Protein 6NV6 (pdb70)

Solvent-accessible surface area: 31573 Å² total; per-residue (Å²): 213,43,74,6,19,0,81,13,29,96,43,13,16,45,0,4,4,0,9,0,0,0,38,38,22,66,34,72,54,34,30,61,83,127,122,126,82,0,28,0,70,17,48,113,16,60,0,154,24,7,4,0,0,0,8,11,0,0,21,76,70,9,97,94,11,11,31,136,47,25,36,103,20,3,57,3,7,28,4,1,1,0,0,33,56,45,0,20,54,26,5,45,52,0,16,134,8,29,49,82,34,82,101,104,132,75,83,93,81,143,26,55,58,6,42,93,93,0,2,111,8,0,31,66,0,16,56,30,10,48,145,91,54,35,6,10,5,57,73,18,5,6,1,0,0,0,0,0,0,13,0,22,2,1,31,90,4,103,29,158,76,56,148,18,76,78,0,96,44,0,4,38,79,0,90,108,64,75,8,0,84,143,0,0,66,34,69,39,84,149,52,77,3,23,1,42,0,28,97,25,10,12,56,0,0,5,0,7,0,0,0,36,41,22,65,30,71,52,45,31,70,45,16,2,44,107,111,23,48,42,90,48,116,71,7,53,91,33,0,50,19,21,85,21,5,0,0,57,18,54,110,18,44,0,12,31,8,1,0,0,0,8,9,0,0,17,76,76,12,89,75,12,13,12,134,50,24,40,95,15,2,58,3,5,70,26,0,4,28,0,25,51,43,0,29,61,39,3,113,37,0,21,91,9,17,33,67,24,82,138,103,126,75,59,122,80,114,21,55,45,6,42,82,81,0,9,96,12,0,42,141,0,15,62,38,8,17,106,88,30,22,6,11,5,52,123,16,1,1,1,0,0,0,0,0,0,12,0,10,0,1,31,84,3,113,31,159,82,64,144,21,71,63,0,66,17,0,6,1,28,0,88,41,58,50,6,0,39,126,3,0,19,44,68,39,79,149,55,74,7,24,0,17,1,34,97,49,13,16,17,0,3,2,0,8,0,0,0,40,38,24,63,29,73,52,48,24,43,88,84,61,36,36,135,93,60,0,5,0,6,21,32,46,20,15,0,38,12,8,3,1,0,0,6,12,0,0,18,77,81,11,73,70,15,12,8,132,49,25,38,107,16,2,44,3,5,41,13,0,3,8,0,31,52,50,0,2,48,26,3,101,47,0,16,141,15,16,51,79,32,85,128,112,126,64,75,127,81,146,25,56,55,5,37,78,93,0,7,112,20,0,41,134,0,15,60,33,8,51,144,88,49,38,4,12,6,58,127,15,0,1,1,0,0,0,0,0,0,2,0,19,2,1,42,104,6,107,29,114,68,62,153,20,78,71,0,97,45,0,13,50,71,0,119,105,66,79,7,0,82,138,3,0,64,44,75,40,87,214,45,71,7,23,1,109,21,29,25,39,4,16,36,1,2,1,0,13,0,0,0,39,41,23,66,33,70,51,31,65,58,99,122,68,136,114,78,3,40,0,72,19,46,106,23,58,0,70,22,8,1,0,0,0,6,8,0,0,17,74,73,12,82,93,13,23,32,153,51,25,41,41,16,2,49,3,4,38,11,0,6,21,0,27,54,49,0,19,51,45,4,42,87,1,16,121,5,36,48,60,31,98,99,111,79,75,87,118,82,42,31,57,44,6,44,77,82,0,4,111,37,0,30,81,0,18,18,33,6,45,89,84,49,36,3,10,4,51,76,17,5,2,1,0,0,0,0,0,0,9,0,24,2,1,21,83,5,116,26,155,69,71,171,17,85,70,0,103,42,0,13,51,79,0,102,116,60,80,5,0,84,133,1,0,45,38,72,42,87

Secondary structure (DSSP, 8-state):
--SEEEES-TTSHHHHHHHHHHHHHT--EEEE------EEEETTEEE--HHHHHHHHHHHH-GGGS-SSHHHHHHHHHHHHHIIIIIHHHHHHHHIIIIIS-GGG--HHHHHHHHHHHHHHHHHHHHHTTTSSBTTBSS--GGGHHHHHHHHHHHHSSSPPP--HHHHHHHHHHHT-HHHHHHT-----/--SEEEES-TT-HHHHHHHHHHHHHT--EEEE--SGGG--SSSHHHHTT-TT--S-EEEETTEEEESHHHHHHHHHHHH-GGGS-SSHHHHHHHHHHHHHIIIIIHHHHHHHHHHHHHS-GGG--HHHHHHHHHHHHHHHHHHHHHHHHSSBTTBSS--GGGHHHHHHHHHHHHSSS-----HHHHHHHHHHHT-HHHHHHT-S---/--SEEEES-TT-HHHHHHHHHHHHHT---EEE-S-S-----EEEETTEEE--HHHHHHHHHHHH-GGGS-SSHHHHHHHHHHHHHIIIIIHHHHHHHHIIIIIS-GGG--HHHHHHHHHHHHHHHHHHHHHHHHSSBTTBSS--TTHHHHHHHHHHHHHSSS-----HHHHHHHHHHHT-HHHHHHTSS---/--SEEEES-TT-HHHHHHHHHHHHHT--EEEE-------EEEETTEEE--HHHHHHHHHHHH-TTSS-SSHHHHHHHHHHHHHIIIIIHHHHHHHHHHHHTS-GGG--HHHHHHHHHHHHHHHHHHHHHHHHSSBTTBSS--GGGHHHHHHHHHHHHSS------HHHHHHHHHHHH-HHHHHHT-----

Structure (mmCIF, N/CA/C/O backbone):
data_6NV6
#
_entry.id   6NV6
#
_cell.length_a   89.120
_cell.length_b   106.510
_cell.length_c   125.230
_cell.angle_alpha   90.000
_cell.angle_beta   90.000
_cell.angle_gamma   90.000
#
_symmetry.space_group_name_H-M   'P 21 21 21'
#
loop_
_entity.id
_entity.type
_entity.pdbx_description
1 polymer 'Glutathione S-transferase'
2 non-polymer 'CHLORIDE ION'
3 non-polymer GLUTATHIONE
4 water water
#
loop_
_atom_site.group_PDB
_atom_site.id
_atom_site.type_symbol
_atom_site.label_atom_id
_atom_site.label_alt_id
_atom_site.label_comp_id
_atom_site.label_asym_id
_atom_site.label_entity_id
_atom_site.label_seq_id
_atom_site.pdbx_PDB_ins_code
_atom_site.Cartn_x
_atom_site.Cartn_y
_atom_site.Cartn_z
_atom_site.occupancy
_atom_site.B_iso_or_equiv
_atom_site.auth_seq_id
_atom_site.auth_comp_id
_atom_site.auth_asym_id
_atom_site.auth_atom_id
_atom_site.pdbx_PDB_model_num
ATOM 1 N N . MET A 1 1 ? -68.463 -10.273 -27.661 1.00 67.20 1 MET A N 1
ATOM 2 C CA . MET A 1 1 ? -68.261 -9.010 -26.959 1.00 69.64 1 MET A CA 1
ATOM 3 C C . MET A 1 1 ? -67.106 -8.224 -27.578 1.00 70.43 1 MET A C 1
ATOM 4 O O . MET A 1 1 ? -66.138 -8.827 -28.046 1.00 62.95 1 MET A O 1
ATOM 9 N N . PRO A 1 2 ? -67.224 -6.890 -27.581 1.00 69.89 2 PRO A N 1
ATOM 10 C CA . PRO A 1 2 ? -66.193 -6.045 -28.201 1.00 57.32 2 PRO A CA 1
ATOM 11 C C . PRO A 1 2 ? -64.809 -6.269 -27.609 1.00 59.87 2 PRO A C 1
ATOM 12 O O . PRO A 1 2 ? -64.647 -6.591 -26.428 1.00 53.84 2 PRO A O 1
ATOM 16 N N . ALA A 1 3 ? -63.797 -6.079 -28.459 1.00 58.75 3 ALA A N 1
ATOM 17 C CA . ALA A 1 3 ? -62.417 -6.250 -28.017 1.00 58.77 3 ALA A CA 1
ATOM 18 C C . ALA A 1 3 ? -62.035 -5.259 -26.926 1.00 55.66 3 ALA A C 1
ATOM 19 O O . ALA A 1 3 ? -61.142 -5.545 -26.120 1.00 56.63 3 ALA A O 1
ATOM 21 N N . ILE A 1 4 ? -62.677 -4.092 -26.891 1.00 48.79 4 ILE A N 1
ATOM 22 C CA . ILE A 1 4 ? -62.312 -3.024 -25.970 1.00 45.38 4 ILE A CA 1
ATOM 23 C C . ILE A 1 4 ? -63.260 -3.056 -24.786 1.00 48.10 4 ILE A C 1
ATOM 24 O O . ILE A 1 4 ? -64.482 -2.992 -24.964 1.00 51.81 4 ILE A O 1
ATOM 29 N N . THR A 1 5 ? -62.706 -3.134 -23.579 1.00 42.19 5 THR A N 1
ATOM 30 C CA . THR A 1 5 ? -63.504 -3.041 -22.365 1.00 40.80 5 THR A CA 1
ATOM 31 C C . THR A 1 5 ? -62.911 -1.982 -21.445 1.00 42.46 5 THR A C 1
ATOM 32 O O . THR A 1 5 ? -61.687 -1.896 -21.287 1.00 36.10 5 THR A O 1
ATOM 36 N N . ILE A 1 6 ? -63.784 -1.181 -20.836 1.00 38.89 6 ILE A N 1
ATOM 37 C CA . ILE A 1 6 ? -63.386 -0.113 -19.923 1.00 36.70 6 ILE A CA 1
ATOM 38 C C . ILE A 1 6 ? -64.137 -0.317 -18.608 1.00 34.56 6 ILE A C 1
ATOM 39 O O . ILE A 1 6 ? -65.354 -0.115 -18.549 1.00 37.32 6 ILE A O 1
ATOM 44 N N . TRP A 1 7 ? -63.422 -0.715 -17.561 1.00 35.01 7 TRP A N 1
ATOM 45 C CA . TRP A 1 7 ? -64.012 -0.873 -16.241 1.00 30.08 7 TRP A CA 1
ATOM 46 C C . TRP A 1 7 ? -63.981 0.453 -15.508 1.00 29.75 7 TRP A C 1
ATOM 47 O O . TRP A 1 7 ? -62.989 1.186 -15.583 1.00 34.81 7 TRP A O 1
ATOM 58 N N . GLY A 1 8 ? -65.047 0.751 -14.791 1.00 28.23 8 GLY A N 1
ATOM 59 C CA . GLY A 1 8 ? -65.020 1.873 -13.871 1.00 32.94 8 GLY A CA 1
ATOM 60 C C . GLY A 1 8 ? -66.322 2.648 -13.774 1.00 38.87 8 GLY A C 1
ATOM 61 O O . GLY A 1 8 ? -67.130 2.697 -14.703 1.00 43.88 8 GLY A O 1
ATOM 62 N N . ARG A 1 9 ? -66.519 3.277 -12.613 1.00 40.54 9 ARG A N 1
ATOM 63 C CA . ARG A 1 9 ? -67.690 4.112 -12.369 1.00 36.73 9 ARG A CA 1
ATOM 64 C C . ARG A 1 9 ? -67.746 5.282 -13.350 1.00 44.49 9 ARG A C 1
ATOM 65 O O . ARG A 1 9 ? -66.748 5.975 -13.573 1.00 42.31 9 ARG A O 1
ATOM 67 N N . ARG A 1 10 ? -68.926 5.495 -13.938 1.00 44.34 10 ARG A N 1
ATOM 68 C CA . ARG A 1 10 ? -69.123 6.509 -14.964 1.00 39.85 10 ARG A CA 1
ATOM 69 C C . ARG A 1 10 ? -69.216 7.917 -14.395 1.00 37.70 10 ARG A C 1
ATOM 70 O O . ARG A 1 10 ? -69.219 8.879 -15.168 1.00 38.05 10 ARG A O 1
ATOM 78 N N . ASN A 1 11 ? -69.264 8.062 -13.073 1.00 39.27 11 ASN A N 1
ATOM 79 C CA . ASN A 1 11 ? -69.267 9.361 -12.412 1.00 39.52 11 ASN A CA 1
ATOM 80 C C . ASN A 1 11 ? -67.871 9.801 -11.981 1.00 40.19 11 ASN A C 1
ATOM 81 O O . ASN A 1 11 ? -67.739 10.765 -11.219 1.00 40.57 11 ASN A O 1
ATOM 86 N N . SER A 1 12 ? -66.832 9.115 -12.445 1.00 40.10 12 SER A N 1
ATOM 87 C CA . SER A 1 12 ? -65.451 9.535 -12.254 1.00 34.78 12 SER A CA 1
ATOM 88 C C . SER A 1 12 ? -64.951 10.291 -13.483 1.00 38.83 12 SER A C 1
ATOM 89 O O . SER A 1 12 ? -65.237 9.911 -14.625 1.00 34.69 12 SER A O 1
ATOM 92 N N . SER A 1 13 ? -64.208 11.371 -13.236 1.00 31.08 13 SER A N 1
ATOM 93 C CA . SER A 1 13 ? -63.698 12.199 -14.328 1.00 39.67 13 SER A CA 1
ATOM 94 C C . SER A 1 13 ? -62.644 11.462 -15.146 1.00 32.62 13 SER A C 1
ATOM 95 O O . SER A 1 13 ? -62.536 11.660 -16.365 1.00 25.18 13 SER A O 1
ATOM 98 N N . ASN A 1 14 ? -61.866 10.610 -14.484 1.00 27.57 14 ASN A N 1
ATOM 99 C CA . ASN A 1 14 ? -60.876 9.815 -15.191 1.00 30.14 14 ASN A CA 1
ATOM 100 C C . ASN A 1 14 ? -61.545 8.800 -16.109 1.00 37.35 14 ASN A C 1
ATOM 101 O O . ASN A 1 14 ? -61.111 8.603 -17.251 1.00 34.72 14 ASN A O 1
ATOM 106 N N . VAL A 1 15 ? -62.616 8.161 -15.633 1.00 32.86 15 VAL A N 1
ATOM 107 C CA . VAL A 1 15 ? -63.348 7.221 -16.467 1.00 28.26 15 VAL A CA 1
ATOM 108 C C . VAL A 1 15 ? -64.075 7.972 -17.579 1.00 34.30 15 VAL A C 1
ATOM 109 O O . VAL A 1 15 ? -64.154 7.500 -18.721 1.00 33.74 15 VAL A O 1
ATOM 113 N N . ARG A 1 16 ? -64.576 9.174 -17.278 1.00 28.56 16 ARG A N 1
ATOM 114 C CA . ARG A 1 16 ? -65.180 9.998 -18.319 1.00 28.07 16 ARG A CA 1
ATOM 115 C C . ARG A 1 16 ? -64.194 10.265 -19.445 1.00 26.14 16 ARG A C 1
ATOM 116 O O . ARG A 1 16 ? -64.559 10.217 -20.625 1.00 26.30 16 ARG A O 1
ATOM 124 N N . LYS A 1 17 ? -62.940 10.562 -19.090 1.00 28.95 17 LYS A N 1
ATOM 125 C CA . LYS A 1 17 ? -61.889 10.763 -20.083 1.00 30.24 17 LYS A CA 1
ATOM 126 C C . LYS A 1 17 ? -61.834 9.611 -21.068 1.00 29.80 17 LYS A C 1
ATOM 127 O O . LYS A 1 17 ? -61.699 9.817 -22.282 1.00 27.32 17 LYS A O 1
ATOM 133 N N . ALA A 1 18 ? -61.925 8.386 -20.558 1.00 29.37 18 ALA A N 1
ATOM 134 C CA . ALA A 1 18 ? -61.788 7.224 -21.417 1.00 29.79 18 ALA A CA 1
ATOM 135 C C . ALA A 1 18 ? -63.057 6.974 -22.221 1.00 28.96 18 ALA A C 1
ATOM 136 O O . ALA A 1 18 ? -62.979 6.682 -23.419 1.00 24.77 18 ALA A O 1
ATOM 138 N N . LEU A 1 19 ? -64.231 7.096 -21.581 1.00 29.42 19 LEU A N 1
ATOM 139 C CA . LEU A 1 19 ? -65.494 6.890 -22.290 1.00 30.10 19 LEU A CA 1
ATOM 140 C C . LEU A 1 19 ? -65.649 7.900 -23.408 1.00 29.90 19 LEU A C 1
ATOM 141 O O . LEU A 1 19 ? -66.016 7.545 -24.536 1.00 28.70 19 LEU A O 1
ATOM 146 N N . TRP A 1 20 ? -65.335 9.160 -23.121 1.00 28.47 20 TRP A N 1
ATOM 147 C CA . TRP A 1 20 ? -65.423 10.191 -24.143 1.00 36.59 20 TRP A CA 1
ATOM 148 C C . TRP A 1 20 ? -64.496 9.879 -25.320 1.00 33.31 20 TRP A C 1
ATOM 149 O O . TRP A 1 20 ? -64.890 10.011 -26.486 1.00 28.81 20 TRP A O 1
ATOM 160 N N . CYS A 1 21 ? -63.261 9.462 -25.034 1.00 29.82 21 CYS A N 1
ATOM 161 C CA . CYS A 1 21 ? -62.327 9.118 -26.102 1.00 33.23 21 CYS A CA 1
ATOM 162 C C . CYS A 1 21 ? -62.814 7.921 -26.915 1.00 30.58 21 CYS A C 1
ATOM 163 O O . CYS A 1 21 ? -62.808 7.950 -28.155 1.00 27.53 21 CYS A O 1
ATOM 166 N N . ALA A 1 22 ? -63.224 6.854 -26.229 1.00 27.32 22 ALA A N 1
ATOM 167 C CA . ALA A 1 22 ? -63.860 5.743 -26.921 1.00 29.81 22 ALA A CA 1
ATOM 168 C C . ALA A 1 22 ? -64.959 6.247 -27.848 1.00 32.50 22 ALA A C 1
ATOM 169 O O . ALA A 1 22 ? -64.961 5.954 -29.051 1.00 34.90 22 ALA A O 1
ATOM 171 N N . GLU A 1 23 ? -65.880 7.048 -27.301 1.00 30.59 23 GLU A N 1
ATOM 172 C CA . GLU A 1 23 ? -67.004 7.553 -28.081 1.00 30.97 23 GLU A CA 1
ATOM 173 C C . GLU A 1 23 ? -66.535 8.375 -29.279 1.00 30.39 23 GLU A C 1
ATOM 174 O O . GLU A 1 23 ? -67.043 8.204 -30.391 1.00 36.46 23 GLU A O 1
ATOM 180 N N . GLU A 1 24 ? -65.557 9.269 -29.079 1.00 31.21 24 GLU A N 1
ATOM 181 C CA . GLU A 1 24 ? -65.023 10.049 -30.199 1.00 35.14 24 GLU A CA 1
ATOM 182 C C . GLU A 1 24 ? -64.520 9.158 -31.330 1.00 32.39 24 GLU A C 1
ATOM 183 O O . GLU A 1 24 ? -64.543 9.556 -32.498 1.00 35.82 24 GLU A O 1
ATOM 189 N N . ALA A 1 25 ? -64.047 7.961 -31.003 1.00 38.82 25 ALA A N 1
ATOM 190 C CA . ALA A 1 25 ? -63.462 7.056 -31.981 1.00 39.24 25 ALA A CA 1
ATOM 191 C C . ALA A 1 25 ? -64.491 6.172 -32.665 1.00 40.32 25 ALA A C 1
ATOM 192 O O . ALA A 1 25 ? -64.190 5.594 -33.713 1.00 42.07 25 ALA A O 1
ATOM 194 N N . GLY A 1 26 ? -65.679 6.030 -32.088 1.00 40.03 26 GLY A N 1
ATOM 195 C CA . GLY A 1 26 ? -66.730 5.246 -32.688 1.00 41.86 26 GLY A CA 1
ATOM 196 C C . GLY A 1 26 ? -66.582 3.750 -32.548 1.00 45.41 26 GLY A C 1
ATOM 197 O O . GLY A 1 26 ? -67.398 3.014 -33.120 1.00 54.11 26 GLY A O 1
ATOM 198 N N . VAL A 1 27 ? -65.596 3.274 -31.789 1.00 42.31 27 VAL A N 1
ATOM 199 C CA . VAL A 1 27 ? -65.303 1.846 -31.761 1.00 48.84 27 VAL A CA 1
ATOM 200 C C . VAL A 1 27 ? -66.333 1.105 -30.912 1.00 56.05 27 VAL A C 1
ATOM 201 O O . VAL A 1 27 ? -66.999 1.664 -30.027 1.00 43.22 27 VAL A O 1
ATOM 205 N N . ALA A 1 28 ? -66.461 -0.188 -31.194 1.00 49.72 28 ALA A N 1
ATOM 206 C CA . ALA A 1 28 ? -67.186 -1.069 -30.298 1.00 54.59 28 ALA A CA 1
ATOM 207 C C . ALA A 1 28 ? -66.444 -1.145 -28.975 1.00 52.96 28 ALA A C 1
ATOM 208 O O . ALA A 1 28 ? -65.250 -1.466 -28.943 1.00 52.87 28 ALA A O 1
ATOM 210 N N . TYR A 1 29 ? -67.138 -0.839 -27.883 1.00 44.47 29 TYR A N 1
ATOM 211 C CA . TYR A 1 29 ? -66.528 -1.022 -26.576 1.00 49.92 29 TYR A CA 1
ATOM 212 C C . TYR A 1 29 ? -67.601 -1.414 -25.570 1.00 45.88 29 TYR A C 1
ATOM 213 O O . TYR A 1 29 ? -68.777 -1.068 -25.718 1.00 41.40 29 TYR A O 1
ATOM 222 N N . THR A 1 30 ? -67.172 -2.148 -24.551 1.00 46.21 30 THR A N 1
ATOM 223 C CA . THR A 1 30 ? -67.978 -2.442 -23.377 1.00 42.20 30 THR A CA 1
ATOM 224 C C . THR A 1 30 ? -67.548 -1.546 -22.225 1.00 45.20 30 THR A C 1
ATOM 225 O O . THR A 1 30 ? -66.349 -1.365 -21.980 1.00 44.01 30 THR A O 1
ATOM 229 N N . SER A 1 31 ? -68.528 -1.001 -21.511 1.00 34.55 31 SER A N 1
ATOM 230 C CA . SER A 1 31 ? -68.291 -0.281 -20.269 1.00 34.27 31 SER A CA 1
ATOM 231 C C . SER A 1 31 ? -68.876 -1.089 -19.122 1.00 38.01 31 SER A C 1
ATOM 232 O O . SER A 1 31 ? -70.090 -1.296 -19.070 1.00 35.51 31 SER A O 1
ATOM 235 N N . ILE A 1 32 ? -68.026 -1.511 -18.188 1.00 36.76 32 ILE A N 1
ATOM 236 C CA . ILE A 1 32 ? -68.455 -2.292 -17.034 1.00 40.20 32 ILE A CA 1
ATOM 237 C C . ILE A 1 32 ? -68.367 -1.420 -15.791 1.00 45.55 32 ILE A C 1
ATOM 238 O O . ILE A 1 32 ? -67.324 -0.817 -15.514 1.00 46.73 32 ILE A O 1
ATOM 243 N N . GLU A 1 33 ? -69.463 -1.361 -15.044 1.00 52.85 33 GLU A N 1
ATOM 244 C CA . GLU A 1 33 ? -69.540 -0.656 -13.771 1.00 57.72 33 GLU A CA 1
ATOM 245 C C . GLU A 1 33 ? -69.937 -1.679 -12.720 1.00 61.37 33 GLU A C 1
ATOM 246 O O . GLU A 1 33 ? -71.059 -2.195 -12.741 1.00 60.64 33 GLU A O 1
ATOM 252 N N . VAL A 1 34 ? -69.026 -1.981 -11.823 1.00 71.25 34 VAL A N 1
ATOM 253 C CA . VAL A 1 34 ? -69.231 -3.035 -10.838 1.00 73.19 34 VAL A CA 1
ATOM 254 C C . VAL A 1 34 ? -69.853 -2.430 -9.587 1.00 71.70 34 VAL A C 1
ATOM 255 O O . VAL A 1 34 ? -69.676 -1.246 -9.284 1.00 77.33 34 VAL A O 1
ATOM 259 N N . GLY A 1 35 ? -70.614 -3.243 -8.865 1.00 75.16 35 GLY A N 1
ATOM 260 C CA . GLY A 1 35 ? -71.211 -2.820 -7.613 1.00 82.81 35 GLY A CA 1
ATOM 261 C C . GLY A 1 35 ? -71.047 -3.848 -6.508 1.00 83.48 35 GLY A C 1
ATOM 262 O O . GLY A 1 35 ? -71.247 -3.550 -5.326 1.00 87.59 35 GLY A O 1
ATOM 263 N N . VAL A 1 54 ? -61.496 7.179 -8.506 1.00 73.31 54 VAL A N 1
ATOM 264 C CA . VAL A 1 54 ? -61.597 5.866 -9.139 1.00 79.48 54 VAL A CA 1
ATOM 265 C C . VAL A 1 54 ? -60.826 5.886 -10.453 1.00 77.64 54 VAL A C 1
ATOM 266 O O . VAL A 1 54 ? -60.681 6.931 -11.097 1.00 69.61 54 VAL A O 1
ATOM 270 N N . VAL A 1 55 ? -60.307 4.720 -10.831 1.00 80.77 55 VAL A N 1
ATOM 271 C CA . VAL A 1 55 ? -59.350 4.578 -11.912 1.00 63.08 55 VAL A CA 1
ATOM 272 C C . VAL A 1 55 ? -60.022 3.746 -13.023 1.00 49.80 55 VAL A C 1
ATOM 273 O O . VAL A 1 55 ? -60.714 2.781 -12.707 1.00 49.65 55 VAL A O 1
ATOM 277 N N . PRO A 1 56 ? -59.925 4.157 -14.279 1.00 43.42 56 PRO A N 1
ATOM 278 C CA . PRO A 1 56 ? -60.360 3.266 -15.367 1.00 46.68 56 PRO A CA 1
ATOM 279 C C . PRO A 1 56 ? -59.329 2.180 -15.635 1.00 49.82 56 PRO A C 1
ATOM 280 O O . PRO A 1 56 ? -58.120 2.411 -15.554 1.00 52.40 56 PRO A O 1
ATOM 284 N N . THR A 1 57 ? -59.817 0.984 -15.946 1.00 46.53 57 THR A N 1
ATOM 285 C CA . THR A 1 57 ? -58.984 -0.065 -16.522 1.00 43.14 57 THR A CA 1
ATOM 286 C C . THR A 1 57 ? -59.417 -0.264 -17.966 1.00 40.57 57 THR A C 1
ATOM 287 O O . THR A 1 57 ? -60.586 -0.567 -18.231 1.00 42.35 57 THR A O 1
ATOM 291 N N . LEU A 1 58 ? -58.487 -0.078 -18.894 1.00 42.68 58 LEU A N 1
ATOM 292 C CA . LEU A 1 58 ? -58.719 -0.379 -20.297 1.00 36.99 58 LEU A CA 1
ATOM 293 C C . LEU A 1 58 ? -58.151 -1.751 -20.610 1.00 44.98 58 LEU A C 1
ATOM 294 O O . LEU A 1 58 ? -57.069 -2.104 -20.137 1.00 39.83 58 LEU A O 1
ATOM 299 N N . GLN A 1 59 ? -58.895 -2.526 -21.398 1.00 50.09 59 GLN A N 1
ATOM 300 C CA . GLN A 1 59 ? -58.400 -3.761 -21.989 1.00 49.70 59 GLN A CA 1
ATOM 301 C C . GLN A 1 59 ? -58.776 -3.765 -23.461 1.00 48.13 59 GLN A C 1
ATOM 302 O O . GLN A 1 59 ? -59.948 -3.593 -23.810 1.00 47.19 59 GLN A O 1
ATOM 308 N N . ASP A 1 60 ? -57.781 -3.946 -24.317 1.00 47.76 60 ASP A N 1
ATOM 309 C CA . ASP A 1 60 ? -57.995 -4.037 -25.759 1.00 51.05 60 ASP A CA 1
ATOM 310 C C . ASP A 1 60 ? -57.072 -5.148 -26.247 1.00 58.45 60 ASP A C 1
ATOM 311 O O . ASP A 1 60 ? -55.873 -4.920 -26.454 1.00 52.73 60 ASP A O 1
ATOM 316 N N . GLY A 1 61 ? -57.639 -6.334 -26.443 1.00 52.47 61 GLY A N 1
ATOM 317 C CA . GLY A 1 61 ? -56.816 -7.495 -26.730 1.00 52.88 61 GLY A CA 1
ATOM 318 C C . GLY A 1 61 ? -55.871 -7.781 -25.579 1.00 52.37 61 GLY A C 1
ATOM 319 O O . GLY A 1 61 ? -56.282 -7.899 -24.415 1.00 55.11 61 GLY A O 1
ATOM 320 N N . ALA A 1 62 ? -54.582 -7.881 -25.894 1.00 53.35 62 ALA A N 1
ATOM 321 C CA . ALA A 1 62 ? -53.570 -8.178 -24.889 1.00 56.72 62 ALA A CA 1
ATOM 322 C C . ALA A 1 62 ? -53.211 -6.979 -24.018 1.00 61.73 62 ALA A C 1
ATOM 323 O O . ALA A 1 62 ? -52.568 -7.162 -22.976 1.00 62.83 62 ALA A O 1
ATOM 325 N N . LEU A 1 63 ? -53.602 -5.772 -24.418 1.00 60.17 63 LEU A N 1
ATOM 326 C CA . LEU A 1 63 ? -53.203 -4.559 -23.719 1.00 49.79 63 LEU A CA 1
ATOM 327 C C . LEU A 1 63 ? -54.077 -4.320 -22.497 1.00 47.38 63 LEU A C 1
ATOM 328 O O . LEU A 1 63 ? -55.293 -4.519 -22.539 1.00 46.06 63 LEU A O 1
ATOM 333 N N . VAL A 1 64 ? -53.448 -3.886 -21.404 1.00 45.22 64 VAL A N 1
ATOM 334 C CA . VAL A 1 64 ? -54.151 -3.489 -20.185 1.00 49.91 64 VAL A CA 1
ATOM 335 C C . VAL A 1 64 ? -53.552 -2.173 -19.686 1.00 44.57 64 VAL A C 1
ATOM 336 O O . VAL A 1 64 ? -52.349 -2.096 -19.407 1.00 46.05 64 VAL A O 1
ATOM 340 N N . LEU A 1 65 ? -54.390 -1.147 -19.566 1.00 42.90 65 LEU A N 1
ATOM 341 C CA . LEU A 1 65 ? -53.956 0.196 -19.207 1.00 44.90 65 LEU A CA 1
ATOM 342 C C . LEU A 1 65 ? -54.705 0.671 -17.970 1.00 49.04 65 LEU A C 1
ATOM 343 O O . LEU A 1 65 ? -55.924 0.488 -17.869 1.00 48.88 65 LEU A O 1
ATOM 348 N N . TRP A 1 66 ? -53.981 1.299 -17.042 1.00 50.12 66 TRP A N 1
ATOM 349 C CA . TRP A 1 66 ? -54.578 1.832 -15.827 1.00 54.53 66 TRP A CA 1
ATOM 350 C C . TRP A 1 66 ? -54.502 3.349 -15.714 1.00 46.96 66 TRP A C 1
ATOM 351 O O . TRP A 1 66 ? -54.932 3.897 -14.697 1.00 51.17 66 TRP A O 1
ATOM 362 N N . GLU A 1 67 ? -53.976 4.045 -16.707 1.00 39.42 67 GLU A N 1
ATOM 363 C CA . GLU A 1 67 ? -53.735 5.475 -16.593 1.00 32.99 67 GLU A CA 1
ATOM 364 C C . GLU A 1 67 ? -54.628 6.215 -17.576 1.00 27.42 67 GLU A C 1
ATOM 365 O O . GLU A 1 67 ? -54.520 5.992 -18.782 1.00 29.51 67 GLU A O 1
ATOM 371 N N . SER A 1 68 ? -55.483 7.105 -17.053 1.00 31.93 68 SER A N 1
ATOM 372 C CA . SER A 1 68 ? -56.460 7.845 -17.856 1.00 29.09 68 SER A CA 1
ATOM 373 C C . SER A 1 68 ? -55.826 8.406 -19.130 1.00 31.80 68 SER A C 1
ATOM 374 O O . SER A 1 68 ? -56.235 8.082 -20.255 1.00 29.65 68 SER A O 1
ATOM 377 N N . ASN A 1 69 ? -54.798 9.249 -18.966 1.00 30.38 69 ASN A N 1
ATOM 378 C CA . ASN A 1 69 ? -54.270 9.979 -20.112 1.00 36.48 69 ASN A CA 1
ATOM 379 C C . ASN A 1 69 ? -53.518 9.062 -21.070 1.00 32.35 69 ASN A C 1
ATOM 380 O O . ASN A 1 69 ? -53.532 9.303 -22.282 1.00 34.93 69 ASN A O 1
ATOM 385 N N . ALA A 1 70 ? -52.867 8.014 -20.558 1.00 32.05 70 ALA A N 1
ATOM 386 C CA . ALA A 1 70 ? -52.318 6.993 -21.441 1.00 34.01 70 ALA A CA 1
ATOM 387 C C . ALA A 1 70 ? -53.428 6.290 -22.218 1.00 33.76 70 ALA A C 1
ATOM 388 O O . ALA A 1 70 ? -53.290 6.037 -23.423 1.00 33.72 70 ALA A O 1
ATOM 390 N N . ILE A 1 71 ? -54.529 5.953 -21.539 1.00 25.53 71 ILE A N 1
ATOM 391 C CA . ILE A 1 71 ? -55.674 5.357 -22.216 1.00 31.26 71 ILE A CA 1
ATOM 392 C C . ILE A 1 71 ? -56.156 6.272 -23.333 1.00 35.21 71 ILE A C 1
ATOM 393 O O . ILE A 1 71 ? -56.491 5.815 -24.434 1.00 37.06 71 ILE A O 1
ATOM 398 N N . VAL A 1 72 ? -56.183 7.580 -23.078 1.00 29.52 72 VAL A N 1
ATOM 399 C CA . VAL A 1 72 ? -56.671 8.508 -24.095 1.00 31.21 72 VAL A CA 1
ATOM 400 C C . VAL A 1 72 ? -55.720 8.516 -25.278 1.00 28.96 72 VAL A C 1
ATOM 401 O O . VAL A 1 72 ? -56.119 8.273 -26.424 1.00 29.60 72 VAL A O 1
ATOM 405 N N . ARG A 1 73 ? -54.440 8.784 -25.006 1.00 36.25 73 ARG A N 1
ATOM 406 C CA . ARG A 1 73 ? -53.458 8.875 -26.077 1.00 34.97 73 ARG A CA 1
ATOM 407 C C . ARG A 1 73 ? -53.452 7.607 -26.909 1.00 30.56 73 ARG A C 1
ATOM 408 O O . ARG A 1 73 ? -53.358 7.658 -28.141 1.00 30.77 73 ARG A O 1
ATOM 416 N N . TYR A 1 74 ? -53.600 6.460 -26.250 1.00 27.70 74 TYR A N 1
ATOM 417 C CA . TYR A 1 74 ? -53.668 5.204 -26.976 1.00 29.87 74 TYR A CA 1
ATOM 418 C C . TYR A 1 74 ? -54.898 5.157 -27.882 1.00 36.82 74 TYR A C 1
ATOM 419 O O . TYR A 1 74 ? -54.781 4.969 -29.101 1.00 36.12 74 TYR A O 1
ATOM 428 N N . LEU A 1 75 ? -56.092 5.334 -27.299 1.00 28.29 75 LEU A N 1
ATOM 429 C CA . LEU A 1 75 ? -57.324 5.201 -28.069 1.00 31.66 75 LEU A CA 1
ATOM 430 C C . LEU A 1 75 ? -57.338 6.125 -29.280 1.00 37.01 75 LEU A C 1
ATOM 431 O O . LEU A 1 75 ? -57.812 5.739 -30.356 1.00 41.67 75 LEU A O 1
ATOM 436 N N . ALA A 1 76 ? -56.808 7.342 -29.144 1.00 33.53 76 ALA A N 1
ATOM 437 C CA . ALA A 1 76 ? -56.843 8.246 -30.291 1.00 46.96 76 ALA A CA 1
ATOM 438 C C . ALA A 1 76 ? -55.816 7.839 -31.344 1.00 37.09 76 ALA A C 1
ATOM 439 O O . ALA A 1 76 ? -56.142 7.733 -32.531 1.00 41.49 76 ALA A O 1
ATOM 441 N N . ALA A 1 77 ? -54.572 7.592 -30.931 1.00 35.88 77 ALA A N 1
ATOM 442 C CA . ALA A 1 77 ? -53.569 7.144 -31.891 1.00 37.02 77 ALA A CA 1
ATOM 443 C C . ALA A 1 77 ? -53.992 5.846 -32.582 1.00 40.83 77 ALA A C 1
ATOM 444 O O . ALA A 1 77 ? -53.808 5.692 -33.795 1.00 41.73 77 ALA A O 1
ATOM 446 N N . GLN A 1 78 ? -54.571 4.904 -31.831 1.00 35.69 78 GLN A N 1
ATOM 447 C CA . GLN A 1 78 ? -54.932 3.610 -32.406 1.00 35.98 78 GLN A CA 1
ATOM 448 C C . GLN A 1 78 ? -56.237 3.661 -33.194 1.00 42.60 78 GLN A C 1
ATOM 449 O O . GLN A 1 78 ? -56.387 2.928 -34.177 1.00 41.32 78 GLN A O 1
ATOM 455 N N . TYR A 1 79 ? -57.189 4.504 -32.794 1.00 43.50 79 TYR A N 1
ATOM 456 C CA . TYR A 1 79 ? -58.534 4.419 -33.345 1.00 39.14 79 TYR A CA 1
ATOM 457 C C . TYR A 1 79 ? -59.098 5.720 -33.878 1.00 40.02 79 TYR A C 1
ATOM 458 O O . TYR A 1 79 ? -60.045 5.664 -34.671 1.00 57.60 79 TYR A O 1
ATOM 467 N N . ALA A 1 80 ? -58.594 6.876 -33.471 1.00 42.72 80 ALA A N 1
ATOM 468 C CA . ALA A 1 80 ? -59.154 8.156 -33.896 1.00 43.94 80 ALA A CA 1
ATOM 469 C C . ALA A 1 80 ? -58.013 9.085 -34.273 1.00 46.53 80 ALA A C 1
ATOM 470 O O . ALA A 1 80 ? -57.656 9.993 -33.512 1.00 51.87 80 ALA A O 1
ATOM 472 N N . PRO A 1 81 ? -57.409 8.887 -35.447 1.00 54.21 81 PRO A N 1
ATOM 473 C CA . PRO A 1 81 ? -56.237 9.700 -35.806 1.00 52.29 81 PRO A CA 1
ATOM 474 C C . PRO A 1 81 ? -56.575 11.157 -36.032 1.00 47.73 81 PRO A C 1
ATOM 475 O O . PRO A 1 81 ? -55.658 11.989 -36.073 1.00 47.54 81 PRO A O 1
ATOM 479 N N . ALA A 1 82 ? -57.860 11.485 -36.196 1.00 46.78 82 ALA A N 1
ATOM 480 C CA . ALA A 1 82 ? -58.273 12.883 -36.203 1.00 43.52 82 ALA A CA 1
ATOM 481 C C . ALA A 1 82 ? -57.949 13.561 -34.881 1.00 52.81 82 ALA A C 1
ATOM 482 O O . ALA A 1 82 ? -57.818 14.793 -34.831 1.00 55.85 82 ALA A O 1
ATOM 484 N N . LEU A 1 83 ? -57.815 12.777 -33.805 1.00 43.92 83 LEU A N 1
ATOM 485 C CA . LEU A 1 83 ? -57.603 13.301 -32.465 1.00 40.23 83 LEU A CA 1
ATOM 486 C C . LEU A 1 83 ? -56.148 13.308 -32.035 1.00 42.75 83 LEU A C 1
ATOM 487 O O . LEU A 1 83 ? -55.835 13.873 -30.978 1.00 41.51 83 LEU A O 1
ATOM 492 N N . TYR A 1 84 ? -55.261 12.689 -32.813 1.00 46.57 84 TYR A N 1
ATOM 493 C CA . TYR A 1 84 ? -53.850 12.563 -32.469 1.00 44.30 84 TYR A CA 1
ATOM 494 C C . TYR A 1 84 ? -53.038 13.332 -33.499 1.00 39.79 84 TYR A C 1
ATOM 495 O O . TYR A 1 84 ? -52.750 12.801 -34.580 1.00 49.96 84 TYR A O 1
ATOM 504 N N . PRO A 1 85 ? -52.684 14.594 -33.236 1.00 44.42 85 PRO A N 1
ATOM 505 C CA . PRO A 1 85 ? -51.854 15.349 -34.186 1.00 50.20 85 PRO A CA 1
ATOM 506 C C . PRO A 1 85 ? -50.539 14.635 -34.467 1.00 49.70 85 PRO A C 1
ATOM 507 O O . PRO A 1 85 ? -49.829 14.213 -33.548 1.00 44.66 85 PRO A O 1
ATOM 511 N N . GLN A 1 86 ? -50.214 14.491 -35.758 1.00 53.36 86 GLN A N 1
ATOM 512 C CA . GLN A 1 86 ? -49.056 13.687 -36.132 1.00 50.54 86 GLN A CA 1
ATOM 513 C C . GLN A 1 86 ? -47.740 14.450 -35.994 1.00 44.86 86 GLN A C 1
ATOM 514 O O . GLN A 1 86 ? -46.715 13.840 -35.680 1.00 43.19 86 GLN A O 1
ATOM 520 N N . ALA A 1 87 ? -47.740 15.760 -36.195 1.00 43.80 87 ALA A N 1
ATOM 521 C CA . ALA A 1 87 ? -46.504 16.512 -35.999 1.00 45.50 87 ALA A CA 1
ATOM 522 C C . ALA A 1 87 ? -46.221 16.694 -34.509 1.00 55.34 87 ALA A C 1
ATOM 523 O O . ALA A 1 87 ? -47.084 17.198 -33.777 1.00 47.18 87 ALA A O 1
ATOM 525 N N . PRO A 1 88 ? -45.026 16.326 -34.033 1.00 43.72 88 PRO A N 1
ATOM 526 C CA . PRO A 1 88 ? -44.751 16.431 -32.590 1.00 41.68 88 PRO A CA 1
ATOM 527 C C . PRO A 1 88 ? -44.997 17.818 -32.034 1.00 38.48 88 PRO A C 1
ATOM 528 O O . PRO A 1 88 ? -45.511 17.957 -30.919 1.00 37.07 88 PRO A O 1
ATOM 532 N N . ALA A 1 89 ? -44.672 18.855 -32.806 1.00 46.84 89 ALA A N 1
ATOM 533 C CA . ALA A 1 89 ? -44.785 20.223 -32.310 1.00 48.95 89 ALA A CA 1
ATOM 534 C C . ALA A 1 89 ? -46.233 20.628 -32.069 1.00 48.08 89 ALA A C 1
ATOM 535 O O . ALA A 1 89 ? -46.501 21.439 -31.175 1.00 51.93 89 ALA A O 1
ATOM 537 N N . GLU A 1 90 ? -47.177 20.097 -32.854 1.00 48.15 90 GLU A N 1
ATOM 538 C CA . GLU A 1 90 ? -48.575 20.452 -32.633 1.00 51.39 90 GLU A CA 1
ATOM 539 C C . GLU A 1 90 ? -49.208 19.586 -31.554 1.00 46.88 90 GLU A C 1
ATOM 540 O O . GLU A 1 90 ? -50.023 20.075 -30.767 1.00 47.40 90 GLU A O 1
ATOM 546 N N . ARG A 1 91 ? -48.849 18.304 -31.506 1.00 42.98 91 ARG A N 1
ATOM 547 C CA . ARG A 1 91 ? -49.296 17.445 -30.413 1.00 47.42 91 ARG A CA 1
ATOM 548 C C . ARG A 1 91 ? -48.896 18.018 -29.056 1.00 50.00 91 ARG A C 1
ATOM 549 O O . ARG A 1 91 ? -49.665 17.943 -28.084 1.00 38.41 91 ARG A O 1
ATOM 557 N N . ALA A 1 92 ? -47.692 18.593 -28.976 1.00 42.73 92 ALA A N 1
ATOM 558 C CA . ALA A 1 92 ? -47.178 19.085 -27.707 1.00 41.07 92 ALA A CA 1
ATOM 559 C C . ALA A 1 92 ? -48.055 20.189 -27.141 1.00 42.95 92 ALA A C 1
ATOM 560 O O . ALA A 1 92 ? -48.074 20.400 -25.922 1.00 43.86 92 ALA A O 1
ATOM 562 N N . LEU A 1 93 ? -48.791 20.899 -28.000 1.00 37.17 93 LEU A N 1
ATOM 563 C CA . LEU A 1 93 ? -49.673 21.954 -27.510 1.00 42.74 93 LEU A CA 1
ATOM 564 C C . LEU A 1 93 ? -50.722 21.401 -26.557 1.00 37.53 93 LEU A C 1
ATOM 565 O O . LEU A 1 93 ? -50.895 21.912 -25.447 1.00 37.15 93 LEU A O 1
ATOM 570 N N . GLY A 1 94 ? -51.437 20.365 -26.975 1.00 31.88 94 GLY A N 1
ATOM 571 C CA . GLY A 1 94 ? -52.446 19.791 -26.117 1.00 32.80 94 GLY A CA 1
ATOM 572 C C . GLY A 1 94 ? -51.864 18.799 -25.132 1.00 36.28 94 GLY A C 1
ATOM 573 O O . GLY A 1 94 ? -52.465 18.513 -24.090 1.00 34.94 94 GLY A O 1
ATOM 574 N N . ASP A 1 95 ? -50.685 18.265 -25.458 1.00 33.80 95 ASP A N 1
ATOM 575 C CA . ASP A 1 95 ? -50.027 17.326 -24.559 1.00 31.44 95 ASP A CA 1
ATOM 576 C C . ASP A 1 95 ? -49.787 17.950 -23.194 1.00 35.23 95 ASP A C 1
ATOM 577 O O . ASP A 1 95 ? -50.006 17.308 -22.160 1.00 36.72 95 ASP A O 1
ATOM 582 N N . ARG A 1 96 ? -49.362 19.215 -23.175 1.00 32.76 96 ARG A N 1
ATOM 583 C CA . ARG A 1 96 ? -49.043 19.890 -21.923 1.00 37.31 96 ARG A CA 1
ATOM 584 C C . ARG A 1 96 ? -50.270 20.066 -21.036 1.00 37.97 96 ARG A C 1
ATOM 585 O O . ARG A 1 96 ? -50.140 20.129 -19.805 1.00 35.16 96 ARG A O 1
ATOM 593 N N . TRP A 1 97 ? -51.463 20.160 -21.632 1.00 33.98 97 TRP A N 1
ATOM 594 C CA . TRP A 1 97 ? -52.657 20.331 -20.823 1.00 29.61 97 TRP A CA 1
ATOM 595 C C . TRP A 1 97 ? -53.126 18.996 -20.292 1.00 32.21 97 TRP A C 1
ATOM 596 O O . TRP A 1 97 ? -53.779 18.941 -19.244 1.00 34.40 97 TRP A O 1
ATOM 607 N N . MET A 1 98 ? -52.761 17.912 -20.972 1.00 29.79 98 MET A N 1
ATOM 608 C CA . MET A 1 98 ? -53.013 16.590 -20.416 1.00 33.65 98 MET A CA 1
ATOM 609 C C . MET A 1 98 ? -52.205 16.378 -19.140 1.00 34.12 98 MET A C 1
ATOM 610 O O . MET A 1 98 ? -52.752 15.986 -18.103 1.00 28.60 98 MET A O 1
ATOM 615 N N . ASP A 1 99 ? -50.898 16.649 -19.196 1.00 36.08 99 ASP A N 1
ATOM 616 C CA . ASP A 1 99 ? -50.061 16.535 -18.004 1.00 32.29 99 ASP A CA 1
ATOM 617 C C . ASP A 1 99 ? -50.474 17.532 -16.926 1.00 33.57 99 ASP A C 1
ATOM 618 O O . ASP A 1 99 ? -50.500 17.195 -15.738 1.00 35.51 99 ASP A O 1
ATOM 623 N N . TRP A 1 100 ? -50.784 18.769 -17.320 1.00 32.64 100 TRP A N 1
ATOM 624 C CA . TRP A 1 100 ? -51.143 19.796 -16.348 1.00 34.54 100 TRP A CA 1
ATOM 625 C C . TRP A 1 100 ? -52.447 19.459 -15.623 1.00 33.33 100 TRP A C 1
ATOM 626 O O . TRP A 1 100 ? -52.594 19.747 -14.427 1.00 29.63 100 TRP A O 1
ATOM 637 N N . THR A 1 101 ? -53.404 18.850 -16.324 1.00 29.62 101 THR A N 1
ATOM 638 C CA . THR A 1 101 ? -54.643 18.451 -15.668 1.00 34.51 101 THR A CA 1
ATOM 639 C C . THR A 1 101 ? -54.357 17.493 -14.520 1.00 29.27 101 THR A C 1
ATOM 640 O O . THR A 1 101 ? -54.902 17.641 -13.417 1.00 33.60 101 THR A O 1
ATOM 644 N N . THR A 1 102 ? -53.491 16.514 -14.757 1.00 27.51 102 THR A N 1
ATOM 645 C CA . THR A 1 102 ? -53.138 15.579 -13.699 1.00 34.25 102 THR A CA 1
ATOM 646 C C . THR A 1 102 ? -52.197 16.215 -12.679 1.00 30.39 102 THR A C 1
ATOM 647 O O . THR A 1 102 ? -52.435 16.136 -11.469 1.00 36.11 102 THR A O 1
ATOM 651 N N . SER A 1 103 ? -51.127 16.860 -13.148 1.00 28.47 103 SER A N 1
ATOM 652 C CA . SER A 1 103 ? -50.082 17.301 -12.236 1.00 28.18 103 SER A CA 1
ATOM 653 C C . SER A 1 103 ? -50.534 18.451 -11.341 1.00 37.46 103 SER A C 1
ATOM 654 O O . SER A 1 103 ? -50.028 18.591 -10.219 1.00 43.16 103 SER A O 1
ATOM 657 N N . THR A 1 104 ? -51.468 19.284 -11.803 1.00 33.52 104 THR A N 1
ATOM 658 C CA . THR A 1 104 ? -51.697 20.553 -11.123 1.00 34.00 104 THR A CA 1
ATOM 659 C C . THR A 1 104 ? -53.157 20.783 -10.747 1.00 36.28 104 THR A C 1
ATOM 660 O O . THR A 1 104 ? -53.441 21.350 -9.691 1.00 35.28 104 THR A O 1
ATOM 664 N N . PHE A 1 105 ? -54.099 20.352 -11.579 1.00 37.44 105 PHE A N 1
ATOM 665 C CA . PHE A 1 105 ? -55.484 20.718 -11.326 1.00 33.04 105 PHE A CA 1
ATOM 666 C C . PHE A 1 105 ? -56.267 19.650 -10.577 1.00 35.70 105 PHE A C 1
ATOM 667 O O . PHE A 1 105 ? -57.058 19.980 -9.685 1.00 36.51 105 PHE A O 1
ATOM 675 N N . ALA A 1 106 ? -56.062 18.376 -10.913 1.00 31.41 106 ALA A N 1
ATOM 676 C CA . ALA A 1 106 ? -56.977 17.332 -10.459 1.00 33.49 106 ALA A CA 1
ATOM 677 C C . ALA A 1 106 ? -56.989 17.199 -8.936 1.00 43.68 106 ALA A C 1
ATOM 678 O O . ALA A 1 106 ? -58.054 17.007 -8.333 1.00 41.75 106 ALA A O 1
ATOM 680 N N . GLY A 1 107 ? -55.821 17.317 -8.295 1.00 36.47 107 GLY A N 1
ATOM 681 C CA . GLY A 1 107 ? -55.754 17.090 -6.861 1.00 33.33 107 GLY A CA 1
ATOM 682 C C . GLY A 1 107 ? -56.581 18.092 -6.078 1.00 43.95 107 GLY A C 1
ATOM 683 O O . GLY A 1 107 ? -57.435 17.713 -5.268 1.00 47.79 107 GLY A O 1
ATOM 684 N N . VAL A 1 108 ? -56.350 19.388 -6.315 1.00 34.70 108 VAL A N 1
ATOM 685 C CA . VAL A 1 108 ? -57.112 20.408 -5.599 1.00 34.90 108 VAL A CA 1
ATOM 686 C C . VAL A 1 108 ? -58.581 20.339 -5.987 1.00 39.65 108 VAL A C 1
ATOM 687 O O . VAL A 1 108 ? -59.468 20.506 -5.142 1.00 45.63 108 VAL A O 1
ATOM 691 N N . PHE A 1 109 ? -58.873 20.050 -7.256 1.00 41.04 109 PHE A N 1
ATOM 692 C CA . PHE A 1 109 ? -60.269 20.033 -7.660 1.00 34.31 109 PHE A CA 1
ATOM 693 C C . PHE A 1 109 ? -60.996 18.832 -7.084 1.00 40.72 109 PHE A C 1
ATOM 694 O O . PHE A 1 109 ? -62.144 18.958 -6.641 1.00 48.99 109 PHE A O 1
ATOM 702 N N . ARG A 1 110 ? -60.364 17.655 -7.099 1.00 36.21 110 ARG A N 1
ATOM 703 C CA . ARG A 1 110 ? -61.006 16.505 -6.477 1.00 50.27 110 ARG A CA 1
ATOM 704 C C . ARG A 1 110 ? -61.295 16.790 -5.011 1.00 52.53 110 ARG A C 1
ATOM 705 O O . ARG A 1 110 ? -62.305 16.321 -4.468 1.00 47.99 110 ARG A O 1
ATOM 707 N N . ASP A 1 111 ? -60.445 17.599 -4.374 1.00 41.72 111 ASP A N 1
ATOM 708 C CA . ASP A 1 111 ? -60.680 17.998 -2.991 1.00 43.82 111 ASP A CA 1
ATOM 709 C C . ASP A 1 111 ? -61.883 18.924 -2.891 1.00 48.20 111 ASP A C 1
ATOM 710 O O . ASP A 1 111 ? -62.779 18.707 -2.064 1.00 51.11 111 ASP A O 1
ATOM 715 N N . LEU A 1 112 ? -61.918 19.967 -3.729 1.00 49.96 112 LEU A N 1
ATOM 716 C CA . LEU A 1 112 ? -63.090 20.832 -3.792 1.00 43.32 112 LEU A CA 1
ATOM 717 C C . LEU A 1 112 ? -64.342 20.010 -4.032 1.00 37.02 112 LEU A C 1
ATOM 718 O O . LEU A 1 112 ? -65.338 20.140 -3.317 1.00 39.94 112 LEU A O 1
ATOM 723 N N . PHE A 1 113 ? -64.294 19.134 -5.028 1.00 42.85 113 PHE A N 1
ATOM 724 C CA . PHE A 1 113 ? -65.490 18.390 -5.390 1.00 50.31 113 PHE A CA 1
ATOM 725 C C . PHE A 1 113 ? -65.943 17.457 -4.275 1.00 44.69 113 PHE A C 1
ATOM 726 O O . PHE A 1 113 ? -67.146 17.221 -4.127 1.00 42.60 113 PHE A O 1
ATOM 734 N N . TRP A 1 114 ? -65.017 16.912 -3.486 1.00 48.30 114 TRP A N 1
ATOM 735 C CA . TRP A 1 114 ? -65.438 16.001 -2.426 1.00 58.28 114 TRP A CA 1
ATOM 736 C C . TRP A 1 114 ? -66.188 16.753 -1.334 1.00 57.33 114 TRP A C 1
ATOM 737 O O . TRP A 1 114 ? -67.304 16.373 -0.959 1.00 54.70 114 TRP A O 1
ATOM 748 N N . GLY A 1 115 ? -65.599 17.835 -0.831 1.00 49.69 115 GLY A N 1
ATOM 749 C CA . GLY A 1 115 ? -66.234 18.644 0.189 1.00 58.11 115 GLY A CA 1
ATOM 750 C C . GLY A 1 115 ? -67.634 19.159 -0.110 1.00 65.79 115 GLY A C 1
ATOM 751 O O . GLY A 1 115 ? -68.369 19.521 0.810 1.00 66.40 115 GLY A O 1
ATOM 752 N N . VAL A 1 116 ? -68.028 19.203 -1.378 1.00 57.11 116 VAL A N 1
ATOM 753 C CA . VAL A 1 116 ? -69.228 19.909 -1.794 1.00 46.32 116 VAL A CA 1
ATOM 754 C C . VAL A 1 116 ? -70.314 18.950 -2.249 1.00 46.68 116 VAL A C 1
ATOM 755 O O . VAL A 1 116 ? -71.491 19.152 -1.949 1.00 57.88 116 VAL A O 1
ATOM 759 N N . VAL A 1 117 ? -69.937 17.895 -2.957 1.00 53.14 117 VAL A N 1
ATOM 760 C CA . VAL A 1 117 ? -70.903 16.958 -3.508 1.00 52.40 117 VAL A CA 1
ATOM 761 C C . VAL A 1 117 ? -71.010 15.688 -2.671 1.00 61.43 117 VAL A C 1
ATOM 762 O O . VAL A 1 117 ? -72.037 14.993 -2.743 1.00 62.21 117 VAL A O 1
ATOM 766 N N . ARG A 1 118 ? -69.999 15.383 -1.855 1.00 60.63 118 ARG A N 1
ATOM 767 C CA . ARG A 1 118 ? -69.881 14.067 -1.259 1.00 66.64 118 ARG A CA 1
ATOM 768 C C . ARG A 1 118 ? -69.693 14.060 0.252 1.00 65.96 118 ARG A C 1
ATOM 769 O O . ARG A 1 118 ? -69.845 12.995 0.859 1.00 69.48 118 ARG A O 1
ATOM 777 N N . THR A 1 119 ? -69.387 15.189 0.880 1.00 63.14 119 THR A N 1
ATOM 778 C CA . THR A 1 119 ? -69.303 15.113 2.329 1.00 73.87 119 THR A CA 1
ATOM 779 C C . THR A 1 119 ? -70.493 15.818 2.979 1.00 78.16 119 THR A C 1
ATOM 780 O O . THR A 1 119 ? -70.987 16.827 2.461 1.00 74.26 119 THR A O 1
ATOM 784 N N . 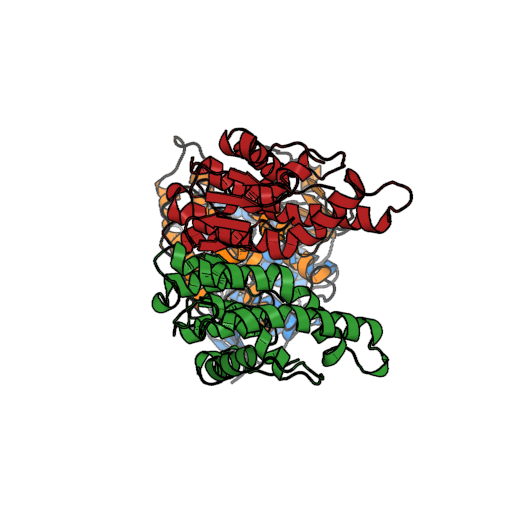PRO A 1 120 ? -70.989 15.290 4.101 1.00 89.94 120 PRO A N 1
ATOM 785 C CA . PRO A 1 120 ? -72.066 15.970 4.831 1.00 88.53 120 PRO A CA 1
ATOM 786 C C . PRO A 1 120 ? -71.565 17.246 5.492 1.00 91.84 120 PRO A C 1
ATOM 787 O O . PRO A 1 120 ? -70.419 17.328 5.945 1.00 90.55 120 PRO A O 1
ATOM 791 N N . GLU A 1 121 ? -72.452 18.250 5.549 1.00 89.20 121 GLU A N 1
ATOM 792 C CA . GLU A 1 121 ? -72.060 19.568 6.044 1.00 91.82 121 GLU A CA 1
ATOM 793 C C . GLU A 1 121 ? -71.465 19.488 7.443 1.00 95.42 121 GLU A C 1
ATOM 794 O O . GLU A 1 121 ? -70.581 20.281 7.788 1.00 93.72 121 GLU A O 1
ATOM 800 N N . ALA A 1 122 ? -71.912 18.523 8.249 1.00 98.03 122 ALA A N 1
ATOM 801 C CA . ALA A 1 122 ? -71.297 18.289 9.550 1.00 95.56 122 ALA A CA 1
ATOM 802 C C . ALA A 1 122 ? -69.805 17.981 9.451 1.00 98.78 122 ALA A C 1
ATOM 803 O O . ALA A 1 122 ? -69.077 18.198 10.426 1.00 95.54 122 ALA A O 1
ATOM 805 N N . GLU A 1 123 ? -69.332 17.489 8.305 1.00 99.01 123 GLU A N 1
ATOM 806 C CA . GLU A 1 123 ? -67.948 17.056 8.154 1.00 93.09 123 GLU A CA 1
ATOM 807 C C . GLU A 1 123 ? -67.105 17.990 7.290 1.00 86.02 123 GLU A C 1
ATOM 808 O O . GLU A 1 123 ? -65.897 17.766 7.155 1.00 84.00 123 GLU A O 1
ATOM 814 N N . ARG A 1 124 ? -67.692 19.047 6.738 1.00 85.68 124 ARG A N 1
ATOM 815 C CA . ARG A 1 124 ? -67.006 19.898 5.773 1.00 80.57 124 ARG A CA 1
ATOM 816 C C . ARG A 1 124 ? -65.981 20.791 6.461 1.00 80.30 124 ARG A C 1
ATOM 817 O O . ARG A 1 124 ? -66.333 21.585 7.337 1.00 81.43 124 ARG A O 1
ATOM 825 N N . ASP A 1 125 ? -64.718 20.675 6.056 1.00 82.06 125 ASP A N 1
ATOM 826 C CA . ASP A 1 125 ? -63.692 21.649 6.430 1.00 82.11 125 ASP A CA 1
ATOM 827 C C . ASP A 1 125 ? -63.826 22.825 5.472 1.00 81.77 125 ASP A C 1
ATOM 828 O O . ASP A 1 125 ? -63.262 22.831 4.377 1.00 83.25 125 ASP A O 1
ATOM 833 N N . HIS A 1 126 ? -64.580 23.840 5.899 1.00 80.33 126 HIS A N 1
ATOM 834 C CA . HIS A 1 126 ? -64.973 24.912 4.991 1.00 77.95 126 HIS A CA 1
ATOM 835 C C . HIS A 1 126 ? -63.780 25.751 4.562 1.00 74.34 126 HIS A C 1
ATOM 836 O O . HIS A 1 126 ? -63.634 26.073 3.378 1.00 74.52 126 HIS A O 1
ATOM 843 N N . ALA A 1 127 ? -62.922 26.125 5.511 1.00 72.72 127 ALA A N 1
ATOM 844 C CA . ALA A 1 127 ? -61.713 26.859 5.158 1.00 71.72 127 ALA A CA 1
ATOM 845 C C . ALA A 1 127 ? -60.943 26.150 4.054 1.00 68.89 127 ALA A C 1
ATOM 846 O O . ALA A 1 127 ? -60.407 26.792 3.144 1.00 67.87 127 ALA A O 1
ATOM 848 N N . ARG A 1 128 ? -60.909 24.817 4.107 1.00 71.73 128 ARG A N 1
ATOM 849 C CA . ARG A 1 128 ? -60.195 24.027 3.111 1.00 67.16 128 ARG A CA 1
ATOM 850 C C . ARG A 1 128 ? -60.918 24.035 1.767 1.00 60.74 128 ARG A C 1
ATOM 851 O O . ARG A 1 128 ? -60.303 24.290 0.723 1.00 58.46 128 ARG A O 1
ATOM 859 N N . ILE A 1 129 ? -62.220 23.732 1.772 1.00 60.20 129 ILE A N 1
ATOM 860 C CA . ILE A 1 129 ? -63.035 23.865 0.561 1.00 56.17 129 ILE A CA 1
ATOM 861 C C . ILE A 1 129 ? -62.831 25.245 -0.050 1.00 57.60 129 ILE A C 1
ATOM 862 O O . ILE A 1 129 ? -62.428 25.387 -1.211 1.00 56.55 129 ILE A O 1
ATOM 867 N N . ALA A 1 130 ? -63.092 26.282 0.745 1.00 62.89 130 ALA A N 1
ATOM 868 C CA . ALA A 1 130 ? -62.861 27.670 0.372 1.00 54.14 130 ALA A CA 1
ATOM 869 C C . ALA A 1 130 ? -61.507 27.870 -0.296 1.00 53.51 130 ALA A C 1
ATOM 870 O O . ALA A 1 130 ? -61.393 28.637 -1.259 1.00 56.35 130 ALA A O 1
ATOM 872 N N . ALA A 1 131 ? -60.475 27.187 0.209 1.00 52.49 131 ALA A N 1
ATOM 873 C CA . ALA A 1 131 ? -59.144 27.325 -0.369 1.00 55.60 131 ALA A CA 1
ATOM 874 C C . ALA A 1 131 ? -59.024 26.517 -1.652 1.00 52.21 131 ALA A C 1
ATOM 875 O O . ALA A 1 131 ? -58.420 26.976 -2.629 1.00 43.32 131 ALA A O 1
ATOM 877 N N . ALA A 1 132 ? -59.602 25.316 -1.670 1.00 54.94 132 ALA A N 1
ATOM 878 C CA . ALA A 1 132 ? -59.678 24.558 -2.912 1.00 49.87 132 ALA A CA 1
ATOM 879 C C . ALA A 1 132 ? -60.408 25.354 -3.986 1.00 51.54 132 ALA A C 1
ATOM 880 O O . ALA A 1 132 ? -59.904 25.512 -5.107 1.00 48.23 132 ALA A O 1
ATOM 882 N N . LEU A 1 133 ? -61.593 25.881 -3.652 1.00 44.97 133 LEU A N 1
ATOM 883 C CA . LEU A 1 133 ? -62.361 26.644 -4.630 1.00 44.94 133 LEU A CA 1
ATOM 884 C C . LEU A 1 133 ? -61.565 27.826 -5.156 1.00 45.33 133 LEU A C 1
ATOM 885 O O . LEU A 1 133 ? -61.584 28.111 -6.360 1.00 51.90 133 LEU A O 1
ATOM 890 N N . THR A 1 134 ? -60.850 28.520 -4.273 1.00 42.27 134 THR A N 1
ATOM 891 C CA . THR A 1 134 ? -60.115 29.697 -4.712 1.00 51.68 134 THR A CA 1
ATOM 892 C C . THR A 1 134 ? -58.930 29.306 -5.587 1.00 46.18 134 THR A C 1
ATOM 893 O O . THR A 1 134 ? -58.624 29.989 -6.570 1.00 54.84 134 THR A O 1
ATOM 897 N N . GLN A 1 135 ? -58.257 28.207 -5.258 1.00 47.48 135 GLN A N 1
ATOM 898 C CA . GLN A 1 135 ? -57.093 27.814 -6.043 1.00 49.86 135 GLN A CA 1
ATOM 899 C C . GLN A 1 135 ? -57.495 27.124 -7.340 1.00 48.95 135 GLN A C 1
ATOM 900 O O . GLN A 1 135 ? -56.882 27.356 -8.390 1.00 45.36 135 GLN A O 1
ATOM 906 N N . SER A 1 136 ? -58.498 26.246 -7.274 1.00 39.84 136 SER A N 1
ATOM 907 C CA . SER A 1 136 ? -59.122 25.734 -8.488 1.00 42.30 136 SER A CA 1
ATOM 908 C C . SER A 1 136 ? -59.348 26.864 -9.483 1.00 50.07 136 SER A C 1
ATOM 909 O O . SER A 1 136 ? -58.917 26.796 -10.646 1.00 40.20 136 SER A O 1
ATOM 912 N N . GLY A 1 137 ? -59.981 27.941 -8.999 1.00 46.23 137 GLY A N 1
ATOM 913 C CA . GLY A 1 137 ? -60.318 29.062 -9.861 1.00 49.19 137 GLY A CA 1
ATOM 914 C C . GLY A 1 137 ? -59.106 29.717 -10.499 1.00 47.25 137 GLY A C 1
ATOM 915 O O . GLY A 1 137 ? -59.099 30.004 -11.700 1.00 44.62 137 GLY A O 1
ATOM 916 N N . GLU A 1 138 ? -58.064 29.975 -9.705 1.00 46.38 138 GLU A N 1
ATOM 917 C CA . GLU A 1 138 ? -56.921 30.682 -10.273 1.00 52.75 138 GLU A CA 1
ATOM 918 C C . GLU A 1 138 ? -56.059 29.760 -11.118 1.00 45.64 138 GLU A C 1
ATOM 919 O O . GLU A 1 138 ? -55.386 30.226 -12.042 1.00 49.10 138 GLU A O 1
ATOM 925 N N . LEU A 1 139 ? -56.075 28.461 -10.835 1.00 45.34 139 LEU A N 1
ATOM 926 C CA . LEU A 1 139 ? -55.481 27.512 -11.767 1.00 38.86 139 LEU A CA 1
ATOM 927 C C . LEU A 1 139 ? -56.225 27.530 -13.093 1.00 42.14 139 LEU A C 1
ATOM 928 O O . LEU A 1 139 ? -55.614 27.653 -14.163 1.00 35.94 139 LEU A O 1
ATOM 933 N N . LEU A 1 140 ? -57.557 27.422 -13.040 1.00 37.07 140 LEU A N 1
ATOM 934 C CA . LEU A 1 140 ? -58.344 27.460 -14.268 1.00 38.47 140 LEU A CA 1
ATOM 935 C C . LEU A 1 140 ? -58.119 28.749 -15.055 1.00 40.18 140 LEU A C 1
ATOM 936 O O . LEU A 1 140 ? -58.199 28.743 -16.292 1.00 30.53 140 LEU A O 1
ATOM 941 N N . ALA A 1 141 ? -57.836 29.858 -14.358 1.00 37.66 141 ALA A N 1
ATOM 942 C CA . ALA A 1 141 ? -57.523 31.109 -15.040 1.00 36.83 141 ALA A CA 1
ATOM 943 C C . ALA A 1 141 ? -56.371 30.947 -16.026 1.00 35.54 141 ALA A C 1
ATOM 944 O O . ALA A 1 141 ? -56.328 31.637 -17.053 1.00 37.10 141 ALA A O 1
ATOM 946 N N . ARG A 1 142 ? -55.445 30.026 -15.747 1.00 32.62 142 ARG A N 1
ATOM 947 C CA . ARG A 1 142 ? -54.360 29.767 -16.687 1.00 37.65 142 ARG A CA 1
ATOM 948 C C . ARG A 1 142 ? -54.885 29.116 -17.964 1.00 35.24 142 ARG A C 1
ATOM 949 O O . ARG A 1 142 ? -54.506 29.508 -19.076 1.00 33.94 142 ARG A O 1
ATOM 957 N N . ALA A 1 143 ? -55.757 28.118 -17.828 1.00 37.24 143 ALA A N 1
ATOM 958 C CA . ALA A 1 143 ? -56.368 27.528 -19.009 1.00 34.25 143 ALA A CA 1
ATOM 959 C C . ALA A 1 143 ? -57.240 28.547 -19.738 1.00 34.63 143 ALA A C 1
ATOM 960 O O . ALA A 1 143 ? -57.254 28.592 -20.978 1.00 28.62 143 ALA A O 1
ATOM 962 N N . ASP A 1 144 ? -57.978 29.368 -18.977 1.00 29.85 144 ASP A N 1
ATOM 963 C CA . ASP A 1 144 ? -58.778 30.435 -19.568 1.00 30.67 144 ASP A CA 1
ATOM 964 C C . ASP A 1 144 ? -57.913 31.357 -20.408 1.00 31.69 144 ASP A C 1
ATOM 965 O O . ASP A 1 144 ? -58.340 31.827 -21.468 1.00 32.83 144 ASP A O 1
ATOM 970 N N . ALA A 1 145 ? -56.692 31.624 -19.952 1.00 34.00 145 ALA A N 1
ATOM 971 C CA . ALA A 1 145 ? -55.791 32.470 -20.723 1.00 32.53 145 ALA A CA 1
ATOM 972 C C . ALA A 1 145 ? -55.332 31.775 -22.000 1.00 34.38 145 ALA A C 1
ATOM 973 O O . ALA A 1 145 ? -55.202 32.413 -23.052 1.00 35.55 145 ALA A O 1
ATOM 975 N N . ALA A 1 146 ? -55.080 30.467 -21.932 1.00 31.97 146 ALA A N 1
ATOM 976 C CA . ALA A 1 146 ? -54.672 29.756 -23.137 1.00 36.96 146 ALA A CA 1
ATOM 977 C C . ALA A 1 146 ? -55.817 29.665 -24.134 1.00 38.02 146 ALA A C 1
ATOM 978 O O . ALA A 1 146 ? -55.590 29.682 -25.352 1.00 33.03 146 ALA A O 1
ATOM 980 N N . LEU A 1 147 ? -57.049 29.589 -23.638 1.00 34.35 147 LEU A N 1
ATOM 981 C CA . LEU A 1 147 ? -58.215 29.515 -24.504 1.00 35.61 147 LEU A CA 1
ATOM 982 C C . LEU A 1 147 ? -58.675 30.882 -24.971 1.00 33.82 147 LEU A C 1
ATOM 983 O O . LEU A 1 147 ? -59.670 30.972 -25.697 1.00 43.40 147 LEU A O 1
ATOM 988 N N . ALA A 1 148 ? -57.985 31.940 -24.560 1.00 37.59 148 ALA A N 1
ATOM 989 C CA . ALA A 1 148 ? -58.101 33.238 -25.204 1.00 41.80 148 ALA A CA 1
ATOM 990 C C . ALA A 1 148 ? -57.155 33.377 -26.390 1.00 42.95 148 ALA A C 1
ATOM 991 O O . ALA A 1 148 ? -57.326 34.294 -27.196 1.00 51.31 148 ALA A O 1
ATOM 993 N N . GLN A 1 149 ? -56.182 32.478 -26.530 1.00 41.89 149 GLN A N 1
ATOM 994 C CA . GLN A 1 149 ? -55.238 32.498 -27.638 1.00 38.90 149 GLN A CA 1
ATOM 995 C C . GLN A 1 149 ? -55.636 31.550 -28.758 1.00 44.82 149 GLN A C 1
ATOM 996 O O . GLN A 1 149 ? -55.454 31.876 -29.933 1.00 47.71 149 GLN A O 1
ATOM 1002 N N . GLN A 1 150 ? -56.156 30.376 -28.419 1.00 50.61 150 GLN A N 1
ATOM 1003 C CA . GLN A 1 150 ? -56.646 29.392 -29.371 1.00 47.55 150 GLN A CA 1
ATOM 1004 C C . GLN A 1 150 ? -57.970 28.839 -28.845 1.00 40.93 150 GLN A C 1
ATOM 1005 O O . GLN A 1 150 ? -58.210 28.856 -27.639 1.00 41.66 150 GLN A O 1
ATOM 1011 N N . PRO A 1 151 ? -58.828 28.341 -29.735 1.00 43.01 151 PRO A N 1
ATOM 1012 C CA . PRO A 1 151 ? -60.144 27.879 -29.268 1.00 38.61 151 PRO A CA 1
ATOM 1013 C C . PRO A 1 151 ? -60.112 26.530 -2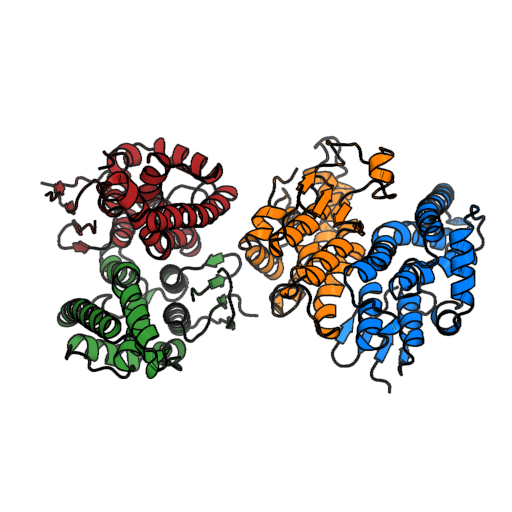8.558 1.00 39.85 151 PRO A C 1
ATOM 1014 O O . PRO A 1 151 ? -61.107 26.176 -27.903 1.00 32.46 151 PRO A O 1
ATOM 1018 N N . TYR A 1 152 ? -59.011 25.779 -28.657 1.00 32.40 152 TYR A N 1
ATOM 1019 C CA . TYR A 1 152 ? -58.889 24.497 -27.981 1.00 31.33 152 TYR A CA 1
ATOM 1020 C C . TYR A 1 152 ? -57.525 24.367 -27.323 1.00 37.17 152 TYR A C 1
ATOM 1021 O O . TYR A 1 152 ? -56.527 24.947 -27.769 1.00 37.14 152 TYR A O 1
ATOM 1030 N N . LEU A 1 153 ? -57.514 23.621 -26.220 1.00 34.36 153 LEU A N 1
ATOM 1031 C CA . LEU A 1 153 ? -56.264 23.275 -25.566 1.00 32.52 153 LEU A CA 1
ATOM 1032 C C . LEU A 1 153 ? -55.298 22.618 -26.534 1.00 28.73 153 LEU A C 1
ATOM 1033 O O . LEU A 1 153 ? -54.081 22.760 -26.383 1.00 28.62 153 LEU A O 1
ATOM 1038 N N . SER A 1 154 ? -55.820 21.895 -27.528 1.00 27.21 154 SER A N 1
ATOM 1039 C CA . SER A 1 154 ? -54.996 21.268 -28.553 1.00 35.01 154 SER A CA 1
ATOM 1040 C C . SER A 1 154 ? -54.588 22.244 -29.648 1.00 39.51 154 SER A C 1
ATOM 1041 O O . SER A 1 154 ? -53.798 21.868 -30.527 1.00 34.49 154 SER A O 1
ATOM 1044 N N . GLY A 1 155 ? -55.098 23.481 -29.615 1.00 31.11 155 GLY A N 1
ATOM 1045 C CA . GLY A 1 155 ? -54.733 24.464 -30.611 1.00 35.54 155 GLY A CA 1
ATOM 1046 C C . GLY A 1 155 ? -55.896 24.888 -31.487 1.00 39.47 155 GLY A C 1
ATOM 1047 O O . GLY A 1 155 ? -56.999 25.144 -30.988 1.00 36.39 155 GLY A O 1
ATOM 1048 N N . GLY A 1 156 ? -55.669 24.953 -32.799 1.00 30.68 156 GLY A N 1
ATOM 1049 C CA . GLY A 1 156 ? -56.710 25.443 -33.686 1.00 35.20 156 GLY A CA 1
ATOM 1050 C C . GLY A 1 156 ? -57.928 24.540 -33.731 1.00 34.77 156 GLY A C 1
ATOM 1051 O O . GLY A 1 156 ? -59.063 25.016 -33.823 1.00 32.68 156 GLY A O 1
ATOM 1052 N N . ARG A 1 157 ? -57.717 23.230 -33.666 1.00 35.27 157 ARG A N 1
ATOM 1053 C CA . ARG A 1 157 ? -58.801 22.266 -33.713 1.00 38.46 157 ARG A CA 1
ATOM 1054 C C . ARG A 1 157 ? -58.774 21.400 -32.458 1.00 41.36 157 ARG A C 1
ATOM 1055 O O . ARG A 1 157 ? -57.719 21.193 -31.847 1.00 33.81 157 ARG A O 1
ATOM 1057 N N . PHE A 1 158 ? -59.955 20.923 -32.070 1.00 32.76 158 PHE A N 1
ATOM 1058 C CA . PHE A 1 158 ? -60.085 19.973 -30.974 1.00 31.22 158 PHE A CA 1
ATOM 1059 C C . PHE A 1 158 ? -59.248 18.716 -31.235 1.00 29.19 158 PHE A C 1
ATOM 1060 O O . PHE A 1 158 ? -59.107 18.260 -32.372 1.00 32.20 158 PHE A O 1
ATOM 1068 N N . ALA A 1 159 ? -58.687 18.155 -30.171 1.00 27.58 159 ALA A N 1
ATOM 1069 C CA . ALA A 1 159 ? -57.938 16.897 -30.253 1.00 30.93 159 ALA A CA 1
ATOM 1070 C C . ALA A 1 159 ? -57.813 16.328 -28.837 1.00 31.12 159 ALA A C 1
ATOM 1071 O O . ALA A 1 159 ? -58.412 16.850 -27.889 1.00 32.39 159 ALA A O 1
ATOM 1073 N N . MET A 1 160 ? -57.030 15.254 -28.698 1.00 30.92 160 MET A N 1
ATOM 1074 C CA . MET A 1 160 ? -56.919 14.539 -27.427 1.00 29.77 160 MET A CA 1
ATOM 1075 C C . MET A 1 160 ? -56.535 15.454 -26.275 1.00 36.02 160 MET A C 1
ATOM 1076 O O . MET A 1 160 ? -56.904 15.188 -25.121 1.00 30.11 160 MET A O 1
ATOM 1081 N N . GLY A 1 161 ? -55.783 16.519 -26.568 1.00 32.17 161 GLY A N 1
ATOM 1082 C CA . GLY A 1 161 ? -55.308 17.405 -25.525 1.00 28.31 161 GLY A CA 1
ATOM 1083 C C . GLY A 1 161 ? -56.419 18.084 -24.752 1.00 29.62 161 GLY A C 1
ATOM 1084 O O . GLY A 1 161 ? -56.235 18.444 -23.587 1.00 27.60 161 GLY A O 1
ATOM 1085 N N . ASP A 1 162 ? -57.585 18.259 -25.370 1.00 28.18 162 ASP A N 1
ATOM 1086 C CA . ASP A 1 162 ? -58.706 18.874 -24.671 1.00 25.96 162 ASP A CA 1
ATOM 1087 C C . ASP A 1 162 ? -59.441 17.909 -23.747 1.00 27.69 162 ASP A C 1
ATOM 1088 O O . ASP A 1 162 ? -60.246 18.351 -22.914 1.00 25.40 162 ASP A O 1
ATOM 1093 N N . ILE A 1 163 ? -59.186 16.613 -23.866 1.00 24.07 163 ILE A N 1
ATOM 1094 C CA . ILE A 1 163 ? -60.048 15.609 -23.260 1.00 21.59 163 ILE A CA 1
ATOM 1095 C C . ILE A 1 163 ? -59.857 15.514 -21.746 1.00 25.98 163 ILE A C 1
ATOM 1096 O O . ILE A 1 163 ? -60.862 15.502 -21.025 1.00 24.35 163 ILE A O 1
ATOM 1101 N N . PRO A 1 164 ? -58.632 15.458 -21.197 1.00 27.31 164 PRO A N 1
ATOM 1102 C CA . PRO A 1 164 ? -58.523 15.340 -19.727 1.00 24.66 164 PRO A CA 1
ATOM 1103 C C . PRO A 1 164 ? -59.142 16.507 -18.972 1.00 26.87 164 PRO A C 1
ATOM 1104 O O . PRO A 1 164 ? -60.006 16.285 -18.104 1.00 30.19 164 PRO A O 1
ATOM 1108 N N . LEU A 1 165 ? -58.751 17.753 -19.280 1.00 26.29 165 LEU A N 1
ATOM 1109 C CA . LEU A 1 165 ? -59.387 18.891 -18.610 1.00 28.96 165 LEU A CA 1
ATOM 1110 C C . LEU A 1 165 ? -60.865 19.021 -18.984 1.00 33.19 165 LEU A C 1
ATOM 1111 O O . LEU A 1 165 ? -61.680 19.434 -18.148 1.00 31.07 165 LEU A O 1
ATOM 1116 N N . GLY A 1 166 ? -61.227 18.676 -20.228 1.00 30.15 166 GLY A N 1
ATOM 1117 C CA . GLY A 1 166 ? -62.620 18.737 -20.637 1.00 27.38 166 GLY A CA 1
ATOM 1118 C C . GLY A 1 166 ? -63.519 17.834 -19.815 1.00 29.56 166 GLY A C 1
ATOM 1119 O O . GLY A 1 166 ? -64.685 18.165 -19.574 1.00 28.54 166 GLY A O 1
ATOM 1120 N N . SER A 1 167 ? -62.995 16.693 -19.361 1.00 24.48 167 SER A N 1
ATOM 1121 C CA . SER A 1 167 ? -63.805 15.796 -18.546 1.00 25.59 167 SER A CA 1
ATOM 1122 C C . SER A 1 167 ? -63.957 16.306 -17.119 1.00 30.95 167 SER A C 1
ATOM 1123 O O . SER A 1 167 ? -64.962 16.006 -16.463 1.00 29.18 167 SER A O 1
ATOM 1126 N N . PHE A 1 168 ? -62.980 17.067 -16.619 1.00 31.58 168 PHE A N 1
ATOM 1127 C CA . PHE A 1 168 ? -63.147 17.701 -15.313 1.00 26.78 168 PHE A CA 1
ATOM 1128 C C . PHE A 1 168 ? -64.067 18.907 -15.397 1.00 30.20 168 PHE A C 1
ATOM 1129 O O . PHE A 1 168 ? -64.888 19.126 -14.496 1.00 28.81 168 PHE A O 1
ATOM 1137 N N . ILE A 1 169 ? -63.957 19.686 -16.480 1.00 30.75 169 ILE A N 1
ATOM 1138 C CA . ILE A 1 169 ? -64.614 20.989 -16.524 1.00 32.98 169 ILE A CA 1
ATOM 1139 C C . ILE A 1 169 ? -66.127 20.853 -16.576 1.00 34.36 169 ILE A C 1
ATOM 1140 O O . ILE A 1 169 ? -66.845 21.826 -16.297 1.00 33.48 169 ILE A O 1
ATOM 1145 N N . TYR A 1 170 ? -66.631 19.664 -16.913 1.00 26.99 170 TYR A N 1
ATOM 1146 C CA . TYR A 1 170 ? -68.045 19.385 -16.704 1.00 30.67 170 TYR A CA 1
ATOM 1147 C C . TYR A 1 170 ? -68.401 19.496 -15.222 1.00 31.01 170 TYR A C 1
ATOM 1148 O O . TYR A 1 170 ? -69.361 20.180 -14.847 1.00 27.96 170 TYR A O 1
ATOM 1157 N N . ALA A 1 171 ? -67.623 18.839 -14.360 1.00 31.59 171 ALA A N 1
ATOM 1158 C CA . ALA A 1 171 ? -67.867 18.955 -12.927 1.00 33.29 171 ALA A CA 1
ATOM 1159 C C . ALA A 1 171 ? -67.749 20.402 -12.469 1.00 36.15 171 ALA A C 1
ATOM 1160 O O . ALA A 1 171 ? -68.597 20.895 -11.716 1.00 40.98 171 ALA A O 1
ATOM 1162 N N . TRP A 1 172 ? -66.714 21.104 -12.932 1.00 29.34 172 TRP A N 1
ATOM 1163 C CA . TRP A 1 172 ? -66.514 22.494 -12.540 1.00 38.02 172 TRP A CA 1
ATOM 1164 C C . TRP A 1 172 ? -67.755 23.349 -12.786 1.00 37.83 172 TRP A C 1
ATOM 1165 O O . TRP A 1 172 ? -68.162 24.126 -11.921 1.00 33.49 172 TRP A O 1
ATOM 1176 N N . PHE A 1 173 ? -68.375 23.216 -13.951 1.00 38.24 173 PHE A N 1
ATOM 1177 C CA . PHE A 1 173 ? -69.436 24.138 -14.319 1.00 38.01 173 PHE A CA 1
ATOM 1178 C C . PHE A 1 173 ? -70.802 23.713 -13.806 1.00 44.14 173 PHE A C 1
ATOM 1179 O O . PHE A 1 173 ? -71.679 24.569 -13.631 1.00 49.19 173 PHE A O 1
ATOM 1187 N N . GLU A 1 174 ? -71.010 22.427 -13.546 1.00 44.27 174 GLU A N 1
ATOM 1188 C CA . GLU A 1 174 ? -72.318 21.955 -13.118 1.00 42.72 174 GLU A CA 1
ATOM 1189 C C . GLU A 1 174 ? -72.381 21.673 -11.627 1.00 38.17 174 GLU A C 1
ATOM 1190 O O . GLU A 1 174 ? -73.474 21.440 -11.104 1.00 45.49 174 GLU A O 1
ATOM 1196 N N . MET A 1 175 ? -71.240 21.691 -10.941 1.00 39.30 175 MET A N 1
ATOM 1197 C CA . MET A 1 175 ? -71.141 21.729 -9.488 1.00 47.39 175 MET A CA 1
ATOM 1198 C C . MET A 1 175 ? -71.934 22.885 -8.901 1.00 50.41 175 MET A C 1
ATOM 1199 O O . MET A 1 175 ? -71.969 23.977 -9.483 1.00 45.62 175 MET A O 1
ATOM 1204 N N . PRO A 1 176 ? -72.538 22.700 -7.730 1.00 54.90 176 PRO A N 1
ATOM 1205 C CA . PRO A 1 176 ? -73.197 23.830 -7.053 1.00 43.36 176 PRO A CA 1
ATOM 1206 C C . PRO A 1 176 ? -72.192 24.683 -6.283 1.00 46.18 176 PRO A C 1
ATOM 1207 O O . PRO A 1 176 ? -71.983 24.546 -5.078 1.00 50.59 176 PRO A O 1
ATOM 1211 N N . ILE A 1 177 ? -71.526 25.590 -7.004 1.00 48.93 177 ILE A N 1
ATOM 1212 C CA . ILE A 1 177 ? -70.543 26.501 -6.430 1.00 37.63 177 ILE A CA 1
ATOM 1213 C C . ILE A 1 177 ? -70.669 27.859 -7.115 1.00 47.81 177 ILE A C 1
ATOM 1214 O O . ILE A 1 177 ? -71.304 27.998 -8.162 1.00 37.74 177 ILE A O 1
ATOM 1219 N N . GLU A 1 178 ? -70.041 28.870 -6.513 1.00 47.91 178 GLU A N 1
ATOM 1220 C CA . GLU A 1 178 ? -69.908 30.184 -7.133 1.00 45.66 178 GLU A CA 1
ATOM 1221 C C . GLU A 1 178 ? -68.553 30.229 -7.824 1.00 51.62 178 GLU A C 1
ATOM 1222 O O . GLU A 1 178 ? -67.512 30.113 -7.164 1.00 43.92 178 GLU A O 1
ATOM 1228 N N . ARG A 1 179 ? -68.570 30.378 -9.158 1.00 43.57 179 ARG A N 1
ATOM 1229 C CA . ARG A 1 179 ? -67.379 30.333 -9.996 1.00 38.80 179 ARG A CA 1
ATOM 1230 C C . ARG A 1 179 ? -66.916 31.731 -10.373 1.00 37.32 179 ARG A C 1
ATOM 1231 O O . ARG A 1 179 ? -67.741 32.613 -10.616 1.00 45.93 179 ARG A O 1
ATOM 1239 N N . PRO A 1 180 ? -65.615 31.979 -10.456 1.00 35.82 180 PRO A N 1
ATOM 1240 C CA . PRO A 1 180 ? -65.153 33.246 -11.024 1.00 38.03 180 PRO A CA 1
ATOM 1241 C C . PRO A 1 180 ? -65.430 33.299 -12.520 1.00 45.61 180 PRO A C 1
ATOM 1242 O O . PRO A 1 180 ? -65.557 32.277 -13.199 1.00 40.97 180 PRO A O 1
ATOM 1246 N N . GLU A 1 181 ? -65.521 34.519 -13.037 1.00 49.61 181 GLU A N 1
ATOM 1247 C CA . GLU A 1 181 ? -65.812 34.710 -14.453 1.00 50.87 181 GLU A CA 1
ATOM 1248 C C . GLU A 1 181 ? -64.590 34.309 -15.277 1.00 45.45 181 GLU A C 1
ATOM 1249 O O . GLU A 1 181 ? -63.537 34.949 -15.197 1.00 44.30 181 GLU A O 1
ATOM 1255 N N . LEU A 1 182 ? -64.718 33.239 -16.063 1.00 47.00 182 LEU A N 1
ATOM 1256 C CA . LEU A 1 182 ? -63.653 32.773 -16.952 1.00 46.36 182 LEU A CA 1
ATOM 1257 C C . LEU A 1 182 ? -64.258 32.496 -18.322 1.00 44.25 182 LEU A C 1
ATOM 1258 O O . LEU A 1 182 ? -64.604 31.350 -18.645 1.00 43.22 182 LEU A O 1
ATOM 1263 N N . PRO A 1 183 ? -64.357 33.517 -19.176 1.00 48.33 183 PRO A N 1
ATOM 1264 C CA . PRO A 1 183 ? -65.271 33.434 -20.322 1.00 39.79 183 PRO A CA 1
ATOM 1265 C C . PRO A 1 183 ? -64.718 32.645 -21.492 1.00 39.03 183 PRO A C 1
ATOM 1266 O O . PRO A 1 183 ? -65.497 32.093 -22.278 1.00 42.79 183 PRO A O 1
ATOM 1270 N N . HIS A 1 184 ? -63.396 32.605 -21.654 1.00 30.75 184 HIS A N 1
ATOM 1271 C CA . HIS A 1 184 ? -62.845 31.754 -22.703 1.00 39.34 184 HIS A CA 1
ATOM 1272 C C . HIS A 1 184 ? -62.965 30.287 -22.311 1.00 38.37 184 HIS A C 1
ATOM 1273 O O . HIS A 1 184 ? -63.384 29.446 -23.119 1.00 34.52 184 HIS A O 1
ATOM 1280 N N . LEU A 1 185 ? -62.631 29.973 -21.058 1.00 34.42 185 LEU A N 1
ATOM 1281 C CA . LEU A 1 185 ? -62.892 28.644 -20.526 1.00 35.91 185 LEU A CA 1
ATOM 1282 C C . LEU A 1 185 ? -64.338 28.231 -20.756 1.00 32.88 185 LEU A C 1
ATOM 1283 O O . LEU A 1 185 ? -64.607 27.099 -21.165 1.00 35.10 185 LEU A O 1
ATOM 1288 N N . GLN A 1 186 ? -65.280 29.147 -20.515 1.00 32.07 186 GLN A N 1
ATOM 1289 C CA . GLN A 1 186 ? -66.696 28.810 -20.616 1.00 30.72 186 GLN A CA 1
ATOM 1290 C C . GLN A 1 186 ? -67.133 28.590 -22.062 1.00 32.43 186 GLN A C 1
ATOM 1291 O O . GLN A 1 186 ? -67.903 27.665 -22.349 1.00 29.75 186 GLN A O 1
ATOM 1297 N N . ALA A 1 187 ? -66.677 29.445 -22.983 1.00 33.17 187 ALA A N 1
ATOM 1298 C CA . ALA A 1 187 ? -67.031 29.270 -24.390 1.00 30.71 187 ALA A CA 1
ATOM 1299 C C . ALA A 1 187 ? -66.469 27.965 -24.938 1.00 35.79 187 ALA A C 1
ATOM 1300 O O . ALA A 1 187 ? -67.080 27.341 -25.818 1.00 31.09 187 ALA A O 1
ATOM 1302 N N . TRP A 1 188 ? -65.300 27.552 -24.438 1.00 29.54 188 TRP A N 1
ATOM 1303 C CA . TRP A 1 188 ? -64.736 26.255 -24.787 1.00 28.78 188 TRP A CA 1
ATOM 1304 C C . TRP A 1 188 ? -65.632 25.128 -24.292 1.00 31.23 188 TRP A C 1
ATOM 1305 O O . TRP A 1 188 ? -65.917 24.178 -25.030 1.00 24.88 188 TRP A O 1
ATOM 1316 N N . TYR A 1 189 ? -66.108 25.237 -23.052 1.00 27.43 189 TYR A N 1
ATOM 1317 C CA . TYR A 1 189 ? -67.045 24.255 -22.533 1.00 28.27 189 TYR A CA 1
ATOM 1318 C C . TYR A 1 189 ? -68.332 24.242 -23.343 1.00 36.27 189 TYR A C 1
ATOM 1319 O O . TYR A 1 189 ? -68.929 23.178 -23.544 1.00 35.25 189 TYR A O 1
ATOM 1328 N N . ALA A 1 190 ? -68.773 25.413 -23.818 1.00 38.52 190 ALA A N 1
ATOM 1329 C CA . ALA A 1 190 ? -69.961 25.466 -24.664 1.00 33.31 190 ALA A CA 1
ATOM 1330 C C . ALA A 1 190 ? -69.743 24.723 -25.975 1.00 31.69 190 ALA A C 1
ATOM 1331 O O . ALA A 1 190 ? -70.671 24.097 -26.493 1.00 34.44 190 ALA A O 1
ATOM 1333 N N . ARG A 1 191 ? -68.526 24.757 -26.515 1.00 26.56 191 ARG A N 1
ATOM 1334 C CA . ARG A 1 191 ? -68.268 24.065 -27.770 1.00 27.77 191 ARG A CA 1
ATOM 1335 C C . ARG A 1 191 ? -68.053 22.577 -27.546 1.00 33.48 191 ARG A C 1
ATOM 1336 O O . ARG A 1 191 ? -68.344 21.761 -28.433 1.00 33.62 191 ARG A O 1
ATOM 1344 N N . LEU A 1 192 ? -67.534 22.208 -26.376 1.00 30.71 192 LEU A N 1
ATOM 1345 C CA . LEU A 1 192 ? -67.468 20.796 -26.028 1.00 36.09 192 LEU A CA 1
ATOM 1346 C C . LEU A 1 192 ? -68.866 20.203 -25.948 1.00 35.33 192 LEU A C 1
ATOM 1347 O O . LEU A 1 192 ? -69.112 19.098 -26.444 1.00 32.20 192 LEU A O 1
ATOM 1352 N N . ARG A 1 193 ? -69.805 20.948 -25.357 1.00 35.49 193 ARG A N 1
ATOM 1353 C CA . ARG A 1 193 ? -71.144 20.429 -25.122 1.00 32.04 193 ARG A CA 1
ATOM 1354 C C . ARG A 1 193 ? -71.888 20.124 -26.414 1.00 31.69 193 ARG A C 1
ATOM 1355 O O . ARG A 1 193 ? -72.801 19.295 -26.399 1.00 34.85 193 ARG A O 1
ATOM 1363 N N . VAL A 1 194 ? -71.501 20.725 -27.541 1.00 30.24 194 VAL A N 1
ATOM 1364 C CA . VAL A 1 194 ? -72.174 20.387 -28.795 1.00 34.02 194 VAL A CA 1
ATOM 1365 C C . VAL A 1 194 ? -71.742 19.038 -29.356 1.00 38.51 194 VAL A C 1
ATOM 1366 O O . VAL A 1 194 ? -72.417 18.509 -30.252 1.00 38.27 194 VAL A O 1
ATOM 1370 N N . ARG A 1 195 ? -70.646 18.451 -28.849 1.00 32.19 195 ARG A N 1
ATOM 1371 C CA . ARG A 1 195 ? -70.185 17.159 -29.365 1.00 35.49 195 ARG A CA 1
ATOM 1372 C C . ARG A 1 195 ? -71.010 16.018 -28.771 1.00 33.22 195 ARG A C 1
ATOM 1373 O O . ARG A 1 195 ? -71.161 15.945 -27.548 1.00 35.27 195 ARG A O 1
ATOM 1381 N N . PRO A 1 196 ? -71.565 15.123 -29.595 1.00 39.95 196 PRO A N 1
ATOM 1382 C CA . PRO A 1 196 ? -72.292 13.972 -29.024 1.00 43.52 196 PRO A CA 1
ATOM 1383 C C . PRO A 1 196 ? -71.413 13.072 -28.179 1.00 34.05 196 PRO A C 1
ATOM 1384 O O . PRO A 1 196 ? -71.854 12.623 -27.113 1.00 34.60 196 PRO A O 1
ATOM 1388 N N . ALA A 1 197 ? -70.174 12.809 -28.622 1.00 30.41 197 ALA A N 1
ATOM 1389 C CA . ALA A 1 197 ? -69.270 11.969 -27.843 1.00 28.81 197 ALA A CA 1
ATOM 1390 C C . ALA A 1 197 ? -69.054 12.543 -26.454 1.00 32.03 197 ALA A C 1
ATOM 1391 O O . ALA A 1 197 ? -68.925 11.791 -25.480 1.00 35.95 197 ALA A O 1
ATOM 1393 N N . TYR A 1 198 ? -69.045 13.871 -26.340 1.00 25.28 198 TYR A N 1
ATOM 1394 C CA . TYR A 1 198 ? -68.928 14.502 -25.034 1.00 29.77 198 TYR A CA 1
ATOM 1395 C C . TYR A 1 198 ? -70.215 14.355 -24.226 1.00 32.73 198 TYR A C 1
ATOM 1396 O O . TYR A 1 198 ? -70.173 14.143 -23.007 1.00 30.69 198 TYR A O 1
ATOM 1405 N N . GLN A 1 199 ? -71.369 14.463 -24.888 1.00 32.52 199 GLN A N 1
ATOM 1406 C CA . GLN A 1 199 ? -72.641 14.298 -24.189 1.00 44.48 199 GLN A CA 1
ATOM 1407 C C . GLN A 1 199 ? -72.790 12.886 -23.635 1.00 36.82 199 GLN A C 1
ATOM 1408 O O . GLN A 1 199 ? -73.252 12.698 -22.503 1.00 34.26 199 GLN A O 1
ATOM 1414 N N . ARG A 1 200 ? -72.416 11.880 -24.423 1.00 38.17 200 ARG A N 1
ATOM 1415 C CA . ARG A 1 200 ? -72.568 10.501 -23.976 1.00 47.39 200 ARG A CA 1
ATOM 1416 C C . ARG A 1 200 ? -71.423 10.062 -23.071 1.00 42.26 200 ARG A C 1
ATOM 1417 O O . ARG A 1 200 ? -71.626 9.250 -22.161 1.00 37.74 200 ARG A O 1
ATOM 1425 N N . GLY A 1 201 ? -70.218 10.576 -23.307 1.00 38.31 201 GLY A N 1
ATOM 1426 C CA . GLY A 1 201 ? -69.061 10.129 -22.558 1.00 34.47 201 GLY A CA 1
ATOM 1427 C C . GLY A 1 201 ? -68.817 10.849 -21.248 1.00 38.65 201 GLY A C 1
ATOM 1428 O O . GLY A 1 201 ? -68.309 10.244 -20.302 1.00 37.07 201 GLY A O 1
ATOM 1429 N N . VAL A 1 202 ? -69.167 12.132 -21.168 1.00 37.17 202 VAL A N 1
ATOM 1430 C CA . VAL A 1 202 ? -68.778 12.973 -20.046 1.00 42.07 202 VAL A CA 1
ATOM 1431 C C . VAL A 1 202 ? -69.979 13.413 -19.220 1.00 32.29 202 VAL A C 1
ATOM 1432 O O . VAL A 1 202 ? -69.931 13.382 -17.989 1.00 29.61 202 VAL A O 1
ATOM 1436 N N . MET A 1 203 ? -71.064 13.820 -19.867 1.00 33.76 203 MET A N 1
ATOM 1437 C CA . MET A 1 203 ? -72.140 14.488 -19.136 1.00 44.28 203 MET A CA 1
ATOM 1438 C C . MET A 1 203 ? -73.062 13.440 -18.523 1.00 37.69 203 MET A C 1
ATOM 1439 O O . MET A 1 203 ? -74.194 13.214 -18.953 1.00 45.49 203 MET A O 1
ATOM 1444 N N . THR A 1 204 ? -72.565 12.823 -17.463 1.00 35.85 204 THR A N 1
ATOM 1445 C CA . THR A 1 204 ? -73.260 11.779 -16.736 1.00 35.39 204 THR A CA 1
ATOM 1446 C C . THR A 1 204 ? -73.752 12.337 -15.402 1.00 40.81 204 THR A C 1
ATOM 1447 O O . THR A 1 204 ? -73.586 13.523 -15.089 1.00 40.82 204 THR A O 1
ATOM 1451 N N . ALA A 1 205 ? -74.381 11.471 -14.615 1.00 41.61 205 ALA A N 1
ATOM 1452 C CA . ALA A 1 205 ? -74.821 11.852 -13.279 1.00 41.90 205 ALA A CA 1
ATOM 1453 C C . ALA A 1 205 ? -73.659 12.439 -12.482 1.00 44.16 205 ALA A C 1
ATOM 1454 O O . ALA A 1 205 ? -72.623 11.793 -12.299 1.00 44.69 205 ALA A O 1
ATOM 1456 N N . LEU A 1 206 ? -73.818 13.679 -12.024 1.00 42.66 206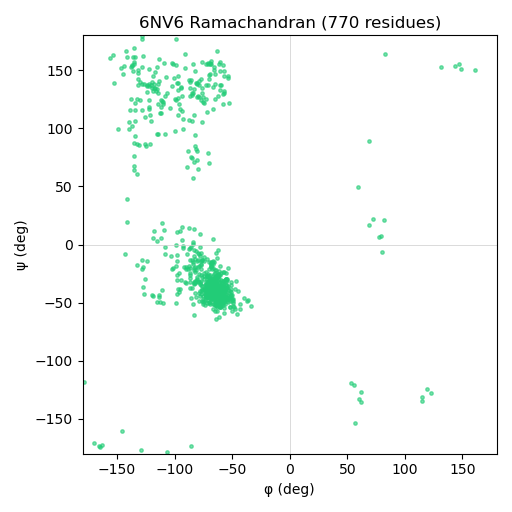 LEU A N 1
ATOM 1457 C CA . LEU A 1 206 ? -72.731 14.365 -11.330 1.00 41.58 206 LEU A CA 1
ATOM 1458 C C . LEU A 1 206 ? -72.812 14.078 -9.832 1.00 50.14 206 LEU A C 1
ATOM 1459 O O . LEU A 1 206 ? -73.025 14.954 -8.989 1.00 52.84 206 LEU A O 1
ATOM 1464 N N . THR A 1 207 ? -72.582 12.811 -9.513 1.00 54.28 207 THR A N 1
ATOM 1465 C CA . THR A 1 207 ? -72.673 12.325 -8.144 1.00 54.27 207 THR A CA 1
ATOM 1466 C C . THR A 1 207 ? -71.288 12.131 -7.498 1.00 59.34 207 THR A C 1
ATOM 1467 O O . THR A 1 207 ? -71.132 11.377 -6.529 1.00 58.83 207 THR A O 1
ATOM 1472 N N . MET B 1 1 ? -27.708 30.847 -28.489 1.00 103.29 1 MET B N 1
ATOM 1473 C CA . MET B 1 1 ? -27.633 30.677 -29.939 1.00 103.84 1 MET B CA 1
ATOM 1474 C C . MET B 1 1 ? -28.240 29.363 -30.506 1.00 105.45 1 MET B C 1
ATOM 1475 O O . MET B 1 1 ? -28.791 29.399 -31.606 1.00 107.21 1 MET B O 1
ATOM 1477 N N . PRO B 1 2 ? -28.156 28.218 -29.810 1.00 107.55 2 PRO B N 1
ATOM 1478 C CA . PRO B 1 2 ? -28.805 27.010 -30.345 1.00 99.04 2 PRO B CA 1
ATOM 1479 C C . PRO B 1 2 ? -30.324 27.125 -30.331 1.00 95.76 2 PRO B C 1
ATOM 1480 O O . PRO B 1 2 ? -30.918 27.909 -29.586 1.00 94.00 2 PRO B O 1
ATOM 1484 N N . ALA B 1 3 ? -30.952 26.311 -31.188 1.00 91.12 3 ALA B N 1
ATOM 1485 C CA . ALA B 1 3 ? -32.390 26.426 -31.417 1.00 84.63 3 ALA B CA 1
ATOM 1486 C C . ALA B 1 3 ? -33.202 26.141 -30.159 1.00 78.17 3 ALA B C 1
ATOM 1487 O O . ALA B 1 3 ? -34.289 26.704 -29.985 1.00 71.76 3 ALA B O 1
ATOM 1489 N N . ILE B 1 4 ? -32.696 25.294 -29.267 1.00 69.09 4 ILE B N 1
ATOM 1490 C CA . ILE B 1 4 ? -33.439 24.833 -28.100 1.00 61.25 4 ILE B CA 1
ATOM 1491 C C . ILE B 1 4 ? -32.901 25.508 -26.842 1.00 53.32 4 ILE B C 1
ATOM 1492 O O . ILE B 1 4 ? -31.690 25.512 -26.595 1.00 56.98 4 ILE B O 1
ATOM 1497 N N . THR B 1 5 ? -33.805 26.063 -26.044 1.00 49.96 5 THR B N 1
ATOM 1498 C CA . THR B 1 5 ? -33.513 26.474 -24.679 1.00 54.21 5 THR B CA 1
ATOM 1499 C C . THR B 1 5 ? -34.312 25.611 -23.709 1.00 48.43 5 THR B C 1
ATOM 1500 O O . THR B 1 5 ? -35.489 25.323 -23.947 1.00 50.34 5 THR B O 1
ATOM 1504 N N . ILE B 1 6 ? -33.679 25.193 -22.618 1.00 42.02 6 ILE B N 1
ATOM 1505 C CA . ILE B 1 6 ? -34.373 24.488 -21.546 1.00 47.62 6 ILE B CA 1
ATOM 1506 C C . ILE B 1 6 ? -34.194 25.307 -20.276 1.00 43.34 6 ILE B C 1
ATOM 1507 O O . ILE B 1 6 ? -33.104 25.339 -19.694 1.00 39.56 6 ILE B O 1
ATOM 1512 N N . TRP B 1 7 ? -35.260 25.978 -19.857 1.00 41.23 7 TRP B N 1
ATOM 1513 C CA . TRP B 1 7 ? -35.242 26.764 -18.634 1.00 48.44 7 TRP B CA 1
ATOM 1514 C C . TRP B 1 7 ? -35.440 25.869 -17.423 1.00 42.16 7 TRP B C 1
ATOM 1515 O O . TRP B 1 7 ? -36.407 25.107 -17.363 1.00 51.74 7 TRP B O 1
ATOM 1526 N N . GLY B 1 8 ? -34.547 25.965 -16.456 1.00 44.09 8 GLY B N 1
ATOM 1527 C CA . GLY B 1 8 ? -34.778 25.325 -15.172 1.00 44.40 8 GLY B CA 1
ATOM 1528 C C . GLY B 1 8 ? -33.505 24.875 -14.494 1.00 39.57 8 GLY B C 1
ATOM 1529 O O . GLY B 1 8 ? -32.508 24.531 -15.117 1.00 46.27 8 GLY B O 1
ATOM 1530 N N . ARG B 1 9 ? -33.545 24.858 -13.166 1.00 44.46 9 ARG B N 1
ATOM 1531 C CA . ARG B 1 9 ? -32.369 24.478 -12.398 1.00 45.62 9 ARG B CA 1
ATOM 1532 C C . ARG B 1 9 ? -32.094 22.989 -12.550 1.00 39.10 9 ARG B C 1
ATOM 1533 O O . ARG B 1 9 ? -33.011 22.169 -12.607 1.00 38.66 9 ARG B O 1
ATOM 1541 N N . ARG B 1 10 ? -30.814 22.646 -12.618 1.00 41.14 10 ARG B N 1
ATOM 1542 C CA . ARG B 1 10 ? -30.388 21.301 -12.976 1.00 44.69 10 ARG B CA 1
ATOM 1543 C C . ARG B 1 10 ? -30.389 20.323 -11.804 1.00 38.15 10 ARG B C 1
ATOM 1544 O O . ARG B 1 10 ? -30.131 19.131 -12.017 1.00 43.87 10 ARG B O 1
ATOM 1552 N N . ASN B 1 11 ? -30.674 20.781 -10.585 1.00 38.39 11 ASN B N 1
ATOM 1553 C CA . ASN B 1 11 ? -30.863 19.894 -9.444 1.00 36.80 11 ASN B CA 1
ATOM 1554 C C . ASN B 1 11 ? -32.329 19.535 -9.233 1.00 35.80 11 ASN B C 1
ATOM 1555 O O . ASN B 1 11 ? -32.693 19.042 -8.161 1.00 35.37 11 ASN B O 1
ATOM 1560 N N . SER B 1 12 ? -33.171 19.784 -10.232 1.00 39.51 12 SER B N 1
ATOM 1561 C CA . SER B 1 12 ? -34.591 19.455 -10.200 1.00 41.02 12 SER B CA 1
ATOM 1562 C C . SER B 1 12 ? -34.863 18.128 -10.901 1.00 40.95 12 SER B C 1
ATOM 1563 O O . SER B 1 12 ? -34.393 17.898 -12.024 1.00 32.75 12 SER B O 1
ATOM 1566 N N . SER B 1 13 ? -35.653 17.275 -10.240 1.00 38.10 13 SER B N 1
ATOM 1567 C CA . SER B 1 13 ? -36.023 15.994 -10.823 1.00 33.78 13 SER B CA 1
ATOM 1568 C C . SER B 1 13 ? -36.733 16.203 -12.149 1.00 33.52 13 SER B C 1
ATOM 1569 O O . SER B 1 13 ? -36.413 15.551 -13.151 1.00 32.83 13 SER B O 1
ATOM 1572 N N . ASN B 1 14 ? -37.676 17.145 -12.185 1.00 32.20 14 ASN B N 1
ATOM 1573 C CA . ASN B 1 14 ? -38.451 17.347 -13.400 1.00 33.11 14 ASN B CA 1
ATOM 1574 C C . ASN B 1 14 ? -37.583 17.920 -14.513 1.00 31.96 14 ASN B C 1
ATOM 1575 O O . ASN B 1 14 ? -37.704 17.509 -15.671 1.00 33.41 14 ASN B O 1
ATOM 1580 N N . VAL B 1 15 ? -36.679 18.843 -14.173 1.00 34.39 15 VAL B N 1
ATOM 1581 C CA . VAL B 1 15 ? -35.785 19.411 -15.174 1.00 30.71 15 VAL B CA 1
ATOM 1582 C C . VAL B 1 15 ? -34.802 18.356 -15.669 1.00 36.01 15 VAL B C 1
ATOM 1583 O O . VAL B 1 15 ? -34.449 18.331 -16.860 1.00 34.31 15 VAL B O 1
ATOM 1587 N N . ARG B 1 16 ? -34.378 17.444 -14.786 1.00 29.60 16 ARG B N 1
ATOM 1588 C CA . ARG B 1 16 ? -33.491 16.368 -15.216 1.00 33.36 16 ARG B CA 1
ATOM 1589 C C . ARG B 1 16 ? -34.107 15.544 -16.336 1.00 32.67 16 ARG B C 1
ATOM 1590 O O . ARG B 1 16 ? -33.393 15.121 -17.254 1.00 29.93 16 ARG B O 1
ATOM 1598 N N . LYS B 1 17 ? -35.425 15.311 -16.279 1.00 27.77 17 LYS B N 1
ATOM 1599 C CA . LYS B 1 17 ? -36.077 14.527 -17.320 1.00 26.29 17 LYS B CA 1
ATOM 1600 C C . LYS B 1 17 ? -35.867 15.166 -18.679 1.00 33.98 17 LYS B C 1
ATOM 1601 O O . LYS B 1 17 ? -35.586 14.477 -19.670 1.00 29.64 17 LYS B O 1
ATOM 1607 N N . ALA B 1 18 ? -36.027 16.488 -18.745 1.00 29.13 18 ALA B N 1
ATOM 1608 C CA . ALA B 1 18 ? -35.922 17.175 -20.020 1.00 29.84 18 ALA B CA 1
ATOM 1609 C C . ALA B 1 18 ? -34.477 17.264 -20.472 1.00 36.21 18 ALA B C 1
ATOM 1610 O O . ALA B 1 18 ? -34.188 17.116 -21.666 1.00 34.07 18 ALA B O 1
ATOM 1612 N N . LEU B 1 19 ? -33.553 17.506 -19.531 1.00 33.68 19 LEU B N 1
ATOM 1613 C CA . LEU B 1 19 ? -32.140 17.563 -19.893 1.00 34.26 19 LEU B CA 1
ATOM 1614 C C . LEU B 1 19 ? -31.650 16.203 -20.366 1.00 31.51 19 LEU B C 1
ATOM 1615 O O . LEU B 1 19 ? -30.917 16.110 -21.356 1.00 32.65 19 LEU B O 1
ATOM 1620 N N . TRP B 1 20 ? -32.054 15.135 -19.674 1.00 32.07 20 TRP B N 1
ATOM 1621 C CA . TRP B 1 20 ? -31.659 13.789 -20.079 1.00 33.18 20 TRP B CA 1
ATOM 1622 C C . TRP B 1 20 ? -32.198 13.459 -21.463 1.00 39.15 20 TRP B C 1
ATOM 1623 O O . TRP B 1 20 ? -31.491 12.879 -22.297 1.00 38.89 20 TRP B O 1
ATOM 1634 N N . CYS B 1 21 ? -33.432 13.852 -21.743 1.00 33.48 21 CYS B N 1
ATOM 1635 C CA . CYS B 1 21 ? -33.980 13.540 -23.049 1.00 33.21 21 CYS B CA 1
ATOM 1636 C C . CYS B 1 21 ? -33.288 14.348 -24.139 1.00 30.51 21 CYS B C 1
ATOM 1637 O O . CYS B 1 21 ? -33.009 13.830 -25.226 1.00 33.04 21 CYS B O 1
ATOM 1640 N N . ALA B 1 22 ? -33.028 15.628 -23.878 1.00 29.03 22 ALA B N 1
ATOM 1641 C CA . ALA B 1 22 ? -32.238 16.415 -24.817 1.00 37.35 22 ALA B CA 1
ATOM 1642 C C . ALA B 1 22 ? -30.899 15.744 -25.093 1.00 37.03 22 ALA B C 1
ATOM 1643 O O . ALA B 1 22 ? -30.479 15.620 -26.252 1.00 40.21 22 ALA B O 1
ATOM 1645 N N . GLU B 1 23 ? -30.235 15.276 -24.038 1.00 31.10 23 GLU B N 1
ATOM 1646 C CA . GLU B 1 23 ? -28.933 14.649 -24.201 1.00 36.39 23 GLU B CA 1
ATOM 1647 C C . GLU B 1 23 ? -29.030 13.353 -24.995 1.00 37.36 23 GLU B C 1
ATOM 1648 O O . GLU B 1 23 ? -28.199 13.101 -25.876 1.00 42.09 23 GLU B O 1
ATOM 1654 N N . GLU B 1 24 ? -30.035 12.524 -24.707 1.00 36.31 24 GLU B N 1
ATOM 1655 C CA . GLU B 1 24 ? -30.202 11.286 -25.460 1.00 37.89 24 GLU B CA 1
ATOM 1656 C C . GLU B 1 24 ? -30.413 11.553 -26.944 1.00 38.11 24 GLU B C 1
ATOM 1657 O O . GLU B 1 24 ? -30.027 10.733 -27.783 1.00 32.69 24 GLU B O 1
ATOM 1663 N N . ALA B 1 25 ? -31.026 12.686 -27.284 1.00 38.16 25 ALA B N 1
ATOM 1664 C CA . ALA B 1 25 ? -31.340 13.011 -28.663 1.00 37.68 25 ALA B CA 1
ATOM 1665 C C . ALA B 1 25 ? -30.174 13.649 -29.400 1.00 52.33 25 ALA B C 1
ATOM 1666 O O . ALA B 1 25 ? -30.211 13.735 -30.634 1.00 42.79 25 ALA B O 1
ATOM 1668 N N . GLY B 1 26 ? -29.150 14.110 -28.678 1.00 55.01 26 GLY B N 1
ATOM 1669 C CA . GLY B 1 26 ? -27.994 14.709 -29.300 1.00 42.91 26 GLY B CA 1
ATOM 1670 C C . GLY B 1 26 ? -28.174 16.145 -29.712 1.00 44.42 26 GLY B C 1
ATOM 1671 O O . GLY B 1 26 ? -27.200 16.773 -30.134 1.00 52.52 26 GLY B O 1
ATOM 1672 N N . VAL B 1 27 ? -29.384 16.693 -29.594 1.00 46.62 27 VAL B N 1
ATOM 1673 C CA . VAL B 1 27 ? -29.623 18.060 -30.027 1.00 50.77 27 VAL B CA 1
ATOM 1674 C C . VAL B 1 27 ? -28.700 19.025 -29.285 1.00 54.06 27 VAL B C 1
ATOM 1675 O O . VAL B 1 27 ? -28.223 18.757 -28.176 1.00 63.54 27 VAL B O 1
ATOM 1679 N N . ALA B 1 28 ? -28.442 20.164 -29.917 1.00 56.23 28 ALA B N 1
ATOM 1680 C CA . ALA B 1 28 ? -27.848 21.286 -29.212 1.00 54.18 28 ALA B CA 1
ATOM 1681 C C . ALA B 1 28 ? -28.932 22.025 -28.435 1.00 60.19 28 ALA B C 1
ATOM 1682 O O . ALA B 1 28 ? -30.044 22.227 -28.933 1.00 61.03 28 ALA B 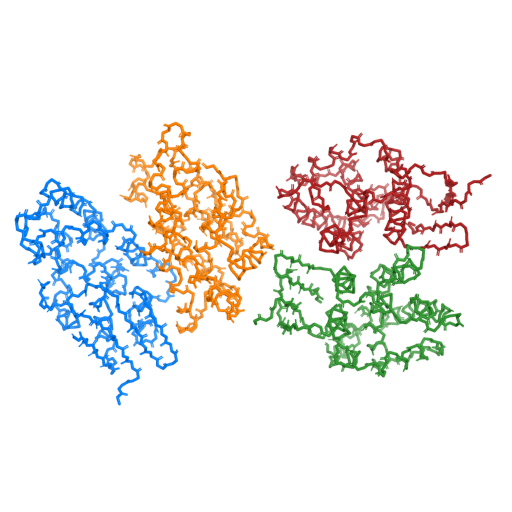O 1
ATOM 1684 N N . TYR B 1 29 ? -28.611 22.421 -27.205 1.00 58.86 29 TYR B N 1
ATOM 1685 C CA . TYR B 1 29 ? -29.569 23.151 -26.384 1.00 52.29 29 TYR B CA 1
ATOM 1686 C C . TYR B 1 29 ? -28.808 24.015 -25.393 1.00 56.69 29 TYR B C 1
ATOM 1687 O O . TYR B 1 29 ? -27.622 23.797 -25.135 1.00 61.48 29 TYR B O 1
ATOM 1696 N N . THR B 1 30 ? -29.508 24.989 -24.824 1.00 51.98 30 THR B N 1
ATOM 1697 C CA . THR B 1 30 ? -28.961 25.842 -23.780 1.00 51.23 30 THR B CA 1
ATOM 1698 C C . THR B 1 30 ? -29.699 25.602 -22.469 1.00 55.31 30 THR B C 1
ATOM 1699 O O . THR B 1 30 ? -30.934 25.624 -22.434 1.00 51.60 30 THR B O 1
ATOM 1703 N N . SER B 1 31 ? -28.944 25.387 -21.396 1.00 55.83 31 SER B N 1
ATOM 1704 C CA . SER B 1 31 ? -29.500 25.311 -20.051 1.00 47.30 31 SER B CA 1
ATOM 1705 C C . SER B 1 31 ? -29.417 26.675 -19.364 1.00 45.40 31 SER B C 1
ATOM 1706 O O . SER B 1 31 ? -28.396 27.361 -19.437 1.00 58.24 31 SER B O 1
ATOM 1709 N N . ILE B 1 32 ? -30.506 27.079 -18.718 1.00 45.01 32 ILE B N 1
ATOM 1710 C CA . ILE B 1 32 ? -30.566 28.336 -17.980 1.00 45.20 32 ILE B CA 1
ATOM 1711 C C . ILE B 1 32 ? -31.316 28.057 -16.690 1.00 45.70 32 ILE B C 1
ATOM 1712 O O . ILE B 1 32 ? -32.506 27.733 -16.724 1.00 46.65 32 ILE B O 1
ATOM 1717 N N . GLU B 1 33 ? -30.638 28.203 -15.558 1.00 52.54 33 GLU B N 1
ATOM 1718 C CA . GLU B 1 33 ? -31.185 27.740 -14.294 1.00 49.61 33 GLU B CA 1
ATOM 1719 C C . GLU B 1 33 ? -32.120 28.783 -13.700 1.00 51.56 33 GLU B C 1
ATOM 1720 O O . GLU B 1 33 ? -31.788 29.971 -13.629 1.00 53.69 33 GLU B O 1
ATOM 1726 N N . VAL B 1 34 ? -33.308 28.323 -13.306 1.00 53.98 34 VAL B N 1
ATOM 1727 C CA . VAL B 1 34 ? -34.429 29.170 -12.917 1.00 59.43 34 VAL B CA 1
ATOM 1728 C C . VAL B 1 34 ? -35.171 28.450 -11.797 1.00 64.41 34 VAL B C 1
ATOM 1729 O O . VAL B 1 34 ? -35.224 27.216 -11.763 1.00 62.35 34 VAL B O 1
ATOM 1733 N N . GLY B 1 35 ? -35.726 29.220 -10.864 1.00 65.21 35 GLY B N 1
ATOM 1734 C CA . GLY B 1 35 ? -36.445 28.666 -9.734 1.00 61.21 35 GLY B CA 1
ATOM 1735 C C . GLY B 1 35 ? -35.521 28.241 -8.604 1.00 60.58 35 GLY B C 1
ATOM 1736 O O . GLY B 1 35 ? -34.312 28.082 -8.767 1.00 56.19 35 GLY B O 1
ATOM 1737 N N . GLY B 1 36 ? -36.117 28.040 -7.431 1.00 65.59 36 GLY B N 1
ATOM 1738 C CA . GLY B 1 36 ? -35.310 27.739 -6.258 1.00 62.50 36 GLY B CA 1
ATOM 1739 C C . GLY B 1 36 ? -34.373 28.893 -5.956 1.00 69.26 36 GLY B C 1
ATOM 1740 O O . GLY B 1 36 ? -34.763 30.069 -6.012 1.00 61.52 36 GLY B O 1
ATOM 1741 N N . ALA B 1 37 ? -33.109 28.555 -5.655 1.00 65.72 37 ALA B N 1
ATOM 1742 C CA . ALA B 1 37 ? -32.119 29.575 -5.310 1.00 70.16 37 ALA B CA 1
ATOM 1743 C C . ALA B 1 37 ? -31.896 30.557 -6.451 1.00 77.95 37 ALA B C 1
ATOM 1744 O O . ALA B 1 37 ? -31.644 31.745 -6.207 1.00 75.04 37 ALA B O 1
ATOM 1746 N N . PHE B 1 38 ? -31.997 30.085 -7.699 1.00 74.45 38 PHE B N 1
ATOM 1747 C CA . PHE B 1 38 ? -31.852 30.958 -8.856 1.00 65.29 38 PHE B CA 1
ATOM 1748 C C . PHE B 1 38 ? -33.028 31.909 -9.009 1.00 68.27 38 PHE B C 1
ATOM 1749 O O . PHE B 1 38 ? -32.888 32.940 -9.673 1.00 69.24 38 PHE B O 1
ATOM 1757 N N . GLY B 1 39 ? -34.172 31.585 -8.410 1.00 71.54 39 GLY B N 1
ATOM 1758 C CA . GLY B 1 39 ? -35.357 32.420 -8.378 1.00 75.87 39 GLY B CA 1
ATOM 1759 C C . GLY B 1 39 ? -35.842 32.804 -9.763 1.00 75.82 39 GLY B C 1
ATOM 1760 O O . GLY B 1 39 ? -35.627 32.100 -10.756 1.00 75.44 39 GLY B O 1
ATOM 1761 N N . GLY B 1 40 ? -36.521 33.946 -9.827 1.00 85.62 40 GLY B N 1
ATOM 1762 C CA . GLY B 1 40 ? -36.952 34.482 -11.101 1.00 90.00 40 GLY B CA 1
ATOM 1763 C C . GLY B 1 40 ? -38.030 33.697 -11.808 1.00 88.23 40 GLY B C 1
ATOM 1764 O O . GLY B 1 40 ? -38.223 33.884 -13.010 1.00 84.52 40 GLY B O 1
ATOM 1765 N N . ASN B 1 41 ? -38.730 32.807 -11.110 1.00 88.65 41 ASN B N 1
ATOM 1766 C CA . ASN B 1 41 ? -39.840 32.087 -11.717 1.00 90.69 41 ASN B CA 1
ATOM 1767 C C . ASN B 1 41 ? -41.180 32.771 -11.473 1.00 90.67 41 ASN B C 1
ATOM 1768 O O . ASN B 1 41 ? -42.218 32.239 -11.880 1.00 89.56 41 ASN B O 1
ATOM 1773 N N . ASP B 1 42 ? -41.179 33.940 -10.832 1.00 94.70 42 ASP B N 1
ATOM 1774 C CA . ASP B 1 42 ? -42.372 34.769 -10.720 1.00 97.52 42 ASP B CA 1
ATOM 1775 C C . ASP B 1 42 ? -42.186 36.125 -11.391 1.00 95.96 42 ASP B C 1
ATOM 1776 O O . ASP B 1 42 ? -43.008 37.024 -11.187 1.00 95.87 42 ASP B O 1
ATOM 1778 N N . THR B 1 43 ? -41.122 36.301 -12.174 1.00 94.93 43 THR B N 1
ATOM 1779 C CA . THR B 1 43 ? -41.043 37.454 -13.055 1.00 94.98 43 THR B CA 1
ATOM 1780 C C . THR B 1 43 ? -42.136 37.340 -14.113 1.00 98.04 43 THR B C 1
ATOM 1781 O O . THR B 1 43 ? -42.543 36.233 -14.475 1.00 94.92 43 THR B O 1
ATOM 1785 N N . PRO B 1 44 ? -42.650 38.466 -14.615 1.00 104.17 44 PRO B N 1
ATOM 1786 C CA . PRO B 1 44 ? -43.538 38.398 -15.786 1.00 100.05 44 PRO B CA 1
ATOM 1787 C C . PRO B 1 44 ? -42.825 37.913 -17.036 1.00 93.08 44 PRO B C 1
ATOM 1788 O O . PRO B 1 44 ? -43.498 37.536 -18.004 1.00 92.68 44 PRO B O 1
ATOM 1792 N N . ALA B 1 45 ? -41.488 37.902 -17.040 1.00 91.44 45 ALA B N 1
ATOM 1793 C CA . ALA B 1 45 ? -40.750 37.310 -18.149 1.00 91.94 45 ALA B CA 1
ATOM 1794 C C . ALA B 1 45 ? -40.915 35.795 -18.169 1.00 85.76 45 ALA B C 1
ATOM 1795 O O . ALA B 1 45 ? -41.152 35.202 -19.229 1.00 83.23 45 ALA B O 1
ATOM 1797 N N . TYR B 1 46 ? -40.783 35.145 -17.010 1.00 85.13 46 TYR B N 1
ATOM 1798 C CA . TYR B 1 46 ? -40.939 33.699 -16.971 1.00 80.85 46 TYR B CA 1
ATOM 1799 C C . TYR B 1 46 ? -42.394 33.262 -16.927 1.00 83.56 46 TYR B C 1
ATOM 1800 O O . TYR B 1 46 ? -42.694 32.115 -17.276 1.00 83.19 46 TYR B O 1
ATOM 1809 N N . ARG B 1 47 ? -43.298 34.136 -16.498 1.00 86.00 47 ARG B N 1
ATOM 1810 C CA . ARG B 1 47 ? -44.713 33.813 -16.509 1.00 75.90 47 ARG B CA 1
ATOM 1811 C C . ARG B 1 47 ? -45.335 33.987 -17.884 1.00 72.21 47 ARG B C 1
ATOM 1812 O O . ARG B 1 47 ? -46.443 33.496 -18.116 1.00 65.65 47 ARG B O 1
ATOM 1815 N N . ALA B 1 48 ? -44.641 34.657 -18.803 1.00 76.94 48 ALA B N 1
ATOM 1816 C CA . ALA B 1 48 ? -45.035 34.665 -20.204 1.00 74.72 48 ALA B CA 1
ATOM 1817 C C . ALA B 1 48 ? -44.528 33.443 -20.954 1.00 73.86 48 ALA B C 1
ATOM 1818 O O . ALA B 1 48 ? -44.936 33.225 -22.100 1.00 75.22 48 ALA B O 1
ATOM 1820 N N . LEU B 1 49 ? -43.647 32.654 -20.337 1.00 73.49 49 LEU B N 1
ATOM 1821 C CA . LEU B 1 49 ? -43.228 31.357 -20.850 1.00 67.97 49 LEU B CA 1
ATOM 1822 C C . LEU B 1 49 ? -44.022 30.214 -20.240 1.00 65.21 49 LEU B C 1
ATOM 1823 O O . LEU B 1 49 ? -44.366 29.257 -20.938 1.00 66.38 49 LEU B O 1
ATOM 1828 N N . ASN B 1 50 ? -44.328 30.306 -18.950 1.00 66.10 50 ASN B N 1
ATOM 1829 C CA . ASN B 1 50 ? -44.930 29.204 -18.200 1.00 67.68 50 ASN B CA 1
ATOM 1830 C C . ASN B 1 50 ? -45.812 29.825 -17.121 1.00 66.37 50 ASN B C 1
ATOM 1831 O O . ASN B 1 50 ? -45.318 30.239 -16.062 1.00 59.44 50 ASN B O 1
ATOM 1836 N N . PRO B 1 51 ? -47.133 29.892 -17.356 1.00 67.65 51 PRO B N 1
ATOM 1837 C CA . PRO B 1 51 ? -48.024 30.588 -16.406 1.00 64.57 51 PRO B CA 1
ATOM 1838 C C . PRO B 1 51 ? -48.124 29.888 -15.062 1.00 57.90 51 PRO B C 1
ATOM 1839 O O . PRO B 1 51 ? -48.908 30.290 -14.198 1.00 57.59 51 PRO B O 1
ATOM 1843 N N . ASN B 1 52 ? -47.338 28.829 -14.883 1.00 56.20 52 ASN B N 1
ATOM 1844 C CA . ASN B 1 52 ? -47.388 28.015 -13.679 1.00 63.99 52 ASN B CA 1
ATOM 1845 C C . ASN B 1 52 ? -46.308 28.368 -12.668 1.00 60.91 52 ASN B C 1
ATOM 1846 O O . ASN B 1 52 ? -46.401 27.935 -11.514 1.00 55.51 52 ASN B O 1
ATOM 1851 N N . GLY B 1 53 ? -45.295 29.136 -13.072 1.00 61.17 53 GLY B N 1
ATOM 1852 C CA . GLY B 1 53 ? -44.244 29.547 -12.158 1.00 66.33 53 GLY B CA 1
ATOM 1853 C C . GLY B 1 53 ? -43.276 28.457 -11.755 1.00 67.31 53 GLY B C 1
ATOM 1854 O O . GLY B 1 53 ? -42.615 28.581 -10.718 1.00 66.97 53 GLY B O 1
ATOM 1855 N N . VAL B 1 54 ? -43.161 27.392 -12.548 1.00 65.09 54 VAL B N 1
ATOM 1856 C CA . VAL B 1 54 ? -42.363 26.228 -12.209 1.00 56.95 54 VAL B CA 1
ATOM 1857 C C . VAL B 1 54 ? -41.420 25.924 -13.370 1.00 55.48 54 VAL B C 1
ATOM 1858 O O . VAL B 1 54 ? -41.407 26.607 -14.398 1.00 60.53 54 VAL B O 1
ATOM 1862 N N . VAL B 1 55 ? -40.615 24.886 -13.181 1.00 47.75 55 VAL B N 1
ATOM 1863 C CA . VAL B 1 55 ? -39.633 24.459 -14.172 1.00 47.81 55 VAL B CA 1
ATOM 1864 C C . VAL B 1 55 ? -39.808 22.954 -14.337 1.00 41.50 55 VAL B C 1
ATOM 1865 O O . VAL B 1 55 ? -40.167 22.267 -13.367 1.00 40.14 55 VAL B O 1
ATOM 1869 N N . PRO B 1 56 ? -39.531 22.384 -15.523 1.00 41.40 56 PRO B N 1
ATOM 1870 C CA . PRO B 1 56 ? -38.870 23.029 -16.657 1.00 33.84 56 PRO B CA 1
ATOM 1871 C C . PRO B 1 56 ? -39.800 23.703 -17.649 1.00 41.52 56 PRO B C 1
ATOM 1872 O O . PRO B 1 56 ? -41.011 23.462 -17.650 1.00 46.59 56 PRO B O 1
ATOM 1876 N N . THR B 1 57 ? -39.215 24.553 -18.485 1.00 35.91 57 THR B N 1
ATOM 1877 C CA . THR B 1 57 ? -39.857 25.061 -19.683 1.00 39.24 57 THR B CA 1
ATOM 1878 C C . THR B 1 57 ? -38.891 24.872 -20.843 1.00 39.60 57 THR B C 1
ATOM 1879 O O . THR B 1 57 ? -37.678 25.037 -20.682 1.00 41.43 57 THR B O 1
ATOM 1883 N N . LEU B 1 58 ? -39.425 24.479 -21.997 1.00 36.65 58 LEU B N 1
ATOM 1884 C CA . LEU B 1 58 ? -38.647 24.335 -23.218 1.00 40.55 58 LEU B CA 1
ATOM 1885 C C . LEU B 1 58 ? -39.086 25.357 -24.253 1.00 45.74 58 LEU B C 1
ATOM 1886 O O . LEU B 1 58 ? -40.281 25.629 -24.417 1.00 40.04 58 LEU B O 1
ATOM 1891 N N . GLN B 1 59 ? -38.108 25.906 -24.962 1.00 45.25 59 GLN B N 1
ATOM 1892 C CA . GLN B 1 59 ? -38.354 26.674 -26.170 1.00 51.39 59 GLN B CA 1
ATOM 1893 C C . GLN B 1 59 ? -37.659 25.977 -27.329 1.00 51.07 59 GLN B C 1
ATOM 1894 O O . GLN B 1 59 ? -36.498 25.573 -27.211 1.00 48.81 59 GLN B O 1
ATOM 1900 N N . ASP B 1 60 ? -38.385 25.795 -28.429 1.00 50.55 60 ASP B N 1
ATOM 1901 C CA . ASP B 1 60 ? -37.799 25.306 -29.675 1.00 54.50 60 ASP B CA 1
ATOM 1902 C C . ASP B 1 60 ? -38.436 26.100 -30.803 1.00 60.28 60 ASP B C 1
ATOM 1903 O O . ASP B 1 60 ? -39.598 25.864 -31.159 1.00 52.57 60 ASP B O 1
ATOM 1908 N N . GLY B 1 61 ? -37.668 27.028 -31.367 1.00 60.87 61 GLY B N 1
ATOM 1909 C CA . GLY B 1 61 ? -38.218 28.025 -32.259 1.00 62.92 61 GLY B CA 1
ATOM 1910 C C . GLY B 1 61 ? -39.386 28.751 -31.626 1.00 60.23 61 GLY B C 1
ATOM 1911 O O . GLY B 1 61 ? -39.241 29.384 -30.575 1.00 58.18 61 GLY B O 1
ATOM 1912 N N . ALA B 1 62 ? -40.556 28.647 -32.248 1.00 59.34 62 ALA B N 1
ATOM 1913 C CA . ALA B 1 62 ? -41.768 29.281 -31.749 1.00 62.73 62 ALA B CA 1
ATOM 1914 C C . ALA B 1 62 ? -42.526 28.413 -30.753 1.00 62.80 62 ALA B C 1
ATOM 1915 O O . ALA B 1 62 ? -43.542 28.861 -30.207 1.00 65.47 62 ALA B O 1
ATOM 1917 N N . LEU B 1 63 ? -42.063 27.190 -30.510 1.00 58.79 63 LEU B N 1
ATOM 1918 C CA . LEU B 1 63 ? -42.735 26.289 -29.590 1.00 51.61 63 LEU B CA 1
ATOM 1919 C C . LEU B 1 63 ? -42.318 26.586 -28.156 1.00 52.59 63 LEU B C 1
ATOM 1920 O O . LEU B 1 63 ? -41.132 26.751 -27.860 1.00 50.75 63 LEU B O 1
ATOM 1925 N N . VAL B 1 64 ? -43.297 26.660 -27.263 1.00 45.13 64 VAL B N 1
ATOM 1926 C CA . VAL B 1 64 ? -43.031 26.861 -25.845 1.00 46.89 64 VAL B CA 1
ATOM 1927 C C . VAL B 1 64 ? -43.773 25.772 -25.088 1.00 47.77 64 VAL B C 1
ATOM 1928 O O . VAL B 1 64 ? -45.007 25.727 -25.110 1.00 50.93 64 VAL B O 1
ATOM 1932 N N . LEU B 1 65 ? -43.024 24.905 -24.416 1.00 48.64 65 LEU B N 1
ATOM 1933 C CA . LEU B 1 65 ? -43.557 23.732 -23.741 1.00 39.81 65 LEU B CA 1
ATOM 1934 C C . LEU B 1 65 ? -43.198 23.775 -22.261 1.00 43.90 65 LEU B C 1
ATOM 1935 O O . LEU B 1 65 ? -42.069 24.115 -21.902 1.00 47.85 65 LEU B O 1
ATOM 1940 N N . TRP B 1 66 ? -44.161 23.445 -21.403 1.00 41.86 66 TRP B N 1
ATOM 1941 C CA . TRP B 1 66 ? -43.916 23.103 -20.004 1.00 38.20 66 TRP B CA 1
ATOM 1942 C C . TRP B 1 66 ? -44.622 21.775 -19.730 1.00 36.57 66 TRP B C 1
ATOM 1943 O O . TRP B 1 66 ? -45.260 21.221 -20.631 1.00 36.89 66 TRP B O 1
ATOM 1954 N N . GLU B 1 67 ? -44.586 21.291 -18.474 1.00 34.27 67 GLU B N 1
ATOM 1955 C CA . GLU B 1 67 ? -44.862 19.874 -18.205 1.00 34.82 67 GLU B CA 1
ATOM 1956 C C . GLU B 1 67 ? -43.763 18.951 -18.741 1.00 33.78 67 GLU B C 1
ATOM 1957 O O . GLU B 1 67 ? -43.721 18.631 -19.937 1.00 26.67 67 GLU B O 1
ATOM 1963 N N . SER B 1 68 ? -42.765 18.713 -17.890 1.00 33.80 68 SER B N 1
ATOM 1964 C CA . SER B 1 68 ? -41.642 17.832 -18.197 1.00 32.00 68 SER B CA 1
ATOM 1965 C C . SER B 1 68 ? -42.036 16.593 -19.015 1.00 26.86 68 SER B C 1
ATOM 1966 O O . SER B 1 68 ? -41.374 16.268 -20.008 1.00 25.07 68 SER B O 1
ATOM 1969 N N . ASN B 1 69 ? -43.085 15.866 -18.619 1.00 24.33 69 ASN B N 1
ATOM 1970 C CA . ASN B 1 69 ? -43.431 14.682 -19.411 1.00 30.81 69 ASN B CA 1
ATOM 1971 C C . ASN B 1 69 ? -43.829 15.059 -20.839 1.00 31.18 69 ASN B C 1
ATOM 1972 O O . ASN B 1 69 ? -43.488 14.350 -21.800 1.00 30.85 69 ASN B O 1
ATOM 1977 N N . ALA B 1 70 ? -44.545 16.173 -21.002 1.00 25.15 70 ALA B N 1
ATOM 1978 C CA . ALA B 1 70 ? -44.847 16.654 -22.345 1.00 30.86 70 ALA B CA 1
ATOM 1979 C C . ALA B 1 70 ? -43.567 16.991 -23.100 1.00 32.59 70 ALA B C 1
ATOM 1980 O O . ALA B 1 70 ? -43.452 16.707 -24.300 1.00 35.87 70 ALA B O 1
ATOM 1982 N N . ILE B 1 71 ? -42.582 17.568 -22.405 1.00 28.31 71 ILE B N 1
ATOM 1983 C CA . ILE B 1 71 ? -41.333 17.957 -23.049 1.00 26.76 71 ILE B CA 1
ATOM 1984 C C . ILE B 1 71 ? -40.538 16.726 -23.464 1.00 31.16 71 ILE B C 1
ATOM 1985 O O . ILE B 1 71 ? -39.942 16.687 -24.548 1.00 33.41 71 ILE B O 1
ATOM 1990 N N . VAL B 1 72 ? -40.503 15.708 -22.606 1.00 29.38 72 VAL B N 1
ATOM 1991 C CA . VAL B 1 72 ? -39.825 14.463 -22.956 1.00 31.96 72 VAL B CA 1
ATOM 1992 C C . VAL B 1 72 ? -40.451 13.858 -24.206 1.00 33.33 72 VAL B C 1
ATOM 1993 O O . VAL B 1 72 ? -39.750 13.465 -25.151 1.00 34.03 72 VAL B O 1
ATOM 1997 N N . ARG B 1 73 ? -41.788 13.785 -24.234 1.00 33.20 73 ARG B N 1
ATOM 1998 C CA . ARG B 1 73 ? -42.459 13.152 -25.365 1.00 36.93 73 ARG B CA 1
ATOM 1999 C C . ARG B 1 73 ? -42.190 13.917 -26.652 1.00 33.26 73 ARG B C 1
ATOM 2000 O O . ARG B 1 73 ? -42.007 13.314 -27.715 1.00 30.43 73 ARG B O 1
ATOM 2008 N N . TYR B 1 74 ? -42.153 15.248 -26.576 1.00 30.33 74 TYR B N 1
ATOM 2009 C CA . TYR B 1 74 ? -41.793 16.037 -27.745 1.00 28.09 74 TYR B CA 1
ATOM 2010 C C . TYR B 1 74 ? -40.376 15.712 -28.201 1.00 37.63 74 TYR B C 1
ATOM 2011 O O . TYR B 1 74 ? -40.165 15.223 -29.318 1.00 44.27 74 TYR B O 1
ATOM 2020 N N . LEU B 1 75 ? -39.388 15.973 -27.339 1.00 31.33 75 LEU B N 1
ATOM 2021 C CA . LEU B 1 75 ? -37.992 15.750 -27.704 1.00 34.07 75 LEU B CA 1
ATOM 2022 C C . LEU B 1 75 ? -37.753 14.356 -28.264 1.00 37.98 75 LEU B C 1
ATOM 2023 O O . LEU B 1 75 ? -36.892 14.172 -29.134 1.00 38.85 75 LEU B O 1
ATOM 2028 N N . ALA B 1 76 ? -38.502 13.361 -27.788 1.00 37.80 76 ALA B N 1
ATOM 2029 C CA . ALA B 1 76 ? -38.332 12.015 -28.321 1.00 45.30 76 ALA B CA 1
ATOM 2030 C C . ALA B 1 76 ? -38.987 11.867 -29.696 1.00 40.04 76 ALA B C 1
ATOM 2031 O O . ALA B 1 76 ? -38.362 11.366 -30.638 1.00 41.81 76 ALA B O 1
ATOM 2033 N N . ALA B 1 77 ? -40.242 12.310 -29.834 1.00 40.73 77 ALA B N 1
ATOM 2034 C CA . ALA B 1 77 ? -40.927 12.186 -31.118 1.00 43.16 77 ALA B CA 1
ATOM 2035 C C . ALA B 1 77 ? -40.227 13.005 -32.196 1.00 45.76 77 ALA B C 1
ATOM 2036 O O . ALA B 1 77 ? -40.117 12.565 -33.346 1.00 43.85 77 ALA B O 1
ATOM 2038 N N . GLN B 1 78 ? -39.738 14.193 -31.842 1.00 39.27 78 GLN B N 1
ATOM 2039 C CA . GLN B 1 78 ? -39.202 15.121 -32.832 1.00 40.94 78 GLN B CA 1
ATOM 2040 C C . GLN B 1 78 ? -37.731 14.888 -33.157 1.00 42.83 78 GLN B C 1
ATOM 2041 O O . GLN B 1 78 ? -37.309 15.170 -34.280 1.00 39.00 78 GLN B O 1
ATOM 2047 N N . TYR B 1 79 ? -36.937 14.365 -32.220 1.00 41.89 79 TYR B N 1
ATOM 2048 C CA . TYR B 1 79 ? -35.489 14.312 -32.413 1.00 39.92 79 TYR B CA 1
ATOM 2049 C C . TYR B 1 79 ? -34.840 12.978 -32.086 1.00 50.78 79 TYR B C 1
ATOM 2050 O O . TYR B 1 79 ? -33.701 12.759 -32.512 1.00 50.39 79 TYR B O 1
ATOM 2059 N N . ALA B 1 80 ? -35.482 12.087 -31.336 1.00 52.30 80 ALA B N 1
ATOM 2060 C CA . ALA B 1 80 ? -34.898 10.801 -30.957 1.00 40.62 80 ALA B CA 1
ATOM 2061 C C . ALA B 1 80 ? -35.960 9.734 -31.150 1.00 41.69 80 ALA B C 1
ATOM 2062 O O . ALA B 1 80 ? -36.445 9.134 -30.186 1.00 44.49 80 ALA B O 1
ATOM 2064 N N . PRO B 1 81 ? -36.339 9.467 -32.398 1.00 50.86 81 PRO B N 1
ATOM 2065 C CA . PRO B 1 81 ? -37.518 8.622 -32.639 1.00 49.62 81 PRO B CA 1
ATOM 2066 C C . PRO B 1 81 ? -37.386 7.222 -32.076 1.00 41.63 81 PRO B C 1
ATOM 2067 O O . PRO B 1 81 ? -38.407 6.601 -31.762 1.00 50.34 81 PRO B O 1
ATOM 2071 N N . ALA B 1 82 ? -36.166 6.703 -31.926 1.00 39.66 82 ALA B N 1
ATOM 2072 C CA . ALA B 1 82 ? -36.000 5.417 -31.255 1.00 45.92 82 ALA B CA 1
ATOM 2073 C C . ALA B 1 82 ? -36.626 5.422 -29.863 1.00 54.07 82 ALA B C 1
ATOM 2074 O O . ALA B 1 82 ? -37.085 4.378 -29.375 1.00 49.87 82 ALA B O 1
ATOM 2076 N N . LEU B 1 83 ? -36.658 6.586 -29.216 1.00 42.53 83 LEU B N 1
ATOM 2077 C CA . LEU B 1 83 ? -37.218 6.702 -27.884 1.00 42.94 83 LEU B CA 1
ATOM 2078 C C . LEU B 1 83 ? -38.733 6.746 -27.894 1.00 44.28 83 LEU B C 1
ATOM 2079 O O . LEU B 1 83 ? -39.342 6.661 -26.825 1.00 47.90 83 LEU B O 1
ATOM 2084 N N . TYR B 1 84 ? -39.348 6.847 -29.073 1.00 45.00 84 TYR B N 1
ATOM 2085 C CA . TYR B 1 84 ? -40.784 7.057 -29.226 1.00 40.75 84 TYR B CA 1
ATOM 2086 C C . TYR B 1 84 ? -41.359 5.905 -30.044 1.00 43.11 84 TYR B C 1
ATOM 2087 O O . TYR B 1 84 ? -41.487 6.019 -31.271 1.00 45.59 84 TYR B O 1
ATOM 2096 N N . PRO B 1 85 ? -41.721 4.786 -29.404 1.00 53.53 85 PRO B N 1
ATOM 2097 C CA . PRO B 1 85 ? -42.269 3.648 -30.160 1.00 45.11 85 PRO B CA 1
ATOM 2098 C C . PRO B 1 85 ? -43.444 4.096 -31.022 1.00 48.26 85 PRO B C 1
ATOM 2099 O O . PRO B 1 85 ? -44.233 4.958 -30.625 1.00 44.30 85 PRO B O 1
ATOM 2103 N N . GLN B 1 86 ? -43.558 3.525 -32.221 1.00 48.15 86 GLN B N 1
ATOM 2104 C CA . GLN B 1 86 ? -44.526 4.089 -33.151 1.00 46.33 86 GLN B CA 1
ATOM 2105 C C . GLN B 1 86 ? -45.851 3.350 -33.183 1.00 39.58 86 GLN B C 1
ATOM 2106 O O . GLN B 1 86 ? -46.877 3.972 -33.462 1.00 42.76 86 GLN B O 1
ATOM 2112 N N . ALA B 1 87 ? -45.886 2.080 -32.854 1.00 38.16 87 ALA B N 1
ATOM 2113 C CA . ALA B 1 87 ? -47.177 1.423 -32.683 1.00 38.96 87 ALA B CA 1
ATOM 2114 C C . ALA B 1 87 ? -47.818 1.908 -31.386 1.00 44.89 87 ALA B C 1
ATOM 2115 O O . ALA B 1 87 ? -47.188 1.824 -30.325 1.00 43.70 87 ALA B O 1
ATOM 2117 N N . PRO B 1 88 ? -49.045 2.431 -31.424 1.00 37.49 88 PRO B N 1
ATOM 2118 C CA . PRO B 1 88 ? -49.654 2.948 -30.188 1.00 40.71 88 PRO B CA 1
ATOM 2119 C C . PRO B 1 88 ? -49.615 1.975 -29.017 1.00 40.02 88 PRO B C 1
ATOM 2120 O O . PRO B 1 88 ? -49.440 2.397 -27.866 1.00 38.73 88 PRO B O 1
ATOM 2124 N N . ALA B 1 89 ? -49.746 0.677 -29.275 1.00 37.64 89 ALA B N 1
ATOM 2125 C CA . ALA B 1 89 ? -49.809 -0.273 -28.173 1.00 42.15 89 ALA B CA 1
ATOM 2126 C C . ALA B 1 89 ? -48.438 -0.534 -27.578 1.00 40.56 89 ALA B C 1
ATOM 2127 O O . ALA B 1 89 ? -48.338 -0.803 -26.376 1.00 47.48 89 ALA B O 1
ATOM 2129 N N . GLU B 1 90 ? -47.377 -0.469 -28.390 1.00 42.67 90 GLU B N 1
ATOM 2130 C CA . GLU B 1 90 ? -46.032 -0.523 -27.828 1.00 43.54 90 GLU B CA 1
ATOM 2131 C C . GLU B 1 90 ? -45.722 0.751 -27.066 1.00 42.00 90 GLU B C 1
ATOM 2132 O O . GLU B 1 90 ? -45.061 0.712 -26.022 1.00 43.95 90 GLU B O 1
ATOM 2138 N N . ARG B 1 91 ? -46.197 1.891 -27.572 1.00 42.25 91 ARG B N 1
ATOM 2139 C CA . ARG B 1 91 ? -45.956 3.160 -26.899 1.00 40.51 91 ARG B CA 1
ATOM 2140 C C . ARG B 1 91 ? -46.654 3.211 -25.546 1.00 40.35 91 ARG B C 1
ATOM 2141 O O . ARG B 1 91 ? -46.133 3.804 -24.595 1.00 42.95 91 ARG B O 1
ATOM 2149 N N . ALA B 1 92 ? -47.821 2.574 -25.434 1.00 33.05 92 ALA B N 1
ATOM 2150 C CA . ALA B 1 92 ? -48.576 2.631 -24.193 1.00 35.82 92 ALA B CA 1
ATOM 2151 C C . ALA B 1 92 ? -47.890 1.882 -23.061 1.00 41.00 92 ALA B C 1
ATOM 2152 O O . ALA B 1 92 ? -48.215 2.122 -21.897 1.00 38.10 92 ALA B O 1
ATOM 2154 N N . LEU B 1 93 ? -46.951 0.984 -23.360 1.00 40.28 93 LEU B N 1
ATOM 2155 C CA . LEU B 1 93 ? -46.293 0.269 -22.273 1.00 45.46 93 LEU B CA 1
ATOM 2156 C C . LEU B 1 93 ? -45.400 1.200 -21.463 1.00 51.14 93 LEU B C 1
ATOM 2157 O O . LEU B 1 93 ? -45.287 1.039 -20.240 1.00 46.28 93 LEU B O 1
ATOM 2162 N N . GLY B 1 94 ? -44.774 2.180 -22.117 1.00 44.03 94 GLY B N 1
ATOM 2163 C CA . GLY B 1 94 ? -43.992 3.165 -21.406 1.00 36.21 94 GLY B CA 1
ATOM 2164 C C . GLY B 1 94 ? -44.824 4.367 -21.024 1.00 35.40 94 GLY B C 1
ATOM 2165 O O . GLY B 1 94 ? -44.590 4.979 -19.982 1.00 43.54 94 GLY B O 1
ATOM 2166 N N . ASP B 1 95 ? -45.815 4.696 -21.858 1.00 36.89 95 ASP B N 1
ATOM 2167 C CA . ASP B 1 95 ? -46.629 5.897 -21.665 1.00 37.51 95 ASP B CA 1
ATOM 2168 C C . ASP B 1 95 ? -47.339 5.889 -20.319 1.00 40.26 95 ASP B C 1
ATOM 2169 O O . ASP B 1 95 ? -47.472 6.935 -19.673 1.00 37.91 95 ASP B O 1
ATOM 2174 N N . ARG B 1 96 ? -47.788 4.721 -19.875 1.00 36.58 96 ARG B N 1
ATOM 2175 C CA . ARG B 1 96 ? -48.490 4.638 -18.605 1.00 38.38 96 ARG B CA 1
ATOM 2176 C C . ARG B 1 96 ? -47.544 4.839 -17.430 1.00 40.30 96 ARG B C 1
ATOM 2177 O O . ARG B 1 96 ? -47.971 5.321 -16.372 1.00 32.34 96 ARG B O 1
ATOM 2185 N N . TRP B 1 97 ? -46.266 4.465 -17.587 1.00 30.79 97 TRP B N 1
ATOM 2186 C CA . TRP B 1 97 ? -45.301 4.720 -16.525 1.00 27.74 97 TRP B CA 1
ATOM 2187 C C . TRP B 1 97 ? -44.923 6.186 -16.474 1.00 28.82 97 TRP B C 1
ATOM 2188 O O . TRP B 1 97 ? -44.574 6.698 -15.407 1.00 26.86 97 TRP B O 1
ATOM 2199 N N . MET B 1 98 ? -45.005 6.886 -17.602 1.00 26.57 98 MET B N 1
ATOM 2200 C CA . MET B 1 98 ? -44.851 8.332 -17.548 1.00 30.37 98 MET B CA 1
ATOM 2201 C C . MET B 1 98 ? -45.977 8.958 -16.737 1.00 34.60 98 MET B C 1
ATOM 2202 O O . MET B 1 98 ? -45.734 9.735 -15.803 1.00 31.05 98 MET B O 1
ATOM 2207 N N . ASP B 1 99 ? -47.219 8.582 -17.050 1.00 35.76 99 ASP B N 1
ATOM 2208 C CA . ASP B 1 99 ? -48.372 9.170 -16.389 1.00 33.76 99 ASP B CA 1
ATOM 2209 C C . ASP B 1 99 ? -48.429 8.778 -14.924 1.00 29.96 99 ASP B C 1
ATOM 2210 O O . ASP B 1 99 ? -48.794 9.593 -14.073 1.00 35.90 99 ASP B O 1
ATOM 2215 N N . TRP B 1 100 ? -48.064 7.535 -14.617 1.00 31.74 100 TRP B N 1
ATOM 2216 C CA . TRP B 1 100 ? -48.062 7.052 -13.242 1.00 27.94 100 TRP B CA 1
ATOM 2217 C C . TRP B 1 100 ? -47.063 7.814 -12.388 1.00 29.69 100 TRP B C 1
ATOM 2218 O O . TRP B 1 100 ? -47.269 7.971 -11.179 1.00 30.91 100 TRP B O 1
ATOM 2229 N N . THR B 1 101 ? -45.983 8.300 -12.996 1.00 29.47 101 THR B N 1
ATOM 2230 C CA . THR B 1 101 ? -45.049 9.161 -12.281 1.00 36.42 101 THR B CA 1
ATOM 2231 C C . THR B 1 101 ? -45.700 10.497 -11.938 1.00 36.88 101 THR B C 1
ATOM 2232 O O . THR B 1 101 ? -45.606 10.975 -10.801 1.00 34.84 101 THR B O 1
ATOM 2236 N N . THR B 1 102 ? -46.391 11.098 -12.912 1.00 34.78 102 THR B N 1
ATOM 2237 C CA . THR B 1 102 ? -47.083 12.361 -12.678 1.00 32.34 102 THR B CA 1
ATOM 2238 C C . THR B 1 102 ? -48.255 12.190 -11.719 1.00 36.58 102 THR B C 1
ATOM 2239 O O . THR B 1 102 ? -48.432 12.997 -10.800 1.00 38.44 102 THR B O 1
ATOM 2243 N N . SER B 1 103 ? -49.051 11.134 -11.903 1.00 34.30 103 SER B N 1
ATOM 2244 C CA . SER B 1 103 ? -50.323 10.984 -11.214 1.00 28.55 103 SER B CA 1
ATOM 2245 C C . SER B 1 103 ? -50.187 10.414 -9.818 1.00 31.79 103 SER B C 1
ATOM 2246 O O . SER B 1 103 ? -51.004 10.736 -8.952 1.00 40.72 103 SER B O 1
ATOM 2249 N N . THR B 1 104 ? -49.211 9.559 -9.584 1.00 31.94 104 THR B N 1
ATOM 2250 C CA . THR B 1 104 ? -49.168 8.819 -8.329 1.00 30.11 104 THR B CA 1
ATOM 2251 C C . THR B 1 104 ? -47.854 8.945 -7.581 1.00 30.56 104 THR B C 1
ATOM 2252 O O . THR B 1 104 ? -47.867 9.121 -6.363 1.00 35.77 104 THR B O 1
ATOM 2256 N N . PHE B 1 105 ? -46.720 8.872 -8.275 1.00 33.57 105 PHE B N 1
ATOM 2257 C CA . PHE B 1 105 ? -45.460 8.757 -7.556 1.00 31.23 105 PHE B CA 1
ATOM 2258 C C . PHE B 1 105 ? -44.977 10.113 -7.074 1.00 31.58 105 PHE B C 1
ATOM 2259 O O . PHE B 1 105 ? -44.552 10.251 -5.923 1.00 33.26 105 PHE B O 1
ATOM 2267 N N . ALA B 1 106 ? -45.038 11.123 -7.944 1.00 28.87 106 ALA B N 1
ATOM 2268 C CA . ALA B 1 106 ? -44.385 12.390 -7.641 1.00 33.99 106 ALA B CA 1
ATOM 2269 C C . ALA B 1 106 ? -44.949 13.010 -6.368 1.00 32.83 106 ALA B C 1
ATOM 2270 O O . ALA B 1 106 ? -44.189 13.417 -5.480 1.00 33.78 106 ALA B O 1
ATOM 2272 N N . GLY B 1 107 ? -46.278 13.055 -6.242 1.00 28.00 107 GLY B N 1
ATOM 2273 C CA . GLY B 1 107 ? -46.873 13.665 -5.070 1.00 29.70 107 GLY B CA 1
ATOM 2274 C C . GLY B 1 107 ? -46.524 12.947 -3.781 1.00 30.62 107 GLY B C 1
ATOM 2275 O O . GLY B 1 107 ? -46.357 13.583 -2.737 1.00 31.99 107 GLY B O 1
ATOM 2276 N N . VAL B 1 108 ? -46.398 11.624 -3.830 1.00 26.08 108 VAL B N 1
ATOM 2277 C CA . VAL B 1 108 ? -46.042 10.883 -2.628 1.00 28.41 108 VAL B CA 1
ATOM 2278 C C . VAL B 1 108 ? -44.575 11.099 -2.286 1.00 31.84 108 VAL B C 1
ATOM 2279 O O . VAL B 1 108 ? -44.199 11.198 -1.111 1.00 31.15 108 VAL B O 1
ATOM 2283 N N . PHE B 1 109 ? -43.727 11.172 -3.312 1.00 37.21 109 PHE B N 1
ATOM 2284 C CA . PHE B 1 109 ? -42.281 11.264 -3.164 1.00 29.11 109 PHE B CA 1
ATOM 2285 C C . PHE B 1 109 ? -41.842 12.661 -2.760 1.00 32.61 109 PHE B C 1
ATOM 2286 O O . PHE B 1 109 ? -40.757 12.816 -2.189 1.00 30.28 109 PHE B O 1
ATOM 2294 N N . ARG B 1 110 ? -42.687 13.664 -3.017 1.00 35.70 110 ARG B N 1
ATOM 2295 C CA . ARG B 1 110 ? -42.346 15.062 -2.772 1.00 39.64 110 ARG B CA 1
ATOM 2296 C C . ARG B 1 110 ? -41.835 15.283 -1.349 1.00 40.94 110 ARG B C 1
ATOM 2297 O O . ARG B 1 110 ? -40.750 15.843 -1.143 1.00 35.57 110 ARG B O 1
ATOM 2305 N N . ASP B 1 111 ? -42.609 14.845 -0.350 1.00 34.25 111 ASP B N 1
ATOM 2306 C CA . ASP B 1 111 ? -42.255 15.115 1.038 1.00 35.21 111 ASP B CA 1
ATOM 2307 C C . ASP B 1 111 ? -40.968 14.406 1.434 1.00 40.13 111 ASP B C 1
ATOM 2308 O O . ASP B 1 111 ? -40.149 14.964 2.177 1.00 40.48 111 ASP B O 1
ATOM 2313 N N . LEU B 1 112 ? -40.780 13.169 0.969 1.00 34.85 112 LEU B N 1
ATOM 2314 C CA . LEU B 1 112 ? -39.532 12.465 1.239 1.00 36.00 112 LEU B CA 1
ATOM 2315 C C . LEU B 1 112 ? -38.348 13.267 0.726 1.00 31.68 112 LEU B C 1
ATOM 2316 O O . LEU B 1 112 ? -37.375 13.502 1.451 1.00 37.52 112 LEU B O 1
ATOM 2321 N N . PHE B 1 113 ? -38.435 13.732 -0.515 1.00 34.72 113 PHE B N 1
ATOM 2322 C CA . PHE B 1 113 ? -37.323 14.468 -1.094 1.00 40.19 113 PHE B CA 1
ATOM 2323 C C . PHE B 1 113 ? -37.185 15.851 -0.475 1.00 35.76 113 PHE B C 1
ATOM 2324 O O . PHE B 1 113 ? -36.070 16.281 -0.167 1.00 34.33 113 PHE B O 1
ATOM 2332 N N . TRP B 1 114 ? -38.296 16.570 -0.298 1.00 35.87 114 TRP B N 1
ATOM 2333 C CA . TRP B 1 114 ? -38.207 17.895 0.304 1.00 39.64 114 TRP B CA 1
ATOM 2334 C C . TRP B 1 114 ? -37.640 17.827 1.718 1.00 42.15 114 TRP B C 1
ATOM 2335 O O . TRP B 1 114 ? -36.727 18.585 2.071 1.00 40.50 114 TRP B O 1
ATOM 2346 N N . GLY B 1 115 ? -38.177 16.929 2.544 1.00 36.32 115 GLY B N 1
ATOM 2347 C CA . GLY B 1 115 ? -37.742 16.866 3.927 1.00 33.50 115 GLY B CA 1
ATOM 2348 C C . GLY B 1 115 ? -36.275 16.507 4.059 1.00 36.18 115 GLY B C 1
ATOM 2349 O O . GLY B 1 115 ? -35.533 17.155 4.801 1.00 33.98 115 GLY B O 1
ATOM 2350 N N . VAL B 1 116 ? -35.830 15.488 3.321 1.00 34.27 116 VAL B N 1
ATOM 2351 C CA . VAL B 1 116 ? -34.481 14.961 3.522 1.00 37.48 116 VAL B CA 1
ATOM 2352 C C . VAL B 1 116 ? -33.437 15.850 2.854 1.00 38.57 116 VAL B C 1
ATOM 2353 O O . VAL B 1 116 ? -32.426 16.215 3.468 1.00 43.47 116 VAL B O 1
ATOM 2357 N N . VAL B 1 117 ? -33.664 16.208 1.594 1.00 32.20 117 VAL B N 1
ATOM 2358 C CA . VAL B 1 117 ? -32.629 16.850 0.797 1.00 36.17 117 VAL B CA 1
ATOM 2359 C C . VAL B 1 117 ? -32.664 18.366 0.920 1.00 34.54 117 VAL B C 1
ATOM 2360 O O . VAL B 1 117 ? -31.613 19.010 0.889 1.00 42.76 117 VAL B O 1
ATOM 2364 N N . ARG B 1 118 ? -33.839 18.962 1.080 1.00 37.45 118 ARG B N 1
ATOM 2365 C CA . ARG B 1 118 ? -33.946 20.408 0.961 1.00 45.73 118 ARG B CA 1
ATOM 2366 C C . ARG B 1 118 ? -34.435 21.102 2.226 1.00 43.15 118 ARG B C 1
ATOM 2367 O O . ARG B 1 118 ? -34.627 22.323 2.209 1.00 38.35 118 ARG B O 1
ATOM 2375 N N . THR B 1 119 ? -34.606 20.376 3.328 1.00 41.31 119 THR B N 1
ATOM 2376 C CA . THR B 1 119 ? -35.021 20.955 4.591 1.00 41.32 119 THR B CA 1
ATOM 2377 C C . THR B 1 119 ? -33.911 20.784 5.621 1.00 42.99 119 THR B C 1
ATOM 2378 O O . THR B 1 119 ? -33.360 19.682 5.757 1.00 40.30 119 THR B O 1
ATOM 2382 N N . PRO B 1 120 ? -33.548 21.838 6.351 1.00 47.13 120 PRO B N 1
ATOM 2383 C CA . PRO B 1 120 ? -32.579 21.683 7.441 1.00 43.65 120 PRO B CA 1
ATOM 2384 C C . PRO B 1 120 ? -33.088 20.721 8.502 1.00 46.81 120 PRO B C 1
ATOM 2385 O O . PRO B 1 120 ? -34.292 20.615 8.747 1.00 43.55 120 PRO B O 1
ATOM 2389 N N . GLU B 1 121 ? -32.141 20.034 9.148 1.00 43.68 121 GLU B N 1
ATOM 2390 C CA . GLU B 1 121 ? -32.486 18.961 10.075 1.00 40.38 121 GLU B CA 1
ATOM 2391 C C . GLU B 1 121 ? -33.491 19.412 11.125 1.00 38.25 121 GLU B C 1
ATOM 2392 O O . GLU B 1 121 ? -34.435 18.684 11.450 1.00 36.98 121 GLU B O 1
ATOM 2398 N N . ALA B 1 122 ? -33.310 20.612 11.665 1.00 45.09 122 ALA B N 1
ATOM 2399 C CA . ALA B 1 122 ? -34.168 21.087 12.738 1.00 36.76 122 ALA B CA 1
ATOM 2400 C C . ALA B 1 122 ? -35.571 21.437 12.274 1.00 40.63 122 ALA B C 1
ATOM 2401 O O . ALA B 1 122 ? -36.448 21.627 13.121 1.00 45.64 122 ALA B O 1
ATOM 2403 N N . GLU B 1 123 ? -35.810 21.536 10.966 1.00 43.12 123 GLU B N 1
ATOM 2404 C CA . GLU B 1 123 ? -37.111 21.945 10.449 1.00 47.98 123 GLU B CA 1
ATOM 2405 C C . GLU B 1 123 ? -37.869 20.800 9.784 1.00 38.93 123 GLU B C 1
ATOM 2406 O O . GLU B 1 123 ? -38.894 21.040 9.140 1.00 35.09 123 GLU B O 1
ATOM 2412 N N . ARG B 1 124 ? -37.414 19.565 9.958 1.00 34.03 124 ARG B N 1
ATOM 2413 C CA . ARG B 1 124 ? -38.003 18.429 9.269 1.00 36.41 124 ARG B CA 1
ATOM 2414 C C . ARG B 1 124 ? -39.273 17.945 9.954 1.00 41.40 124 ARG B C 1
ATOM 2415 O O . ARG B 1 124 ? -39.348 17.869 11.183 1.00 48.73 124 ARG B O 1
ATOM 2423 N N . ASP B 1 125 ? -40.269 17.602 9.144 1.00 34.20 125 ASP B N 1
ATOM 2424 C CA . ASP B 1 125 ? -41.476 16.942 9.628 1.00 35.58 125 ASP B CA 1
ATOM 2425 C C . ASP B 1 125 ? -41.234 15.445 9.491 1.00 38.63 125 ASP B C 1
ATOM 2426 O O . ASP B 1 125 ? -41.366 14.877 8.403 1.00 47.67 125 ASP B O 1
ATOM 2431 N N . HIS B 1 126 ? -40.865 14.802 10.594 1.00 34.99 126 HIS B N 1
ATOM 2432 C CA . HIS B 1 126 ? -40.472 13.403 10.512 1.00 33.41 126 HIS B CA 1
ATOM 2433 C C . HIS B 1 126 ? -41.660 12.499 10.233 1.00 34.74 126 HIS B C 1
ATOM 2434 O O . HIS B 1 126 ? -41.501 11.477 9.557 1.00 34.62 126 HIS B O 1
ATOM 2441 N N . ALA B 1 127 ? -42.850 12.853 10.730 1.00 32.56 127 ALA B N 1
ATOM 2442 C CA . ALA B 1 127 ? -44.038 12.091 10.367 1.00 35.47 127 ALA B CA 1
ATOM 2443 C C . ALA B 1 127 ? -44.269 12.152 8.861 1.00 42.37 127 ALA B C 1
ATOM 2444 O O . ALA B 1 127 ? -44.539 11.126 8.216 1.00 32.45 127 ALA B O 1
ATOM 2446 N N . ARG B 1 128 ? -44.129 13.342 8.275 1.00 33.14 128 ARG B N 1
ATOM 2447 C CA . ARG B 1 128 ? -44.353 13.474 6.842 1.00 38.51 128 ARG B CA 1
ATOM 2448 C C . ARG B 1 128 ? -43.278 12.733 6.055 1.00 38.34 128 ARG B C 1
ATOM 2449 O O . ARG B 1 128 ? -43.587 12.003 5.103 1.00 33.30 128 ARG B O 1
ATOM 2457 N N . ILE B 1 129 ? -42.010 12.886 6.454 1.00 33.32 129 ILE B N 1
ATOM 2458 C CA . ILE B 1 129 ? -40.936 12.114 5.832 1.00 32.43 129 ILE B CA 1
ATOM 2459 C C . ILE B 1 129 ? -41.246 10.626 5.904 1.00 34.36 129 ILE B C 1
ATOM 2460 O O . ILE B 1 129 ? -41.162 9.902 4.904 1.00 34.52 129 ILE B O 1
ATOM 2465 N N . ALA B 1 130 ? -41.618 10.150 7.097 1.00 35.44 130 ALA B N 1
ATOM 2466 C CA . ALA B 1 130 ? -41.834 8.720 7.290 1.00 32.26 130 ALA B CA 1
ATOM 2467 C C . ALA B 1 130 ? -42.999 8.220 6.451 1.00 30.30 130 ALA B C 1
ATOM 2468 O O . ALA B 1 130 ? -42.945 7.114 5.900 1.00 30.56 130 ALA B O 1
ATOM 2470 N N . ALA B 1 131 ? -44.060 9.021 6.340 1.00 31.15 131 ALA B N 1
ATOM 2471 C CA . ALA B 1 131 ? -45.182 8.631 5.497 1.00 31.48 131 ALA B CA 1
ATOM 2472 C C . ALA B 1 131 ? -44.758 8.554 4.035 1.00 33.28 131 ALA B C 1
ATOM 2473 O O . ALA B 1 131 ? -44.976 7.538 3.364 1.00 29.26 131 ALA B O 1
ATOM 2475 N N . ALA B 1 132 ? -44.137 9.622 3.531 1.00 35.65 132 ALA B N 1
ATOM 2476 C CA . ALA B 1 132 ? -43.676 9.622 2.152 1.00 29.22 132 ALA B CA 1
ATOM 2477 C C . ALA B 1 132 ? -42.698 8.485 1.899 1.00 35.11 132 ALA B C 1
ATOM 2478 O O . ALA B 1 132 ? -42.697 7.907 0.808 1.00 38.34 132 ALA B O 1
ATOM 2480 N N . LEU B 1 133 ? -41.889 8.115 2.895 1.00 31.24 133 LEU B N 1
ATOM 2481 C CA . LEU B 1 133 ? -40.943 7.025 2.676 1.00 33.54 133 LEU B CA 1
ATOM 2482 C C . LEU B 1 133 ? -41.667 5.690 2.562 1.00 37.33 133 LEU B C 1
ATOM 2483 O O . LEU B 1 133 ? -41.416 4.916 1.629 1.00 34.60 133 LEU B O 1
ATOM 2488 N N . THR B 1 134 ? -42.560 5.397 3.512 1.00 29.82 134 THR B N 1
ATOM 2489 C CA . THR B 1 134 ? -43.311 4.146 3.461 1.00 33.34 134 THR B CA 1
ATOM 2490 C C . THR B 1 134 ? -44.058 4.024 2.143 1.00 36.93 134 THR B C 1
ATOM 2491 O O . THR B 1 134 ? -43.942 3.014 1.438 1.00 36.56 134 THR B O 1
ATOM 2495 N N . GLN B 1 135 ? -44.815 5.065 1.783 1.00 33.37 135 GLN B N 1
ATOM 2496 C CA . GLN B 1 135 ? -45.673 4.977 0.609 1.00 37.14 135 GLN B CA 1
ATOM 2497 C C . GLN B 1 135 ? -44.857 4.985 -0.674 1.00 35.58 135 GLN B C 1
ATOM 2498 O O . GLN B 1 135 ? -45.217 4.303 -1.641 1.00 33.50 135 GLN B O 1
ATOM 2504 N N . SER B 1 136 ? -43.754 5.747 -0.704 1.00 31.92 136 SER B N 1
ATOM 2505 C CA . SER B 1 136 ? -42.879 5.736 -1.874 1.00 29.64 136 SER B CA 1
ATOM 2506 C C . SER B 1 136 ? -42.319 4.344 -2.119 1.00 31.56 136 SER B C 1
ATOM 2507 O O . SER B 1 136 ? -42.229 3.897 -3.269 1.00 30.57 136 SER B O 1
ATOM 2510 N N . GLY B 1 137 ? -41.945 3.641 -1.045 1.00 33.45 137 GLY B N 1
ATOM 2511 C CA . GLY B 1 137 ? -41.437 2.292 -1.193 1.00 28.54 137 GLY B CA 1
ATOM 2512 C C . GLY B 1 137 ? -42.503 1.289 -1.574 1.00 30.56 137 GLY B C 1
ATOM 2513 O O . GLY B 1 137 ? -42.201 0.268 -2.197 1.00 31.73 137 GLY B O 1
ATOM 2514 N N . GLU B 1 138 ? -43.757 1.548 -1.202 1.00 39.22 138 GLU B N 1
ATOM 2515 C CA . GLU B 1 138 ? -44.841 0.693 -1.673 1.00 38.46 138 GLU B CA 1
ATOM 2516 C C . GLU B 1 138 ? -45.099 0.922 -3.153 1.00 42.38 138 GLU B C 1
ATOM 2517 O O . GLU B 1 138 ? -45.266 -0.033 -3.924 1.00 40.72 138 GLU B O 1
ATOM 2523 N N . LEU B 1 139 ? -45.143 2.190 -3.566 1.00 35.21 139 LEU B N 1
ATOM 2524 C CA . LEU B 1 139 ? -45.343 2.493 -4.972 1.00 32.22 139 LEU B CA 1
ATOM 2525 C C . LEU B 1 139 ? -44.223 1.906 -5.818 1.00 38.41 139 LEU B C 1
ATOM 2526 O O . LEU B 1 139 ? -44.473 1.381 -6.906 1.00 41.11 139 LEU B O 1
ATOM 2531 N N . LEU B 1 140 ? -42.984 1.961 -5.325 1.00 36.66 140 LEU B N 1
ATOM 2532 C CA . LEU B 1 140 ? -41.846 1.520 -6.121 1.00 34.50 140 LEU B CA 1
ATOM 2533 C C . LEU B 1 140 ? -41.713 0.005 -6.178 1.00 35.29 140 LEU B C 1
ATOM 2534 O O . LEU B 1 140 ? -41.002 -0.504 -7.050 1.00 31.51 140 LEU B O 1
ATOM 2539 N N . ALA B 1 141 ? -42.369 -0.727 -5.271 1.00 37.15 141 ALA B N 1
ATOM 2540 C CA . ALA B 1 141 ? -42.442 -2.176 -5.420 1.00 36.56 141 ALA B CA 1
ATOM 2541 C C . ALA B 1 141 ? -43.258 -2.557 -6.644 1.00 38.53 141 ALA B C 1
ATOM 2542 O O . ALA B 1 141 ? -43.041 -3.625 -7.226 1.00 41.62 141 ALA B O 1
ATOM 2544 N N . ARG B 1 142 ? -44.193 -1.700 -7.049 1.00 35.15 142 ARG B N 1
ATOM 2545 C CA . ARG B 1 142 ? -44.908 -1.951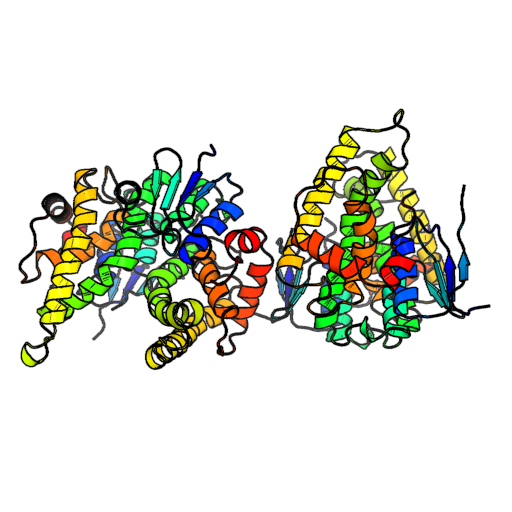 -8.288 1.00 38.00 142 ARG B CA 1
ATOM 2546 C C . ARG B 1 142 ? -43.972 -1.817 -9.484 1.00 35.86 142 ARG B C 1
ATOM 2547 O O . ARG B 1 142 ? -44.004 -2.649 -10.397 1.00 43.31 142 ARG B O 1
ATOM 2555 N N . ALA B 1 143 ? -43.099 -0.805 -9.475 1.00 32.91 143 ALA B N 1
ATOM 2556 C CA . ALA B 1 143 ? -42.064 -0.713 -10.503 1.00 38.98 143 ALA B CA 1
ATOM 2557 C C . ALA B 1 143 ? -41.120 -1.913 -10.459 1.00 35.79 143 ALA B C 1
ATOM 2558 O O . ALA B 1 143 ? -40.764 -2.471 -11.503 1.00 35.88 143 ALA B O 1
ATOM 2560 N N . ASP B 1 144 ? -40.711 -2.329 -9.258 1.00 30.91 144 ASP B N 1
ATOM 2561 C CA . ASP B 1 144 ? -39.771 -3.440 -9.127 1.00 38.91 144 ASP B CA 1
ATOM 2562 C C . ASP B 1 144 ? -40.356 -4.734 -9.690 1.00 48.07 144 ASP B C 1
ATOM 2563 O O . ASP B 1 144 ? -39.671 -5.484 -10.401 1.00 44.58 144 ASP B O 1
ATOM 2568 N N . ALA B 1 145 ? -41.622 -5.023 -9.368 1.00 42.61 145 ALA B N 1
ATOM 2569 C CA . ALA B 1 145 ? -42.276 -6.214 -9.911 1.00 40.62 145 ALA B CA 1
ATOM 2570 C C . ALA B 1 145 ? -42.344 -6.170 -11.438 1.00 43.37 145 ALA B C 1
ATOM 2571 O O . ALA B 1 145 ? -42.123 -7.187 -12.109 1.00 42.18 145 ALA B O 1
ATOM 2573 N N . ALA B 1 146 ? -42.630 -4.996 -12.006 1.00 33.32 146 ALA B N 1
ATOM 2574 C CA . ALA B 1 146 ? -42.670 -4.882 -13.459 1.00 41.86 146 ALA B CA 1
ATOM 2575 C C . ALA B 1 146 ? -41.285 -5.076 -14.069 1.00 43.02 146 ALA B C 1
ATOM 2576 O O . ALA B 1 146 ? -41.145 -5.709 -15.123 1.00 39.09 146 ALA B O 1
ATOM 2578 N N . LEU B 1 147 ? -40.250 -4.561 -13.415 1.00 39.57 147 LEU B N 1
ATOM 2579 C CA . LEU B 1 147 ? -38.879 -4.718 -13.881 1.00 43.99 147 LEU B CA 1
ATOM 2580 C C . LEU B 1 147 ? -38.291 -6.089 -13.569 1.00 45.08 147 LEU B C 1
ATOM 2581 O O . LEU B 1 147 ? -37.078 -6.268 -13.713 1.00 45.30 147 LEU B O 1
ATOM 2586 N N . ALA B 1 148 ? -39.097 -7.038 -13.105 1.00 41.90 148 ALA B N 1
ATOM 2587 C CA . ALA B 1 148 ? -38.660 -8.423 -13.083 1.00 49.26 148 ALA B CA 1
ATOM 2588 C C . ALA B 1 148 ? -38.942 -9.119 -14.408 1.00 59.28 148 ALA B C 1
ATOM 2589 O O . ALA B 1 148 ? -38.223 -10.059 -14.782 1.00 56.81 148 ALA B O 1
ATOM 2591 N N . GLN B 1 149 ? -39.951 -8.640 -15.136 1.00 55.14 149 GLN B N 1
ATOM 2592 C CA . GLN B 1 149 ? -40.430 -9.242 -16.372 1.00 58.46 149 GLN B CA 1
ATOM 2593 C C . GLN B 1 149 ? -39.879 -8.578 -17.627 1.00 54.42 149 GLN B C 1
ATOM 2594 O O . GLN B 1 149 ? -39.517 -9.270 -18.580 1.00 55.50 149 GLN B O 1
ATOM 2600 N N . GLN B 1 150 ? -39.822 -7.263 -17.667 1.00 52.49 150 GLN B N 1
ATOM 2601 C CA . GLN B 1 150 ? -39.116 -6.565 -18.724 1.00 50.29 150 GLN B CA 1
ATOM 2602 C C . GLN B 1 150 ? -37.913 -5.850 -18.130 1.00 47.62 150 GLN B C 1
ATOM 2603 O O . GLN B 1 150 ? -37.856 -5.618 -16.917 1.00 45.21 150 GLN B O 1
ATOM 2609 N N . PRO B 1 151 ? -36.912 -5.509 -18.949 1.00 50.57 151 PRO B N 1
ATOM 2610 C CA . PRO B 1 151 ? -35.756 -4.761 -18.425 1.00 47.87 151 PRO B CA 1
ATOM 2611 C C . PRO B 1 151 ? -35.939 -3.248 -18.378 1.00 40.60 151 PRO B C 1
ATOM 2612 O O . PRO B 1 151 ? -35.126 -2.571 -17.735 1.00 42.04 151 PRO B O 1
ATOM 2616 N N . TYR B 1 152 ? -36.951 -2.692 -19.037 1.00 36.40 152 TYR B N 1
ATOM 2617 C CA . TYR B 1 152 ? -37.223 -1.268 -18.965 1.00 35.91 152 TYR B CA 1
ATOM 2618 C C . TYR B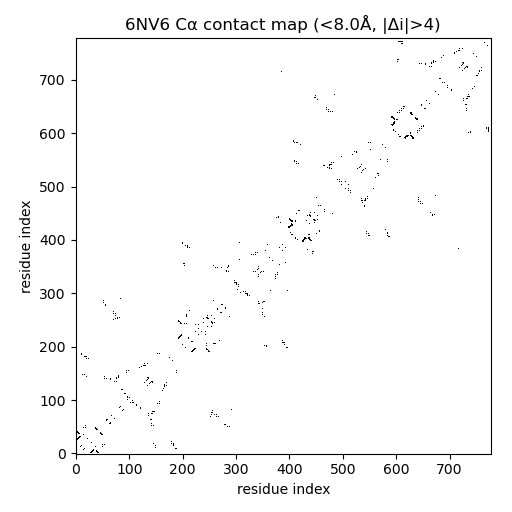 1 152 ? -38.714 -1.079 -18.774 1.00 40.13 152 TYR B C 1
ATOM 2619 O O . TYR B 1 152 ? -39.515 -1.941 -19.142 1.00 48.19 152 TYR B O 1
ATOM 2628 N N . LEU B 1 153 ? -39.083 0.058 -18.191 1.00 33.33 153 LEU B N 1
ATOM 2629 C CA . LEU B 1 153 ? -40.499 0.386 -18.103 1.00 34.98 153 LEU B CA 1
ATOM 2630 C C . LEU B 1 153 ? -41.113 0.531 -19.477 1.00 37.74 153 LEU B C 1
ATOM 2631 O O . LEU B 1 153 ? -42.321 0.307 -19.632 1.00 38.47 153 LEU B O 1
ATOM 2636 N N . SER B 1 154 ? -40.296 0.872 -20.478 1.00 37.38 154 SER B N 1
ATOM 2637 C CA . SER B 1 154 ? -40.771 0.953 -21.851 1.00 38.46 154 SER B CA 1
ATOM 2638 C C . SER B 1 154 ? -40.992 -0.415 -22.477 1.00 35.05 154 SER B C 1
ATOM 2639 O O . SER B 1 154 ? -41.588 -0.494 -23.554 1.00 31.60 154 SER B O 1
ATOM 2642 N N . GLY B 1 155 ? -40.544 -1.485 -21.827 1.00 42.37 155 GLY B N 1
ATOM 2643 C CA . GLY B 1 155 ? -40.648 -2.816 -22.397 1.00 47.09 155 GLY B CA 1
ATOM 2644 C C . GLY B 1 155 ? -39.294 -3.437 -22.693 1.00 57.90 155 GLY B C 1
ATOM 2645 O O . GLY B 1 155 ? -38.394 -3.421 -21.841 1.00 55.28 155 GLY B O 1
ATOM 2646 N N . GLY B 1 156 ? -39.131 -3.969 -23.909 1.00 54.02 156 GLY B N 1
ATOM 2647 C CA . GLY B 1 156 ? -37.943 -4.740 -24.225 1.00 46.25 156 GLY B CA 1
ATOM 2648 C C . GLY B 1 156 ? -36.693 -3.910 -24.412 1.00 48.39 156 GLY B C 1
ATOM 2649 O O . GLY B 1 156 ? -35.588 -4.391 -24.150 1.00 48.85 156 GLY B O 1
ATOM 2650 N N . ARG B 1 157 ? -36.833 -2.673 -24.876 1.00 51.75 157 ARG B N 1
ATOM 2651 C CA . ARG B 1 157 ? -35.699 -1.771 -25.000 1.00 52.86 157 ARG B CA 1
ATOM 2652 C C . ARG B 1 157 ? -36.029 -0.461 -24.296 1.00 55.53 157 ARG B C 1
ATOM 2653 O O . ARG B 1 157 ? -37.189 -0.168 -24.002 1.00 49.06 157 ARG B O 1
ATOM 2661 N N . PHE B 1 158 ? -34.982 0.310 -24.008 1.00 50.85 158 PHE B N 1
ATOM 2662 C CA . PHE B 1 158 ? -35.116 1.615 -23.376 1.00 37.15 158 PHE B CA 1
ATOM 2663 C C . PHE B 1 158 ? -35.852 2.580 -24.298 1.00 36.51 158 PHE B C 1
ATOM 2664 O O . PHE B 1 158 ? -35.723 2.515 -25.522 1.00 36.68 158 PHE B O 1
ATOM 2672 N N . ALA B 1 159 ? -36.626 3.486 -23.708 1.00 34.30 159 ALA B N 1
ATOM 2673 C CA . ALA B 1 159 ? -37.378 4.482 -24.478 1.00 35.41 159 ALA B CA 1
ATOM 2674 C C . ALA B 1 159 ? -37.962 5.516 -23.519 1.00 33.03 159 ALA B C 1
ATOM 2675 O O . ALA B 1 159 ? -37.663 5.521 -22.322 1.00 35.50 159 ALA B O 1
ATOM 2677 N N . MET B 1 160 ? -38.829 6.369 -24.068 1.00 36.25 160 MET B N 1
ATOM 2678 C CA . MET B 1 160 ? -39.511 7.444 -23.353 1.00 36.18 160 MET B CA 1
ATOM 2679 C C . MET B 1 160 ? -39.966 7.039 -21.967 1.00 38.69 160 MET B C 1
ATOM 2680 O O . MET B 1 160 ? -39.860 7.837 -21.025 1.00 36.08 160 MET B O 1
ATOM 2685 N N . GLY B 1 161 ? -40.586 5.864 -21.849 1.00 35.90 161 GLY B N 1
ATOM 2686 C CA . GLY B 1 161 ? -41.303 5.483 -20.648 1.00 28.25 161 GLY B CA 1
ATOM 2687 C C . GLY B 1 161 ? -40.425 5.434 -19.422 1.00 34.86 161 GLY B C 1
ATOM 2688 O O . GLY B 1 161 ? -40.925 5.476 -18.295 1.00 36.74 161 GLY B O 1
ATOM 2689 N N . ASP B 1 162 ? -39.113 5.352 -19.632 1.00 31.90 162 ASP B N 1
ATOM 2690 C CA . ASP B 1 162 ? -38.188 5.154 -18.530 1.00 32.99 162 ASP B CA 1
ATOM 2691 C C . ASP B 1 162 ? -37.704 6.455 -17.931 1.00 29.66 162 ASP B C 1
ATOM 2692 O O . ASP B 1 162 ? -37.218 6.455 -16.795 1.00 27.02 162 ASP B O 1
ATOM 2697 N N . ILE B 1 163 ? -37.833 7.552 -18.667 1.00 28.58 163 ILE B N 1
ATOM 2698 C CA . ILE B 1 163 ? -37.189 8.810 -18.310 1.00 28.27 163 ILE B CA 1
ATOM 2699 C C . ILE B 1 163 ? -37.818 9.440 -17.070 1.00 27.61 163 ILE B C 1
ATOM 2700 O O . ILE B 1 163 ? -37.076 9.812 -16.149 1.00 26.78 163 ILE B O 1
ATOM 2705 N N . PRO B 1 164 ? -39.145 9.602 -16.981 1.00 29.60 164 PRO B N 1
ATOM 2706 C CA . PRO B 1 164 ? -39.680 10.283 -15.789 1.00 26.20 164 PRO B CA 1
ATOM 2707 C C . PRO B 1 164 ? -39.333 9.574 -14.494 1.00 26.44 164 PRO B C 1
ATOM 2708 O O . PRO B 1 164 ? -38.789 10.202 -13.571 1.00 26.96 164 PRO B O 1
ATOM 2712 N N . LEU B 1 165 ? -39.609 8.272 -14.395 1.00 26.24 165 LEU B N 1
ATOM 2713 C CA . LEU B 1 165 ? -39.319 7.585 -13.141 1.00 26.16 165 LEU B CA 1
ATOM 2714 C C . LEU B 1 165 ? -37.813 7.464 -12.920 1.00 29.48 165 LEU B C 1
ATOM 2715 O O . LEU B 1 165 ? -37.333 7.594 -11.786 1.00 26.96 165 LEU B O 1
ATOM 2720 N N . GLY B 1 166 ? -37.054 7.216 -13.996 1.00 25.42 166 GLY B N 1
ATOM 2721 C CA . GLY B 1 166 ? -35.618 7.076 -13.870 1.00 25.04 166 GLY B CA 1
ATOM 2722 C C . GLY B 1 166 ? -34.948 8.346 -13.396 1.00 32.66 166 GLY B C 1
ATOM 2723 O O . GLY B 1 166 ? -33.881 8.295 -12.772 1.00 31.90 166 GLY B O 1
ATOM 2724 N N . SER B 1 167 ? -35.562 9.501 -13.670 1.00 28.23 167 SER B N 1
ATOM 2725 C CA . SER B 1 167 ? -35.014 10.759 -13.176 1.00 25.43 167 SER B CA 1
ATOM 2726 C C . SER B 1 167 ? -35.255 10.925 -11.682 1.00 26.67 167 SER B C 1
ATOM 2727 O O . SER B 1 167 ? -34.399 11.462 -10.975 1.00 27.38 167 SER B O 1
ATOM 2730 N N . PHE B 1 168 ? -36.422 10.500 -11.183 1.00 30.81 168 PHE B N 1
ATOM 2731 C CA . PHE B 1 168 ? -36.634 10.480 -9.735 1.00 28.69 168 PHE B CA 1
ATOM 2732 C C . PHE B 1 168 ? -35.795 9.398 -9.059 1.00 30.79 168 PHE B C 1
ATOM 2733 O O . PHE B 1 168 ? -35.349 9.578 -7.915 1.00 29.36 168 PHE B O 1
ATOM 2741 N N . ILE B 1 169 ? -35.570 8.268 -9.736 1.00 26.00 169 ILE B N 1
ATOM 2742 C CA . ILE B 1 169 ? -34.994 7.122 -9.032 1.00 34.16 169 ILE B CA 1
ATOM 2743 C C . ILE B 1 169 ? -33.541 7.386 -8.671 1.00 33.88 169 ILE B C 1
ATOM 2744 O O . ILE B 1 169 ? -33.024 6.828 -7.691 1.00 37.51 169 ILE B O 1
ATOM 2749 N N . TYR B 1 170 ? -32.863 8.231 -9.452 1.00 35.69 170 TYR B N 1
ATOM 2750 C CA . TYR B 1 170 ? -31.585 8.786 -9.024 1.00 35.25 170 TYR B CA 1
ATOM 2751 C C . TYR B 1 170 ? -31.677 9.310 -7.597 1.00 39.36 170 TYR B C 1
ATOM 2752 O O . TYR B 1 170 ? -30.918 8.887 -6.712 1.00 35.62 170 TYR B O 1
ATOM 2761 N N . ALA B 1 171 ? -32.633 10.218 -7.352 1.00 35.11 171 ALA B N 1
ATOM 2762 C CA . ALA B 1 171 ? -32.788 10.803 -6.026 1.00 33.29 171 ALA B CA 1
AT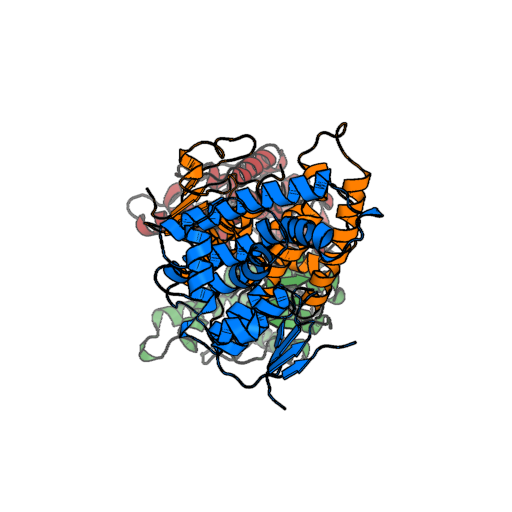OM 2763 C C . ALA B 1 171 ? -33.171 9.750 -4.996 1.00 34.87 171 ALA B C 1
ATOM 2764 O O . ALA B 1 171 ? -32.731 9.823 -3.842 1.00 32.03 171 ALA B O 1
ATOM 2766 N N . TRP B 1 172 ? -33.960 8.756 -5.400 1.00 28.34 172 TRP B N 1
ATOM 2767 C CA . TRP B 1 172 ? -34.346 7.705 -4.473 1.00 32.19 172 TRP B CA 1
ATOM 2768 C C . TRP B 1 172 ? -33.131 6.942 -3.957 1.00 36.91 172 TRP B C 1
ATOM 2769 O O . TRP B 1 172 ? -33.002 6.716 -2.747 1.00 34.71 172 TRP B O 1
ATOM 2780 N N . PHE B 1 173 ? -32.202 6.588 -4.843 1.00 31.66 173 PHE B N 1
ATOM 2781 C CA . PHE B 1 173 ? -31.067 5.758 -4.467 1.00 31.95 173 PHE B CA 1
ATOM 2782 C C . PHE B 1 173 ? -29.898 6.557 -3.922 1.00 39.70 173 PHE B C 1
ATOM 2783 O O . PHE B 1 173 ? -29.050 5.994 -3.225 1.00 45.03 173 PHE B O 1
ATOM 2791 N N . GLU B 1 174 ? -29.823 7.849 -4.204 1.00 36.68 174 GLU B N 1
ATOM 2792 C CA . GLU B 1 174 ? -28.718 8.671 -3.738 1.00 35.85 174 GLU B CA 1
ATOM 2793 C C . GLU B 1 174 ? -29.054 9.472 -2.486 1.00 38.81 174 GLU B C 1
ATOM 2794 O O . GLU B 1 174 ? -28.193 10.180 -1.965 1.00 43.46 174 GLU B O 1
ATOM 2800 N N . MET B 1 175 ? -30.281 9.366 -1.962 1.00 46.93 175 MET B N 1
ATOM 2801 C CA . MET B 1 175 ? -30.426 10.258 -0.815 1.00 40.54 175 MET B CA 1
ATOM 2802 C C . MET B 1 175 ? -30.231 9.489 0.492 1.00 38.78 175 MET B C 1
ATOM 2803 O O . MET B 1 175 ? -30.417 8.265 0.544 1.00 42.40 175 MET B O 1
ATOM 2808 N N . PRO B 1 176 ? -29.816 10.177 1.571 1.00 41.79 176 PRO B N 1
ATOM 2809 C CA . PRO B 1 176 ? -29.456 9.472 2.809 1.00 41.40 176 PRO B CA 1
ATOM 2810 C C . PRO B 1 176 ? -30.655 8.890 3.538 1.00 44.60 176 PRO B C 1
ATOM 2811 O O . PRO B 1 176 ? -31.123 9.467 4.527 1.00 45.27 176 PRO B O 1
ATOM 2815 N N . ILE B 1 177 ? -31.160 7.748 3.075 1.00 41.12 177 ILE B N 1
ATOM 2816 C CA . ILE B 1 177 ? -32.324 7.121 3.684 1.00 40.33 177 ILE B CA 1
ATOM 2817 C C . ILE B 1 177 ? -32.124 5.617 3.679 1.00 42.75 177 ILE B C 1
ATOM 2818 O O . ILE B 1 177 ? -31.297 5.081 2.940 1.00 46.34 177 ILE B O 1
ATOM 2823 N N . GLU B 1 178 ? -32.898 4.937 4.521 1.00 48.05 178 GLU B N 1
ATOM 2824 C CA . GLU B 1 178 ? -32.989 3.486 4.483 1.00 50.02 178 GLU B CA 1
ATOM 2825 C C . GLU B 1 178 ? -34.058 3.111 3.470 1.00 47.94 178 GLU B C 1
ATOM 2826 O O . GLU B 1 178 ? -35.183 3.619 3.539 1.00 52.38 178 GLU B O 1
ATOM 2832 N N . ARG B 1 179 ? -33.702 2.236 2.524 1.00 42.02 179 ARG B N 1
ATOM 2833 C CA . ARG B 1 179 ? -34.595 1.902 1.425 1.00 41.89 179 ARG B CA 1
ATOM 2834 C C . ARG B 1 179 ? -34.971 0.428 1.450 1.00 36.35 179 ARG B C 1
ATOM 2835 O O . ARG B 1 179 ? -34.110 -0.425 1.672 1.00 45.32 179 ARG B O 1
ATOM 2843 N N . PRO B 1 180 ? -36.233 0.095 1.202 1.00 42.92 180 PRO B N 1
ATOM 2844 C CA . PRO B 1 180 ? -36.596 -1.322 1.083 1.00 40.13 180 PRO B CA 1
ATOM 2845 C C . PRO B 1 180 ? -35.830 -1.953 -0.068 1.00 38.81 180 PRO B C 1
ATOM 2846 O O . PRO B 1 180 ? -35.679 -1.357 -1.135 1.00 43.89 180 PRO B O 1
ATOM 2850 N N . GLU B 1 181 ? -35.324 -3.158 0.156 1.00 44.70 181 GLU B N 1
ATOM 2851 C CA . GLU B 1 181 ? -34.561 -3.827 -0.891 1.00 51.77 181 GLU B CA 1
ATOM 2852 C C . GLU B 1 181 ? -35.476 -4.159 -2.063 1.00 45.83 181 GLU B C 1
ATOM 2853 O O . GLU B 1 181 ? -36.428 -4.930 -1.920 1.00 47.89 181 GLU B O 1
ATOM 2859 N N . LEU B 1 182 ? -35.189 -3.560 -3.219 1.00 49.36 182 LEU B N 1
ATOM 2860 C CA . LEU B 1 182 ? -35.986 -3.709 -4.435 1.00 39.89 182 LEU B CA 1
ATOM 2861 C C . LEU B 1 182 ? -35.020 -4.044 -5.565 1.00 46.74 182 LEU B C 1
ATOM 2862 O O . LEU B 1 182 ? -34.561 -3.154 -6.296 1.00 45.19 182 LEU B O 1
ATOM 2867 N N . PRO B 1 183 ? -34.687 -5.329 -5.741 1.00 50.39 183 PRO B N 1
ATOM 2868 C CA . PRO B 1 183 ? -33.568 -5.695 -6.626 1.00 54.36 183 PRO B CA 1
ATOM 2869 C C . PRO B 1 183 ? -33.795 -5.384 -8.102 1.00 50.87 183 PRO B C 1
ATOM 2870 O O . PRO B 1 183 ? -32.915 -4.805 -8.747 1.00 50.43 183 PRO B O 1
ATOM 2874 N N . HIS B 1 184 ? -34.953 -5.755 -8.656 1.00 46.66 184 HIS B N 1
ATOM 2875 C CA . HIS B 1 184 ? -35.204 -5.449 -10.063 1.00 45.69 184 HIS B CA 1
ATOM 2876 C C . HIS B 1 184 ? -35.280 -3.946 -10.301 1.00 41.73 184 HIS B C 1
ATOM 2877 O O . HIS B 1 184 ? -34.950 -3.476 -11.395 1.00 42.41 184 HIS B O 1
ATOM 2884 N N . LEU B 1 185 ? -35.719 -3.176 -9.301 1.00 44.85 185 LEU B N 1
ATOM 2885 C CA . LEU B 1 185 ? -35.632 -1.726 -9.419 1.00 42.09 185 LEU B CA 1
ATOM 2886 C C . LEU B 1 185 ? -34.176 -1.277 -9.485 1.00 39.81 185 LEU B C 1
ATOM 2887 O O . LEU B 1 185 ? -33.820 -0.395 -10.277 1.00 32.64 185 LEU B O 1
ATOM 2892 N N . GLN B 1 186 ? -33.312 -1.902 -8.688 1.00 40.80 186 GLN B N 1
ATOM 2893 C CA . GLN B 1 186 ? -31.932 -1.439 -8.607 1.00 45.49 186 GLN B CA 1
ATOM 2894 C C . GLN B 1 186 ? -31.120 -1.855 -9.828 1.00 42.34 186 GLN B C 1
ATOM 2895 O O . GLN B 1 186 ? -30.298 -1.075 -10.323 1.00 39.87 186 GLN B O 1
ATOM 2901 N N . ALA B 1 187 ? -31.326 -3.077 -10.323 1.00 39.58 187 ALA B N 1
ATOM 2902 C CA . ALA B 1 187 ? -30.653 -3.482 -11.549 1.00 36.66 187 ALA B CA 1
ATOM 2903 C C . ALA B 1 187 ? -31.066 -2.586 -12.701 1.00 41.40 187 ALA B C 1
ATOM 2904 O O . ALA B 1 187 ? -30.243 -2.225 -13.554 1.00 40.66 187 ALA B O 1
ATOM 2906 N N . TRP B 1 188 ? -32.346 -2.222 -12.741 1.00 35.60 188 TRP B N 1
ATOM 2907 C CA . TRP B 1 188 ? -32.818 -1.229 -13.694 1.00 35.93 188 TRP B CA 1
ATOM 2908 C C . TRP B 1 188 ? -32.086 0.101 -13.518 1.00 38.57 188 TRP B C 1
ATOM 2909 O O . TRP B 1 188 ? -31.657 0.723 -14.498 1.00 34.82 188 TRP B O 1
ATOM 2920 N N . TYR B 1 189 ? -31.955 0.562 -12.270 1.00 36.16 189 TYR B N 1
ATOM 2921 C CA . TYR B 1 189 ? -31.164 1.756 -11.990 1.00 36.34 189 TYR B CA 1
ATOM 2922 C C . TYR B 1 189 ? -29.741 1.606 -12.502 1.00 36.17 189 TYR B C 1
ATOM 2923 O O . TYR B 1 189 ? -29.175 2.548 -13.069 1.00 38.90 189 TYR B O 1
ATOM 2932 N N . ALA B 1 190 ? -29.151 0.418 -12.320 1.00 42.73 190 ALA B N 1
ATOM 2933 C CA . ALA B 1 190 ? -27.778 0.193 -12.765 1.00 47.70 190 ALA B CA 1
ATOM 2934 C C . ALA B 1 190 ? -27.661 0.304 -14.283 1.00 42.39 190 ALA B C 1
ATOM 2935 O O . ALA B 1 190 ? -26.633 0.764 -14.794 1.00 41.50 190 ALA B O 1
ATOM 2937 N N . ARG B 1 191 ? -28.713 -0.073 -15.017 1.00 40.32 191 ARG B N 1
ATOM 2938 C CA . ARG B 1 191 ? -28.693 0.077 -16.468 1.00 40.60 191 ARG B CA 1
ATOM 2939 C C . ARG B 1 191 ? -28.816 1.525 -16.907 1.00 37.26 191 ARG B C 1
ATOM 2940 O O . ARG B 1 191 ? -28.401 1.858 -18.018 1.00 46.45 191 ARG B O 1
ATOM 2948 N N . LEU B 1 192 ? -29.392 2.389 -16.079 1.00 37.26 192 LEU B N 1
ATOM 2949 C CA . LEU B 1 192 ? -29.442 3.798 -16.444 1.00 38.72 192 LEU B CA 1
ATOM 2950 C C . LEU B 1 192 ? -28.115 4.488 -16.171 1.00 35.56 192 LEU B C 1
ATOM 2951 O O . LEU B 1 192 ? -27.736 5.406 -16.904 1.00 33.16 192 LEU B O 1
ATOM 2956 N N . ARG B 1 193 ? -27.383 4.041 -15.149 1.00 40.95 193 ARG B N 1
ATOM 2957 C CA . ARG B 1 193 ? -26.162 4.720 -14.740 1.00 48.23 193 ARG B CA 1
ATOM 2958 C C . ARG B 1 193 ? -25.054 4.598 -15.772 1.00 45.91 193 ARG B C 1
ATOM 2959 O O . ARG B 1 193 ? -24.089 5.364 -15.710 1.00 58.30 193 ARG B O 1
ATOM 2967 N N . VAL B 1 194 ? -25.168 3.670 -16.716 1.00 45.46 194 VAL B N 1
ATOM 2968 C CA . VAL B 1 194 ? -24.188 3.525 -17.779 1.00 46.15 194 VAL B CA 1
ATOM 2969 C C . VAL B 1 194 ? -24.637 4.223 -19.060 1.00 46.98 194 VAL B C 1
ATOM 2970 O O . VAL B 1 194 ? -24.015 4.051 -20.112 1.00 62.19 194 VAL B O 1
ATOM 2974 N N . ARG B 1 195 ? -25.696 5.019 -18.992 1.00 42.40 195 ARG B N 1
ATOM 2975 C CA . ARG B 1 195 ? -26.127 5.799 -20.138 1.00 44.28 195 ARG B CA 1
ATOM 2976 C C . ARG B 1 195 ? -25.505 7.181 -20.054 1.00 42.88 195 ARG B C 1
ATOM 2977 O O . ARG B 1 195 ? -25.814 7.934 -19.118 1.00 42.08 195 ARG B O 1
ATOM 2985 N N . PRO B 1 196 ? -24.622 7.551 -20.979 1.00 48.75 196 PRO B N 1
ATOM 2986 C CA . PRO B 1 196 ? -23.954 8.858 -20.864 1.00 48.67 196 PRO B CA 1
ATOM 2987 C C . PRO B 1 196 ? -24.918 10.019 -20.719 1.00 48.01 196 PRO B C 1
ATOM 2988 O O . PRO B 1 196 ? -24.665 10.949 -19.938 1.00 45.52 196 PRO B O 1
ATOM 2992 N N . ALA B 1 197 ? -26.038 9.976 -21.446 1.00 47.83 197 ALA B N 1
ATOM 2993 C CA . ALA B 1 197 ? -26.991 11.075 -21.390 1.00 40.99 197 ALA B CA 1
ATOM 2994 C C . ALA B 1 197 ? -27.665 11.151 -20.028 1.00 39.52 197 ALA B C 1
ATOM 2995 O O . ALA B 1 197 ? -28.027 12.244 -19.577 1.00 42.61 197 ALA B O 1
ATOM 2997 N N . TYR B 1 198 ? -27.823 10.009 -19.354 1.00 31.64 198 TYR B N 1
ATOM 2998 C CA . TYR B 1 198 ? -28.348 10.009 -17.995 1.00 33.52 198 TYR B CA 1
ATOM 2999 C C . TYR B 1 198 ? -27.308 10.539 -17.018 1.00 38.72 198 TYR B C 1
ATOM 3000 O O . TYR B 1 198 ? -27.623 11.370 -16.156 1.00 33.33 198 TYR B O 1
ATOM 3009 N N . GLN B 1 199 ? -26.055 10.080 -17.157 1.00 42.46 199 GLN B N 1
ATOM 3010 C CA . GLN B 1 199 ? -24.960 10.634 -16.370 1.00 38.46 199 GLN B CA 1
ATOM 3011 C C . GLN B 1 199 ? -24.874 12.135 -16.560 1.00 37.56 199 GLN B C 1
ATOM 3012 O O . GLN B 1 199 ? -24.688 12.884 -15.594 1.00 39.11 199 GLN B O 1
ATOM 3018 N N . ARG B 1 200 ? -25.018 12.593 -17.805 1.00 37.94 200 ARG B N 1
ATOM 3019 C CA . ARG B 1 200 ? -24.875 14.014 -18.099 1.00 43.53 200 ARG B CA 1
ATOM 3020 C C . ARG B 1 200 ? -26.077 14.812 -17.598 1.00 37.05 200 ARG B C 1
ATOM 3021 O O . ARG B 1 200 ? -25.917 15.850 -16.946 1.00 38.13 200 ARG B O 1
ATOM 3029 N N . GLY B 1 201 ? -27.288 14.338 -17.889 1.00 38.17 201 GLY B N 1
ATOM 3030 C CA . GLY B 1 201 ? -28.497 15.101 -17.639 1.00 35.41 201 GLY B CA 1
ATOM 3031 C C . GLY B 1 201 ? -29.184 14.885 -16.303 1.00 37.98 201 GLY B C 1
ATOM 3032 O O . GLY B 1 201 ? -29.989 15.725 -15.883 1.00 35.73 201 GLY B O 1
ATOM 3033 N N . VAL B 1 202 ? -28.896 13.777 -15.624 1.00 36.29 202 VAL B N 1
ATOM 3034 C CA . VAL B 1 202 ? -29.583 13.412 -14.389 1.00 42.70 202 VAL B CA 1
ATOM 3035 C C . VAL B 1 202 ? -28.646 13.475 -13.185 1.00 41.82 202 VAL B C 1
ATOM 3036 O O . VAL B 1 202 ? -28.973 14.086 -12.167 1.00 37.21 202 VAL B O 1
ATOM 3040 N N . MET B 1 203 ? -27.465 12.863 -13.294 1.00 45.66 203 MET B N 1
ATOM 3041 C CA . MET B 1 203 ? -26.617 12.600 -12.132 1.00 44.56 203 MET B CA 1
ATOM 3042 C C . MET B 1 203 ? -25.757 13.817 -11.766 1.00 36.44 203 MET B C 1
ATOM 3043 O O . MET B 1 203 ? -24.534 13.759 -11.688 1.00 41.64 203 MET B O 1
ATOM 3048 N N . THR B 1 204 ? -26.426 14.935 -11.516 1.00 38.94 204 THR B N 1
ATOM 3049 C CA . THR B 1 204 ? -25.788 16.101 -10.925 1.00 38.10 204 THR B CA 1
ATOM 3050 C C . THR B 1 204 ? -25.803 15.964 -9.407 1.00 39.57 204 THR B C 1
ATOM 3051 O O . THR B 1 204 ? -26.194 14.932 -8.853 1.00 45.09 204 THR B O 1
ATOM 3055 N N . ALA B 1 205 ? -25.384 17.021 -8.718 1.00 40.50 205 ALA B N 1
ATOM 3056 C CA . ALA B 1 205 ? -25.378 17.015 -7.259 1.00 48.60 205 ALA B CA 1
ATOM 3057 C C . ALA B 1 205 ? -26.801 16.957 -6.714 1.00 45.41 205 ALA B C 1
ATOM 3058 O O . ALA B 1 205 ? -27.696 17.675 -7.176 1.00 40.36 205 ALA B O 1
ATOM 3060 N N . LEU B 1 206 ? -27.000 16.102 -5.711 1.00 35.43 206 LEU B N 1
ATOM 3061 C CA . LEU B 1 206 ? -28.311 15.927 -5.092 1.00 35.19 206 LEU B CA 1
ATOM 3062 C C . LEU B 1 206 ? -28.528 17.012 -4.035 1.00 36.34 206 LEU B C 1
ATOM 3063 O O . LEU B 1 206 ? -28.513 16.773 -2.826 1.00 42.56 206 LEU B O 1
ATOM 3068 N N . THR B 1 207 ? -28.724 18.234 -4.520 1.00 36.67 207 THR B N 1
ATOM 3069 C CA . THR B 1 207 ? -29.051 19.346 -3.645 1.00 33.94 207 THR B CA 1
ATOM 3070 C C . THR B 1 207 ? -30.477 19.829 -3.914 1.00 54.16 207 THR B C 1
ATOM 3071 O O . THR B 1 207 ? -30.932 20.830 -3.335 1.00 50.71 207 THR B O 1
ATOM 3076 N N . MET C 1 1 ? -35.709 -12.758 -17.093 1.00 66.56 1 MET C N 1
ATOM 3077 C CA . MET C 1 1 ? -35.871 -12.869 -15.644 1.00 73.95 1 MET C CA 1
ATOM 3078 C C . MET C 1 1 ? -34.655 -13.343 -14.814 1.00 70.16 1 MET C C 1
ATOM 3079 O O . MET C 1 1 ? -34.624 -13.035 -13.613 1.00 77.15 1 MET C O 1
ATOM 3084 N N . PRO C 1 2 ? -33.680 -14.084 -15.378 1.00 83.69 2 PRO C N 1
ATOM 3085 C CA . PRO C 1 2 ? -32.474 -14.397 -14.587 1.00 79.27 2 PRO C CA 1
ATOM 3086 C C . PRO C 1 2 ? -31.710 -13.147 -14.169 1.00 73.24 2 PRO C C 1
ATOM 3087 O O . PRO C 1 2 ? -31.778 -12.095 -14.811 1.00 72.43 2 PRO C O 1
ATOM 3091 N N . ALA C 1 3 ? -30.961 -13.288 -13.076 1.00 69.92 3 ALA C N 1
ATOM 3092 C CA . ALA C 1 3 ? -30.130 -12.204 -12.573 1.00 64.26 3 ALA C CA 1
ATOM 3093 C C . ALA C 1 3 ? -28.934 -11.896 -13.472 1.00 64.08 3 ALA C C 1
ATOM 3094 O O . ALA C 1 3 ? -28.328 -10.829 -13.313 1.00 56.90 3 ALA C O 1
ATOM 3096 N N . ILE C 1 4 ? -28.583 -12.781 -14.408 1.00 55.44 4 ILE C N 1
ATOM 3097 C CA . ILE C 1 4 ? -27.453 -12.566 -15.311 1.00 43.83 4 ILE C CA 1
ATOM 3098 C C . ILE C 1 4 ? -27.997 -12.370 -16.714 1.00 40.42 4 ILE C C 1
ATOM 3099 O O . ILE C 1 4 ? -28.726 -13.223 -17.229 1.00 46.14 4 ILE C O 1
ATOM 3104 N N . THR C 1 5 ? -27.641 -11.246 -17.329 1.00 40.95 5 THR C N 1
ATOM 3105 C CA . THR C 1 5 ? -28.019 -10.912 -18.697 1.00 45.65 5 THR C CA 1
ATOM 3106 C C . THR C 1 5 ? -26.759 -10.581 -19.480 1.00 42.93 5 THR C C 1
ATOM 3107 O O . THR C 1 5 ? -25.868 -9.905 -18.963 1.00 43.79 5 THR C O 1
ATOM 3111 N N . ILE C 1 6 ? -26.678 -11.057 -20.720 1.00 33.58 6 ILE C N 1
ATOM 3112 C CA . ILE C 1 6 ? -25.547 -10.782 -21.601 1.00 34.14 6 ILE C CA 1
ATOM 3113 C C . ILE C 1 6 ? -26.076 -10.128 -22.867 1.00 38.54 6 ILE C C 1
ATOM 3114 O O . ILE C 1 6 ? -26.806 -10.764 -23.638 1.00 38.77 6 ILE C O 1
ATOM 3119 N N . TRP C 1 7 ? -25.670 -8.885 -23.102 1.00 34.38 7 TRP C N 1
ATOM 3120 C CA . TRP C 1 7 ? -26.048 -8.144 -24.293 1.00 34.69 7 TRP C CA 1
ATOM 3121 C C . TRP C 1 7 ? -24.975 -8.288 -25.358 1.00 41.33 7 TRP C C 1
ATOM 3122 O O . TRP C 1 7 ? -23.779 -8.179 -25.057 1.00 36.28 7 TRP C O 1
ATOM 3133 N N . GLY C 1 8 ? -25.399 -8.523 -26.588 1.00 35.35 8 GLY C N 1
ATOM 3134 C CA . GLY C 1 8 ? -24.495 -8.435 -27.716 1.00 39.83 8 GLY C CA 1
ATOM 3135 C C . GLY C 1 8 ? -24.835 -9.419 -28.814 1.00 44.06 8 GLY C C 1
ATOM 3136 O O . GLY C 1 8 ? -25.430 -10.472 -28.598 1.00 42.64 8 GLY C O 1
ATOM 3137 N N . ARG C 1 9 ? -24.420 -9.064 -30.029 1.00 52.90 9 ARG C N 1
ATOM 3138 C CA . ARG C 1 9 ? -24.612 -9.925 -31.186 1.00 48.93 9 ARG C CA 1
ATOM 3139 C C . ARG C 1 9 ? -23.854 -11.236 -30.998 1.00 49.51 9 ARG C C 1
ATOM 3140 O O . ARG C 1 9 ? -22.655 -11.244 -30.696 1.00 45.10 9 ARG C O 1
ATOM 3142 N N . ARG C 1 10 ? -24.567 -12.349 -31.164 1.00 50.82 10 ARG C N 1
ATOM 3143 C CA . ARG C 1 10 ? -23.977 -13.661 -30.946 1.00 46.52 10 ARG C CA 1
ATOM 3144 C C . ARG C 1 10 ? -22.927 -14.016 -31.986 1.00 43.08 10 ARG C C 1
ATOM 3145 O O . ARG C 1 10 ? -22.147 -14.943 -31.752 1.00 42.89 10 ARG C O 1
ATOM 3153 N N . ASN C 1 11 ? -22.865 -13.297 -33.105 1.00 41.64 11 ASN C N 1
ATOM 3154 C CA . ASN C 1 11 ? -21.837 -13.523 -34.115 1.00 40.42 11 ASN C CA 1
ATOM 3155 C C . ASN C 1 11 ? -20.565 -12.728 -33.846 1.00 39.88 11 ASN C C 1
ATOM 3156 O O . ASN C 1 11 ? -19.735 -12.587 -34.744 1.00 39.74 11 ASN C O 1
ATOM 3161 N N . SER C 1 12 ? -20.418 -12.182 -32.647 1.00 42.15 12 SER C N 1
ATOM 3162 C CA . SER C 1 12 ? -19.205 -11.504 -32.213 1.00 36.98 12 SER C CA 1
ATOM 3163 C C . SER C 1 12 ? -18.370 -12.455 -31.365 1.00 37.79 12 SER C C 1
ATOM 3164 O O . SER C 1 12 ? -18.863 -13.002 -30.370 1.00 33.57 12 SER C O 1
ATOM 3167 N N . SER C 1 13 ? -17.111 -12.656 -31.766 1.00 35.15 13 SER C N 1
ATOM 3168 C CA . SER C 1 13 ? -16.221 -13.521 -30.996 1.00 36.07 13 SER C CA 1
ATOM 3169 C C . SER C 1 13 ? -16.014 -12.995 -29.579 1.00 34.55 13 SER C C 1
ATOM 3170 O O . SER C 1 13 ? -15.787 -13.776 -28.650 1.00 29.49 13 SER C O 1
ATOM 3173 N N . ASN C 1 14 ? -16.083 -11.676 -29.397 1.00 39.59 14 ASN C N 1
ATOM 3174 C CA . ASN C 1 14 ? -16.040 -11.124 -28.048 1.00 34.79 14 ASN C CA 1
ATOM 3175 C C . ASN C 1 14 ? -17.283 -11.505 -27.248 1.00 35.17 14 ASN C C 1
ATOM 3176 O O . ASN C 1 14 ? -17.192 -11.775 -26.041 1.00 34.67 14 ASN C O 1
ATOM 3181 N N . VAL C 1 15 ? -18.452 -11.542 -27.894 1.00 29.05 15 VAL C N 1
ATOM 3182 C CA . VAL C 1 15 ? -19.642 -12.007 -27.187 1.00 32.57 15 VAL C CA 1
ATOM 3183 C C . VAL C 1 15 ? -19.569 -13.516 -26.980 1.00 34.66 15 VAL C C 1
ATOM 3184 O O . VAL C 1 15 ? -20.004 -14.040 -25.943 1.00 28.79 15 VAL C O 1
ATOM 3188 N N . ARG C 1 16 ? -18.996 -14.233 -27.955 1.00 34.21 16 ARG C N 1
ATOM 3189 C CA . ARG C 1 16 ? -18.770 -15.667 -27.795 1.00 30.30 16 ARG C CA 1
ATOM 3190 C C . ARG C 1 16 ? -18.015 -15.963 -26.512 1.00 27.69 16 ARG C C 1
ATOM 3191 O O . ARG C 1 16 ? -18.381 -16.878 -25.766 1.00 28.90 16 ARG C O 1
ATOM 3199 N N . LYS C 1 17 ? -16.964 -15.187 -26.235 1.00 23.98 17 LYS C N 1
ATOM 3200 C CA . LYS C 1 17 ? -16.229 -15.349 -24.986 1.00 25.07 17 LYS C CA 1
ATOM 3201 C C . LYS C 1 17 ? -17.179 -15.402 -23.800 1.00 27.24 17 LYS C C 1
ATOM 3202 O O . LYS C 1 17 ? -17.182 -16.361 -23.021 1.00 27.52 17 LYS C O 1
ATOM 3208 N N . ALA C 1 18 ? -18.040 -14.396 -23.685 1.00 34.19 18 ALA C N 1
ATOM 3209 C CA . ALA C 1 18 ? -18.914 -14.319 -22.524 1.00 31.14 18 ALA C CA 1
ATOM 3210 C C . ALA C 1 18 ? -19.931 -15.454 -22.522 1.00 33.07 18 ALA C C 1
ATOM 3211 O O . ALA C 1 18 ? -20.223 -16.032 -21.467 1.00 31.64 18 ALA C O 1
ATOM 3213 N N . LEU C 1 19 ? -20.481 -15.787 -23.693 1.00 34.28 19 LEU C N 1
ATOM 3214 C CA . LEU C 1 19 ? -21.483 -16.847 -23.752 1.00 33.32 19 LEU C CA 1
ATOM 3215 C C . LEU C 1 19 ? -20.871 -18.191 -23.396 1.00 35.16 19 LEU C C 1
ATOM 3216 O O . LEU C 1 19 ? -21.482 -18.992 -22.678 1.00 37.13 19 LEU C O 1
ATOM 3221 N N . TRP C 1 20 ? -19.651 -18.444 -23.868 1.00 30.02 20 TRP C N 1
ATOM 3222 C CA . TRP C 1 20 ? -19.035 -19.739 -23.630 1.00 30.85 20 TRP C CA 1
ATOM 3223 C C . TRP C 1 20 ? -18.730 -19.915 -22.152 1.00 31.50 20 TRP C C 1
ATOM 3224 O O . TRP C 1 20 ? -19.040 -20.959 -21.560 1.00 27.96 20 TRP C O 1
ATOM 3235 N N . CYS C 1 21 ? -18.136 -18.891 -21.537 1.00 25.21 21 CYS C N 1
ATOM 3236 C CA . CYS C 1 21 ? -17.822 -18.954 -20.118 1.00 26.32 21 CYS C CA 1
ATOM 3237 C C . CYS C 1 21 ? -19.087 -19.103 -19.281 1.00 31.46 21 CYS C C 1
ATOM 3238 O O . CYS C 1 21 ? -19.088 -19.829 -18.277 1.00 24.81 21 CYS C O 1
ATOM 3241 N N . ALA C 1 22 ? -20.178 -18.445 -19.696 1.00 29.92 22 ALA C N 1
ATOM 3242 C CA . ALA C 1 22 ? -21.461 -18.613 -19.017 1.00 33.75 22 ALA C CA 1
ATOM 3243 C C . ALA C 1 22 ? -21.956 -20.049 -19.135 1.00 34.63 22 ALA C C 1
ATOM 3244 O O . ALA C 1 22 ? -22.415 -20.647 -18.153 1.00 31.76 22 ALA C O 1
ATOM 3246 N N . GLU C 1 23 ? -21.873 -20.614 -20.340 1.00 32.08 23 GLU C N 1
ATOM 3247 C CA . GLU C 1 23 ? -22.225 -22.016 -20.535 1.00 31.94 23 GLU C CA 1
ATOM 3248 C C . GLU C 1 23 ? -21.350 -22.927 -19.681 1.00 30.84 23 GLU C C 1
ATOM 3249 O O . GLU C 1 23 ? -21.850 -23.855 -19.041 1.00 36.41 23 GLU C O 1
ATOM 3255 N N . GLU C 1 24 ? -20.034 -22.683 -19.666 1.00 32.67 24 GLU C N 1
ATOM 3256 C CA . GLU C 1 24 ? -19.150 -23.443 -18.782 1.00 32.34 24 GLU C CA 1
ATOM 3257 C C . GLU C 1 24 ? -19.613 -23.356 -17.338 1.00 32.49 24 GLU C C 1
ATOM 3258 O O . GLU C 1 24 ? -19.666 -24.366 -16.625 1.00 35.36 24 GLU C O 1
ATOM 3264 N N . ALA C 1 25 ? -19.949 -22.147 -16.892 1.00 33.79 25 ALA C N 1
ATOM 3265 C CA . ALA C 1 25 ? -20.315 -21.941 -15.501 1.00 33.75 25 ALA C CA 1
ATOM 3266 C C . ALA C 1 25 ? -21.553 -22.741 -15.125 1.00 45.19 25 ALA C C 1
ATOM 3267 O O . ALA C 1 25 ? -21.673 -23.198 -13.981 1.00 46.99 25 ALA C O 1
ATOM 3269 N N . GLY C 1 26 ? -22.468 -22.943 -16.075 1.00 38.07 26 GLY C N 1
ATOM 3270 C CA . GLY C 1 26 ? -23.777 -23.472 -15.776 1.00 32.09 26 GLY C CA 1
ATOM 3271 C C . GLY C 1 26 ? -24.767 -22.471 -15.214 1.00 36.59 26 GLY C C 1
ATOM 3272 O O . GLY C 1 26 ? -25.856 -22.882 -14.801 1.00 42.53 26 GLY C O 1
ATOM 3273 N N . VAL C 1 27 ? -24.440 -21.171 -15.179 1.00 44.36 27 VAL C N 1
ATOM 3274 C CA . VAL C 1 27 ? -25.381 -20.194 -14.609 1.00 38.64 27 VAL C CA 1
ATOM 3275 C C . VAL C 1 27 ? -26.601 -20.039 -15.514 1.00 43.20 27 VAL C C 1
ATOM 3276 O O . VAL C 1 27 ? -26.567 -20.303 -16.727 1.00 42.63 27 VAL C O 1
ATOM 3280 N N . ALA C 1 28 ? -27.705 -19.613 -14.900 1.00 41.58 28 ALA C N 1
ATOM 3281 C CA . ALA C 1 28 ? -28.869 -19.155 -15.645 1.00 45.93 28 ALA C CA 1
ATOM 3282 C C . ALA C 1 28 ? -28.612 -17.752 -16.193 1.00 43.33 28 ALA C C 1
ATOM 3283 O O . ALA C 1 28 ? -28.189 -16.856 -15.455 1.00 44.23 28 ALA C O 1
ATOM 3285 N N . TYR C 1 29 ? -28.859 -17.554 -17.483 1.00 38.26 29 TYR C N 1
ATOM 3286 C CA . TYR C 1 29 ? -28.578 -16.255 -18.073 1.00 41.09 29 TYR C CA 1
ATOM 3287 C C . TYR C 1 29 ? -29.441 -16.069 -19.310 1.00 42.34 29 TYR C C 1
ATOM 3288 O O . TYR C 1 29 ? -29.937 -17.035 -19.894 1.00 41.37 29 TYR C O 1
ATOM 3297 N N . THR C 1 30 ? -29.598 -14.808 -19.710 1.00 48.90 30 THR C N 1
ATOM 3298 C CA . THR C 1 30 ? -30.326 -14.431 -20.917 1.00 54.78 30 THR C CA 1
ATOM 3299 C C . THR C 1 30 ? -29.393 -13.732 -21.899 1.00 45.67 30 THR C C 1
ATOM 3300 O O . THR C 1 30 ? -28.627 -12.845 -21.515 1.00 44.71 30 THR C O 1
ATOM 3304 N N . SER C 1 31 ? -29.473 -14.108 -23.170 1.00 49.21 31 SER C N 1
ATOM 3305 C CA . SER C 1 31 ? -28.691 -13.469 -24.222 1.00 50.38 31 SER C CA 1
ATOM 3306 C C . SER C 1 31 ? -29.593 -12.547 -25.031 1.00 55.46 31 SER C C 1
ATOM 3307 O O . SER C 1 31 ? -30.545 -13.009 -25.671 1.00 59.69 31 SER C O 1
ATOM 3310 N N . ILE C 1 32 ? -29.284 -11.255 -25.010 1.00 57.65 32 ILE C N 1
ATOM 3311 C CA . ILE C 1 32 ? -30.065 -10.230 -25.692 1.00 56.62 32 ILE C CA 1
ATOM 3312 C C . ILE C 1 32 ? -29.223 -9.693 -26.842 1.00 62.96 32 ILE C C 1
ATOM 3313 O O . ILE C 1 32 ? -28.197 -9.043 -26.615 1.00 61.49 32 ILE C O 1
ATOM 3318 N N . GLU C 1 33 ? -29.648 -9.954 -28.078 1.00 70.10 33 GLU C N 1
ATOM 3319 C CA . GLU C 1 33 ? -28.894 -9.532 -29.263 1.00 76.98 33 GLU C CA 1
ATOM 3320 C C . GLU C 1 33 ? -29.261 -8.105 -29.655 1.00 86.51 33 GLU C C 1
ATOM 3321 O O . GLU C 1 33 ? -30.014 -7.873 -30.605 1.00 90.20 33 GLU C O 1
ATOM 3327 N N . VAL C 1 34 ? -28.746 -7.139 -28.888 1.00 86.54 34 VAL C N 1
ATOM 3328 C CA . VAL C 1 34 ? -28.764 -5.710 -29.206 1.00 90.36 34 VAL C CA 1
ATOM 3329 C C . VAL C 1 34 ? -27.471 -5.101 -28.674 1.00 89.76 34 VAL C C 1
ATOM 3330 O O . VAL C 1 34 ? -26.465 -5.795 -28.511 1.00 90.51 34 VAL C O 1
ATOM 3334 N N . GLY C 1 35 ? -27.453 -3.782 -28.501 1.00 98.02 35 GLY C N 1
ATOM 3335 C CA . GLY C 1 35 ? -26.314 -3.125 -27.873 1.00 93.60 35 GLY C CA 1
ATOM 3336 C C . GLY C 1 35 ? -26.563 -2.524 -26.493 1.00 91.17 35 GLY C C 1
ATOM 3337 O O . GLY C 1 35 ? -27.454 -1.687 -26.305 1.00 96.98 35 GLY C O 1
ATOM 3338 N N . GLY C 1 36 ? -25.769 -2.946 -25.506 1.00 89.00 36 GLY C N 1
ATOM 3339 C CA . GLY C 1 36 ? -25.862 -2.437 -24.145 1.00 89.47 36 GLY C CA 1
ATOM 3340 C C . GLY C 1 36 ? -25.123 -1.137 -23.889 1.00 93.55 36 GLY C C 1
ATOM 3341 O O . GLY C 1 36 ? -25.735 -0.140 -23.494 1.00 95.43 36 GLY C O 1
ATOM 3342 N N . ALA C 1 37 ? -23.799 -1.125 -24.083 1.00 98.24 37 ALA C N 1
ATOM 3343 C CA . ALA C 1 37 ? -23.000 0.087 -23.863 1.00 95.86 37 ALA C CA 1
ATOM 3344 C C . ALA C 1 37 ? -22.024 0.240 -25.027 1.00 99.70 37 ALA C C 1
ATOM 3345 O O . ALA C 1 37 ? -20.884 -0.222 -24.948 1.00 94.48 37 ALA C O 1
ATOM 3347 N N . PHE C 1 38 ? -22.478 0.904 -26.091 1.00 101.11 38 PHE C N 1
ATOM 3348 C CA . PHE C 1 38 ? -21.635 1.311 -27.209 1.00 101.36 38 PHE C CA 1
ATOM 3349 C C . PHE C 1 38 ? -22.472 2.079 -28.220 1.00 98.89 38 PHE C C 1
ATOM 3350 O O . PHE C 1 38 ? -22.131 3.206 -28.581 1.00 100.95 38 PHE C O 1
ATOM 3352 N N . VAL C 1 54 ? -18.668 -6.194 -32.081 1.00 58.63 54 VAL C N 1
ATOM 3353 C CA . VAL C 1 54 ? -19.420 -5.599 -30.981 1.00 60.52 54 VAL C CA 1
ATOM 3354 C C . VAL C 1 54 ? -18.858 -6.075 -29.649 1.00 59.42 54 VAL C C 1
ATOM 3355 O O . VAL C 1 54 ? -18.351 -7.193 -29.525 1.00 56.07 54 VAL C O 1
ATOM 3359 N N . VAL C 1 55 ? -18.939 -5.205 -28.650 1.00 68.08 55 VAL C N 1
ATOM 3360 C CA . VAL C 1 55 ? -18.474 -5.518 -27.304 1.00 58.13 55 VAL C CA 1
ATOM 3361 C C . VAL C 1 55 ? -19.672 -5.954 -26.467 1.00 52.03 55 VAL C C 1
ATOM 3362 O O . VAL C 1 55 ? -20.673 -5.224 -26.388 1.00 50.47 55 VAL C O 1
ATOM 3366 N N . PRO C 1 56 ? -19.622 -7.125 -25.836 1.00 49.40 56 PRO C N 1
ATOM 3367 C CA . PRO C 1 56 ? -20.748 -7.552 -25.009 1.00 46.11 56 PRO C CA 1
ATOM 3368 C C . PRO C 1 56 ? -20.839 -6.724 -23.742 1.00 44.25 56 PRO C C 1
ATOM 3369 O O . PRO C 1 56 ? -19.854 -6.145 -23.274 1.00 39.22 56 PRO C O 1
ATOM 3373 N N . THR C 1 57 ? -22.046 -6.667 -23.190 1.00 46.48 57 THR C N 1
ATOM 3374 C CA . THR C 1 57 ? -22.266 -6.115 -21.861 1.00 43.35 57 THR C CA 1
ATOM 3375 C C . THR C 1 57 ? -22.862 -7.225 -21.011 1.00 38.43 57 THR C C 1
ATOM 3376 O O . THR C 1 57 ? -23.749 -7.952 -21.473 1.00 36.99 57 THR C O 1
ATOM 3380 N N . LEU C 1 58 ? -22.350 -7.387 -19.792 1.00 32.19 58 LEU C N 1
ATOM 3381 C CA . LEU C 1 58 ? -22.895 -8.345 -18.844 1.00 31.13 58 LEU C CA 1
ATOM 3382 C C . LEU C 1 58 ? -23.419 -7.603 -17.635 1.00 39.59 58 LEU C C 1
ATOM 3383 O O . LEU C 1 58 ? -22.732 -6.730 -17.098 1.00 45.40 58 LEU C O 1
ATOM 3388 N N . GLN C 1 59 ? -24.615 -7.968 -17.189 1.00 41.10 59 GLN C N 1
ATOM 3389 C CA . GLN C 1 59 ? -25.131 -7.470 -15.928 1.00 38.14 59 GLN C CA 1
ATOM 3390 C C . GLN C 1 59 ? -25.410 -8.635 -14.994 1.00 36.64 59 GLN C C 1
ATOM 3391 O O . GLN C 1 59 ? -25.936 -9.668 -15.411 1.00 39.90 59 GLN C O 1
ATOM 3397 N N . ASP C 1 60 ? -25.040 -8.461 -13.729 1.00 37.74 60 ASP C N 1
ATOM 3398 C CA . ASP C 1 60 ? -25.370 -9.403 -12.664 1.00 42.41 60 ASP C CA 1
ATOM 3399 C C . ASP C 1 60 ? -25.792 -8.544 -11.476 1.00 47.40 60 ASP C C 1
ATOM 3400 O O . ASP C 1 60 ? -24.940 -7.979 -10.778 1.00 43.72 60 ASP C O 1
ATOM 3405 N N . GLY C 1 61 ? -27.105 -8.447 -11.255 1.00 46.03 61 GLY C N 1
ATOM 3406 C CA . GLY C 1 61 ? -27.653 -7.495 -10.310 1.00 41.82 61 GLY C CA 1
ATOM 3407 C C . GLY C 1 61 ? -27.221 -6.075 -10.617 1.00 45.87 61 GLY C C 1
ATOM 3408 O O . GLY C 1 61 ? -27.468 -5.559 -11.711 1.00 51.25 61 GLY C O 1
ATOM 3409 N N . ALA C 1 62 ? -26.557 -5.433 -9.665 1.00 45.20 62 ALA C N 1
ATOM 3410 C CA . ALA C 1 62 ? -26.074 -4.075 -9.853 1.00 43.40 62 ALA C CA 1
ATOM 3411 C C . ALA C 1 62 ? -24.720 -4.022 -10.536 1.00 47.87 62 ALA C C 1
ATOM 3412 O O . ALA C 1 62 ? -24.215 -2.922 -10.791 1.00 52.76 62 ALA C O 1
ATOM 3414 N N . LEU C 1 63 ? -24.111 -5.165 -10.834 1.00 42.78 63 LEU C N 1
ATOM 3415 C CA . LEU C 1 63 ? -22.849 -5.166 -11.560 1.00 45.36 63 LEU C CA 1
ATOM 3416 C C . LEU C 1 63 ? -23.124 -5.098 -13.055 1.00 39.96 63 LEU C C 1
ATOM 3417 O O . LEU C 1 63 ? -23.917 -5.883 -13.579 1.00 38.20 63 LEU C O 1
ATOM 3422 N N . VAL C 1 64 ? -22.480 -4.148 -13.732 1.00 43.62 64 VAL C N 1
ATOM 3423 C CA . VAL C 1 64 ? -22.600 -3.981 -15.179 1.00 43.25 64 VAL C CA 1
ATOM 3424 C C . VAL C 1 64 ? -21.192 -3.896 -15.756 1.00 49.58 64 VAL C C 1
ATOM 3425 O O . VAL C 1 64 ? -20.405 -3.033 -15.357 1.00 54.87 64 VAL C O 1
ATOM 3429 N N . LEU C 1 65 ? -20.890 -4.774 -16.715 1.00 55.53 65 LEU C N 1
ATOM 3430 C CA . LEU C 1 65 ? -19.537 -5.074 -17.178 1.00 45.91 65 LEU C CA 1
ATOM 3431 C C . LEU C 1 65 ? -19.504 -5.034 -18.699 1.00 45.20 65 LEU C C 1
ATOM 3432 O O . LEU C 1 65 ? -20.414 -5.555 -19.342 1.00 44.49 65 LEU C O 1
ATOM 3437 N N . TRP C 1 66 ? -18.463 -4.442 -19.285 1.00 45.48 66 TRP C N 1
ATOM 3438 C CA . TRP C 1 66 ? -18.457 -4.250 -20.743 1.00 45.16 66 TRP C CA 1
ATOM 3439 C C . TRP C 1 66 ? -17.076 -4.480 -21.358 1.00 48.18 66 TRP C C 1
ATOM 3440 O O . TRP C 1 66 ? -16.657 -3.764 -22.277 1.00 51.58 66 TRP C O 1
ATOM 3451 N N . GLU C 1 67 ? -16.349 -5.479 -20.876 1.00 36.66 67 GLU C N 1
ATOM 3452 C CA . GLU C 1 67 ? -15.132 -5.924 -21.545 1.00 35.36 67 GLU C CA 1
ATOM 3453 C C . GLU C 1 67 ? -15.139 -7.440 -21.524 1.00 31.83 67 GLU C C 1
ATOM 3454 O O . GLU C 1 67 ? -15.255 -8.034 -20.447 1.00 35.93 67 GLU C O 1
ATOM 3460 N N . SER C 1 68 ? -15.006 -8.066 -22.696 1.00 27.10 68 SER C N 1
ATOM 3461 C CA . SER C 1 68 ? -15.223 -9.509 -22.774 1.00 28.44 68 SER C CA 1
ATOM 3462 C C . SER C 1 68 ? -14.294 -10.269 -21.827 1.00 28.49 68 SER C C 1
ATOM 3463 O O . SER C 1 68 ? -14.748 -11.128 -21.053 1.00 26.86 68 SER C O 1
ATOM 3466 N N . ASN C 1 69 ? -12.995 -9.933 -21.837 1.00 28.93 69 ASN C N 1
ATOM 3467 C CA . ASN C 1 69 ? -12.043 -10.653 -20.990 1.00 34.23 69 ASN C CA 1
ATOM 3468 C C . ASN C 1 69 ? -12.323 -10.435 -19.503 1.00 31.61 69 ASN C C 1
ATOM 3469 O O . ASN C 1 69 ? -12.215 -11.375 -18.704 1.00 34.58 69 ASN C O 1
ATOM 3474 N N . ALA C 1 70 ? -12.670 -9.209 -19.104 1.00 32.89 70 ALA C N 1
ATOM 3475 C CA . ALA C 1 70 ? -13.007 -8.983 -17.700 1.00 35.69 70 ALA C CA 1
ATOM 3476 C C . ALA C 1 70 ? -14.292 -9.715 -17.329 1.00 31.30 70 ALA C C 1
ATOM 3477 O O . ALA C 1 70 ? -14.392 -10.295 -16.238 1.00 28.27 70 ALA C O 1
ATOM 3479 N N . ILE C 1 71 ? -15.272 -9.715 -18.243 1.00 31.71 71 ILE C N 1
ATOM 3480 C CA . ILE C 1 71 ? -16.496 -10.497 -18.068 1.00 31.26 71 ILE C CA 1
ATOM 3481 C C . ILE C 1 71 ? -16.158 -11.963 -17.812 1.00 30.20 71 ILE C C 1
ATOM 3482 O O . ILE C 1 71 ? -16.699 -12.598 -16.899 1.00 29.13 71 ILE C O 1
ATOM 3487 N N . VAL C 1 72 ? -15.251 -12.521 -18.615 1.00 31.55 72 VAL C N 1
ATOM 3488 C CA . VAL C 1 72 ? -14.881 -13.927 -18.461 1.00 30.71 72 VAL C CA 1
ATOM 3489 C C . VAL C 1 72 ? -14.193 -14.153 -17.119 1.00 27.52 72 VAL C C 1
ATOM 3490 O O . VAL C 1 72 ? -14.495 -15.112 -16.394 1.00 25.16 72 VAL C O 1
ATOM 3494 N N . ARG C 1 73 ? -13.256 -13.266 -16.769 1.00 28.71 73 ARG C N 1
ATOM 3495 C CA . ARG C 1 73 ? -12.568 -13.381 -15.487 1.00 32.35 73 ARG C CA 1
ATOM 3496 C C . ARG C 1 73 ? -13.556 -13.303 -14.328 1.00 27.60 73 ARG C C 1
ATOM 3497 O O . ARG C 1 73 ? -13.432 -14.045 -13.344 1.00 25.36 73 ARG C O 1
ATOM 3505 N N . TYR C 1 74 ? -14.561 -12.432 -14.440 1.00 25.48 74 TYR C N 1
ATOM 3506 C CA . TYR C 1 74 ? -15.574 -12.343 -13.393 1.00 25.45 74 TYR C CA 1
ATOM 3507 C C . TYR C 1 74 ? -16.391 -13.631 -13.287 1.00 26.27 74 TYR C C 1
ATOM 3508 O O . TYR C 1 74 ? -16.545 -14.191 -12.197 1.00 27.49 74 TYR C O 1
ATOM 3517 N N . LEU C 1 75 ? -16.937 -14.108 -14.413 1.00 26.11 75 LEU C N 1
ATOM 3518 C CA . LEU C 1 75 ? -17.792 -15.293 -14.375 1.00 33.90 75 LEU C CA 1
ATOM 3519 C C . LEU C 1 75 ? -17.028 -16.508 -13.875 1.00 36.38 75 LEU C C 1
ATOM 3520 O O . LEU C 1 75 ? -17.551 -17.293 -13.070 1.00 34.44 75 LEU C O 1
ATOM 3525 N N . ALA C 1 76 ? -15.783 -16.672 -14.327 1.00 33.66 76 ALA C N 1
ATOM 3526 C CA . ALA C 1 76 ? -14.978 -17.786 -13.845 1.00 31.13 76 ALA C CA 1
ATOM 3527 C C . ALA C 1 76 ? -14.796 -17.710 -12.335 1.00 28.61 76 ALA C C 1
ATOM 3528 O O . ALA C 1 76 ? -15.114 -18.659 -11.613 1.00 32.01 76 ALA C O 1
ATOM 3530 N N . ALA C 1 77 ? -14.329 -16.562 -11.835 1.00 33.57 77 ALA C N 1
ATOM 3531 C CA . ALA C 1 77 ? -14.027 -16.448 -10.411 1.00 36.47 77 ALA C CA 1
ATOM 3532 C C . ALA C 1 77 ? -15.290 -16.506 -9.560 1.00 30.86 77 ALA C C 1
ATOM 3533 O O . ALA C 1 77 ? -15.287 -17.120 -8.490 1.00 32.84 77 ALA C O 1
ATOM 3535 N N . GLN C 1 78 ? -16.379 -15.879 -10.009 1.00 30.50 78 GLN C N 1
ATOM 3536 C CA . GLN C 1 78 ? -17.606 -15.896 -9.218 1.00 30.66 78 GLN C CA 1
ATOM 3537 C C . GLN C 1 78 ? -18.286 -17.259 -9.251 1.00 32.56 78 GLN C C 1
ATOM 3538 O O . GLN C 1 78 ? -18.800 -17.720 -8.227 1.00 34.89 78 GLN C O 1
ATOM 3544 N N . TYR C 1 79 ? -18.298 -17.925 -10.411 1.00 37.38 79 TYR C N 1
ATOM 3545 C CA . TYR C 1 79 ? -19.198 -19.055 -10.627 1.00 36.82 79 TYR C CA 1
ATOM 3546 C C . TYR C 1 79 ? -18.547 -20.348 -11.117 1.00 41.60 79 TYR C C 1
ATOM 3547 O O . TYR C 1 79 ? -19.176 -21.410 -10.987 1.00 41.09 79 TYR C O 1
ATOM 3556 N N . ALA C 1 80 ? -17.346 -20.314 -11.688 1.00 34.11 80 ALA C N 1
ATOM 3557 C CA . ALA C 1 80 ? -16.703 -21.519 -12.218 1.00 33.87 80 ALA C CA 1
ATOM 3558 C C . ALA C 1 80 ? -15.261 -21.582 -11.732 1.00 36.46 80 ALA C C 1
ATOM 3559 O O . ALA C 1 80 ? -14.315 -21.595 -12.526 1.00 37.63 80 ALA C O 1
ATOM 3561 N N . PRO C 1 81 ? -15.061 -21.647 -10.413 1.00 44.29 81 PRO C N 1
ATOM 3562 C CA . PRO C 1 81 ? -13.719 -21.415 -9.854 1.00 39.98 81 PRO C CA 1
ATOM 3563 C C . PRO C 1 81 ? -12.668 -22.382 -10.354 1.00 38.24 81 PRO C C 1
ATOM 3564 O O . PRO C 1 81 ? -11.483 -22.031 -10.337 1.00 44.40 81 PRO C O 1
ATOM 3568 N N . ALA C 1 82 ? -13.053 -23.584 -10.797 1.00 35.73 82 ALA C N 1
ATOM 3569 C CA . ALA C 1 82 ? -12.090 -24.466 -11.448 1.00 40.22 82 ALA C CA 1
ATOM 3570 C C . ALA C 1 82 ? -11.416 -23.798 -12.636 1.00 39.68 82 ALA C C 1
ATOM 3571 O O . ALA C 1 82 ? -10.302 -24.186 -13.001 1.00 51.72 82 ALA C O 1
ATOM 3573 N N . LEU C 1 83 ? -12.061 -22.809 -13.246 1.00 36.52 83 LEU C N 1
ATOM 3574 C CA . LEU C 1 83 ? -11.487 -22.074 -14.362 1.00 39.08 83 LEU C CA 1
ATOM 3575 C C . LEU C 1 83 ? -10.747 -20.817 -13.929 1.00 33.59 83 LEU C C 1
ATOM 3576 O O . LEU C 1 83 ? -10.187 -20.124 -14.783 1.00 31.60 83 LEU C O 1
ATOM 3581 N N . TYR C 1 84 ? -10.717 -20.513 -12.632 1.00 34.53 84 TYR C N 1
ATOM 3582 C CA . TYR C 1 84 ? -9.950 -19.393 -12.090 1.00 33.31 84 TYR C CA 1
ATOM 3583 C C . TYR C 1 84 ? -8.854 -19.988 -11.214 1.00 35.49 84 TYR C C 1
ATOM 3584 O O . TYR C 1 84 ? -9.092 -20.309 -10.039 1.00 39.42 84 TYR C O 1
ATOM 3593 N N . PRO C 1 85 ? -7.647 -20.184 -11.750 1.00 40.60 85 PRO C N 1
ATOM 3594 C CA . PRO C 1 85 ? -6.556 -20.743 -10.937 1.00 31.89 85 PRO C CA 1
ATOM 3595 C C . PRO C 1 85 ? -6.321 -19.873 -9.714 1.00 37.42 85 PRO C C 1
ATOM 3596 O O . PRO C 1 85 ? -6.250 -18.644 -9.812 1.00 36.16 85 PRO C O 1
ATOM 3600 N N . GLN C 1 86 ? -6.228 -20.517 -8.550 1.00 42.03 86 GLN C N 1
ATOM 3601 C CA . GLN C 1 86 ? -6.222 -19.745 -7.311 1.00 42.75 86 GLN C CA 1
ATOM 3602 C C . GLN C 1 86 ? -4.903 -19.016 -7.105 1.00 38.45 86 GLN C C 1
ATOM 3603 O O . GLN C 1 86 ? -4.900 -17.893 -6.595 1.00 43.34 86 GLN C O 1
ATOM 3609 N N . ALA C 1 87 ? -3.782 -19.612 -7.518 1.00 35.58 87 ALA C N 1
ATOM 3610 C CA . ALA C 1 87 ? -2.498 -18.972 -7.233 1.00 35.27 87 ALA C CA 1
ATOM 3611 C C . ALA C 1 87 ? -2.120 -17.974 -8.329 1.00 43.95 87 ALA C C 1
ATOM 3612 O O . ALA C 1 87 ? -2.340 -18.238 -9.515 1.00 42.78 87 ALA C O 1
ATOM 3614 N N . PRO C 1 88 ? -1.532 -16.831 -7.961 1.00 40.58 88 PRO C N 1
ATOM 3615 C CA . PRO C 1 88 ? -1.202 -15.818 -8.980 1.00 33.22 88 PRO C CA 1
ATOM 3616 C C . PRO C 1 88 ? -0.227 -16.296 -10.044 1.00 35.46 88 PRO C C 1
ATOM 3617 O O . PRO C 1 88 ? -0.360 -15.903 -11.210 1.00 40.23 88 PRO C O 1
ATOM 3621 N N . ALA C 1 89 ? 0.748 -17.133 -9.689 1.00 34.99 89 ALA C N 1
ATOM 3622 C CA . ALA C 1 89 ? 1.703 -17.585 -10.694 1.00 40.07 89 ALA C CA 1
ATOM 3623 C C . ALA C 1 89 ? 1.045 -18.522 -11.698 1.00 36.91 89 ALA C C 1
ATOM 3624 O O . ALA C 1 89 ? 1.255 -18.386 -12.905 1.00 39.85 89 ALA C O 1
ATOM 3626 N N . GLU C 1 90 ? 0.242 -19.476 -11.228 1.00 40.66 90 GLU C N 1
ATOM 3627 C CA . GLU C 1 90 ? -0.449 -20.349 -12.168 1.00 42.91 90 GLU C CA 1
ATOM 3628 C C . GLU C 1 90 ? -1.525 -19.594 -12.935 1.00 41.62 90 GLU C C 1
ATOM 3629 O O . GLU C 1 90 ? -1.761 -19.885 -14.113 1.00 39.66 90 GLU C O 1
ATOM 3635 N N . ARG C 1 91 ? -2.184 -18.623 -12.294 1.00 36.26 91 ARG C N 1
ATOM 3636 C CA . ARG C 1 91 ? -3.197 -17.847 -12.998 1.00 34.95 91 ARG C CA 1
ATOM 3637 C C . ARG C 1 91 ? -2.586 -17.087 -14.163 1.00 33.86 91 ARG C C 1
ATOM 3638 O O . ARG C 1 91 ? -3.204 -16.967 -15.225 1.00 32.91 91 ARG C O 1
ATOM 3646 N N . ALA C 1 92 ? -1.362 -16.585 -13.987 1.00 34.79 92 ALA C N 1
ATOM 3647 C CA . ALA C 1 92 ? -0.780 -15.688 -14.977 1.00 33.26 92 ALA C CA 1
ATOM 3648 C C . ALA C 1 92 ? -0.450 -16.411 -16.275 1.00 34.17 92 ALA C C 1
ATOM 3649 O O . ALA C 1 92 ? -0.407 -15.776 -17.334 1.00 32.11 92 ALA C O 1
ATOM 3651 N N . LEU C 1 93 ? -0.208 -17.723 -16.210 1.00 33.62 93 LEU C N 1
ATOM 3652 C CA . LEU C 1 93 ? 0.000 -18.512 -17.419 1.00 31.64 93 LEU C CA 1
ATOM 3653 C C . LEU C 1 93 ? -1.119 -18.276 -18.427 1.00 33.09 93 LEU C C 1
ATOM 3654 O O . LEU C 1 93 ? -0.862 -18.037 -19.614 1.00 31.90 93 LEU C O 1
ATOM 3659 N N . GLY C 1 94 ? -2.373 -18.353 -17.966 1.00 26.92 94 GLY C N 1
ATOM 3660 C CA . GLY C 1 94 ? -3.503 -18.075 -18.841 1.00 26.59 94 GLY C CA 1
ATOM 3661 C C . GLY C 1 94 ? -3.737 -16.589 -19.058 1.00 29.18 94 GLY C C 1
ATOM 3662 O O . GLY C 1 94 ? -4.155 -16.171 -20.143 1.00 32.22 94 GLY C O 1
ATOM 3663 N N . ASP C 1 95 ? -3.466 -15.771 -18.035 1.00 33.44 95 ASP C N 1
ATOM 3664 C CA . ASP C 1 95 ? -3.809 -14.351 -18.081 1.00 30.71 95 ASP C CA 1
ATOM 3665 C C . ASP C 1 95 ? -3.105 -13.644 -19.228 1.00 30.27 95 ASP C C 1
ATOM 3666 O O . ASP C 1 95 ? -3.715 -12.844 -19.946 1.00 29.08 95 ASP C O 1
ATOM 3671 N N . ARG C 1 96 ? -1.822 -13.938 -19.422 1.00 32.59 96 ARG C N 1
ATOM 3672 C CA . ARG C 1 96 ? -1.080 -13.307 -20.500 1.00 28.04 96 ARG C CA 1
ATOM 3673 C C . ARG C 1 96 ? -1.683 -13.646 -21.856 1.00 32.72 96 ARG C C 1
ATOM 3674 O O . ARG C 1 96 ? -1.710 -12.801 -22.757 1.00 36.92 96 ARG C O 1
ATOM 3682 N N . TRP C 1 97 ? -2.201 -14.870 -22.015 1.00 31.89 97 TRP C N 1
ATOM 3683 C CA . TRP C 1 97 ? -2.826 -15.235 -23.285 1.00 28.96 97 TRP C CA 1
ATOM 3684 C C . TRP C 1 97 ? -4.142 -14.500 -23.514 1.00 28.28 97 TRP C C 1
ATOM 3685 O O . TRP C 1 97 ? -4.496 -14.232 -24.665 1.00 28.42 97 TRP C O 1
ATOM 3696 N N . MET C 1 98 ? -4.871 -14.154 -22.449 1.00 32.46 98 MET C N 1
ATOM 3697 C CA . MET C 1 98 ? -6.079 -13.343 -22.610 1.00 27.76 98 MET C CA 1
ATOM 3698 C C . MET C 1 98 ? -5.733 -11.944 -23.100 1.00 30.87 98 MET C C 1
ATOM 3699 O O . MET C 1 98 ? -6.295 -11.463 -24.094 1.00 26.15 98 MET C O 1
ATOM 3704 N N . ASP C 1 99 ? -4.799 -11.283 -22.409 1.00 33.12 99 ASP C N 1
ATOM 3705 C CA . ASP C 1 99 ? -4.371 -9.954 -22.812 1.00 34.30 99 ASP C CA 1
ATOM 3706 C C . ASP C 1 99 ? -3.798 -9.971 -24.216 1.00 34.34 99 ASP C C 1
ATOM 3707 O O . ASP C 1 99 ? -4.071 -9.068 -25.019 1.00 29.56 99 ASP C O 1
ATOM 3712 N N . TRP C 1 100 ? -3.011 -11.008 -24.528 1.00 34.47 100 TRP C N 1
ATOM 3713 C CA . TRP C 1 100 ? -2.368 -11.132 -25.831 1.00 31.49 100 TRP C CA 1
ATOM 3714 C C . TRP C 1 100 ? -3.395 -11.217 -26.947 1.00 32.03 100 TRP C C 1
ATOM 3715 O O . TRP C 1 100 ? -3.193 -10.645 -28.028 1.00 27.26 100 TRP C O 1
ATOM 3726 N N . THR C 1 101 ? -4.493 -11.940 -26.713 1.00 27.38 101 THR C N 1
ATOM 3727 C CA . THR C 1 101 ? -5.552 -11.986 -27.708 1.00 29.78 101 THR C CA 1
ATOM 3728 C C . THR C 1 101 ? -6.030 -10.580 -28.018 1.00 31.99 101 THR C C 1
ATOM 3729 O O . THR C 1 101 ? -6.017 -10.147 -29.175 1.00 33.71 101 THR C O 1
ATOM 3733 N N . THR C 1 102 ? -6.424 -9.843 -26.978 1.00 34.68 102 THR C N 1
ATOM 3734 C CA . THR C 1 102 ? -6.948 -8.496 -27.162 1.00 31.78 102 THR C CA 1
ATOM 3735 C C . THR C 1 102 ? -5.901 -7.560 -27.753 1.00 32.44 102 THR C C 1
ATOM 3736 O O . THR C 1 102 ? -6.201 -6.774 -28.658 1.00 33.42 102 THR C O 1
ATOM 3740 N N . SER C 1 103 ? -4.660 -7.644 -27.274 1.00 30.76 103 SER C N 1
ATOM 3741 C CA . SER C 1 103 ? -3.672 -6.618 -27.592 1.00 34.74 103 SER C CA 1
ATOM 3742 C C . SER C 1 103 ? -2.990 -6.838 -28.941 1.00 34.35 103 SER C C 1
ATOM 3743 O O . SER C 1 103 ? -2.651 -5.863 -29.624 1.00 33.69 103 SER C O 1
ATOM 3746 N N . THR C 1 104 ? -2.776 -8.087 -29.341 1.00 35.08 104 THR C N 1
ATOM 3747 C CA . THR C 1 104 ? -1.953 -8.404 -30.501 1.00 30.90 104 THR C CA 1
ATOM 3748 C C . THR C 1 104 ? -2.702 -9.132 -31.607 1.00 33.00 104 THR C C 1
ATOM 3749 O O . THR C 1 104 ? -2.552 -8.784 -32.787 1.00 31.69 104 THR C O 1
ATOM 3753 N N . PHE C 1 105 ? -3.520 -10.127 -31.263 1.00 34.27 105 PHE C N 1
ATOM 3754 C CA . PHE C 1 105 ? -4.119 -10.977 -32.285 1.00 32.67 105 PHE C CA 1
ATOM 3755 C C . PHE C 1 105 ? -5.410 -10.388 -32.839 1.00 33.87 105 PHE C C 1
ATOM 3756 O O . PHE C 1 105 ? -5.611 -10.359 -34.059 1.00 33.21 105 PHE C O 1
ATOM 3764 N N . ALA C 1 106 ? -6.292 -9.912 -31.957 1.00 28.90 106 ALA C N 1
ATOM 3765 C CA . ALA C 1 106 ? -7.689 -9.713 -32.339 1.00 36.23 106 ALA C CA 1
ATOM 3766 C C . ALA C 1 106 ? -7.858 -8.639 -33.408 1.00 42.84 106 ALA C C 1
ATOM 3767 O O . ALA C 1 106 ? -8.751 -8.744 -34.259 1.00 40.81 106 ALA C O 1
ATOM 3769 N N . GLY C 1 107 ? -7.034 -7.590 -33.373 1.00 39.49 107 GLY C N 1
ATOM 3770 C CA . GLY C 1 107 ? -7.204 -6.510 -34.329 1.00 33.80 107 GLY C CA 1
ATOM 3771 C C . GLY C 1 107 ? -6.971 -6.954 -35.761 1.00 41.68 107 GLY C C 1
ATOM 3772 O O . GLY C 1 107 ? -7.797 -6.697 -36.643 1.00 44.35 107 GLY C O 1
ATOM 3773 N N . VAL C 1 108 ? -5.853 -7.642 -36.011 1.00 36.55 108 VAL C N 1
ATOM 3774 C CA . VAL C 1 108 ? -5.546 -8.060 -37.377 1.00 42.71 108 VAL C CA 1
ATOM 3775 C C . VAL C 1 108 ? -6.490 -9.174 -37.822 1.00 41.39 108 VAL C C 1
ATOM 3776 O O . VAL C 1 108 ? -6.965 -9.182 -38.965 1.00 42.64 108 VAL C O 1
ATOM 3780 N N . PHE C 1 109 ? -6.802 -10.117 -36.927 1.00 35.26 109 PHE C N 1
ATOM 3781 C CA . PHE C 1 109 ? -7.699 -11.193 -37.323 1.00 34.67 109 PHE C CA 1
ATOM 3782 C C . PHE C 1 109 ? -9.094 -10.679 -37.616 1.00 35.59 109 PHE C C 1
ATOM 3783 O O . PHE C 1 109 ? -9.780 -11.216 -38.490 1.00 37.00 109 PHE C O 1
ATOM 3791 N N . ARG C 1 110 ? -9.537 -9.648 -36.906 1.00 40.48 110 ARG C N 1
ATOM 3792 C CA . ARG C 1 110 ? -10.825 -9.063 -37.246 1.00 42.22 110 ARG C CA 1
ATOM 3793 C C . ARG C 1 110 ? -10.763 -8.380 -38.608 1.00 45.43 110 ARG C C 1
ATOM 3794 O O . ARG C 1 110 ? -11.752 -8.382 -39.353 1.00 41.69 110 ARG C O 1
ATOM 3802 N N . ASP C 1 111 ? -9.599 -7.834 -38.967 1.00 44.55 111 ASP C N 1
ATOM 3803 C CA . ASP C 1 111 ? -9.438 -7.253 -40.292 1.00 45.97 111 ASP C CA 1
ATOM 3804 C C . ASP C 1 111 ? -9.522 -8.332 -41.360 1.00 45.36 111 ASP C C 1
ATOM 3805 O O . ASP C 1 111 ? -10.288 -8.209 -42.324 1.00 51.67 111 ASP C O 1
ATOM 3810 N N . LEU C 1 112 ? -8.741 -9.401 -41.194 1.00 40.93 112 LEU C N 1
ATOM 3811 C CA . LEU C 1 112 ? -8.828 -10.554 -42.080 1.00 38.06 112 LEU C CA 1
ATOM 3812 C C . LEU C 1 112 ? -10.267 -11.015 -42.252 1.00 42.75 112 LEU C C 1
ATOM 3813 O O . LEU C 1 112 ? -10.723 -11.267 -43.372 1.00 44.00 112 LEU C O 1
ATOM 3818 N N . PHE C 1 113 ? -11.000 -11.131 -41.141 1.00 47.65 113 PHE C N 1
ATOM 3819 C CA . PHE C 1 113 ? -12.357 -11.660 -41.195 1.00 33.36 113 PHE C CA 1
ATOM 3820 C C . PHE C 1 113 ? -13.294 -10.728 -41.955 1.00 39.38 113 PHE C C 1
ATOM 3821 O O . PHE C 1 113 ? -14.100 -11.188 -42.771 1.00 38.94 113 PHE C O 1
ATOM 3829 N N . TRP C 1 114 ? -13.216 -9.421 -41.688 1.00 44.28 114 TRP C N 1
ATOM 3830 C CA . TRP C 1 114 ? -14.054 -8.464 -42.401 1.00 44.11 114 TRP C CA 1
ATOM 3831 C C . TRP C 1 114 ? -13.779 -8.509 -43.896 1.00 39.78 114 TRP C C 1
ATOM 3832 O O . TRP C 1 114 ? -14.707 -8.564 -44.711 1.00 38.20 114 TRP C O 1
ATOM 3843 N N . GLY C 1 115 ? -12.500 -8.491 -44.274 1.00 37.64 115 GLY C N 1
ATOM 3844 C CA . GLY C 1 115 ? -12.134 -8.447 -45.675 1.00 35.66 115 GLY C CA 1
ATOM 3845 C C . GLY C 1 115 ? -12.489 -9.690 -46.459 1.00 35.28 115 GLY C C 1
ATOM 3846 O O . GLY C 1 115 ? -12.520 -9.637 -47.691 1.00 35.07 115 GLY C O 1
ATOM 3847 N N . VAL C 1 116 ? -12.765 -10.800 -45.784 1.00 37.60 116 VAL C N 1
ATOM 3848 C CA . VAL C 1 116 ? -13.020 -12.077 -46.436 1.00 39.24 116 VAL C CA 1
ATOM 3849 C C . VAL C 1 116 ? -14.479 -12.494 -46.306 1.00 44.97 116 VAL C C 1
ATOM 3850 O O . VAL C 1 116 ? -15.117 -12.870 -47.290 1.00 53.79 116 VAL C O 1
ATOM 3854 N N . VAL C 1 117 ? -15.013 -12.465 -45.091 1.00 42.19 117 VAL C N 1
ATOM 3855 C CA . VAL C 1 117 ? -16.367 -12.938 -44.848 1.00 39.28 117 VAL C CA 1
ATOM 3856 C C . VAL C 1 117 ? -17.384 -11.839 -45.094 1.00 33.75 117 VAL C C 1
ATOM 3857 O O . VAL C 1 117 ? -18.457 -12.088 -45.637 1.00 42.74 117 VAL C O 1
ATOM 3861 N N . ARG C 1 118 ? -17.056 -10.606 -44.734 1.00 37.98 118 ARG C N 1
ATOM 3862 C CA . ARG C 1 118 ? -18.024 -9.524 -44.751 1.00 40.63 118 ARG C CA 1
ATOM 3863 C C . ARG C 1 118 ? -17.921 -8.649 -45.989 1.00 40.42 118 ARG C C 1
ATOM 3864 O O . ARG C 1 118 ? -18.885 -7.952 -46.312 1.00 52.35 118 ARG C O 1
ATOM 3872 N N . THR C 1 119 ? -16.806 -8.684 -46.695 1.00 46.94 119 THR C N 1
ATOM 3873 C CA . THR C 1 119 ? -16.661 -7.923 -47.929 1.00 42.54 119 THR C CA 1
ATOM 3874 C C . THR C 1 119 ? -17.030 -8.796 -49.125 1.00 41.87 119 THR C C 1
ATOM 3875 O O . THR C 1 119 ? -16.511 -9.913 -49.253 1.00 36.24 119 THR C O 1
ATOM 3879 N N . PRO C 1 120 ? -17.926 -8.333 -49.996 1.00 57.20 120 PRO C N 1
ATOM 3880 C CA . PRO C 1 120 ? -18.191 -9.060 -51.247 1.00 50.70 120 PRO C CA 1
ATOM 3881 C C . PRO C 1 120 ? -16.937 -9.155 -52.103 1.00 44.54 120 PRO C C 1
ATOM 3882 O O . PRO C 1 120 ? -16.007 -8.358 -51.980 1.00 45.55 120 PRO C O 1
ATOM 3886 N N . GLU C 1 121 ? -16.921 -10.153 -52.987 1.00 42.72 121 GLU C N 1
ATOM 3887 C CA . GLU C 1 121 ? -15.681 -10.514 -53.665 1.00 43.14 121 GLU C CA 1
ATOM 3888 C C . GLU C 1 121 ? -15.134 -9.361 -54.496 1.00 46.83 121 GLU C C 1
ATOM 3889 O O . GLU C 1 121 ? -13.958 -8.998 -54.378 1.00 46.57 121 GLU C O 1
ATOM 3895 N N . ALA C 1 122 ? -15.974 -8.763 -55.339 1.00 45.66 122 ALA C N 1
ATOM 3896 C CA . ALA C 1 122 ? -15.492 -7.716 -56.229 1.00 47.20 122 ALA C CA 1
ATOM 3897 C C . ALA C 1 122 ? -15.003 -6.482 -55.487 1.00 48.42 122 ALA C C 1
ATOM 3898 O O . ALA C 1 122 ? -14.433 -5.589 -56.121 1.00 48.34 122 ALA C O 1
ATOM 3900 N N . GLU C 1 123 ? -15.203 -6.416 -54.170 1.00 51.16 123 GLU C N 1
ATOM 3901 C CA . GLU C 1 123 ? -14.811 -5.268 -53.371 1.00 52.80 123 GLU C CA 1
ATOM 3902 C C . GLU C 1 123 ? -13.623 -5.535 -52.465 1.00 54.09 123 GLU C C 1
ATOM 3903 O O . GLU C 1 123 ? -13.113 -4.590 -51.851 1.00 64.75 123 GLU C O 1
ATOM 3909 N N . ARG C 1 124 ? -13.164 -6.777 -52.355 1.00 44.94 124 ARG C N 1
ATOM 3910 C CA . ARG C 1 124 ? -12.203 -7.108 -51.318 1.00 47.31 124 ARG C CA 1
ATOM 3911 C C . ARG C 1 124 ? -10.777 -6.812 -51.771 1.00 41.11 124 ARG C C 1
ATOM 3912 O O . ARG C 1 124 ? -10.422 -6.992 -52.938 1.00 39.98 124 ARG C O 1
ATOM 3920 N N . ASP C 1 125 ? -9.980 -6.306 -50.833 1.00 44.34 125 ASP C N 1
ATOM 3921 C CA . ASP C 1 125 ? -8.619 -5.854 -51.090 1.00 40.02 125 ASP C CA 1
ATOM 3922 C C . ASP C 1 125 ? -7.669 -7.013 -50.821 1.00 35.68 125 ASP C C 1
ATOM 3923 O O . ASP C 1 125 ? -7.434 -7.376 -49.662 1.00 39.82 125 ASP C O 1
ATOM 3928 N N . HIS C 1 126 ? -7.108 -7.576 -51.893 1.00 35.39 126 HIS C N 1
ATOM 3929 C CA . HIS C 1 126 ? -6.307 -8.788 -51.754 1.00 40.68 126 HIS C CA 1
ATOM 3930 C C . HIS C 1 126 ? -4.961 -8.503 -51.088 1.00 37.93 126 HIS C C 1
ATOM 3931 O O . HIS C 1 126 ? -4.454 -9.337 -50.332 1.00 39.56 126 HIS C O 1
ATOM 3938 N N . ALA C 1 127 ? -4.382 -7.325 -51.323 1.00 32.86 127 ALA C N 1
ATOM 3939 C CA . ALA C 1 127 ? -3.127 -6.997 -50.656 1.00 37.21 127 ALA C CA 1
ATOM 3940 C C . ALA C 1 127 ? -3.311 -6.932 -49.145 1.00 42.85 127 ALA C C 1
ATOM 3941 O O . ALA C 1 127 ? -2.423 -7.337 -48.383 1.00 41.15 127 ALA C O 1
ATOM 3943 N N . ARG C 1 128 ? -4.466 -6.436 -48.698 1.00 38.47 128 ARG C N 1
ATOM 3944 C CA . ARG C 1 128 ? -4.747 -6.309 -47.274 1.00 44.76 128 ARG C CA 1
ATOM 3945 C C . ARG C 1 128 ? -5.062 -7.666 -46.646 1.00 44.36 128 ARG C C 1
ATOM 3946 O O . ARG C 1 128 ? -4.548 -7.988 -45.566 1.00 33.19 128 ARG C O 1
ATOM 3954 N N . ILE C 1 129 ? -5.885 -8.477 -47.317 1.00 31.26 129 ILE C N 1
ATOM 3955 C CA . ILE C 1 129 ? -6.201 -9.803 -46.798 1.00 31.56 129 ILE C CA 1
ATOM 3956 C C . ILE C 1 129 ? -4.932 -10.637 -46.692 1.00 35.64 129 ILE C C 1
ATOM 3957 O O . ILE C 1 129 ? -4.747 -11.404 -45.739 1.00 32.31 129 ILE C O 1
ATOM 3962 N N . ALA C 1 130 ? -4.024 -10.474 -47.654 1.00 40.08 130 ALA C N 1
ATOM 3963 C CA . ALA C 1 130 ? -2.787 -11.244 -47.637 1.00 35.17 130 ALA C CA 1
ATOM 3964 C C . ALA C 1 130 ? -1.904 -10.843 -46.463 1.00 35.97 130 ALA C C 1
ATOM 3965 O O . ALA C 1 130 ? -1.307 -11.705 -45.805 1.00 34.47 130 ALA C O 1
ATOM 3967 N N . ALA C 1 131 ? -1.799 -9.539 -46.186 1.00 39.14 131 ALA C N 1
ATOM 3968 C CA . ALA C 1 131 ? -0.987 -9.100 -45.055 1.00 39.85 131 ALA C CA 1
ATOM 3969 C C . ALA C 1 131 ? -1.581 -9.582 -43.737 1.00 40.17 131 ALA C C 1
ATOM 3970 O O . ALA C 1 131 ? -0.854 -10.079 -42.866 1.00 32.84 131 ALA C O 1
ATOM 3972 N N . ALA C 1 132 ? -2.908 -9.471 -43.590 1.00 31.67 132 ALA C N 1
ATOM 3973 C CA . ALA C 1 132 ? -3.561 -9.858 -42.343 1.00 40.21 132 ALA C CA 1
ATOM 3974 C C . ALA C 1 132 ? -3.542 -11.367 -42.135 1.00 35.94 132 ALA C C 1
ATOM 3975 O O . ALA C 1 132 ? -3.483 -11.831 -40.994 1.00 39.37 132 ALA C O 1
ATOM 3977 N N . LEU C 1 133 ? -3.582 -12.146 -43.214 1.00 32.92 133 LEU C N 1
ATOM 3978 C CA . LEU C 1 133 ? -3.525 -13.597 -43.076 1.00 34.04 133 LEU C CA 1
ATOM 3979 C C . LEU C 1 133 ? -2.123 -14.057 -42.690 1.00 36.91 133 LEU C C 1
ATOM 3980 O O . LEU C 1 133 ? -1.959 -14.902 -41.801 1.00 36.98 133 LEU C O 1
ATOM 3985 N N . THR C 1 134 ? -1.099 -13.505 -43.345 1.00 37.17 134 THR C N 1
ATOM 3986 C CA . THR C 1 134 ? 0.279 -13.751 -42.925 1.00 41.64 134 THR C CA 1
ATOM 3987 C C . THR C 1 134 ? 0.464 -13.459 -41.443 1.00 39.50 134 THR C C 1
ATOM 3988 O O . THR C 1 134 ? 0.939 -14.309 -40.683 1.00 39.60 134 THR C O 1
ATOM 3992 N N . GLN C 1 135 ? 0.083 -12.252 -41.016 1.00 37.17 135 GLN C N 1
ATOM 3993 C CA . GLN C 1 135 ? 0.305 -11.842 -39.635 1.00 38.31 135 GLN C CA 1
ATOM 3994 C C . GLN C 1 135 ? -0.409 -12.761 -38.662 1.00 41.54 135 GLN C C 1
ATOM 3995 O O . GLN C 1 135 ? 0.206 -13.282 -37.722 1.00 39.01 135 GLN C O 1
ATOM 4001 N N . SER C 1 136 ? -1.721 -12.943 -38.847 1.00 32.64 136 SER C N 1
ATOM 4002 C CA . SER C 1 136 ? -2.475 -13.884 -38.027 1.00 33.12 136 SER C CA 1
ATOM 4003 C C . SER C 1 136 ? -1.781 -15.234 -37.951 1.00 38.18 136 SER C C 1
ATOM 4004 O O . SER C 1 136 ? -1.599 -15.795 -36.862 1.00 33.21 136 SER C O 1
ATOM 4007 N N . GLY C 1 137 ? -1.377 -15.758 -39.111 1.00 34.36 137 GLY C N 1
ATOM 4008 C CA . GLY C 1 137 ? -0.643 -17.011 -39.129 1.00 30.10 137 GLY C CA 1
ATOM 4009 C C . GLY C 1 137 ? 0.609 -16.972 -38.279 1.00 32.92 137 GLY C C 1
ATOM 4010 O O . GLY C 1 137 ? 0.877 -17.891 -37.502 1.00 32.42 137 GLY C O 1
ATOM 4011 N N . GLU C 1 138 ? 1.396 -15.906 -38.410 1.00 36.46 138 GLU C N 1
ATOM 4012 C CA . GLU C 1 138 ? 2.645 -15.847 -37.665 1.00 38.97 138 GLU C CA 1
ATOM 4013 C C . GLU C 1 138 ? 2.386 -15.703 -36.166 1.00 38.99 138 GLU C C 1
ATOM 4014 O O . GLU C 1 138 ? 3.116 -16.278 -35.347 1.00 33.48 138 GLU C O 1
ATOM 4020 N N . LEU C 1 139 ? 1.329 -14.975 -35.790 1.00 35.98 139 LEU C N 1
ATOM 4021 C CA . LEU C 1 139 ? 0.968 -14.873 -34.378 1.00 33.01 139 LEU C CA 1
ATOM 4022 C C . LEU C 1 139 ? 0.464 -16.206 -33.838 1.00 36.13 139 LEU C C 1
ATOM 4023 O O . LEU C 1 139 ? 0.824 -16.607 -32.726 1.00 38.21 139 LEU C O 1
ATOM 4028 N N . LEU C 1 140 ? -0.384 -16.901 -34.600 1.00 34.09 140 LEU C N 1
ATOM 4029 C CA . LEU C 1 140 ? -0.887 -18.185 -34.129 1.00 32.54 140 LEU C CA 1
ATOM 4030 C C . LEU C 1 140 ? 0.239 -19.209 -34.004 1.00 31.62 140 LEU C C 1
ATOM 4031 O O . LEU C 1 140 ? 0.179 -20.087 -33.135 1.00 31.99 140 LEU C O 1
ATOM 4036 N N . ALA C 1 141 ? 1.291 -19.083 -34.820 1.00 31.29 141 ALA C N 1
ATOM 4037 C CA . ALA C 1 141 ? 2.460 -19.953 -34.682 1.00 38.40 141 ALA C CA 1
ATOM 4038 C C . ALA C 1 141 ? 3.064 -19.897 -33.282 1.00 36.79 141 ALA C C 1
ATOM 4039 O O . ALA C 1 141 ? 3.547 -20.917 -32.776 1.00 43.00 141 ALA C O 1
ATOM 4041 N N . ARG C 1 142 ? 3.069 -18.720 -32.650 1.00 39.20 142 ARG C N 1
ATOM 4042 C CA . ARG C 1 142 ? 3.562 -18.615 -31.276 1.00 44.28 142 ARG C CA 1
ATOM 4043 C C . ARG C 1 142 ? 2.617 -19.285 -30.292 1.00 39.03 142 ARG C C 1
ATOM 4044 O O . ARG C 1 142 ? 3.061 -19.918 -29.325 1.00 36.23 142 ARG C O 1
ATOM 4052 N N . ALA C 1 143 ? 1.315 -19.164 -30.530 1.00 37.82 143 ALA C N 1
ATOM 4053 C CA . ALA C 1 143 ? 0.363 -19.960 -29.771 1.00 36.87 143 ALA C CA 1
ATOM 4054 C C . ALA C 1 143 ? 0.586 -21.452 -30.004 1.00 38.14 143 ALA C C 1
ATOM 4055 O O . ALA C 1 143 ? 0.514 -22.265 -29.070 1.00 30.94 143 ALA C O 1
ATOM 4057 N N . ASP C 1 144 ? 0.841 -21.830 -31.257 1.00 35.92 144 ASP C N 1
ATOM 4058 C CA . ASP C 1 144 ? 1.131 -23.223 -31.563 1.00 36.78 144 ASP C CA 1
ATOM 4059 C C . ASP C 1 144 ? 2.362 -23.693 -30.790 1.00 42.52 144 ASP C C 1
ATOM 4060 O O . ASP C 1 144 ? 2.399 -24.820 -30.273 1.00 36.65 144 ASP C O 1
ATOM 4065 N N . ALA C 1 145 ? 3.362 -22.820 -30.662 1.00 37.82 145 ALA C N 1
ATOM 4066 C CA . ALA C 1 145 ? 4.543 -23.144 -29.870 1.00 36.09 145 ALA C CA 1
ATOM 4067 C C . ALA C 1 145 ? 4.172 -23.454 -28.425 1.00 37.74 145 ALA C C 1
ATOM 4068 O O . ALA C 1 145 ? 4.581 -24.483 -27.874 1.00 36.12 145 ALA C O 1
ATOM 4070 N N . ALA C 1 146 ? 3.381 -22.579 -27.799 1.00 38.76 146 ALA C N 1
ATOM 4071 C CA . ALA C 1 146 ? 3.019 -22.790 -26.402 1.00 36.28 146 ALA C CA 1
ATOM 4072 C C . ALA C 1 146 ? 2.233 -24.084 -26.216 1.00 35.75 146 ALA C C 1
ATOM 4073 O O . ALA C 1 146 ? 2.412 -24.784 -25.207 1.00 32.65 146 ALA C O 1
ATOM 4075 N N . LEU C 1 147 ? 1.377 -24.428 -27.177 1.00 32.05 147 LEU C N 1
ATOM 4076 C CA . LEU C 1 147 ? 0.577 -25.642 -27.097 1.00 37.12 147 LEU C CA 1
ATOM 4077 C C . LEU C 1 147 ? 1.332 -26.864 -27.584 1.00 37.20 147 LEU C C 1
ATOM 4078 O O . LEU C 1 147 ? 0.753 -27.957 -27.638 1.00 35.95 147 LEU C O 1
ATOM 4083 N N . ALA C 1 148 ? 2.600 -26.697 -27.964 1.00 42.52 148 ALA C N 1
ATOM 4084 C CA . ALA C 1 148 ? 3.482 -27.845 -28.103 1.00 36.47 148 ALA C CA 1
ATOM 4085 C C . ALA C 1 148 ? 3.983 -28.304 -26.745 1.00 44.43 148 ALA C C 1
ATOM 4086 O O . ALA C 1 148 ? 4.322 -29.482 -26.579 1.00 36.10 148 ALA C O 1
ATOM 4088 N N . GLN C 1 149 ? 4.016 -27.393 -25.769 1.00 41.79 149 GLN C N 1
ATOM 4089 C CA . GLN C 1 149 ? 4.542 -27.670 -24.440 1.00 42.46 149 GLN C CA 1
ATOM 4090 C C . GLN C 1 149 ? 3.467 -27.993 -23.415 1.00 41.09 149 GLN C C 1
ATOM 4091 O O . GLN C 1 149 ? 3.737 -28.736 -22.476 1.00 49.50 149 GLN C O 1
ATOM 4097 N N . GLN C 1 150 ? 2.264 -27.448 -23.539 1.00 45.79 150 GLN C N 1
ATOM 4098 C CA . GLN C 1 150 ? 1.179 -27.769 -22.623 1.00 41.92 150 GLN C CA 1
ATOM 4099 C C . GLN C 1 150 ? -0.105 -27.947 -23.420 1.00 32.10 150 GLN C C 1
ATOM 4100 O O . GLN C 1 150 ? -0.250 -27.362 -24.498 1.00 29.56 150 GLN C O 1
ATOM 4106 N N . PRO C 1 151 ? -1.049 -28.754 -22.924 1.00 37.69 151 PRO C N 1
ATOM 4107 C CA . PRO C 1 151 ? -2.278 -28.987 -23.706 1.00 37.10 151 PRO C CA 1
ATOM 4108 C C . PRO C 1 151 ? -3.170 -27.758 -23.804 1.00 36.26 151 PRO C C 1
ATOM 4109 O O . PRO C 1 151 ? -4.012 -27.698 -24.711 1.00 32.66 151 PRO C O 1
ATOM 4113 N N . TYR C 1 152 ? -3.000 -26.773 -22.919 1.00 32.51 152 TYR C N 1
ATOM 4114 C CA . TYR C 1 152 ? -3.834 -25.583 -22.912 1.00 29.26 152 TYR C CA 1
ATOM 4115 C C . TYR C 1 152 ? -3.001 -24.326 -22.728 1.00 32.56 152 TYR C C 1
ATOM 4116 O O . TYR C 1 152 ? -1.859 -24.355 -22.248 1.00 33.94 152 TYR C O 1
ATOM 4125 N N . LEU C 1 153 ? -3.623 -23.204 -23.096 1.00 28.25 153 LEU C N 1
ATOM 4126 C CA . LEU C 1 153 ? -3.009 -21.911 -22.851 1.00 28.19 153 LEU C CA 1
ATOM 4127 C C . LEU C 1 153 ? -3.016 -21.587 -21.369 1.00 31.02 153 LEU C C 1
ATOM 4128 O O . LEU C 1 153 ? -2.183 -20.797 -20.900 1.00 34.12 153 LEU C O 1
ATOM 4133 N N . SER C 1 154 ? -3.954 -22.171 -20.625 1.00 27.47 154 SER C N 1
ATOM 4134 C CA . SER C 1 154 ? -3.966 -22.042 -19.175 1.00 30.01 154 SER C CA 1
ATOM 4135 C C . SER C 1 154 ? -2.959 -22.945 -18.490 1.00 30.29 154 SER C C 1
ATOM 4136 O O . SER C 1 154 ? -2.763 -22.807 -17.277 1.00 30.04 154 SER C O 1
ATOM 4139 N N . GLY C 1 155 ? -2.341 -23.872 -19.223 1.00 31.80 155 GLY C N 1
ATOM 4140 C CA . GLY C 1 155 ? -1.389 -24.794 -18.631 1.00 34.53 155 GLY C CA 1
ATOM 4141 C C . GLY C 1 155 ? -1.796 -26.247 -18.754 1.00 34.14 155 GLY C C 1
ATOM 4142 O O . GLY C 1 155 ? -2.057 -26.735 -19.857 1.00 42.44 155 GLY C O 1
ATOM 4143 N N . GLY C 1 156 ? -1.868 -26.943 -17.626 1.00 36.31 156 GLY C N 1
ATOM 4144 C CA . GLY C 1 156 ? -2.104 -28.372 -17.627 1.00 35.18 156 GLY C CA 1
ATOM 4145 C C . GLY C 1 156 ? -3.562 -28.747 -17.752 1.00 39.21 156 GLY C C 1
ATOM 4146 O O . GLY C 1 156 ? -3.897 -29.870 -18.132 1.00 44.26 156 GLY C O 1
ATOM 4147 N N . ARG C 1 157 ? -4.445 -27.808 -17.446 1.00 40.69 157 ARG C N 1
ATOM 4148 C CA . ARG C 1 157 ? -5.869 -28.046 -17.549 1.00 46.01 157 ARG C CA 1
ATOM 4149 C C . ARG C 1 157 ? -6.508 -26.841 -18.220 1.00 37.61 157 ARG C C 1
ATOM 4150 O O . ARG C 1 157 ? -5.866 -25.812 -18.444 1.00 36.99 157 ARG C O 1
ATOM 4158 N N . PHE C 1 158 ? -7.778 -26.998 -18.585 1.00 41.56 158 PHE C N 1
ATOM 4159 C CA . PHE C 1 158 ? -8.528 -25.928 -19.237 1.00 37.95 158 PHE C CA 1
ATOM 4160 C C . PHE C 1 158 ? -8.978 -24.927 -18.185 1.00 36.66 158 PHE C C 1
ATOM 4161 O O . PHE C 1 158 ? -9.336 -25.307 -17.066 1.00 41.10 158 PHE C O 1
ATOM 4169 N N . ALA C 1 159 ? -8.925 -23.648 -18.536 1.00 31.80 159 ALA C N 1
ATOM 4170 C CA . ALA C 1 159 ? -9.295 -22.575 -17.623 1.00 35.49 159 ALA C CA 1
ATOM 4171 C C . ALA C 1 159 ? -9.478 -21.299 -18.444 1.00 31.18 159 ALA C C 1
ATOM 4172 O O . ALA C 1 159 ? -9.406 -21.319 -19.680 1.00 27.72 159 ALA C O 1
ATOM 4174 N N . MET C 1 160 ? -9.697 -20.178 -17.724 1.00 32.33 160 MET C N 1
ATOM 4175 C CA . MET C 1 160 ? -9.857 -18.820 -18.255 1.00 31.65 160 MET C CA 1
ATOM 4176 C C . MET C 1 160 ? -9.025 -18.534 -19.491 1.00 31.31 160 MET C C 1
ATOM 4177 O O . MET C 1 160 ? -9.557 -18.033 -20.483 1.00 30.82 160 MET C O 1
ATOM 4182 N N . GLY C 1 161 ? -7.714 -18.794 -19.409 1.00 29.87 161 GLY C N 1
ATOM 4183 C CA . GLY C 1 161 ? -6.794 -18.334 -20.431 1.00 33.42 161 GLY C CA 1
ATOM 4184 C C . GLY C 1 161 ? -7.125 -18.811 -21.819 1.00 31.74 161 GLY C C 1
ATOM 4185 O O . GLY C 1 161 ? -6.766 -18.156 -22.796 1.00 30.18 161 GLY C O 1
ATOM 4186 N N . ASP C 1 162 ? -7.843 -19.916 -21.924 1.00 29.15 162 ASP C N 1
ATOM 4187 C CA . ASP C 1 162 ? -8.132 -20.500 -23.212 1.00 29.30 162 ASP C CA 1
ATOM 4188 C C . ASP C 1 162 ? -9.331 -19.860 -23.896 1.00 30.45 162 ASP C C 1
ATOM 4189 O O . ASP C 1 162 ? -9.432 -19.933 -25.126 1.00 30.59 162 ASP C O 1
ATOM 4194 N N . ILE C 1 163 ? -10.206 -19.192 -23.150 1.00 28.42 163 ILE C N 1
ATOM 4195 C CA . ILE C 1 163 ? -11.495 -18.772 -23.694 1.00 28.34 163 ILE C CA 1
ATOM 4196 C C . ILE C 1 163 ? -11.380 -17.638 -24.711 1.00 27.16 163 ILE C C 1
ATOM 4197 O O . ILE C 1 163 ? -11.985 -17.755 -25.789 1.00 26.53 163 ILE C O 1
ATOM 4202 N N . PRO C 1 164 ? -10.637 -16.532 -24.455 1.00 25.16 164 PRO C N 1
ATOM 4203 C CA . PRO C 1 164 ? -10.558 -15.476 -25.480 1.00 23.53 164 PRO C CA 1
ATOM 4204 C C . PRO C 1 164 ? -10.044 -15.969 -26.828 1.00 30.42 164 PRO C C 1
ATOM 4205 O O . PRO C 1 164 ? -10.749 -15.853 -27.839 1.00 30.57 164 PRO C O 1
ATOM 4209 N N . LEU C 1 165 ? -8.835 -16.533 -26.880 1.00 25.41 165 LEU C N 1
ATOM 4210 C CA . LEU C 1 165 ? -8.342 -16.997 -28.173 1.00 23.90 165 LEU C CA 1
ATOM 4211 C C . LEU C 1 165 ? -9.168 -18.169 -28.698 1.00 31.35 165 LEU C C 1
ATOM 4212 O O . LEU C 1 165 ? -9.427 -18.263 -29.907 1.00 28.86 165 LEU C O 1
ATOM 4217 N N . GLY C 1 166 ? -9.599 -19.069 -27.809 1.00 23.45 166 GLY C N 1
ATOM 4218 C CA . GLY C 1 166 ? -10.480 -20.138 -28.243 1.00 25.05 166 GLY C CA 1
ATOM 4219 C C . GLY C 1 166 ? -11.713 -19.607 -28.949 1.00 31.77 166 GLY C C 1
ATOM 4220 O O . GLY C 1 166 ? -12.190 -20.197 -29.924 1.00 29.92 166 GLY C O 1
ATOM 4221 N N . SER C 1 167 ? -12.238 -18.474 -28.474 1.00 30.08 167 SER C N 1
ATOM 4222 C CA . SER C 1 167 ? -13.421 -17.887 -29.087 1.00 24.68 167 SER C CA 1
ATOM 4223 C C . SER C 1 167 ? -13.145 -17.418 -30.513 1.00 26.64 167 SER C C 1
ATOM 4224 O O . SER C 1 167 ? -14.038 -17.461 -31.365 1.00 26.98 167 SER C O 1
ATOM 4227 N N . PHE C 1 168 ? -11.924 -16.969 -30.798 1.00 27.01 168 PHE C N 1
ATOM 4228 C CA . PHE C 1 168 ? -11.572 -16.565 -32.155 1.00 30.47 168 PHE C CA 1
ATOM 4229 C C . PHE C 1 168 ? -11.180 -17.748 -33.029 1.00 31.69 168 PHE C C 1
ATOM 4230 O O . PHE C 1 168 ? -11.429 -17.734 -34.242 1.00 29.75 168 PHE C O 1
ATOM 4238 N N . ILE C 1 169 ? -10.564 -18.772 -32.435 1.00 34.70 169 ILE C N 1
ATOM 4239 C CA . ILE C 1 169 ? -9.960 -19.833 -33.225 1.00 29.50 169 ILE C CA 1
ATOM 4240 C C . ILE C 1 169 ? -11.013 -20.612 -33.997 1.00 25.83 169 ILE C C 1
ATOM 4241 O O . ILE C 1 169 ? -10.714 -21.192 -35.040 1.00 27.49 169 ILE C O 1
ATOM 4246 N N . TYR C 1 170 ? -12.258 -20.623 -33.523 1.00 24.42 170 TYR C N 1
ATOM 4247 C CA . TYR C 1 170 ? -13.327 -21.240 -34.300 1.00 30.05 170 TYR C CA 1
ATOM 4248 C C . TYR C 1 170 ? -13.499 -20.564 -35.663 1.00 37.12 170 TYR C C 1
ATOM 4249 O O . TYR C 1 170 ? -13.637 -21.246 -36.688 1.00 29.89 170 TYR C O 1
ATOM 4258 N N . ALA C 1 171 ? -13.498 -19.222 -35.693 1.00 34.51 171 ALA C N 1
ATOM 4259 C CA . ALA C 1 171 ? -13.566 -18.497 -36.961 1.00 32.51 171 ALA C CA 1
ATOM 4260 C C . ALA C 1 171 ? -12.353 -18.805 -37.836 1.00 34.13 171 ALA C C 1
ATOM 4261 O O . ALA C 1 171 ? -12.475 -18.957 -39.060 1.00 29.21 171 ALA C O 1
ATOM 4263 N N . TRP C 1 172 ? -11.176 -18.918 -37.214 1.00 33.07 172 TRP C N 1
ATOM 4264 C CA . TRP C 1 172 ? -9.948 -19.224 -37.947 1.00 34.59 172 TRP C CA 1
ATOM 4265 C C . TRP C 1 172 ? -10.065 -20.536 -38.719 1.00 31.47 172 TRP C C 1
ATOM 4266 O O . TRP C 1 172 ? -9.793 -20.588 -39.924 1.00 29.13 172 TRP C O 1
ATOM 4277 N N . PHE C 1 173 ? -10.473 -21.609 -38.046 1.00 25.15 173 PHE C N 1
ATOM 4278 C CA . PHE C 1 173 ? -10.542 -22.903 -38.712 1.00 33.75 173 PHE C CA 1
ATOM 4279 C C . PHE C 1 173 ? -11.726 -23.021 -39.670 1.00 37.83 173 PHE C C 1
ATOM 4280 O O . PHE C 1 173 ? -11.740 -23.934 -40.507 1.00 32.92 173 PHE C O 1
ATOM 4288 N N . GLU C 1 174 ? -12.698 -22.106 -39.594 1.00 30.73 174 GLU C N 1
ATOM 4289 C CA . GLU C 1 174 ? -13.902 -22.210 -40.404 1.00 31.18 174 GLU C CA 1
ATOM 4290 C C . GLU C 1 174 ? -13.911 -21.288 -41.613 1.00 33.05 174 GLU C C 1
ATOM 4291 O O . GLU C 1 174 ? -14.654 -21.566 -42.562 1.00 46.02 174 GLU C O 1
ATOM 4297 N N . MET C 1 175 ? -13.103 -20.217 -41.619 1.00 37.02 175 MET C N 1
ATOM 4298 C CA . MET C 1 175 ? -13.111 -19.302 -42.754 1.00 41.03 175 MET C CA 1
ATOM 4299 C C . MET C 1 175 ? -12.542 -19.943 -44.020 1.00 40.53 175 MET C C 1
ATOM 4300 O O . MET C 1 175 ? -11.734 -20.871 -43.954 1.00 41.98 175 MET C O 1
ATOM 4305 N N . PRO C 1 176 ? -12.938 -19.443 -45.197 1.00 34.68 176 PRO C N 1
ATOM 4306 C CA . PRO C 1 176 ? -12.392 -19.954 -46.467 1.00 41.99 176 PRO C CA 1
ATOM 4307 C C . PRO C 1 176 ? -11.029 -19.354 -46.795 1.00 41.38 176 PRO C C 1
ATOM 4308 O O . PRO C 1 176 ? -10.889 -18.422 -47.576 1.00 51.82 176 PRO C O 1
ATOM 4312 N N . ILE C 1 177 ? -9.984 -19.901 -46.180 1.00 36.46 177 ILE C N 1
ATOM 4313 C CA . ILE C 1 177 ? -8.644 -19.353 -46.313 1.00 37.70 177 ILE C CA 1
ATOM 4314 C C . ILE C 1 177 ? -7.672 -20.513 -46.339 1.00 43.78 177 ILE C C 1
ATOM 4315 O O . ILE C 1 177 ? -7.954 -21.590 -45.802 1.00 43.46 177 ILE C O 1
ATOM 4320 N N . GLU C 1 178 ? -6.522 -20.292 -46.973 1.00 52.12 178 GLU C N 1
ATOM 4321 C CA . GLU C 1 178 ? -5.430 -21.259 -46.952 1.00 55.94 178 GLU C CA 1
ATOM 4322 C C . GLU C 1 178 ? -4.639 -20.996 -45.678 1.00 50.87 178 GLU C C 1
ATOM 4323 O O . GLU C 1 178 ? -3.956 -19.978 -45.569 1.00 49.79 178 GLU C O 1
ATOM 4326 N N . ARG C 1 179 ? -4.780 -21.872 -44.686 1.00 45.91 179 ARG C N 1
ATOM 4327 C CA . ARG C 1 179 ? -4.073 -21.530 -43.469 1.00 53.48 179 ARG C CA 1
ATOM 4328 C C . ARG C 1 179 ? -2.891 -22.457 -43.247 1.00 45.78 179 ARG C C 1
ATOM 4329 O O . ARG C 1 179 ? -2.844 -23.566 -43.785 1.00 46.47 179 ARG C O 1
ATOM 4337 N N . PRO C 1 180 ? -1.898 -22.005 -42.485 1.00 39.47 180 PRO C N 1
ATOM 4338 C CA . PRO C 1 180 ? -0.684 -22.802 -42.287 1.00 41.12 180 PRO C CA 1
ATOM 4339 C C . PRO C 1 180 ? -0.910 -23.997 -41.378 1.00 46.63 180 PRO C C 1
ATOM 4340 O O . PRO C 1 180 ? -1.798 -24.015 -40.521 1.00 38.93 180 PRO C O 1
ATOM 4344 N N . GLU C 1 181 ? -0.055 -25.000 -41.563 1.00 47.84 181 GLU C N 1
ATOM 4345 C CA . GLU C 1 181 ? -0.095 -26.216 -40.754 1.00 45.89 181 GLU C CA 1
ATOM 4346 C C . GLU C 1 181 ? 0.499 -25.900 -39.389 1.00 45.44 181 GLU C C 1
ATOM 4347 O O . GLU C 1 181 ? 1.714 -25.751 -39.246 1.00 40.08 181 GLU C O 1
ATOM 4353 N N . LEU C 1 182 ? -0.363 -25.784 -38.381 1.00 41.18 182 LEU C N 1
ATOM 4354 C CA . LEU C 1 182 ? 0.046 -25.547 -36.999 1.00 39.02 182 LEU C CA 1
ATOM 4355 C C . LEU C 1 182 ? -0.598 -26.643 -36.166 1.00 35.98 182 LEU C C 1
ATOM 4356 O O . LEU C 1 182 ? -1.686 -26.449 -35.609 1.00 37.38 182 LEU C O 1
ATOM 4361 N N . PRO C 1 183 ? 0.049 -27.809 -36.049 1.00 36.41 183 PRO C N 1
ATOM 4362 C CA . PRO C 1 183 ? -0.669 -28.995 -35.546 1.00 39.08 183 PRO C CA 1
ATOM 4363 C C . PRO C 1 183 ? -0.993 -28.948 -34.056 1.00 37.12 183 PRO C C 1
ATOM 4364 O O . PRO C 1 183 ? -1.981 -29.566 -33.628 1.00 34.52 183 PRO C O 1
ATOM 4368 N N . HIS C 1 184 ? -0.218 -28.227 -33.250 1.00 33.81 184 HIS C N 1
ATOM 4369 C CA . HIS C 1 184 ? -0.552 -28.145 -31.834 1.00 36.83 184 HIS C CA 1
ATOM 4370 C C . HIS C 1 184 ? -1.722 -27.210 -31.603 1.00 36.63 184 HIS C C 1
ATOM 4371 O O . HIS C 1 184 ? -2.561 -27.482 -30.732 1.00 31.97 184 HIS C O 1
ATOM 4378 N N . LEU C 1 185 ? -1.794 -26.127 -32.390 1.00 32.35 185 LEU C N 1
ATOM 4379 C CA . LEU C 1 185 ? -2.972 -25.270 -32.387 1.00 29.74 185 LEU C CA 1
ATOM 4380 C C . LEU C 1 185 ? -4.210 -26.052 -32.798 1.00 33.33 185 LEU C C 1
ATOM 4381 O O . LEU C 1 185 ? -5.295 -25.861 -32.236 1.00 30.96 185 LEU C O 1
ATOM 4386 N N . GLN C 1 186 ? -4.067 -26.954 -33.765 1.00 29.67 186 GLN C N 1
ATOM 4387 C CA . GLN C 1 186 ? -5.224 -27.718 -34.201 1.00 33.64 186 GLN C CA 1
ATOM 4388 C C . GLN C 1 186 ? -5.624 -28.775 -33.170 1.00 35.95 186 GLN C C 1
ATOM 4389 O O . GLN C 1 186 ? -6.816 -28.947 -32.882 1.00 29.38 186 GLN C O 1
ATOM 4395 N N . ALA C 1 187 ? -4.653 -29.480 -32.587 1.00 28.95 187 ALA C N 1
ATOM 4396 C CA . ALA C 1 187 ? -4.994 -30.394 -31.505 1.00 30.27 187 ALA C CA 1
ATOM 4397 C C . ALA C 1 187 ? -5.682 -29.658 -30.362 1.00 32.47 187 ALA C C 1
ATOM 4398 O O . ALA C 1 187 ? -6.601 -30.199 -29.732 1.00 32.02 187 ALA C O 1
ATOM 4400 N N . TRP C 1 188 ? -5.261 -28.419 -30.096 1.00 32.40 188 TRP C N 1
ATOM 4401 C CA . TRP C 1 188 ? -5.869 -27.635 -29.033 1.00 30.81 188 TRP C CA 1
ATOM 4402 C C . TRP C 1 188 ? -7.321 -27.314 -29.362 1.00 35.18 188 TRP C C 1
ATOM 4403 O O . TRP C 1 188 ? -8.189 -27.341 -28.479 1.00 28.64 188 TRP C O 1
ATOM 4414 N N . TYR C 1 189 ? -7.606 -27.050 -30.641 1.00 30.89 189 TYR C N 1
ATOM 4415 C CA . TYR C 1 189 ? -8.967 -26.739 -31.057 1.00 34.12 189 TYR C CA 1
ATOM 4416 C C . TYR C 1 189 ? -9.853 -27.978 -31.050 1.00 38.10 189 TYR C C 1
ATOM 4417 O O . TYR C 1 189 ? -11.050 -27.884 -30.755 1.00 35.72 189 TYR C O 1
ATOM 4426 N N . ALA C 1 190 ? -9.291 -29.141 -31.378 1.00 31.39 190 ALA C N 1
ATOM 4427 C CA . ALA C 1 190 ? -10.025 -30.385 -31.215 1.00 34.63 190 ALA C CA 1
ATOM 4428 C C . ALA C 1 190 ? -10.328 -30.689 -29.753 1.00 38.59 190 ALA C C 1
ATOM 4429 O O . ALA C 1 190 ? -11.249 -31.467 -29.473 1.00 37.00 190 ALA C O 1
ATOM 4431 N N . ARG C 1 191 ? -9.561 -30.118 -28.818 1.00 33.82 191 ARG C N 1
ATOM 4432 C CA . ARG C 1 191 ? -9.924 -30.221 -27.408 1.00 36.03 191 ARG C CA 1
ATOM 4433 C C . ARG C 1 191 ? -11.070 -29.276 -27.057 1.00 36.70 191 ARG C C 1
ATOM 4434 O O . ARG C 1 191 ? -11.958 -29.637 -26.276 1.00 38.52 191 ARG C O 1
ATOM 4442 N N . LEU C 1 192 ? -11.082 -28.069 -27.628 1.00 30.60 192 LEU C N 1
ATOM 4443 C CA . LEU C 1 192 ? -12.183 -27.149 -27.346 1.00 33.94 192 LEU C CA 1
ATOM 4444 C C . LEU C 1 192 ? -13.472 -27.597 -28.035 1.00 37.30 192 LEU C C 1
ATOM 4445 O O . LEU C 1 192 ? -14.554 -27.537 -27.435 1.00 31.66 192 LEU C O 1
ATOM 4450 N N . ARG C 1 193 ? -13.362 -28.072 -29.285 1.00 38.77 193 ARG C N 1
ATOM 4451 C CA . ARG C 1 193 ? -14.517 -28.464 -30.097 1.00 36.84 193 ARG C CA 1
ATOM 4452 C C . ARG C 1 193 ? -15.498 -29.344 -29.338 1.00 33.56 193 ARG C C 1
ATOM 4453 O O . ARG C 1 193 ? -16.711 -29.207 -29.499 1.00 32.99 193 ARG C O 1
ATOM 4461 N N . VAL C 1 194 ? -14.995 -30.259 -28.505 1.00 33.08 194 VAL C N 1
ATOM 4462 C CA . VAL C 1 194 ? -15.855 -31.266 -27.895 1.00 30.99 194 VAL C CA 1
ATOM 4463 C C . VAL C 1 194 ? -16.385 -30.844 -26.534 1.00 36.26 194 VAL C C 1
ATOM 4464 O O . VAL C 1 194 ? -17.148 -31.598 -25.914 1.00 40.26 194 VAL C O 1
ATOM 4468 N N . ARG C 1 195 ? -15.990 -29.692 -26.032 1.00 29.58 195 ARG C N 1
ATOM 4469 C CA . ARG C 1 195 ? -16.635 -29.196 -24.835 1.00 33.06 195 ARG C CA 1
ATOM 4470 C C . ARG C 1 195 ? -18.004 -28.665 -25.234 1.00 31.67 195 ARG C C 1
ATOM 4471 O O . ARG C 1 195 ? -18.081 -27.787 -26.102 1.00 37.04 195 ARG C O 1
ATOM 4479 N N . PRO C 1 196 ? -19.099 -29.168 -24.658 1.00 32.42 196 PRO C N 1
ATOM 4480 C CA . PRO C 1 196 ? -20.428 -28.712 -25.102 1.00 34.79 196 PRO C CA 1
ATOM 4481 C C . PRO C 1 196 ? -20.647 -27.228 -24.888 1.00 31.91 196 PRO C C 1
ATOM 4482 O O . PRO C 1 196 ? -21.265 -26.565 -25.732 1.00 33.46 196 PRO C O 1
ATOM 4486 N N . ALA C 1 197 ? -20.142 -26.688 -23.778 1.00 32.41 197 ALA C N 1
ATOM 4487 C CA . ALA C 1 197 ? -20.207 -25.251 -23.555 1.00 33.89 197 ALA C CA 1
ATOM 4488 C C . ALA C 1 197 ? -19.604 -24.492 -24.732 1.00 37.44 197 ALA C C 1
ATOM 4489 O O . ALA C 1 197 ? -20.099 -23.425 -25.114 1.00 35.02 197 ALA C O 1
ATOM 4491 N N . TYR C 1 198 ? -18.543 -25.043 -25.332 1.00 26.30 198 TYR C N 1
ATOM 4492 C CA . TYR C 1 198 ? -17.913 -24.402 -26.478 1.00 27.23 198 TYR C CA 1
ATOM 4493 C C . TYR C 1 198 ? -18.807 -24.477 -27.712 1.00 35.84 198 TYR C C 1
ATOM 4494 O O . TYR C 1 198 ? -18.935 -23.495 -28.457 1.00 29.69 198 TYR C O 1
ATOM 4503 N N . GLN C 1 199 ? -19.448 -25.630 -27.935 1.00 29.63 199 GLN C N 1
ATOM 4504 C CA . GLN C 1 199 ? -20.332 -25.769 -29.084 1.00 31.50 199 GLN C CA 1
ATOM 4505 C C . GLN C 1 199 ? -21.520 -24.828 -28.973 1.00 38.62 199 GLN C C 1
ATOM 4506 O O . GLN C 1 199 ? -21.940 -24.223 -29.970 1.00 35.27 199 GLN C O 1
ATOM 4512 N N . ARG C 1 200 ? -22.076 -24.693 -27.764 1.00 36.25 200 ARG C N 1
ATOM 4513 C CA . ARG C 1 200 ? -23.247 -23.838 -27.587 1.00 35.43 200 ARG C CA 1
ATOM 4514 C C . ARG C 1 200 ? -22.877 -22.363 -27.672 1.00 35.13 200 ARG C C 1
ATOM 4515 O O . ARG C 1 200 ? -23.570 -21.578 -28.328 1.00 41.24 200 ARG C O 1
ATOM 4523 N N . GLY C 1 201 ? -21.783 -21.969 -27.038 1.00 30.40 201 GLY C N 1
ATOM 4524 C CA . GLY C 1 201 ? -21.498 -20.558 -26.919 1.00 30.71 201 GLY C CA 1
ATOM 4525 C C . GLY C 1 201 ? -20.669 -19.976 -28.041 1.00 26.86 201 GLY C C 1
ATOM 4526 O O . GLY C 1 201 ? -20.688 -18.760 -28.244 1.00 27.22 201 GLY C O 1
ATOM 4527 N N . VAL C 1 202 ? -19.937 -20.810 -28.771 1.00 30.27 202 VAL C N 1
ATOM 4528 C CA . VAL C 1 202 ? -18.995 -20.349 -29.787 1.00 37.95 202 VAL C CA 1
ATOM 4529 C C . VAL C 1 202 ? -19.407 -20.798 -31.189 1.00 34.32 202 VAL C C 1
ATOM 4530 O O . VAL C 1 202 ? -19.461 -19.988 -32.116 1.00 28.54 202 VAL C O 1
ATOM 4534 N N . MET C 1 203 ? -19.717 -22.088 -31.357 1.00 34.03 203 MET C N 1
ATOM 4535 C CA . MET C 1 203 ? -19.806 -22.694 -32.687 1.00 30.71 203 MET C CA 1
ATOM 4536 C C . MET C 1 203 ? -21.160 -22.378 -33.326 1.00 32.65 203 MET C C 1
ATOM 4537 O O . MET C 1 203 ? -22.031 -23.227 -33.499 1.00 31.72 203 MET C O 1
ATOM 4542 N N . THR C 1 204 ? -21.298 -21.117 -33.733 1.00 32.36 204 THR C N 1
ATOM 4543 C CA . THR C 1 204 ? -22.537 -20.556 -34.258 1.00 28.97 204 THR C CA 1
ATOM 4544 C C . THR C 1 204 ? -22.246 -19.882 -35.598 1.00 30.60 204 THR C C 1
ATOM 4545 O O . THR C 1 204 ? -21.102 -19.842 -36.059 1.00 34.73 204 THR C O 1
ATOM 4549 N N . ALA C 1 205 ? -23.294 -19.374 -36.242 1.00 32.12 205 ALA C N 1
ATOM 4550 C CA . ALA C 1 205 ? -23.178 -18.880 -37.611 1.00 33.07 205 ALA C CA 1
ATOM 4551 C C . ALA C 1 205 ? -22.126 -17.784 -37.714 1.00 34.57 205 ALA C C 1
ATOM 4552 O O . ALA C 1 205 ? -22.226 -16.751 -37.044 1.00 36.37 205 ALA C O 1
ATOM 4554 N N . LEU C 1 206 ? -21.114 -18.015 -38.553 1.00 38.09 206 LEU C N 1
ATOM 4555 C CA . LEU C 1 206 ? -20.021 -17.060 -38.768 1.00 36.15 206 LEU C CA 1
ATOM 4556 C C . LEU C 1 206 ? -20.447 -15.996 -39.776 1.00 33.31 206 LEU C C 1
ATOM 4557 O O . LEU C 1 206 ? -20.163 -16.075 -40.971 1.00 43.62 206 LEU C O 1
ATOM 4562 N N . THR C 1 207 ? -21.117 -14.967 -39.290 1.00 38.94 207 THR C N 1
ATOM 4563 C CA . THR C 1 207 ? -21.524 -13.894 -40.187 1.00 42.47 207 THR C CA 1
ATOM 4564 C C . THR C 1 207 ? -20.820 -12.584 -39.826 1.00 50.15 207 THR C C 1
ATOM 4565 O O . THR C 1 207 ? -20.982 -11.566 -40.505 1.00 49.61 207 THR C O 1
ATOM 4570 N N . MET D 1 1 ? 21.672 -10.144 -6.993 1.00 86.03 1 MET D N 1
ATOM 4571 C CA . MET D 1 1 ? 20.729 -9.599 -7.964 1.00 89.38 1 MET D CA 1
ATOM 4572 C C . MET D 1 1 ? 19.290 -10.067 -7.696 1.00 82.93 1 MET D C 1
ATOM 4573 O O . MET D 1 1 ? 19.076 -11.166 -7.182 1.00 80.03 1 MET D O 1
ATOM 4578 N N . PRO D 1 2 ? 18.316 -9.220 -8.029 1.00 83.52 2 PRO D N 1
ATOM 4579 C CA . PRO D 1 2 ? 16.926 -9.502 -7.651 1.00 76.14 2 PRO D CA 1
ATOM 4580 C C . PRO D 1 2 ? 16.325 -10.648 -8.448 1.00 66.98 2 PRO D C 1
ATOM 4581 O O . PRO D 1 2 ? 16.740 -10.967 -9.565 1.00 66.82 2 PRO D O 1
ATOM 4585 N N . ALA D 1 3 ? 15.302 -11.260 -7.848 1.00 68.62 3 ALA D N 1
ATOM 4586 C CA . ALA D 1 3 ? 14.570 -12.323 -8.528 1.00 61.94 3 ALA D CA 1
ATOM 4587 C C . ALA D 1 3 ? 13.727 -11.766 -9.665 1.00 58.64 3 ALA D C 1
ATOM 4588 O O . ALA D 1 3 ? 13.646 -12.370 -10.741 1.00 53.46 3 ALA D O 1
ATOM 4590 N N . ILE D 1 4 ? 13.095 -10.616 -9.444 1.00 56.68 4 ILE D N 1
ATOM 4591 C CA . ILE D 1 4 ? 12.277 -9.974 -10.469 1.00 53.97 4 ILE D CA 1
ATOM 4592 C C . ILE D 1 4 ? 13.170 -9.123 -11.363 1.00 47.50 4 ILE D C 1
ATOM 4593 O O . ILE D 1 4 ? 13.974 -8.324 -10.872 1.00 48.28 4 ILE D O 1
ATOM 4598 N N . THR D 1 5 ? 13.041 -9.293 -12.676 1.00 44.76 5 THR D N 1
ATOM 4599 C CA . THR D 1 5 ? 13.605 -8.343 -13.623 1.00 52.71 5 THR D CA 1
ATOM 4600 C C . THR D 1 5 ? 12.547 -7.976 -14.662 1.00 57.65 5 THR D C 1
ATOM 4601 O O . THR D 1 5 ? 11.749 -8.822 -15.085 1.00 51.43 5 THR D O 1
ATOM 4605 N N . ILE D 1 6 ? 12.542 -6.708 -15.068 1.00 47.38 6 ILE D N 1
ATOM 4606 C CA . ILE D 1 6 ? 11.531 -6.162 -15.970 1.00 44.07 6 ILE D CA 1
ATOM 4607 C C . ILE D 1 6 ? 12.250 -5.597 -17.185 1.00 44.20 6 ILE D C 1
ATOM 4608 O O . ILE D 1 6 ? 13.056 -4.665 -17.056 1.00 45.95 6 ILE D O 1
ATOM 4613 N N . TRP D 1 7 ? 11.963 -6.158 -18.359 1.00 39.37 7 TRP D N 1
ATOM 4614 C CA . TRP D 1 7 ? 12.574 -5.729 -19.612 1.00 41.94 7 TRP D CA 1
ATOM 4615 C C . TRP D 1 7 ? 11.659 -4.761 -20.350 1.00 44.08 7 TRP D C 1
ATOM 4616 O O . TRP D 1 7 ? 10.435 -4.914 -20.326 1.00 40.96 7 TRP D O 1
ATOM 4627 N N . GLY D 1 8 ? 12.255 -3.780 -21.025 1.00 40.39 8 GLY D N 1
ATOM 4628 C CA . GLY D 1 8 ? 11.502 -2.877 -21.883 1.00 42.54 8 GLY D CA 1
ATOM 4629 C C . GLY D 1 8 ? 11.807 -1.409 -21.667 1.00 45.59 8 GLY D C 1
ATOM 4630 O O . GLY D 1 8 ? 12.193 -0.984 -20.577 1.00 53.98 8 GLY D O 1
ATOM 4631 N N . ARG D 1 9 ? 11.624 -0.618 -22.729 1.00 58.49 9 ARG D N 1
ATOM 4632 C CA . ARG D 1 9 ? 11.961 0.803 -22.679 1.00 56.16 9 ARG D CA 1
ATOM 4633 C C . ARG D 1 9 ? 11.071 1.523 -21.675 1.00 58.19 9 ARG D C 1
ATOM 4634 O O . ARG D 1 9 ? 9.870 1.256 -21.592 1.00 57.91 9 ARG D O 1
ATOM 4636 N N . ARG D 1 10 ? 11.667 2.432 -20.892 1.00 62.16 10 ARG D N 1
ATOM 4637 C CA . ARG D 1 10 ? 10.948 3.029 -19.767 1.00 58.79 10 ARG D CA 1
ATOM 4638 C C . ARG D 1 10 ? 10.043 4.192 -20.174 1.00 57.10 10 ARG D C 1
ATOM 4639 O O . ARG D 1 10 ? 9.212 4.626 -19.365 1.00 52.23 10 ARG D O 1
ATOM 4641 N N . ASN D 1 11 ? 10.174 4.705 -21.396 1.00 53.46 11 ASN D N 1
ATOM 4642 C CA . ASN D 1 11 ? 9.244 5.689 -21.930 1.00 52.61 11 ASN D CA 1
ATOM 4643 C C . ASN D 1 11 ? 7.998 5.034 -22.514 1.00 54.85 11 ASN D C 1
ATOM 4644 O O . ASN D 1 11 ? 7.229 5.689 -23.227 1.00 53.22 11 ASN D O 1
ATOM 4649 N N . SER D 1 12 ? 7.802 3.753 -22.227 1.00 46.88 12 SER D N 1
ATOM 4650 C CA . SER D 1 12 ? 6.659 2.980 -22.687 1.00 48.99 12 SER D CA 1
ATOM 4651 C C . SER D 1 12 ? 5.578 2.952 -21.614 1.00 47.48 12 SER D C 1
ATOM 4652 O O . SER D 1 12 ? 5.820 2.500 -20.488 1.00 47.32 12 SER D O 1
ATOM 4655 N N . SER D 1 13 ? 4.392 3.445 -21.964 1.00 41.01 13 SER D N 1
ATOM 4656 C CA . SER D 1 13 ? 3.283 3.418 -21.018 1.00 51.81 13 SER D CA 1
ATOM 4657 C C . SER D 1 13 ? 2.969 1.998 -20.566 1.00 44.93 13 SER D C 1
ATOM 4658 O O . SER D 1 13 ? 2.620 1.774 -19.403 1.00 40.08 13 SER D O 1
ATOM 4661 N N . ASN D 1 14 ? 3.088 1.024 -21.468 1.00 43.87 14 ASN D N 1
ATOM 4662 C CA . ASN D 1 14 ? 2.907 -0.353 -21.037 1.00 45.78 14 ASN D CA 1
ATOM 4663 C C . ASN D 1 14 ? 4.015 -0.782 -20.087 1.00 40.46 14 ASN D C 1
ATOM 4664 O O . ASN D 1 14 ? 3.763 -1.525 -19.132 1.00 36.97 14 ASN D O 1
ATOM 4669 N N . VAL D 1 15 ? 5.241 -0.318 -20.323 1.00 43.81 15 VAL D N 1
ATOM 4670 C CA . VAL D 1 15 ? 6.317 -0.646 -19.394 1.00 44.53 15 VAL D CA 1
ATOM 4671 C C . VAL D 1 15 ? 6.150 0.132 -18.094 1.00 41.44 15 VAL D C 1
ATOM 4672 O O . VAL D 1 15 ? 6.480 -0.374 -17.016 1.00 41.48 15 VAL D O 1
ATOM 4676 N N . ARG D 1 16 ? 5.599 1.347 -18.160 1.00 38.35 16 ARG D N 1
ATOM 4677 C CA . ARG D 1 16 ? 5.305 2.090 -16.939 1.00 38.10 16 ARG D CA 1
ATOM 4678 C C . ARG D 1 16 ? 4.384 1.307 -16.012 1.00 40.61 16 ARG D C 1
ATOM 4679 O O . ARG D 1 16 ? 4.604 1.281 -14.793 1.00 44.34 16 ARG D O 1
ATOM 4687 N N . LYS D 1 17 ? 3.352 0.661 -16.572 1.00 36.16 17 LYS D N 1
ATOM 4688 C CA . LYS D 1 17 ? 2.428 -0.133 -15.762 1.00 35.90 17 LYS D CA 1
ATOM 4689 C C . LYS D 1 17 ? 3.182 -1.076 -14.842 1.00 33.99 17 LYS D C 1
ATOM 4690 O O . LYS D 1 17 ? 2.943 -1.107 -13.629 1.00 36.73 17 LYS D O 1
ATOM 4696 N N . ALA D 1 18 ? 4.122 -1.837 -15.407 1.00 34.39 18 ALA D N 1
ATOM 4697 C CA . ALA D 1 18 ? 4.866 -2.812 -14.614 1.00 40.13 18 ALA D CA 1
ATOM 4698 C C . ALA D 1 18 ? 5.697 -2.130 -13.534 1.00 45.28 18 ALA D C 1
ATOM 4699 O O . ALA D 1 18 ? 5.602 -2.481 -12.352 1.00 39.42 18 ALA D O 1
ATOM 4701 N N . LEU D 1 19 ? 6.507 -1.141 -13.921 1.00 33.84 19 LEU D N 1
ATOM 4702 C CA . LEU D 1 19 ? 7.370 -0.479 -12.952 1.00 40.14 19 LEU D CA 1
ATOM 4703 C C . LEU D 1 19 ? 6.556 0.119 -11.812 1.00 46.81 19 LEU D C 1
ATOM 4704 O O . LEU D 1 19 ? 6.896 -0.053 -10.633 1.00 43.68 19 LEU D O 1
ATOM 4709 N N . TRP D 1 20 ? 5.468 0.823 -12.145 1.00 49.56 20 TRP D N 1
ATOM 4710 C CA . TRP D 1 20 ? 4.672 1.464 -11.105 1.00 48.38 20 TRP D CA 1
ATOM 4711 C C . TRP D 1 20 ? 4.094 0.422 -10.159 1.00 41.51 20 TRP D C 1
ATOM 4712 O O . TRP D 1 20 ? 4.091 0.607 -8.935 1.00 36.35 20 TRP D O 1
ATOM 4723 N N . CYS D 1 21 ? 3.636 -0.700 -10.704 1.00 37.75 21 CYS D N 1
ATOM 4724 C CA . CYS D 1 21 ? 3.067 -1.738 -9.853 1.00 42.51 21 CYS D CA 1
ATOM 4725 C C . CYS D 1 21 ? 4.152 -2.404 -9.025 1.00 36.55 21 CYS D C 1
ATOM 4726 O O . CYS D 1 21 ? 3.957 -2.685 -7.837 1.00 37.62 21 CYS D O 1
ATOM 4729 N N . ALA D 1 22 ? 5.308 -2.642 -9.640 1.00 40.10 22 ALA D N 1
ATOM 4730 C CA . ALA D 1 22 ? 6.463 -3.109 -8.884 1.00 48.26 22 ALA D CA 1
ATOM 4731 C C . ALA D 1 22 ? 6.800 -2.151 -7.745 1.00 50.06 22 ALA D C 1
ATOM 4732 O O . ALA D 1 22 ? 7.035 -2.579 -6.606 1.00 52.74 22 ALA D O 1
ATOM 4734 N N . GLU D 1 23 ? 6.817 -0.847 -8.030 1.00 45.86 23 GLU D N 1
ATOM 4735 C CA . GLU D 1 23 ? 7.107 0.135 -6.990 1.00 45.92 23 GLU D CA 1
ATOM 4736 C C . GLU D 1 23 ? 6.030 0.125 -5.906 1.00 47.91 23 GLU D C 1
ATOM 4737 O O . GLU D 1 23 ? 6.339 0.129 -4.708 1.00 49.57 23 GLU D O 1
ATOM 4743 N N . GLU D 1 24 ? 4.756 0.078 -6.311 1.00 49.63 24 GLU D N 1
ATOM 4744 C CA . GLU D 1 24 ? 3.673 0.008 -5.334 1.00 45.29 24 GLU D CA 1
ATOM 4745 C C . GLU D 1 24 ? 3.844 -1.162 -4.383 1.00 45.59 24 GLU D C 1
ATOM 4746 O O . GLU D 1 24 ? 3.476 -1.065 -3.208 1.00 45.44 24 GLU D O 1
ATOM 4752 N N . ALA D 1 25 ? 4.377 -2.280 -4.872 1.00 41.36 25 ALA D N 1
ATOM 4753 C CA . ALA D 1 25 ? 4.593 -3.443 -4.028 1.00 46.95 25 ALA D CA 1
ATOM 4754 C C . ALA D 1 25 ? 5.908 -3.377 -3.259 1.00 56.87 25 ALA D C 1
ATOM 4755 O O . ALA D 1 25 ? 6.072 -4.110 -2.273 1.00 55.08 25 ALA D O 1
ATOM 4757 N N . GLY D 1 26 ? 6.831 -2.503 -3.664 1.00 46.13 26 GLY D N 1
ATOM 4758 C CA . GLY D 1 26 ? 8.132 -2.426 -3.029 1.00 47.13 26 GLY D CA 1
ATOM 4759 C C . GLY D 1 26 ? 8.926 -3.716 -3.092 1.00 49.74 26 GLY D C 1
ATOM 4760 O O . GLY D 1 26 ? 9.421 -4.204 -2.068 1.00 53.05 26 GLY D O 1
ATOM 4761 N N . VAL D 1 27 ? 9.038 -4.298 -4.279 1.00 49.59 27 VAL D N 1
ATOM 4762 C CA . VAL D 1 27 ? 9.888 -5.459 -4.484 1.00 47.59 27 VAL D CA 1
ATOM 4763 C C . VAL D 1 27 ? 11.182 -4.992 -5.136 1.00 54.70 27 VAL D C 1
ATOM 4764 O O . VAL D 1 27 ? 11.237 -3.952 -5.806 1.00 54.73 27 VAL D O 1
ATOM 4768 N N . ALA D 1 28 ? 12.244 -5.765 -4.935 1.00 42.00 28 ALA D N 1
ATOM 4769 C CA . ALA D 1 28 ? 13.472 -5.528 -5.675 1.00 46.69 28 ALA D CA 1
ATOM 4770 C C . ALA D 1 28 ? 13.283 -5.956 -7.120 1.00 44.35 28 ALA D C 1
ATOM 4771 O O . ALA D 1 28 ? 12.697 -7.006 -7.395 1.00 51.22 28 ALA D O 1
ATOM 4773 N N . TYR D 1 29 ? 13.771 -5.145 -8.053 1.00 43.78 29 TYR D N 1
ATOM 4774 C CA . TYR D 1 29 ? 13.738 -5.572 -9.444 1.00 49.94 29 TYR D CA 1
ATOM 4775 C C . TYR D 1 29 ? 14.866 -4.917 -10.226 1.00 51.99 29 TYR D C 1
ATOM 4776 O O . TYR D 1 29 ? 15.164 -3.733 -10.037 1.00 53.68 29 TYR D O 1
ATOM 4785 N N . THR D 1 30 ? 15.488 -5.707 -11.099 1.00 54.15 30 THR D N 1
ATOM 4786 C CA . THR D 1 30 ? 16.354 -5.174 -12.138 1.00 55.48 30 THR D CA 1
ATOM 4787 C C . THR D 1 30 ? 15.501 -4.635 -13.276 1.00 50.83 30 THR D C 1
ATOM 4788 O O . THR D 1 30 ? 14.507 -5.252 -13.674 1.00 43.43 30 THR D O 1
ATOM 4792 N N . SER D 1 31 ? 15.886 -3.474 -13.792 1.00 49.19 31 SER D N 1
ATOM 4793 C CA . SER D 1 31 ? 15.195 -2.849 -14.912 1.00 46.59 31 SER D CA 1
ATOM 4794 C C . SER D 1 31 ? 16.136 -2.869 -16.111 1.00 51.52 31 SER D C 1
ATOM 4795 O O . SER D 1 31 ? 17.168 -2.187 -16.111 1.00 50.29 31 SER D O 1
ATOM 4798 N N . ILE D 1 32 ? 15.781 -3.642 -17.133 1.00 51.49 32 ILE D N 1
ATOM 4799 C CA . ILE D 1 32 ? 16.592 -3.763 -18.340 1.00 49.53 32 ILE D CA 1
ATOM 4800 C C . ILE D 1 32 ? 15.858 -3.080 -19.486 1.00 45.31 32 ILE D C 1
ATOM 4801 O O . ILE D 1 32 ? 14.714 -3.426 -19.801 1.00 48.15 32 ILE D O 1
ATOM 4806 N N . GLU D 1 33 ? 16.523 -2.110 -20.104 1.00 50.71 33 GLU D N 1
ATOM 4807 C CA . GLU D 1 33 ? 15.991 -1.297 -21.183 1.00 56.43 33 GLU D CA 1
ATOM 4808 C C . GLU D 1 33 ? 16.821 -1.532 -22.437 1.00 56.92 33 GLU D C 1
ATOM 4809 O O . GLU D 1 33 ? 18.022 -1.803 -22.354 1.00 56.27 33 GLU D O 1
ATOM 4815 N N . VAL D 1 34 ? 16.189 -1.439 -23.606 1.00 62.90 34 VAL D N 1
ATOM 4816 C CA . VAL D 1 34 ? 16.908 -1.470 -24.877 1.00 61.33 34 VAL D CA 1
ATOM 4817 C C . VAL D 1 34 ? 16.558 -0.210 -25.661 1.00 73.54 34 VAL D C 1
ATOM 4818 O O . VAL D 1 34 ? 15.392 0.201 -25.708 1.00 76.63 34 VAL D O 1
ATOM 4822 N N . GLY D 1 35 ? 17.573 0.414 -26.264 1.00 67.64 35 GLY D N 1
ATOM 4823 C CA . GLY D 1 35 ? 17.389 1.684 -26.922 1.00 70.35 35 GLY D CA 1
ATOM 4824 C C . GLY D 1 35 ? 18.056 1.704 -28.285 1.00 72.12 35 GLY D C 1
ATOM 4825 O O . GLY D 1 35 ? 18.927 0.888 -28.591 1.00 71.86 35 GLY D O 1
ATOM 4826 N N . GLY D 1 36 ? 17.613 2.656 -29.104 1.00 77.96 36 GLY D N 1
ATOM 4827 C CA . GLY D 1 36 ? 18.213 2.887 -30.407 1.00 78.31 36 GLY D CA 1
ATOM 4828 C C . GLY D 1 36 ? 17.712 1.952 -31.487 1.00 78.12 36 GLY D C 1
ATOM 4829 O O . GLY D 1 36 ? 17.517 2.361 -32.635 1.00 81.24 36 GLY D O 1
ATOM 4830 N N . VAL D 1 54 ? 7.559 -1.522 -26.808 1.00 96.94 54 VAL D N 1
ATOM 4831 C CA . VAL D 1 54 ? 6.630 -0.985 -25.830 1.00 96.11 54 VAL D CA 1
ATOM 4832 C C . VAL D 1 54 ? 6.050 -2.115 -24.979 1.00 96.70 54 VAL D C 1
ATOM 4833 O O . VAL D 1 54 ? 5.363 -1.864 -24.002 1.00 95.71 54 VAL D O 1
ATOM 4837 N N . VAL D 1 55 ? 6.342 -3.358 -25.362 1.00 95.88 55 VAL D N 1
ATOM 4838 C CA . VAL D 1 55 ? 5.740 -4.537 -24.742 1.00 87.72 55 VAL D CA 1
ATOM 4839 C C . VAL D 1 55 ? 6.714 -5.065 -23.691 1.00 75.83 55 VAL D C 1
ATOM 4840 O O . VAL D 1 55 ? 7.785 -5.565 -24.051 1.00 75.55 55 VAL D O 1
ATOM 4842 N N . PRO D 1 56 ? 6.398 -4.972 -22.410 1.00 65.65 56 PRO D N 1
ATOM 4843 C CA . PRO D 1 56 ? 7.350 -5.389 -21.384 1.00 62.97 56 PRO D CA 1
ATOM 4844 C C . PRO D 1 56 ? 7.296 -6.884 -21.107 1.00 58.01 56 PRO D C 1
ATOM 4845 O O . PRO D 1 56 ? 6.299 -7.570 -21.344 1.00 53.92 56 PRO D O 1
ATOM 4849 N N . THR D 1 57 ? 8.419 -7.386 -20.619 1.00 47.49 57 THR D N 1
ATOM 4850 C CA . THR D 1 57 ? 8.553 -8.754 -20.140 1.00 43.31 57 THR D CA 1
ATOM 4851 C C . THR D 1 57 ? 8.942 -8.707 -18.674 1.00 42.36 57 THR D C 1
ATOM 4852 O O . THR D 1 57 ? 9.715 -7.849 -18.266 1.00 55.08 57 THR D O 1
ATOM 4856 N N . LEU D 1 58 ? 8.376 -9.589 -17.872 1.00 48.32 58 LEU D N 1
ATOM 4857 C CA . LEU D 1 58 ? 8.786 -9.730 -16.485 1.00 51.44 58 LEU D CA 1
ATOM 4858 C C . LEU D 1 58 ? 9.224 -11.166 -16.243 1.00 53.79 58 LEU D C 1
ATOM 4859 O O . LEU D 1 58 ? 8.600 -12.115 -16.738 1.00 52.16 58 LEU D O 1
ATOM 4864 N N . GLN D 1 59 ? 10.313 -11.318 -15.498 1.00 49.12 59 GLN D N 1
ATOM 4865 C CA . GLN D 1 59 ? 10.787 -12.621 -15.062 1.00 51.86 59 GLN D CA 1
ATOM 4866 C C . GLN D 1 59 ? 10.863 -12.635 -13.541 1.00 51.81 59 GLN D C 1
ATOM 4867 O O . GLN D 1 59 ? 11.522 -11.783 -12.941 1.00 51.69 59 GLN D O 1
ATOM 4873 N N . ASP D 1 60 ? 10.180 -13.596 -12.924 1.00 54.40 60 ASP D N 1
ATOM 4874 C CA . ASP D 1 60 ? 10.150 -13.748 -11.472 1.00 53.35 60 ASP D CA 1
ATOM 4875 C C . ASP D 1 60 ? 10.357 -15.227 -11.197 1.00 58.21 60 ASP D C 1
ATOM 4876 O O . ASP D 1 60 ? 9.446 -16.031 -11.417 1.00 65.44 60 ASP D O 1
ATOM 4881 N N . GLY D 1 61 ? 11.547 -15.584 -10.727 1.00 58.63 61 GLY D N 1
ATOM 4882 C CA . GLY D 1 61 ? 11.911 -16.990 -10.721 1.00 60.33 61 GLY D CA 1
ATOM 4883 C C . GLY D 1 61 ? 11.884 -17.519 -12.139 1.00 58.91 61 GLY D C 1
ATOM 4884 O O . GLY D 1 61 ? 12.401 -16.891 -13.071 1.00 58.36 61 GLY D O 1
ATOM 4885 N N . ALA D 1 62 ? 11.259 -18.676 -12.319 1.00 59.50 62 ALA D N 1
ATOM 4886 C CA . ALA D 1 62 ? 11.108 -19.259 -13.644 1.00 64.35 62 ALA D CA 1
ATOM 4887 C C . ALA D 1 62 ? 9.874 -18.748 -14.373 1.00 72.64 62 ALA D C 1
ATOM 4888 O O . ALA D 1 62 ? 9.657 -19.118 -15.534 1.00 74.30 62 ALA D O 1
ATOM 4890 N N . LEU D 1 63 ? 9.069 -17.913 -13.725 1.00 61.66 63 LEU D N 1
ATOM 4891 C CA . LEU D 1 63 ? 7.897 -17.339 -14.365 1.00 55.62 63 LEU D CA 1
ATOM 4892 C C . LEU D 1 63 ? 8.305 -16.229 -15.326 1.00 49.60 63 LEU D C 1
ATOM 4893 O O . LEU D 1 63 ? 9.141 -15.384 -15.001 1.00 51.66 63 LEU D O 1
ATOM 4898 N N . VAL D 1 64 ? 7.716 -16.237 -16.518 1.00 48.12 64 VAL D N 1
ATOM 4899 C CA . VAL D 1 64 ? 7.966 -15.207 -17.522 1.00 49.29 64 VAL D CA 1
ATOM 4900 C C . VAL D 1 64 ? 6.626 -14.775 -18.108 1.00 50.87 64 VAL D C 1
ATOM 4901 O O . VAL D 1 64 ? 5.944 -15.577 -18.757 1.00 47.92 64 VAL D O 1
ATOM 4905 N N . LEU D 1 65 ? 6.257 -13.510 -17.896 1.00 52.66 65 LEU D N 1
ATOM 4906 C CA . LEU D 1 65 ? 5.035 -12.942 -18.446 1.00 47.67 65 LEU D CA 1
ATOM 4907 C C . LEU D 1 65 ? 5.377 -11.847 -19.440 1.00 48.68 65 LEU D C 1
ATOM 4908 O O . LEU D 1 65 ? 6.410 -11.183 -19.332 1.00 48.66 65 LEU D O 1
ATOM 4913 N N . TRP D 1 66 ? 4.482 -11.634 -20.394 1.00 46.63 66 TRP D N 1
ATOM 4914 C CA . TRP D 1 66 ? 4.810 -10.711 -21.470 1.00 53.34 66 TRP D CA 1
ATOM 4915 C C . TRP D 1 66 ? 3.620 -9.858 -21.904 1.00 54.18 66 TRP D C 1
ATOM 4916 O O . TRP D 1 66 ? 3.632 -9.311 -23.014 1.00 60.08 66 TRP D O 1
ATOM 4927 N N . GLU D 1 67 ? 2.597 -9.726 -21.073 1.00 42.98 67 GLU D N 1
ATOM 4928 C CA . GLU D 1 67 ? 1.553 -8.748 -21.324 1.00 41.72 67 GLU D CA 1
ATOM 4929 C C . GLU D 1 67 ? 1.453 -7.858 -20.099 1.00 37.60 67 GLU D C 1
ATOM 4930 O O . GLU D 1 67 ? 1.393 -8.360 -18.974 1.00 35.64 67 GLU D O 1
ATOM 4936 N N . SER D 1 68 ? 1.437 -6.539 -20.323 1.00 42.50 68 SER D N 1
ATOM 4937 C CA . SER D 1 68 ? 1.617 -5.595 -19.223 1.00 38.79 68 SER D CA 1
ATOM 4938 C C . SER D 1 68 ? 0.485 -5.686 -18.206 1.00 30.79 68 SER D C 1
ATOM 4939 O O . SER D 1 68 ? 0.725 -5.620 -16.994 1.00 31.37 68 SER D O 1
ATOM 4942 N N . ASN D 1 69 ? -0.752 -5.860 -18.672 1.00 34.21 69 ASN D N 1
ATOM 4943 C CA . ASN D 1 69 ? -1.863 -5.985 -17.730 1.00 40.32 69 ASN D CA 1
ATOM 4944 C C . ASN D 1 69 ? -1.788 -7.295 -16.948 1.00 36.22 69 ASN D C 1
ATOM 4945 O O . ASN D 1 69 ? -2.071 -7.324 -15.744 1.00 36.05 69 ASN D O 1
ATOM 4950 N N . ALA D 1 70 ? -1.402 -8.387 -17.605 1.00 36.95 70 ALA D N 1
ATOM 4951 C CA . ALA D 1 70 ? -1.153 -9.622 -16.869 1.00 40.21 70 ALA D CA 1
ATOM 4952 C C . ALA D 1 70 ? -0.053 -9.435 -15.828 1.00 32.95 70 ALA D C 1
ATOM 4953 O O . ALA D 1 70 ? -0.124 -9.999 -14.729 1.00 34.75 70 ALA D O 1
ATOM 4955 N N . ILE D 1 71 ? 0.973 -8.650 -16.163 1.00 34.00 71 ILE D N 1
ATOM 4956 C CA . ILE D 1 71 ? 2.064 -8.399 -15.229 1.00 36.60 71 ILE D CA 1
ATOM 4957 C C . ILE D 1 71 ? 1.562 -7.628 -14.010 1.00 38.96 71 ILE D C 1
ATOM 4958 O O . ILE D 1 71 ? 1.940 -7.925 -12.869 1.00 32.88 71 ILE D O 1
ATOM 4963 N N . VAL D 1 72 ? 0.694 -6.639 -14.230 1.00 34.28 72 VAL D N 1
ATOM 4964 C CA . VAL D 1 72 ? 0.151 -5.852 -13.124 1.00 31.46 72 VAL D CA 1
ATOM 4965 C C . VAL D 1 72 ? -0.680 -6.727 -12.197 1.00 34.23 72 VAL D C 1
ATOM 4966 O O . VAL D 1 72 ? -0.481 -6.734 -10.975 1.00 33.62 72 VAL D O 1
ATOM 4970 N N . ARG D 1 73 ? -1.645 -7.458 -12.761 1.00 36.75 73 ARG D N 1
ATOM 4971 C CA . ARG D 1 73 ? -2.443 -8.381 -11.961 1.00 36.52 73 ARG D CA 1
ATOM 4972 C C . ARG D 1 73 ? -1.561 -9.354 -11.187 1.00 36.89 73 ARG D C 1
ATOM 4973 O O . ARG D 1 73 ? -1.772 -9.579 -9.988 1.00 34.90 73 ARG D O 1
ATOM 4981 N N . TYR D 1 74 ? -0.559 -9.937 -11.852 1.00 34.37 74 TYR D N 1
ATOM 4982 C CA . TYR D 1 74 ? 0.314 -10.879 -11.159 1.00 36.46 74 TYR D CA 1
ATOM 4983 C C . TYR D 1 74 ? 1.040 -10.216 -9.991 1.00 36.80 74 TYR D C 1
ATOM 4984 O O . TYR D 1 74 ? 1.026 -10.731 -8.865 1.00 37.95 74 TYR D O 1
ATOM 4993 N N . LEU D 1 75 ? 1.702 -9.082 -10.243 1.00 31.56 75 LEU D N 1
ATOM 4994 C CA . LEU D 1 75 ? 2.449 -8.423 -9.176 1.00 28.24 75 LEU D CA 1
ATOM 4995 C C . LEU D 1 75 ? 1.528 -8.020 -8.033 1.00 38.38 75 LEU D C 1
ATOM 4996 O O . LEU D 1 75 ? 1.896 -8.136 -6.858 1.00 38.82 75 LEU D O 1
ATOM 5001 N N . ALA D 1 76 ? 0.319 -7.556 -8.356 1.00 38.05 76 ALA D N 1
ATOM 5002 C CA . ALA D 1 76 ? -0.636 -7.173 -7.321 1.00 34.96 76 ALA D CA 1
ATOM 5003 C C . ALA D 1 76 ? -1.060 -8.378 -6.483 1.00 37.66 76 ALA D C 1
ATOM 5004 O O . ALA D 1 76 ? -0.901 -8.390 -5.256 1.00 37.44 76 ALA D O 1
ATOM 5006 N N . ALA D 1 77 ? -1.600 -9.409 -7.129 1.00 36.71 77 ALA D N 1
ATOM 5007 C CA . ALA D 1 77 ? -2.044 -10.578 -6.380 1.00 39.08 77 ALA D CA 1
ATOM 5008 C C . ALA D 1 77 ? -0.898 -11.207 -5.597 1.00 45.65 77 ALA D C 1
ATOM 5009 O O . ALA D 1 77 ? -1.096 -11.705 -4.483 1.00 46.53 77 ALA D O 1
ATOM 5011 N N . GLN D 1 78 ? 0.311 -11.198 -6.162 1.00 43.74 78 GLN D N 1
ATOM 5012 C CA . GLN D 1 78 ? 1.407 -11.908 -5.513 1.00 44.35 78 GLN D CA 1
ATOM 5013 C C . GLN D 1 78 ? 2.049 -11.087 -4.399 1.00 49.96 78 GLN D C 1
ATOM 5014 O O . GLN D 1 78 ? 2.339 -11.627 -3.325 1.00 51.79 78 GLN D O 1
ATOM 5020 N N . TYR D 1 79 ? 2.262 -9.783 -4.615 1.00 42.62 79 TYR D N 1
ATOM 5021 C CA . TYR D 1 79 ? 3.068 -8.998 -3.694 1.00 42.44 79 TYR D CA 1
ATOM 5022 C C . TYR D 1 79 ? 2.382 -7.769 -3.116 1.00 49.73 79 TYR D C 1
ATOM 5023 O O . TYR D 1 79 ? 2.909 -7.201 -2.151 1.00 55.50 79 TYR D O 1
ATOM 5032 N N . ALA D 1 80 ? 1.252 -7.325 -3.663 1.00 46.45 80 ALA D N 1
ATOM 5033 C CA . ALA D 1 80 ? 0.569 -6.128 -3.166 1.00 42.90 80 ALA D CA 1
ATOM 5034 C C . ALA D 1 80 ? -0.926 -6.398 -3.061 1.00 41.76 80 ALA D C 1
ATOM 5035 O O . ALA D 1 80 ? -1.739 -5.757 -3.733 1.00 41.08 80 ALA D O 1
ATOM 5037 N N . PRO D 1 81 ? -1.326 -7.336 -2.195 1.00 49.83 81 PRO D N 1
ATOM 5038 C CA . PRO D 1 81 ? -2.733 -7.784 -2.187 1.00 47.15 81 PRO D CA 1
ATOM 5039 C C . PRO D 1 81 ? -3.735 -6.697 -1.825 1.00 45.23 81 PRO D C 1
ATOM 5040 O O . PRO D 1 81 ? -4.942 -6.914 -1.988 1.00 52.67 81 PRO D O 1
ATOM 5044 N N . ALA D 1 82 ? -3.294 -5.545 -1.327 1.00 41.79 82 ALA D N 1
ATOM 5045 C CA . ALA D 1 82 ? -4.226 -4.439 -1.167 1.00 39.84 82 ALA D CA 1
ATOM 5046 C C . ALA D 1 82 ? -4.717 -3.939 -2.513 1.00 39.30 82 ALA D C 1
ATOM 5047 O O . ALA D 1 82 ? -5.805 -3.361 -2.603 1.00 46.78 82 ALA D O 1
ATOM 5049 N N . LEU D 1 83 ? -3.932 -4.147 -3.564 1.00 46.39 83 LEU D N 1
ATOM 5050 C CA . LEU D 1 83 ? -4.291 -3.701 -4.901 1.00 46.19 83 LEU D CA 1
ATOM 5051 C C . LEU D 1 83 ? -5.089 -4.735 -5.681 1.00 42.55 83 LEU D C 1
ATOM 5052 O O . LEU D 1 83 ? -5.600 -4.411 -6.757 1.00 37.06 83 LEU D O 1
ATOM 5057 N N . TYR D 1 84 ? -5.227 -5.956 -5.158 1.00 35.16 84 TYR D N 1
ATOM 5058 C CA . TYR D 1 84 ? -6.009 -7.014 -5.792 1.00 40.61 84 TYR D CA 1
ATOM 5059 C C . TYR D 1 84 ? -7.270 -7.223 -4.970 1.00 34.90 84 TYR D C 1
ATOM 5060 O O . TYR D 1 84 ? -7.245 -7.947 -3.968 1.00 42.71 84 TYR D O 1
ATOM 5069 N N . PRO D 1 85 ? -8.389 -6.594 -5.327 1.00 40.33 85 PRO D N 1
ATOM 5070 C CA . PRO D 1 85 ? -9.630 -6.816 -4.570 1.00 39.22 85 PRO D CA 1
ATOM 5071 C C . PRO D 1 85 ? -10.047 -8.283 -4.591 1.00 46.56 85 PRO D C 1
ATOM 5072 O O . PRO D 1 85 ? -9.997 -8.954 -5.628 1.00 43.67 85 PRO D O 1
ATOM 5076 N N . GLN D 1 86 ? -10.472 -8.776 -3.425 1.00 41.48 86 GLN D N 1
ATOM 5077 C CA . GLN D 1 86 ? -10.723 -10.203 -3.289 1.00 44.97 86 GLN D CA 1
ATOM 5078 C C . GLN D 1 86 ? -12.095 -10.623 -3.811 1.00 43.53 86 GLN D C 1
ATOM 5079 O O . GLN D 1 86 ? -12.246 -11.749 -4.295 1.00 38.24 86 GLN D O 1
ATOM 5085 N N . ALA D 1 87 ? -13.094 -9.769 -3.733 1.00 39.23 87 ALA D N 1
ATOM 5086 C CA . ALA D 1 87 ? -14.381 -10.162 -4.298 1.00 39.89 87 ALA D CA 1
ATOM 5087 C C . ALA D 1 87 ? -14.359 -9.989 -5.814 1.00 38.84 87 ALA D C 1
ATOM 5088 O O . ALA D 1 87 ? -14.002 -8.909 -6.304 1.00 35.29 87 ALA D O 1
ATOM 5090 N N . PRO D 1 88 ? -14.709 -11.028 -6.580 1.00 35.40 88 PRO D N 1
ATOM 5091 C CA . PRO D 1 88 ? -14.747 -10.878 -8.050 1.00 31.85 88 PRO D CA 1
ATOM 5092 C C . PRO D 1 88 ? -15.538 -9.667 -8.505 1.00 37.84 88 PRO D C 1
ATOM 5093 O O . PRO D 1 88 ? -15.097 -8.921 -9.398 1.00 35.49 88 PRO D O 1
ATOM 5097 N N . ALA D 1 89 ? -16.704 -9.445 -7.893 1.00 34.97 89 ALA D N 1
ATOM 5098 C CA . ALA D 1 89 ? -17.500 -8.276 -8.236 1.00 29.47 89 ALA D CA 1
ATOM 5099 C C . ALA D 1 89 ? -16.734 -6.992 -7.962 1.00 31.68 89 ALA D C 1
ATOM 5100 O O . ALA D 1 89 ? -16.725 -6.083 -8.801 1.00 31.32 89 ALA D O 1
ATOM 5102 N N . GLU D 1 90 ? -16.082 -6.897 -6.794 1.00 33.88 90 GLU D N 1
ATOM 5103 C CA . GLU D 1 90 ? -15.286 -5.708 -6.493 1.00 32.06 90 GLU D CA 1
ATOM 5104 C C . GLU D 1 90 ? -14.092 -5.599 -7.438 1.00 36.04 90 GLU D C 1
ATOM 5105 O O . GLU D 1 90 ? -13.796 -4.516 -7.955 1.00 32.28 90 GLU D O 1
ATOM 5107 N N . ARG D 1 91 ? -13.413 -6.720 -7.702 1.00 33.37 91 ARG D N 1
ATOM 5108 C CA . ARG D 1 91 ? -12.310 -6.708 -8.653 1.00 30.32 91 ARG D CA 1
ATOM 5109 C C . ARG D 1 91 ? -12.779 -6.326 -10.051 1.00 35.11 91 ARG D C 1
ATOM 5110 O O . ARG D 1 91 ? -12.005 -5.762 -10.835 1.00 30.29 91 ARG D O 1
ATOM 5118 N N . ALA D 1 92 ? -14.044 -6.606 -10.377 1.00 35.45 92 ALA D N 1
ATOM 5119 C CA . ALA D 1 92 ? -14.503 -6.409 -11.747 1.00 36.24 92 ALA D CA 1
ATOM 5120 C C . ALA D 1 92 ? -14.529 -4.938 -12.131 1.00 36.51 92 ALA D C 1
ATOM 5121 O O . ALA D 1 92 ? -14.331 -4.613 -13.309 1.00 29.99 92 ALA D O 1
ATOM 5123 N N . LEU D 1 93 ? -14.756 -4.044 -11.158 1.00 31.92 93 LEU D N 1
ATOM 5124 C CA . LEU D 1 93 ? -14.856 -2.613 -11.450 1.00 33.46 93 LEU D CA 1
ATOM 5125 C C . LEU D 1 93 ? -13.575 -2.072 -12.080 1.00 36.88 93 LEU D C 1
ATOM 5126 O O . LEU D 1 93 ? -13.616 -1.373 -13.102 1.00 32.58 93 LEU D O 1
ATOM 5131 N N . GLY D 1 94 ? -12.426 -2.361 -11.470 1.00 31.08 94 GLY D N 1
ATOM 5132 C CA . GLY D 1 94 ? -11.175 -1.945 -12.070 1.00 31.68 94 GLY D CA 1
ATOM 5133 C C . GLY D 1 94 ? -10.706 -2.840 -13.193 1.00 33.99 94 GLY D C 1
ATOM 5134 O O . GLY D 1 94 ? -9.884 -2.417 -14.013 1.00 41.84 94 GLY D O 1
ATOM 5135 N N . ASP D 1 95 ? -11.213 -4.069 -13.255 1.00 37.28 95 ASP D N 1
ATOM 5136 C CA . ASP D 1 95 ? -10.798 -4.962 -14.326 1.00 35.01 95 ASP D CA 1
ATOM 5137 C C . ASP D 1 95 ? -11.317 -4.466 -15.666 1.00 36.49 95 ASP D C 1
ATOM 5138 O O . ASP D 1 95 ? -10.606 -4.542 -16.676 1.00 37.97 95 ASP D O 1
ATOM 5143 N N . ARG D 1 96 ? -12.542 -3.925 -15.689 1.00 35.80 96 ARG D N 1
ATOM 5144 C CA . ARG D 1 96 ? -13.072 -3.327 -16.913 1.00 34.77 96 ARG D CA 1
ATOM 5145 C C . ARG D 1 96 ? -12.082 -2.342 -17.507 1.00 35.66 96 ARG D C 1
ATOM 5146 O O . ARG D 1 96 ? -11.808 -2.360 -18.711 1.00 40.50 96 ARG D O 1
ATOM 5154 N N . TRP D 1 97 ? -11.551 -1.455 -16.669 1.00 33.27 97 TRP D N 1
ATOM 5155 C CA . TRP D 1 97 ? -10.723 -0.360 -17.145 1.00 32.37 97 TRP D CA 1
ATOM 5156 C C . TRP D 1 97 ? -9.344 -0.827 -17.562 1.00 33.12 97 TRP D C 1
ATOM 5157 O O . TRP D 1 97 ? -8.698 -0.158 -18.371 1.00 36.55 97 TRP D O 1
ATOM 5168 N N . MET D 1 98 ? -8.876 -1.950 -17.020 1.00 34.10 98 MET D N 1
ATOM 5169 C CA . MET D 1 98 ? -7.617 -2.510 -17.485 1.00 36.08 98 MET D CA 1
ATOM 5170 C C . MET D 1 98 ? -7.756 -2.995 -18.917 1.00 33.76 98 MET D C 1
ATOM 5171 O O . MET D 1 98 ? -6.917 -2.686 -19.773 1.00 37.04 98 MET D O 1
ATOM 5176 N N . ASP D 1 99 ? -8.845 -3.706 -19.199 1.00 33.82 99 ASP D N 1
ATOM 5177 C CA . ASP D 1 99 ? -9.105 -4.199 -20.543 1.00 32.29 99 ASP D CA 1
ATOM 5178 C C . ASP D 1 99 ? -9.356 -3.047 -21.501 1.00 35.18 99 ASP D C 1
ATOM 5179 O O . ASP D 1 99 ? -8.847 -3.039 -22.629 1.00 35.56 99 ASP D O 1
ATOM 5184 N N . TRP D 1 100 ? -10.155 -2.071 -21.061 1.00 31.21 100 TRP D N 1
ATOM 5185 C CA . TRP D 1 100 ? -10.565 -0.959 -21.911 1.00 31.53 100 TRP D CA 1
ATOM 5186 C C . TRP D 1 100 ? -9.366 -0.145 -22.367 1.00 33.53 100 TRP D C 1
ATOM 5187 O O . TRP D 1 100 ? -9.235 0.161 -23.556 1.00 37.92 100 TRP D O 1
ATOM 5198 N N . THR D 1 101 ? -8.473 0.205 -21.437 1.00 31.77 101 THR D N 1
ATOM 5199 C CA . THR D 1 101 ? -7.180 0.778 -21.803 1.00 41.72 101 THR D CA 1
ATOM 5200 C C . THR D 1 101 ? -6.538 0.047 -22.979 1.00 39.75 101 THR D C 1
ATOM 5201 O O . THR D 1 101 ? -6.186 0.657 -23.995 1.00 32.98 101 THR D O 1
ATOM 5205 N N . THR D 1 102 ? -6.380 -1.275 -22.837 1.00 43.86 102 THR D N 1
ATOM 5206 C CA . THR D 1 102 ? -5.689 -2.083 -23.838 1.00 37.15 102 THR D CA 1
ATOM 5207 C C . THR D 1 102 ? -6.522 -2.244 -25.101 1.00 34.80 102 THR D C 1
ATOM 5208 O O . THR D 1 102 ? -6.002 -2.116 -26.213 1.00 36.27 102 THR D O 1
ATOM 5212 N N . SER D 1 103 ? -7.817 -2.506 -24.948 1.00 35.20 103 SER D N 1
ATOM 5213 C CA . SER D 1 103 ? -8.667 -2.800 -26.093 1.00 31.26 103 SER D CA 1
ATOM 5214 C C . SER D 1 103 ? -9.057 -1.550 -26.871 1.00 34.59 103 SER D C 1
ATOM 5215 O O . SER D 1 103 ? -9.185 -1.610 -28.098 1.00 40.58 103 SER D O 1
ATOM 5218 N N . THR D 1 104 ? -9.255 -0.426 -26.199 1.00 32.16 104 THR D N 1
ATOM 5219 C CA . THR D 1 104 ? -9.844 0.741 -26.844 1.00 32.89 104 THR D CA 1
ATOM 5220 C C . THR D 1 104 ? -8.944 1.962 -26.833 1.00 36.45 104 THR D C 1
ATOM 5221 O O . THR D 1 104 ? -8.831 2.654 -27.850 1.00 40.30 104 THR D O 1
ATOM 5225 N N . PHE D 1 105 ? -8.287 2.248 -25.716 1.00 38.28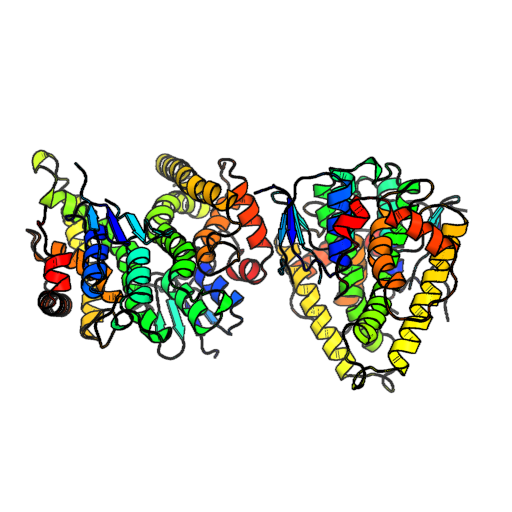 105 PHE D N 1
ATOM 5226 C CA . PHE D 1 105 ? -7.620 3.535 -25.613 1.00 38.85 105 PHE D CA 1
ATOM 5227 C C . PHE D 1 105 ? -6.239 3.523 -26.256 1.00 37.35 105 PHE D C 1
ATOM 5228 O O . PHE D 1 105 ? -5.938 4.382 -27.094 1.00 41.37 105 PHE D O 1
ATOM 5236 N N . ALA D 1 106 ? -5.409 2.540 -25.890 1.00 34.04 106 ALA D N 1
ATOM 5237 C CA . ALA D 1 106 ? -3.989 2.576 -26.225 1.00 36.99 106 ALA D CA 1
ATOM 5238 C C . ALA D 1 106 ? -3.754 2.736 -27.719 1.00 41.26 106 ALA D C 1
ATOM 5239 O O . ALA D 1 106 ? -2.803 3.414 -28.126 1.00 48.37 106 ALA D O 1
ATOM 5241 N N . GLY D 1 107 ? -4.612 2.149 -28.545 1.00 35.94 107 GLY D N 1
ATOM 5242 C CA . GLY D 1 107 ? -4.423 2.236 -29.975 1.00 38.81 107 GLY D CA 1
ATOM 5243 C C . GLY D 1 107 ? -4.528 3.658 -30.481 1.00 52.57 107 GLY D C 1
ATOM 5244 O O . GLY D 1 107 ? -3.548 4.213 -30.992 1.00 55.94 107 GLY D O 1
ATOM 5245 N N . VAL D 1 108 ? -5.718 4.254 -30.339 1.00 46.77 108 VAL D N 1
ATOM 5246 C CA . VAL D 1 108 ? -5.930 5.643 -30.741 1.00 46.14 108 VAL D CA 1
ATOM 5247 C C . VAL D 1 108 ? -4.903 6.554 -30.080 1.00 46.10 108 VAL D C 1
ATOM 5248 O O . VAL D 1 108 ? -4.328 7.441 -30.723 1.00 46.53 108 VAL D O 1
ATOM 5252 N N . PHE D 1 109 ? -4.642 6.343 -28.791 1.00 40.05 109 PHE D N 1
ATOM 5253 C CA . PHE D 1 109 ? -3.731 7.246 -28.103 1.00 41.67 109 PHE D CA 1
ATOM 5254 C C . PHE D 1 109 ? -2.299 7.106 -28.606 1.00 50.03 109 PHE D C 1
ATOM 5255 O O . PHE D 1 109 ? -1.585 8.110 -28.717 1.00 49.73 109 PHE D O 1
ATOM 5263 N N . ARG D 1 110 ? -1.851 5.871 -28.885 1.00 59.64 110 ARG D N 1
ATOM 5264 C CA . ARG D 1 110 ? -0.496 5.657 -29.403 1.00 60.05 110 ARG D CA 1
ATOM 5265 C C . ARG D 1 110 ? -0.205 6.542 -30.613 1.00 59.78 110 ARG D C 1
ATOM 5266 O O . ARG D 1 110 ? 0.889 7.106 -30.734 1.00 49.86 110 ARG D O 1
ATOM 5268 N N . ASP D 1 111 ? -1.181 6.684 -31.516 1.00 52.45 111 ASP D N 1
ATOM 5269 C CA . ASP D 1 111 ? -0.957 7.474 -32.721 1.00 55.10 111 ASP D CA 1
ATOM 5270 C C . ASP D 1 111 ? -0.885 8.961 -32.408 1.00 52.97 111 ASP D C 1
ATOM 5271 O O . ASP D 1 111 ? -0.125 9.696 -33.046 1.00 55.63 111 ASP D O 1
ATOM 5276 N N . LEU D 1 112 ? -1.683 9.429 -31.446 1.00 54.21 112 LEU D N 1
ATOM 5277 C CA . LEU D 1 112 ? -1.545 10.806 -30.983 1.00 47.86 112 LEU D CA 1
ATOM 5278 C C . LEU D 1 112 ? -0.172 11.029 -30.370 1.00 48.05 112 LEU D C 1
ATOM 5279 O O . LEU D 1 112 ? 0.535 11.978 -30.728 1.00 51.77 112 LEU D O 1
ATOM 5284 N N . PHE D 1 113 ? 0.233 10.142 -29.461 1.00 47.34 113 PHE D N 1
ATOM 5285 C CA . PHE D 1 113 ? 1.519 10.314 -28.794 1.00 53.38 113 PHE D CA 1
ATOM 5286 C C . PHE D 1 113 ? 2.678 10.341 -29.780 1.00 53.74 113 PHE D C 1
ATOM 5287 O O . PHE D 1 113 ? 3.643 11.088 -29.582 1.00 54.98 113 PHE D O 1
ATOM 5295 N N . TRP D 1 114 ? 2.605 9.551 -30.848 1.00 53.87 114 TRP D N 1
ATOM 5296 C CA . TRP D 1 114 ? 3.717 9.527 -31.787 1.00 52.46 114 TRP D CA 1
ATOM 5297 C C . TRP D 1 114 ? 3.750 10.798 -32.619 1.00 54.20 114 TRP D C 1
ATOM 5298 O O . TRP D 1 114 ? 4.776 11.482 -32.681 1.00 59.54 114 TRP D O 1
ATOM 5309 N N . GLY D 1 115 ? 2.620 11.147 -33.233 1.00 53.79 115 GLY D N 1
ATOM 5310 C CA . GLY D 1 115 ? 2.540 12.313 -34.091 1.00 53.61 115 GLY D CA 1
ATOM 5311 C C . GLY D 1 115 ? 2.815 13.631 -33.403 1.00 61.32 115 GLY D C 1
ATOM 5312 O O . GLY D 1 115 ? 2.831 14.666 -34.079 1.00 67.52 115 GLY D O 1
ATOM 5313 N N . VAL D 1 116 ? 3.008 13.633 -32.088 1.00 59.64 116 VAL D N 1
ATOM 5314 C CA . VAL D 1 116 ? 3.343 14.839 -31.344 1.00 52.40 116 VAL D CA 1
ATOM 5315 C C . VAL D 1 116 ? 4.750 14.754 -30.772 1.00 60.42 116 VAL D C 1
ATOM 5316 O O . VAL D 1 116 ? 5.537 15.694 -30.898 1.00 67.09 116 VAL D O 1
ATOM 5320 N N . VAL D 1 117 ? 5.100 13.611 -30.183 1.00 56.08 117 VAL D N 1
ATOM 5321 C CA . VAL D 1 117 ? 6.338 13.512 -29.416 1.00 52.98 117 VAL D CA 1
ATOM 5322 C C . VAL D 1 117 ? 7.515 12.986 -30.240 1.00 56.36 117 VAL D C 1
ATOM 5323 O O . VAL D 1 117 ? 8.658 13.383 -29.994 1.00 57.99 117 VAL D O 1
ATOM 5327 N N . ARG D 1 118 ? 7.270 12.131 -31.240 1.00 63.23 118 ARG D N 1
ATOM 5328 C CA . ARG D 1 118 ? 8.355 11.344 -31.820 1.00 61.40 118 ARG D CA 1
ATOM 5329 C C . ARG D 1 118 ? 8.488 11.478 -33.335 1.00 64.06 118 ARG D C 1
ATOM 5330 O O . ARG D 1 118 ? 9.590 11.338 -33.871 1.00 75.22 118 ARG D O 1
ATOM 5338 N N . THR D 1 119 ? 7.392 11.730 -34.031 1.00 68.43 119 THR D N 1
ATOM 5339 C CA . THR D 1 119 ? 7.429 11.871 -35.488 1.00 71.42 119 THR D CA 1
ATOM 5340 C C . THR D 1 119 ? 7.990 13.233 -35.892 1.00 82.18 119 THR D C 1
ATOM 5341 O O . THR D 1 119 ? 7.456 14.264 -35.458 1.00 74.93 119 THR D O 1
ATOM 5345 N N . PRO D 1 120 ? 9.049 13.293 -36.707 1.00 88.12 120 PRO D N 1
ATOM 5346 C CA . PRO D 1 120 ? 9.506 14.593 -37.223 1.00 85.32 120 PRO D CA 1
ATOM 5347 C C . PRO D 1 120 ? 8.464 15.210 -38.145 1.00 84.11 120 PRO D C 1
ATOM 5348 O O . PRO D 1 120 ? 7.675 14.510 -38.783 1.00 84.16 120 PRO D O 1
ATOM 5352 N N . GLU D 1 121 ? 8.471 16.543 -38.217 1.00 85.98 121 GLU D N 1
ATOM 5353 C CA . GLU D 1 121 ? 7.349 17.238 -38.839 1.00 89.40 121 GLU D CA 1
ATOM 5354 C C . GLU D 1 121 ? 7.238 16.977 -40.331 1.00 92.70 121 GLU D C 1
ATOM 5355 O O . GLU D 1 121 ? 6.162 17.181 -40.901 1.00 92.38 121 GLU D O 1
ATOM 5361 N N . ALA D 1 122 ? 8.314 16.536 -40.978 1.00 84.36 122 ALA D N 1
ATOM 5362 C CA . ALA D 1 122 ? 8.241 16.258 -42.409 1.00 79.84 122 ALA D CA 1
ATOM 5363 C C . ALA D 1 122 ? 7.324 15.074 -42.719 1.00 81.96 122 ALA D C 1
ATOM 5364 O O . ALA D 1 122 ? 6.726 15.025 -43.802 1.00 71.28 122 ALA D O 1
ATOM 5366 N N . GLU D 1 123 ? 7.188 14.123 -41.790 1.00 110.98 123 GLU D N 1
ATOM 5367 C CA . GLU D 1 123 ? 6.438 12.895 -42.032 1.00 114.53 123 GLU D CA 1
ATOM 5368 C C . GLU D 1 123 ? 5.143 12.822 -41.225 1.00 107.40 123 GLU D C 1
ATOM 5369 O O . GLU D 1 123 ? 4.578 11.737 -41.066 1.00 107.37 123 GLU D O 1
ATOM 5371 N N . ARG D 1 124 ? 4.652 13.950 -40.725 1.00 99.57 124 ARG D N 1
ATOM 5372 C CA . ARG D 1 124 ? 3.462 13.964 -39.886 1.00 92.78 124 ARG D CA 1
ATOM 5373 C C . ARG D 1 124 ? 2.203 14.050 -40.738 1.00 89.67 124 ARG D C 1
ATOM 5374 O O . ARG D 1 124 ? 2.134 14.848 -41.677 1.00 96.58 124 ARG D O 1
ATOM 5382 N N . ASP D 1 125 ? 1.209 13.233 -40.402 1.00 87.08 125 ASP D N 1
ATOM 5383 C CA . ASP D 1 125 ? -0.101 13.270 -41.054 1.00 86.26 125 ASP D CA 1
ATOM 5384 C C . ASP D 1 125 ? -1.032 14.047 -40.133 1.00 84.64 125 ASP D C 1
ATOM 5385 O O . ASP D 1 125 ? -1.589 13.489 -39.185 1.00 83.33 125 ASP D O 1
ATOM 5390 N N . HIS D 1 126 ? -1.210 15.337 -40.430 1.00 88.74 126 HIS D N 1
ATOM 5391 C CA . HIS D 1 126 ? -1.895 16.231 -39.500 1.00 86.83 126 HIS D CA 1
ATOM 5392 C C . HIS D 1 126 ? -3.347 15.823 -39.293 1.00 78.15 126 HIS D C 1
ATOM 5393 O O . HIS D 1 126 ? -3.869 15.904 -38.173 1.00 76.99 126 HIS D O 1
ATOM 5400 N N . ALA D 1 127 ? -4.018 15.380 -40.357 1.00 74.08 127 ALA D N 1
ATOM 5401 C CA . ALA D 1 127 ? -5.406 14.954 -40.210 1.00 76.47 127 ALA D CA 1
ATOM 5402 C C . ALA D 1 127 ? -5.508 13.636 -39.455 1.00 78.06 127 ALA D C 1
ATOM 5403 O O . ALA D 1 127 ? -6.536 13.367 -38.819 1.00 66.24 127 ALA D O 1
ATOM 5405 N N . ARG D 1 128 ? -4.467 12.800 -39.524 1.00 79.05 128 ARG D N 1
ATOM 5406 C CA . ARG D 1 128 ? -4.404 11.636 -38.649 1.00 67.37 128 ARG D CA 1
ATOM 5407 C C . ARG D 1 128 ? -4.274 12.075 -37.198 1.00 57.54 128 ARG D C 1
ATOM 5408 O O . ARG D 1 128 ? -5.009 11.600 -36.326 1.00 60.52 128 ARG D O 1
ATOM 5410 N N . ILE D 1 129 ? -3.376 13.026 -36.931 1.00 52.86 129 ILE D N 1
ATOM 5411 C CA . ILE D 1 129 ? -3.057 13.389 -35.551 1.00 59.65 129 ILE D CA 1
ATOM 5412 C C . ILE D 1 129 ? -4.255 14.039 -34.866 1.00 64.32 129 ILE D C 1
ATOM 5413 O O . ILE D 1 129 ? -4.544 13.761 -33.693 1.00 60.71 129 ILE D O 1
ATOM 5418 N N . ALA D 1 130 ? -4.964 14.920 -35.578 1.00 58.61 130 ALA D N 1
ATOM 5419 C CA . ALA D 1 130 ? -6.099 15.614 -34.976 1.00 57.56 130 ALA D CA 1
ATOM 5420 C C . ALA D 1 130 ? -7.234 14.647 -34.673 1.00 59.73 130 ALA D C 1
ATOM 5421 O O . ALA D 1 130 ? -7.805 14.665 -33.574 1.00 55.04 130 ALA D O 1
ATOM 5423 N N . ALA D 1 131 ? -7.577 13.795 -35.644 1.00 52.67 131 ALA D N 1
ATOM 5424 C CA . ALA D 1 131 ? -8.557 12.745 -35.396 1.00 49.17 131 ALA D CA 1
ATOM 5425 C C . ALA D 1 131 ? -8.189 11.940 -34.159 1.00 54.26 131 ALA D C 1
ATOM 5426 O O . ALA D 1 131 ? -9.062 11.582 -33.360 1.00 57.99 131 ALA D O 1
ATOM 5428 N N . ALA D 1 132 ? -6.894 11.662 -33.978 1.00 51.34 132 ALA D N 1
ATOM 5429 C CA . ALA D 1 132 ? -6.442 10.910 -32.811 1.00 50.54 132 ALA D CA 1
ATOM 5430 C C . ALA D 1 132 ? -6.669 11.697 -31.526 1.00 49.22 132 ALA D C 1
ATOM 5431 O O . ALA D 1 132 ? -7.181 11.153 -30.539 1.00 42.10 132 ALA D O 1
ATOM 5433 N N . LEU D 1 133 ? -6.291 12.982 -31.516 1.00 50.29 133 LEU D N 1
ATOM 5434 C CA . LEU D 1 133 ? -6.534 13.817 -30.340 1.00 52.42 133 LEU D CA 1
ATOM 5435 C C . LEU D 1 133 ? -8.020 13.892 -30.007 1.00 47.32 133 LEU D C 1
ATOM 5436 O O . LEU D 1 133 ? -8.408 13.834 -28.834 1.00 40.95 133 LEU D O 1
ATOM 5441 N N . THR D 1 134 ? -8.865 14.037 -31.028 1.00 49.01 134 THR D N 1
ATOM 5442 C CA . THR D 1 134 ? -10.306 14.092 -30.803 1.00 52.54 134 THR D CA 1
ATOM 5443 C C . THR D 1 134 ? -10.830 12.784 -30.219 1.00 49.50 134 THR D C 1
ATOM 5444 O O . THR D 1 134 ? -11.581 12.787 -29.236 1.00 45.62 134 THR D O 1
ATOM 5448 N N . GLN D 1 135 ? -10.445 11.650 -30.808 1.00 46.63 135 GLN D N 1
ATOM 5449 C CA . GLN D 1 135 ? -10.985 10.380 -30.339 1.00 55.02 135 GLN D CA 1
ATOM 5450 C C . GLN D 1 135 ? -10.439 10.016 -28.964 1.00 47.04 135 GLN D C 1
ATOM 5451 O O . GLN D 1 135 ? -11.170 9.474 -28.122 1.00 42.85 135 GLN D O 1
ATOM 5457 N N . SER D 1 136 ? -9.157 10.294 -28.719 1.00 39.17 136 SER D N 1
ATOM 5458 C CA . SER D 1 136 ? -8.604 10.114 -27.380 1.00 39.28 136 SER D CA 1
ATOM 5459 C C . SER D 1 136 ? -9.389 10.913 -26.352 1.00 42.45 136 SER D C 1
ATOM 5460 O O . SER D 1 136 ? -9.694 10.417 -25.258 1.00 36.81 136 SER D O 1
ATOM 5463 N N . GLY D 1 137 ? -9.713 12.161 -26.690 1.00 42.62 137 GLY D N 1
ATOM 5464 C CA . GLY D 1 137 ? -10.457 12.986 -25.762 1.00 37.01 137 GLY D CA 1
ATOM 5465 C C . GLY D 1 137 ? -11.866 12.476 -25.532 1.00 39.00 137 GLY D C 1
ATOM 5466 O O . GLY D 1 137 ? -12.365 12.495 -24.401 1.00 38.65 137 GLY D O 1
ATOM 5467 N N . GLU D 1 138 ? -12.531 12.024 -26.599 1.00 41.19 138 GLU D N 1
ATOM 5468 C CA . GLU D 1 138 ? -13.864 11.455 -26.446 1.00 44.54 138 GLU D CA 1
ATOM 5469 C C . GLU D 1 138 ? -13.815 10.180 -25.622 1.00 40.60 138 GLU D C 1
ATOM 5470 O O . GLU D 1 138 ? -14.677 9.954 -24.764 1.00 38.90 138 GLU D O 1
ATOM 5476 N N . LEU D 1 139 ? -12.805 9.338 -25.861 1.00 43.26 139 LEU D N 1
ATOM 5477 C CA . LEU D 1 139 ? -12.641 8.131 -25.054 1.00 47.05 139 LEU D CA 1
ATOM 5478 C C . LEU D 1 139 ? -12.385 8.474 -23.592 1.00 42.66 139 LEU D C 1
ATOM 5479 O O . LEU D 1 139 ? -12.940 7.840 -22.687 1.00 38.15 139 LEU D O 1
ATOM 5484 N N . LEU D 1 140 ? -11.533 9.467 -23.343 1.00 33.52 140 LEU D N 1
ATOM 5485 C CA . LEU D 1 140 ? -11.242 9.841 -21.974 1.00 36.19 140 LEU D CA 1
ATOM 5486 C C . LEU D 1 140 ? -12.447 10.465 -21.275 1.00 41.68 140 LEU D C 1
ATOM 5487 O O . LEU D 1 140 ? -12.502 10.461 -20.038 1.00 33.89 140 LEU D O 1
ATOM 5492 N N . ALA D 1 141 ? -13.415 10.986 -22.034 1.00 35.21 141 ALA D N 1
ATOM 5493 C CA . ALA D 1 141 ? -14.626 11.515 -21.420 1.00 36.93 141 ALA D CA 1
ATOM 5494 C C . ALA D 1 141 ? -15.437 10.422 -20.735 1.00 49.20 141 ALA D C 1
ATOM 5495 O O . ALA D 1 141 ? -16.151 10.698 -19.758 1.00 39.10 141 ALA D O 1
ATOM 5497 N N . ARG D 1 142 ? -15.351 9.183 -21.229 1.00 38.78 142 ARG D N 1
ATOM 5498 C CA . ARG D 1 142 ? -16.021 8.091 -20.539 1.00 35.93 142 ARG D CA 1
ATOM 5499 C C . ARG D 1 142 ? -15.327 7.774 -19.228 1.00 38.77 142 ARG D C 1
ATOM 5500 O O . ARG D 1 142 ? -15.980 7.387 -18.252 1.00 42.38 142 ARG D O 1
ATOM 5508 N N . ALA D 1 143 ? -14.001 7.930 -19.186 1.00 37.23 143 ALA D N 1
ATOM 5509 C CA . ALA D 1 143 ? -13.289 7.807 -17.918 1.00 38.79 143 ALA D CA 1
ATOM 5510 C C . ALA D 1 143 ? -13.634 8.955 -16.974 1.00 46.52 143 ALA D C 1
ATOM 5511 O O . ALA D 1 143 ? -13.803 8.742 -15.765 1.00 46.23 143 ALA D O 1
ATOM 5513 N N . ASP D 1 144 ? -13.738 10.179 -17.505 1.00 35.67 144 ASP D N 1
ATOM 5514 C CA . ASP D 1 144 ? -14.143 11.310 -16.680 1.00 40.84 144 ASP D CA 1
ATOM 5515 C C . ASP D 1 144 ? -15.482 11.038 -16.003 1.00 42.31 144 ASP D C 1
ATOM 5516 O O . ASP D 1 144 ? -15.643 11.269 -14.799 1.00 40.38 144 ASP D O 1
ATOM 5521 N N . ALA D 1 145 ? -16.455 10.539 -16.772 1.00 41.81 145 ALA D N 1
ATOM 5522 C CA . ALA D 1 145 ? -17.771 10.232 -16.217 1.00 40.43 145 ALA D CA 1
ATOM 5523 C C . ALA D 1 145 ? -17.683 9.198 -15.099 1.00 40.17 145 ALA D C 1
ATOM 5524 O O . ALA D 1 145 ? -18.339 9.337 -14.058 1.00 42.56 145 ALA D O 1
ATOM 5526 N N . ALA D 1 146 ? -16.883 8.150 -15.294 1.00 38.12 146 ALA D N 1
ATOM 5527 C CA . ALA D 1 146 ? -16.731 7.151 -14.244 1.00 42.33 146 ALA D CA 1
ATOM 5528 C C . ALA D 1 146 ? -16.065 7.746 -13.013 1.00 44.84 146 ALA D C 1
ATOM 5529 O O . ALA D 1 146 ? -16.417 7.401 -11.879 1.00 50.04 146 ALA D O 1
ATOM 5531 N N . LEU D 1 147 ? -15.084 8.623 -13.216 1.00 45.03 147 LEU D N 1
ATOM 5532 C CA . LEU D 1 147 ? -14.440 9.286 -12.093 1.00 47.31 147 LEU D CA 1
ATOM 5533 C C . LEU D 1 147 ? -15.285 10.421 -11.519 1.00 49.85 147 LEU D C 1
ATOM 5534 O O . LEU D 1 147 ? -14.880 11.042 -10.534 1.00 46.16 147 LEU D O 1
ATOM 5539 N N . ALA D 1 148 ? -16.446 10.709 -12.102 1.00 49.21 148 ALA D N 1
ATOM 5540 C CA . ALA D 1 148 ? -17.385 11.599 -11.441 1.00 48.58 148 ALA D CA 1
ATOM 5541 C C . ALA D 1 148 ? -18.138 10.876 -10.331 1.00 53.50 148 ALA D C 1
ATOM 5542 O O . ALA D 1 148 ? -18.467 11.482 -9.305 1.00 51.09 148 ALA D O 1
ATOM 5544 N N . GLN D 1 149 ? -18.391 9.581 -10.498 1.00 53.50 149 GLN D N 1
ATOM 5545 C CA . GLN D 1 149 ? -19.197 8.836 -9.542 1.00 58.91 149 GLN D CA 1
ATOM 5546 C C . GLN D 1 149 ? -18.373 8.080 -8.505 1.00 60.49 149 GLN D C 1
ATOM 5547 O O . GLN D 1 149 ? -18.884 7.808 -7.415 1.00 72.33 149 GLN D O 1
ATOM 5553 N N . GLN D 1 150 ? -17.124 7.732 -8.801 1.00 55.30 150 GLN D N 1
ATOM 5554 C CA . GLN D 1 150 ? -16.222 7.139 -7.822 1.00 52.92 150 GLN D CA 1
ATOM 5555 C C . GLN D 1 150 ? -14.856 7.791 -7.966 1.00 51.40 150 GLN D C 1
ATOM 5556 O O . GLN D 1 150 ? -14.516 8.283 -9.049 1.00 49.25 150 GLN D O 1
ATOM 5562 N N . PRO D 1 151 ? -14.049 7.816 -6.895 1.00 49.29 151 PRO D N 1
ATOM 5563 C CA . PRO D 1 151 ? -12.765 8.533 -6.970 1.00 46.83 151 PRO D CA 1
ATOM 5564 C C . PRO D 1 151 ? -11.674 7.789 -7.723 1.00 49.80 151 PRO D C 1
ATOM 5565 O O . PRO D 1 151 ? -10.677 8.419 -8.102 1.00 46.60 151 PRO D O 1
ATOM 5569 N N . TYR D 1 152 ? -11.812 6.481 -7.931 1.00 42.30 152 TYR D N 1
ATOM 5570 C CA . TYR D 1 152 ? -10.834 5.694 -8.664 1.00 45.68 152 TYR D CA 1
ATOM 5571 C C . TYR D 1 152 ? -11.556 4.780 -9.638 1.00 46.26 152 TYR D C 1
ATOM 5572 O O . TYR D 1 152 ? -12.738 4.462 -9.464 1.00 44.95 152 TYR D O 1
ATOM 5581 N N . LEU D 1 153 ? -10.825 4.366 -10.679 1.00 42.86 153 LEU D N 1
ATOM 5582 C CA . LEU D 1 153 ? -11.377 3.396 -11.619 1.00 37.16 153 LEU D CA 1
ATOM 5583 C C . LEU D 1 153 ? -11.656 2.065 -10.936 1.00 38.98 153 LEU D C 1
ATOM 5584 O O . LEU D 1 153 ? -12.554 1.321 -11.359 1.00 34.01 153 LEU D O 1
ATOM 5589 N N . SER D 1 154 ? -10.907 1.749 -9.880 1.00 32.35 154 SER D N 1
ATOM 5590 C CA . SER D 1 154 ? -11.169 0.512 -9.169 1.00 34.99 154 SER D CA 1
ATOM 5591 C C . SER D 1 154 ? -12.340 0.635 -8.213 1.00 41.33 154 SER D C 1
ATOM 5592 O O . SER D 1 154 ? -12.783 -0.386 -7.667 1.00 43.98 154 SER D O 1
ATOM 5595 N N . GLY D 1 155 ? -12.867 1.841 -8.022 1.00 33.87 155 GLY D N 1
ATOM 5596 C CA . GLY D 1 155 ? -13.971 2.044 -7.106 1.00 35.72 155 GLY D CA 1
ATOM 5597 C C . GLY D 1 155 ? -13.667 3.049 -6.015 1.00 43.07 155 GLY D C 1
ATOM 5598 O O . GLY D 1 155 ? -13.227 4.169 -6.291 1.00 42.49 155 GLY D O 1
ATOM 5599 N N . GLY D 1 156 ? -13.890 2.663 -4.768 1.00 41.67 156 GLY D N 1
ATOM 5600 C CA . GLY D 1 156 ? -13.694 3.590 -3.677 1.00 42.55 156 GLY D CA 1
ATOM 5601 C C . GLY D 1 156 ? -12.235 3.765 -3.309 1.00 55.99 156 GLY D C 1
ATOM 5602 O O . GLY D 1 156 ? -11.772 4.889 -3.095 1.00 65.08 156 GLY D O 1
ATOM 5603 N N . ARG D 1 157 ? -11.493 2.667 -3.236 1.00 53.18 157 ARG D N 1
ATOM 5604 C CA . ARG D 1 157 ? -10.073 2.714 -2.943 1.00 45.05 157 ARG D CA 1
ATOM 5605 C C . ARG D 1 157 ? -9.284 2.524 -4.230 1.00 49.03 157 ARG D C 1
ATOM 5606 O O . ARG D 1 157 ? -9.781 1.956 -5.206 1.00 52.79 157 ARG D O 1
ATOM 5608 N N . PHE D 1 158 ? -8.051 3.020 -4.226 1.00 41.31 158 PHE D N 1
ATOM 5609 C CA . PHE D 1 158 ? -7.153 2.799 -5.349 1.00 40.33 158 PHE D CA 1
ATOM 5610 C C . PHE D 1 158 ? -6.753 1.327 -5.375 1.00 39.12 158 PHE D C 1
ATOM 5611 O O . PHE D 1 158 ? -6.656 0.672 -4.332 1.00 37.45 158 PHE D O 1
ATOM 5619 N N . ALA D 1 159 ? -6.554 0.796 -6.579 1.00 42.19 159 ALA D N 1
ATOM 5620 C CA . ALA D 1 159 ? -6.194 -0.609 -6.749 1.00 42.54 159 ALA D CA 1
ATOM 5621 C C . ALA D 1 159 ? -5.698 -0.831 -8.175 1.00 37.40 159 ALA D C 1
ATOM 5622 O O . ALA D 1 159 ? -5.548 0.106 -8.967 1.00 36.80 159 ALA D O 1
ATOM 5624 N N . MET D 1 160 ? -5.467 -2.110 -8.480 1.00 42.03 160 MET D N 1
ATOM 5625 C CA . MET D 1 160 ? -4.990 -2.685 -9.730 1.00 35.15 160 MET D CA 1
ATOM 5626 C C . MET D 1 160 ? -5.546 -1.954 -10.938 1.00 34.50 160 MET D C 1
ATOM 5627 O O . MET D 1 160 ? -4.805 -1.584 -11.852 1.00 29.41 160 MET D O 1
ATOM 5632 N N . GLY D 1 161 ? -6.862 -1.721 -10.927 1.00 38.99 161 GLY D N 1
ATOM 5633 C CA . GLY D 1 161 ? -7.584 -1.233 -12.092 1.00 31.84 161 GLY D CA 1
ATOM 5634 C C . GLY D 1 161 ? -7.227 0.163 -12.518 1.00 34.58 161 GLY D C 1
ATOM 5635 O O . GLY D 1 161 ? -7.585 0.566 -13.621 1.00 35.48 161 GLY D O 1
ATOM 5636 N N . ASP D 1 162 ? -6.534 0.913 -11.676 1.00 37.23 162 ASP D N 1
ATOM 5637 C CA . ASP D 1 162 ? -6.122 2.265 -12.022 1.00 34.51 162 ASP D CA 1
ATOM 5638 C C . ASP D 1 162 ? -4.786 2.313 -12.739 1.00 34.51 162 ASP D C 1
ATOM 5639 O O . ASP D 1 162 ? -4.526 3.278 -13.464 1.00 29.09 162 ASP D O 1
ATOM 5644 N N . ILE D 1 163 ? -3.961 1.275 -12.593 1.00 35.99 163 ILE D N 1
ATOM 5645 C CA . ILE D 1 163 ? -2.590 1.335 -13.095 1.00 34.95 163 ILE D CA 1
ATOM 5646 C C . ILE D 1 163 ? -2.517 1.487 -14.608 1.00 36.90 163 ILE D C 1
ATOM 5647 O O . ILE D 1 163 ? -1.798 2.370 -15.093 1.00 34.69 163 ILE D O 1
ATOM 5652 N N . PRO D 1 164 ? -3.234 0.678 -15.418 1.00 34.02 164 PRO D N 1
ATOM 5653 C CA . PRO D 1 164 ? -3.031 0.797 -16.875 1.00 36.72 164 PRO D CA 1
ATOM 5654 C C . PRO D 1 164 ? -3.365 2.173 -17.427 1.00 37.86 164 PRO D C 1
ATOM 5655 O O . PRO D 1 164 ? -2.522 2.789 -18.100 1.00 35.13 164 PRO D O 1
ATOM 5659 N N . LEU D 1 165 ? -4.571 2.683 -17.155 1.00 37.31 165 LEU D N 1
ATOM 5660 C CA . LEU D 1 165 ? -4.917 4.007 -17.656 1.00 33.28 165 LEU D CA 1
ATOM 5661 C C . LEU D 1 165 ? -4.116 5.084 -16.938 1.00 35.74 165 LEU D C 1
ATOM 5662 O O . LEU D 1 165 ? -3.684 6.058 -17.562 1.00 34.24 165 LEU D O 1
ATOM 5667 N N . GLY D 1 166 ? -3.886 4.914 -15.635 1.00 34.58 166 GLY D N 1
ATOM 5668 C CA . GLY D 1 166 ? -3.039 5.853 -14.912 1.00 36.22 166 GLY D CA 1
ATOM 5669 C C . GLY D 1 166 ? -1.692 6.057 -15.574 1.00 39.54 166 GLY D C 1
ATOM 5670 O O . GLY D 1 166 ? -1.225 7.188 -15.735 1.00 44.17 166 GLY D O 1
ATOM 5671 N N . SER D 1 167 ? -1.051 4.958 -15.983 1.00 39.72 167 SER D N 1
ATOM 5672 C CA . SER D 1 167 ? 0.223 5.063 -16.685 1.00 32.20 167 SER D CA 1
ATOM 5673 C C . SER D 1 167 ? 0.094 5.871 -17.969 1.00 35.26 167 SER D C 1
ATOM 5674 O O . SER D 1 167 ? 0.979 6.667 -18.297 1.00 43.66 167 SER D O 1
ATOM 5677 N N . PHE D 1 168 ? -0.991 5.673 -18.718 1.00 40.15 168 PHE D N 1
ATOM 5678 C CA . PHE D 1 168 ? -1.175 6.434 -19.952 1.00 40.91 168 PHE D CA 1
ATOM 5679 C C . PHE D 1 168 ? -1.460 7.900 -19.658 1.00 42.37 168 PHE D C 1
ATOM 5680 O O . PHE D 1 168 ? -0.961 8.790 -20.357 1.00 43.82 168 PHE D O 1
ATOM 5688 N N . ILE D 1 169 ? -2.276 8.168 -18.636 1.00 39.60 169 ILE D N 1
ATOM 5689 C CA . ILE D 1 169 ? -2.832 9.501 -18.470 1.00 37.95 169 ILE D CA 1
ATOM 5690 C C . ILE D 1 169 ? -1.755 10.504 -18.107 1.00 44.22 169 ILE D C 1
ATOM 5691 O O . ILE D 1 169 ? -1.965 11.712 -18.268 1.00 47.26 169 ILE D O 1
ATOM 5696 N N . TYR D 1 170 ? -0.602 10.032 -17.625 1.00 38.72 170 TYR D N 1
ATOM 5697 C CA . TYR D 1 170 ? 0.531 10.925 -17.399 1.00 42.83 170 TYR D CA 1
ATOM 5698 C C . TYR D 1 170 ? 0.945 11.622 -18.694 1.00 45.12 170 TYR D C 1
ATOM 5699 O O . TYR D 1 170 ? 1.133 12.844 -18.720 1.00 40.54 170 TYR D O 1
ATOM 5708 N N . ALA D 1 171 ? 1.074 10.860 -19.785 1.00 39.96 171 ALA D N 1
ATOM 5709 C CA . ALA D 1 171 ? 1.428 11.453 -21.072 1.00 41.69 171 ALA D CA 1
ATOM 5710 C C . ALA D 1 171 ? 0.359 12.427 -21.547 1.00 44.76 171 ALA D C 1
ATOM 5711 O O . ALA D 1 171 ? 0.669 13.500 -22.081 1.00 46.73 171 ALA D O 1
ATOM 5713 N N . TRP D 1 172 ? -0.907 12.062 -21.360 1.00 47.98 172 TRP D N 1
ATOM 5714 C CA . TRP D 1 172 ? -2.018 12.877 -21.838 1.00 47.48 172 TRP D CA 1
ATOM 5715 C C . TRP D 1 172 ? -1.950 14.289 -21.271 1.00 46.51 172 TRP D C 1
ATOM 5716 O O . TRP D 1 172 ? -2.017 15.276 -22.012 1.00 43.26 172 TRP D O 1
ATOM 5727 N N . PHE D 1 173 ? -1.774 14.399 -19.959 1.00 43.72 173 PHE D N 1
ATOM 5728 C CA . PHE D 1 173 ? -1.830 15.687 -19.299 1.00 46.87 173 PHE D CA 1
ATOM 5729 C C . PHE D 1 173 ? -0.550 16.491 -19.468 1.00 52.93 173 PHE D C 1
ATOM 5730 O O . PHE D 1 173 ? -0.581 17.711 -19.277 1.00 68.22 173 PHE D O 1
ATOM 5738 N N . GLU D 1 174 ? 0.565 15.852 -19.831 1.00 59.56 174 GLU D N 1
ATOM 5739 C CA . GLU D 1 174 ? 1.863 16.519 -19.887 1.00 60.57 174 GLU D CA 1
ATOM 5740 C C . GLU D 1 174 ? 2.403 16.680 -21.302 1.00 59.33 174 GLU D C 1
ATOM 5741 O O . GLU D 1 174 ? 3.534 17.138 -21.467 1.00 65.95 174 GLU D O 1
ATOM 5747 N N . MET D 1 175 ? 1.619 16.324 -22.329 1.00 59.39 175 MET D N 1
ATOM 5748 C CA . MET D 1 175 ? 1.969 16.547 -23.722 1.00 58.38 175 MET D CA 1
ATOM 5749 C C . MET D 1 175 ? 1.630 17.975 -24.121 1.00 66.01 175 MET D C 1
ATOM 5750 O O . MET D 1 175 ? 0.679 18.561 -23.600 1.00 69.78 175 MET D O 1
ATOM 5755 N N . PRO D 1 176 ? 2.368 18.567 -25.051 1.00 64.53 176 PRO D N 1
ATOM 5756 C CA . PRO D 1 176 ? 1.940 19.864 -25.584 1.00 61.24 176 PRO D CA 1
ATOM 5757 C C . PRO D 1 176 ? 0.696 19.724 -26.443 1.00 57.93 176 PRO D C 1
ATOM 5758 O O . PRO D 1 176 ? 0.775 19.881 -27.665 1.00 58.34 176 PRO D O 1
ATOM 5762 N N . ILE D 1 177 ? -0.452 19.422 -25.836 1.00 53.89 177 ILE D N 1
ATOM 5763 C CA . ILE D 1 177 ? -1.689 19.287 -26.594 1.00 59.39 177 ILE D CA 1
ATOM 5764 C C . ILE D 1 177 ? -2.779 20.139 -25.967 1.00 53.95 177 ILE D C 1
ATOM 5765 O O . ILE D 1 177 ? -2.790 20.401 -24.759 1.00 52.49 177 ILE D O 1
ATOM 5770 N N . GLU D 1 178 ? -3.710 20.557 -26.812 1.00 55.61 178 GLU D N 1
ATOM 5771 C CA . GLU D 1 178 ? -4.956 21.155 -26.362 1.00 57.90 178 GLU D CA 1
ATOM 5772 C C . GLU D 1 178 ? -5.913 20.025 -26.014 1.00 60.73 178 GLU D C 1
ATOM 5773 O O . GLU D 1 178 ? -6.356 19.284 -26.896 1.00 63.04 178 GLU D O 1
ATOM 5779 N N . ARG D 1 179 ? -6.222 19.871 -24.730 1.00 59.94 179 ARG D N 1
ATOM 5780 C CA . ARG D 1 179 ? -7.103 18.786 -24.350 1.00 53.27 179 ARG D CA 1
ATOM 5781 C C . ARG D 1 179 ? -8.377 19.319 -23.703 1.00 53.88 179 ARG D C 1
ATOM 5782 O O . ARG D 1 179 ? -8.334 20.332 -22.996 1.00 58.09 179 ARG D O 1
ATOM 5790 N N . PRO D 1 180 ? -9.517 18.663 -23.921 1.00 52.22 180 PRO D N 1
ATOM 5791 C CA . PRO D 1 180 ? -10.779 19.147 -23.346 1.00 51.15 180 PRO D CA 1
ATOM 5792 C C . PRO D 1 180 ? -10.758 19.129 -21.824 1.00 52.50 180 PRO D C 1
ATOM 5793 O O . PRO D 1 180 ? -9.894 18.530 -21.182 1.00 52.02 180 PRO D O 1
ATOM 5797 N N . GLU D 1 181 ? -11.745 19.802 -21.238 1.00 56.75 181 GLU D N 1
ATOM 5798 C CA . GLU D 1 181 ? -11.804 19.984 -19.792 1.00 61.26 181 GLU D CA 1
ATOM 5799 C C . GLU D 1 181 ? -12.524 18.796 -19.169 1.00 55.79 181 GLU D C 1
ATOM 5800 O O . GLU D 1 181 ? -13.745 18.669 -19.284 1.00 57.58 181 GLU D O 1
ATOM 5806 N N . LEU D 1 182 ? -11.771 17.937 -18.494 1.00 51.61 182 LEU D N 1
ATOM 5807 C CA . LEU D 1 182 ? -12.311 16.757 -17.822 1.00 53.49 182 LEU D CA 1
ATOM 5808 C C . LEU D 1 182 ? -11.866 16.839 -16.368 1.00 52.16 182 LEU D C 1
ATOM 5809 O O . LEU D 1 182 ? -10.839 16.267 -15.981 1.00 52.23 182 LEU D O 1
ATOM 5814 N N . PRO D 1 183 ? -12.614 17.563 -15.535 1.00 54.22 183 PRO D N 1
ATOM 5815 C CA . PRO D 1 183 ? -12.137 17.833 -14.170 1.00 50.61 183 PRO D CA 1
ATOM 5816 C C . PRO D 1 183 ? -12.015 16.596 -13.303 1.00 50.48 183 PRO D C 1
ATOM 5817 O O . PRO D 1 183 ? -11.128 16.547 -12.442 1.00 49.59 183 PRO D O 1
ATOM 5821 N N . HIS D 1 184 ? -12.872 15.591 -13.496 1.00 47.40 184 HIS D N 1
ATOM 5822 C CA . HIS D 1 184 ? -12.781 14.393 -12.670 1.00 54.40 184 HIS D CA 1
ATOM 5823 C C . HIS D 1 184 ? -11.574 13.555 -13.068 1.00 49.33 184 HIS D C 1
ATOM 5824 O O . HIS D 1 184 ? -10.846 13.052 -12.202 1.00 44.83 184 HIS D O 1
ATOM 5831 N N . LEU D 1 185 ? -11.351 13.412 -14.374 1.00 44.29 185 LEU D N 1
ATOM 5832 C CA . LEU D 1 185 ? -10.108 12.834 -14.867 1.00 45.75 185 LEU D CA 1
ATOM 5833 C C . LEU D 1 185 ? -8.904 13.566 -14.289 1.00 47.50 185 LEU D C 1
ATOM 5834 O O . LEU D 1 185 ? -7.961 12.943 -13.792 1.00 46.56 185 LEU D O 1
ATOM 5839 N N . GLN D 1 186 ? -8.939 14.899 -14.321 1.00 48.70 186 GLN D N 1
ATOM 5840 C CA . GLN D 1 186 ? -7.830 15.684 -13.793 1.00 53.44 186 GLN D CA 1
ATOM 5841 C C . GLN D 1 186 ? -7.662 15.469 -12.294 1.00 49.35 186 GLN D C 1
ATOM 5842 O O . GLN D 1 186 ? -6.554 15.199 -11.818 1.00 49.28 186 GLN D O 1
ATOM 5848 N N . ALA D 1 187 ? -8.751 15.600 -11.531 1.00 46.64 187 ALA D N 1
ATOM 5849 C CA . ALA D 1 187 ? -8.675 15.373 -10.093 1.00 43.95 187 ALA D CA 1
ATOM 5850 C C . ALA D 1 187 ? -8.118 13.995 -9.781 1.00 49.21 187 ALA D C 1
ATOM 5851 O O . ALA D 1 187 ? -7.430 13.813 -8.770 1.00 51.61 187 ALA D O 1
ATOM 5853 N N . TRP D 1 188 ? -8.393 13.018 -10.648 1.00 49.40 188 TRP D N 1
ATOM 5854 C CA . TRP D 1 188 ? -7.887 11.662 -10.475 1.00 44.62 188 TRP D CA 1
ATOM 5855 C C . TRP D 1 188 ? -6.389 11.600 -10.738 1.00 42.50 188 TRP D C 1
ATOM 5856 O O . TRP D 1 188 ? -5.642 10.969 -9.980 1.00 39.44 188 TRP D O 1
ATOM 5867 N N . TYR D 1 189 ? -5.940 12.241 -11.820 1.00 40.23 189 TYR D N 1
ATOM 5868 C CA . TYR D 1 189 ? -4.513 12.387 -12.065 1.00 39.30 189 TYR D CA 1
ATOM 5869 C C . TYR D 1 189 ? -3.814 12.935 -10.832 1.00 44.28 189 TYR D C 1
ATOM 5870 O O . TYR D 1 189 ? -2.779 12.413 -10.402 1.00 44.16 189 TYR D O 1
ATOM 5879 N N . ALA D 1 190 ? -4.392 13.983 -10.237 1.00 47.35 190 ALA D N 1
ATOM 5880 C CA . ALA D 1 190 ? -3.791 14.616 -9.068 1.00 50.36 190 ALA D CA 1
ATOM 5881 C C . ALA D 1 190 ? -3.642 13.624 -7.925 1.00 50.42 190 ALA D C 1
ATOM 5882 O O . ALA D 1 190 ? -2.592 13.560 -7.277 1.00 51.68 190 ALA D O 1
ATOM 5884 N N . ARG D 1 191 ? -4.687 12.834 -7.666 1.00 48.45 191 ARG D N 1
ATOM 5885 C CA . ARG D 1 191 ? -4.593 11.812 -6.630 1.00 46.67 191 ARG D CA 1
ATOM 5886 C C . ARG D 1 191 ? -3.432 10.857 -6.905 1.00 52.89 191 ARG D C 1
ATOM 5887 O O . ARG D 1 191 ? -2.691 10.481 -5.985 1.00 58.70 191 ARG D O 1
ATOM 5895 N N . LEU D 1 192 ? -3.235 10.479 -8.173 1.00 54.30 192 LEU D N 1
ATOM 5896 C CA . LEU D 1 192 ? -2.142 9.572 -8.518 1.00 51.34 192 LEU D CA 1
ATOM 5897 C C . LEU D 1 192 ? -0.788 10.264 -8.401 1.00 51.82 192 LEU D C 1
ATOM 5898 O O . LEU D 1 192 ? 0.163 9.689 -7.858 1.00 53.85 192 LEU D O 1
ATOM 5903 N N . ARG D 1 193 ? -0.680 11.493 -8.928 1.00 55.00 193 ARG D N 1
ATOM 5904 C CA . ARG D 1 193 ? 0.558 12.267 -8.829 1.00 59.31 193 ARG D CA 1
ATOM 5905 C C . ARG D 1 193 ? 1.133 12.266 -7.419 1.00 61.82 193 ARG D C 1
ATOM 5906 O O . ARG D 1 193 ? 2.352 12.345 -7.243 1.00 65.51 193 ARG D O 1
ATOM 5914 N N . VAL D 1 194 ? 0.268 12.198 -6.408 1.00 60.16 194 VAL D N 1
ATOM 5915 C CA . VAL D 1 194 ? 0.709 12.244 -5.024 1.00 60.56 194 VAL D CA 1
ATOM 5916 C C . VAL D 1 194 ? 1.481 10.986 -4.646 1.00 65.66 194 VAL D C 1
ATOM 5917 O O . VAL D 1 194 ? 2.410 11.044 -3.827 1.00 67.47 194 VAL D O 1
ATOM 5921 N N . ARG D 1 195 ? 1.143 9.844 -5.245 1.00 59.70 195 ARG D N 1
ATOM 5922 C CA . ARG D 1 195 ? 1.684 8.579 -4.770 1.00 58.70 195 ARG D CA 1
ATOM 5923 C C . ARG D 1 195 ? 3.167 8.464 -5.108 1.00 59.54 195 ARG D C 1
ATOM 5924 O O . ARG D 1 195 ? 3.584 8.811 -6.218 1.00 57.11 195 ARG D O 1
ATOM 5932 N N . PRO D 1 196 ? 3.985 7.982 -4.170 1.00 59.61 196 PRO D N 1
ATOM 5933 C CA . PRO D 1 196 ? 5.419 7.833 -4.467 1.00 62.71 196 PRO D CA 1
ATOM 5934 C C . PRO D 1 196 ? 5.685 6.865 -5.606 1.00 62.06 196 PRO D C 1
ATOM 5935 O O . PRO D 1 196 ? 6.393 7.213 -6.568 1.00 57.12 196 PRO D O 1
ATOM 5939 N N . ALA D 1 197 ? 5.119 5.653 -5.523 1.00 54.83 197 ALA D N 1
ATOM 5940 C CA . ALA D 1 197 ? 5.353 4.638 -6.544 1.00 51.60 197 ALA D CA 1
ATOM 5941 C C . ALA D 1 197 ? 4.986 5.137 -7.937 1.00 53.27 197 ALA D C 1
ATOM 5942 O O . ALA D 1 197 ? 5.614 4.739 -8.926 1.00 46.68 197 ALA D O 1
ATOM 5944 N N . TYR D 1 198 ? 3.984 6.015 -8.031 1.00 48.33 198 TYR D N 1
ATOM 5945 C CA . TYR D 1 198 ? 3.593 6.563 -9.324 1.00 46.46 198 TYR D CA 1
ATOM 5946 C C . TYR D 1 198 ? 4.642 7.542 -9.837 1.00 52.93 198 TYR D C 1
ATOM 5947 O O . TYR D 1 198 ? 4.958 7.557 -11.033 1.00 45.48 198 TYR D O 1
ATOM 5956 N N . GLN D 1 199 ? 5.193 8.367 -8.941 1.00 60.67 199 GLN D N 1
ATOM 5957 C CA . GLN D 1 199 ? 6.240 9.298 -9.340 1.00 58.92 199 GLN D CA 1
ATOM 5958 C C . GLN D 1 199 ? 7.465 8.551 -9.838 1.00 57.40 199 GLN D C 1
ATOM 5959 O O . GLN D 1 199 ? 8.063 8.927 -10.853 1.00 55.95 199 GLN D O 1
ATOM 5965 N N . ARG D 1 200 ? 7.837 7.472 -9.148 1.00 56.41 200 ARG D N 1
ATOM 5966 C CA . ARG D 1 200 ? 8.999 6.688 -9.548 1.00 57.85 200 ARG D CA 1
ATOM 5967 C C . ARG D 1 200 ? 8.701 5.829 -10.771 1.00 63.19 200 ARG D C 1
ATOM 5968 O O . ARG D 1 200 ? 9.447 5.862 -11.757 1.00 59.97 200 ARG D O 1
ATOM 5976 N N . GLY D 1 201 ? 7.613 5.054 -10.723 1.00 60.89 201 GLY D N 1
ATOM 5977 C CA . GLY D 1 201 ? 7.305 4.153 -11.823 1.00 51.63 201 GLY D CA 1
ATOM 5978 C C . GLY D 1 201 ? 6.875 4.867 -13.092 1.00 47.54 201 GLY D C 1
ATOM 5979 O O . GLY D 1 201 ? 7.313 4.518 -14.193 1.00 45.58 201 GLY D O 1
ATOM 5980 N N . VAL D 1 202 ? 6.016 5.870 -12.965 1.00 53.13 202 VAL D N 1
ATOM 5981 C CA . VAL D 1 202 ? 5.329 6.452 -14.115 1.00 49.87 202 VAL D CA 1
ATOM 5982 C C . VAL D 1 202 ? 6.002 7.728 -14.593 1.00 48.90 202 VAL D C 1
ATOM 5983 O O . VAL D 1 202 ? 6.289 7.875 -15.781 1.00 46.69 202 VAL D O 1
ATOM 5987 N N . MET D 1 203 ? 6.262 8.667 -13.681 1.00 55.03 203 MET D N 1
ATOM 5988 C CA . MET D 1 203 ? 6.552 10.054 -14.066 1.00 61.53 203 MET D CA 1
ATOM 5989 C C . MET D 1 203 ? 8.003 10.199 -14.539 1.00 56.34 203 MET D C 1
ATOM 5990 O O . MET D 1 203 ? 8.825 10.914 -13.966 1.00 55.02 203 MET D O 1
ATOM 5995 N N . THR D 1 204 ? 8.292 9.533 -15.651 1.00 61.56 204 THR D N 1
ATOM 5996 C CA . THR D 1 204 ? 9.607 9.511 -16.269 1.00 57.02 204 THR D CA 1
ATOM 5997 C C . THR D 1 204 ? 9.653 10.513 -17.424 1.00 63.04 204 THR D C 1
ATOM 5998 O O . THR D 1 204 ? 8.658 11.155 -17.776 1.00 59.63 204 THR D O 1
ATOM 6002 N N . ALA D 1 205 ? 10.831 10.641 -18.027 1.00 61.80 205 ALA D N 1
ATOM 6003 C CA . ALA D 1 205 ? 10.967 11.489 -19.201 1.00 60.14 205 ALA D CA 1
ATOM 6004 C C . ALA D 1 205 ? 10.015 11.022 -20.294 1.00 55.08 205 ALA D C 1
ATOM 6005 O O . ALA D 1 205 ? 9.973 9.836 -20.635 1.00 60.84 205 ALA D O 1
ATOM 6007 N N . LEU D 1 206 ? 9.239 11.959 -20.837 1.00 53.23 206 LEU D N 1
ATOM 6008 C CA . LEU D 1 206 ? 8.311 11.655 -21.925 1.00 54.06 206 LEU D CA 1
ATOM 6009 C C . LEU D 1 206 ? 9.036 11.807 -23.256 1.00 54.73 206 LEU D C 1
ATOM 6010 O O . LEU D 1 206 ? 8.910 12.808 -23.964 1.00 55.18 206 LEU D O 1
ATOM 6015 N N . THR D 1 207 ? 9.784 10.768 -23.608 1.00 66.52 207 THR D N 1
ATOM 6016 C CA . THR D 1 207 ? 10.573 10.752 -24.839 1.00 72.82 207 THR D CA 1
ATOM 6017 C C . THR D 1 207 ? 10.006 9.787 -25.889 1.00 72.24 207 THR D C 1
ATOM 6018 O O . THR D 1 207 ? 10.641 9.512 -26.917 1.00 68.24 207 THR D O 1
#

Foldseek 3Di:
DFQKEKEDDLLDLLQLLLLLLCLLLVGDYHYHYPVHWIWIGHPPDTDTGSLVSNQCSCVVGNVVQQDPDPVLNVQLVVLLCCLVPPQVPLVVVLLCLQPPDDPVPHPVVSNVVSQVRNQVSVLVVLVVLVVELASSGPDHHSSRRSVLLVVLCVVVGPDDHPDRPSSVVSNVVLVVDVSSCVRRNDPND/DFQKEKEAALLDLLSLLLQLLCLLLVGDYHYHHEDDPNHPLPPVVNCVQPVPSHDIWMGGPPDIDDDSLVSSQCSCVPRVVVQQDDDVVLNVLLVVLSVCLVPPQVVLQVLLLCQQQPNPPVPHDVVSNVRSQVVNLVVCLVVLVVLVPEVASSGPDHHSSRRSVLLVVLVVVPTPDDHDDRPSSVVSNVVLCPPVSSCVRRPDDND/DDQKEKEAALLDLLSLLLQLLCLLLVGDYYYHHDPDPDVWMWMGRHPDIDTGSLVSSQVSCVVGVVVQQDPDPVLNVLLVVLLVCCVPPQVPLLVVLLCLAVVDDDVGHDPVSNVVSQVRNQVVVLVVLVVLVPELASSGPDHHSSRRSVLLVVLVVVPTPDDHDDSPSSVSSNVVLVPPVSSCVSRVDDND/DFQKEKEEALLELLSLLLQLLCLLLVGDYHYHYDPCYWMWMGHHNDIDTHSLVNNQVSCVPRNVVQQDDDPVLNVQLVVLSVCLVPPQCVLVVLLLCLQPPDDPVPHDVVSNVVSLVVNQVSCLVVLVVLVVELASSGPDHHSSRRSVLLVVLCVVPTPDDHDDRPSSVSSNVVLVPDPSCCVSRVDDND

Nearest PDB structures (foldseek):
  6nv6-assembly1_A  TM=1.005E+00  e=8.096E-33  Xanthomonas citri pv. citri str. 306
  6nv6-assembly4_D  TM=9.970E-01  e=1.645E-30  Xanthomonas citri pv. citri str. 306
  6nv6-assembly3_C  TM=9.910E-01  e=1.733E-30  Xanthomonas citri pv. citri str. 306
  6nxv-assembly3_C  TM=9.934E-01  e=3.238E-30  Xanthomonas citri pv. citri str. 306
  6nxv-assembly4_D  TM=9.886E-01  e=1.255E-29  Xanthomonas citri pv. citri str. 306

B-factor: mean 44.97, std 15.23, range [14.92, 125.08]

Sequence (778 aa):
MPAITIWGRRNSSNVRKALWCAEEAGVAYTSIEVGVVPTLQDGALVLWESNAIVRYLAAQYAPALYPQAPAERALGDRWMDWTTSTFAGVFRDLFWGVVRTPEAERDHARIAAALTQSGELLARADAALAQQPYLSGGRFAMGDIPLGSFIYAWFEMPIERPELPHLQAWYARLRVRPAYQRGVMTALTMPAITIWGRRNSSNVRKALWCAEEAGVAYTSIEVGGAFGGNDTPAYRALNPNGVVPTLQDGALVLWESNAIVRYLAAQYAPALYPQAPAERALGDRWMDWTTSTFAGVFRDLFWGVVRTPEAERDHARIAAALTQSGELLARADAALAQQPYLSGGRFAMGDIPLGSFIYAWFEMPIERPELPHLQAWYARLRVRPAYQRGVMTALTMPAITIWGRRNSSNVRKALWCAEEAGVAYTSIEVGGAFVVPTLQDGALVLWESNAIVRYLAAQYAPALYPQAPAERALGDRWMDWTTSTFAGVFRDLFWGVVRTPEAERDHARIAAALTQSGELLARADAALAQQPYLSGGRFAMGDIPLGSFIYAWFEMPIERPELPHLQAWYARLRVRPAYQRGVMTALTMPAITIWGRRNSSNVRKALWCAEEAGVAYTSIEVGGVVPTLQDGALVLWESNAIVRYLAAQYAPALYPQAPAERALGDRWMDWTTSTFAGVFRDLFWGVVRTPEAERDHARIAAALTQSGELLARADAALAQQPYLSGGRFAMGDIPLGSFIYAWFEMPIERPELPHLQAWYARLRVRPAYQRGVMTALT

CATH classification: 3.40.30.10 (+1 more: 1.20.1050.10)

Radius of gyration: 31.37 Å; Cα contacts (8 Å, |Δi|>4): 1331; chains: 4; bounding box: 96×70×69 Å